Protein AF-A0AAN6M080-F1 (afdb_monomer_lite)

Foldseek 3Di:
DEPPPPDPPVLDADLLFKEFQFQLLLLLQLLLQQLLQLVLVVDPDDPDGGDQQAFCCVQPVLAAAPPVQCVLCLRRAGQFCAQLQQRLFDPDLDDWQDDPVVNGDDQACVTVLVVQLPDDQVSSRVSRHYDGGPDHGLHDGHHDDDRNNCVVPVDPDAVQRSCVPLPCVVLVQVSKHFFADDPVCVSSYYDAADGFCNRRRGYSNCCSRGGMMGGNVSVQSVCQQAAQDPAHPSSHGPVSNVQQPDFSADDPVNQWTGGRNWTKGWDFAAFDDDPDRDGDIFIWTKDWRDGGQKTWMWTDGRVLRDIDTDIDGYHPDPVTDDDHPVVVVVVVCVPPVNVSLVVLLVVCCVPPFDKAFDDDDPCPDVPDPPDLDDATFIWGWGRDSSWIFTQAGADSNHTPQVVVQCDDPDNPRRGRFANDNRHWTWDWDPDPVLQPVQPPPDIFTDTDGPPDPDPPDPDPVPDPDPPDPPPPGPDDHDDDDPPPPDDDDDDDDDDDDDDDDDDDPDPPDDPPDAQEAQEEEEAADDLLVCLQDPDPLFHQQLDWAFFPFQDPVWRTKTHTPSSHYIYGHQHAFLVSLLRNLLRVLPGPRHQALQHFYEHFEAFAWALQFAAFQAKEWAQKEFAQQQFQADDPVPPPPPALHRGPHDPGDHLLDAHPDDPWLRMWGAFVLLSVLLLVLLQVFDADDDPLLQVQQCLQDDPVCSSVRHNDPYYYGYAHEYADRDLAEADSSSVSSQSVQCRQQVNPHHYTTYGRHDSSNLVSVLVSVVVSRHDRNNYIYMYHHQFHRYHHVPDDRCCRVPNDDNVRNVSRSNSSSRSVSSSVCSSVVCPVPESSVGDDGPADGGILVCSVHDHRPGHPDDPPDDDDPPPDPPPDDPPPDPPDDDD

pLDDT: mean 79.23, std 21.77, range [21.34, 98.94]

Structure (mmCIF, N/CA/C/O backbone):
data_AF-A0AAN6M080-F1
#
_entry.id   AF-A0AAN6M080-F1
#
loop_
_atom_site.group_PDB
_atom_site.id
_atom_site.type_symbol
_atom_site.label_atom_id
_atom_site.label_alt_id
_atom_site.label_comp_id
_atom_site.label_asym_id
_atom_site.label_entity_id
_atom_site.label_seq_id
_atom_site.pdbx_PDB_ins_code
_atom_site.Cartn_x
_atom_site.Cartn_y
_atom_site.Cartn_z
_atom_site.occupancy
_atom_site.B_iso_or_equiv
_atom_site.auth_seq_id
_atom_site.auth_comp_id
_atom_site.auth_asym_id
_atom_site.auth_atom_id
_atom_site.pdbx_PDB_model_num
ATOM 1 N N . MET A 1 1 ? 45.508 8.967 17.906 1.00 60.88 1 MET A N 1
ATOM 2 C CA . MET A 1 1 ? 45.219 7.854 18.848 1.00 60.88 1 MET A CA 1
ATOM 3 C C . MET A 1 1 ? 45.191 6.513 18.100 1.00 60.88 1 MET A C 1
ATOM 5 O O . MET A 1 1 ? 44.481 6.419 17.109 1.00 60.88 1 MET A O 1
ATOM 9 N N . ASN A 1 2 ? 45.959 5.495 18.521 1.00 59.38 2 ASN A N 1
ATOM 10 C CA . ASN A 1 2 ? 45.994 4.160 17.883 1.00 59.38 2 ASN A CA 1
ATOM 11 C C . ASN A 1 2 ? 45.443 3.092 18.845 1.00 59.38 2 ASN A C 1
ATOM 13 O O . ASN A 1 2 ? 45.960 2.941 19.953 1.00 59.38 2 ASN A O 1
ATOM 17 N N . GLU A 1 3 ? 44.441 2.342 18.388 1.00 59.44 3 GLU A N 1
ATOM 18 C CA . GLU A 1 3 ? 43.724 1.293 19.129 1.00 59.44 3 GLU A CA 1
ATOM 19 C C . GLU A 1 3 ? 44.623 0.164 19.665 1.00 59.44 3 GLU A C 1
ATOM 21 O O . GLU A 1 3 ? 44.286 -0.468 20.661 1.00 59.44 3 GLU A O 1
ATOM 26 N N . THR A 1 4 ? 45.787 -0.076 19.048 1.00 54.72 4 THR A N 1
ATOM 27 C CA . THR A 1 4 ? 46.705 -1.172 19.418 1.00 54.72 4 THR A CA 1
ATOM 28 C C . THR A 1 4 ? 47.907 -0.717 20.252 1.00 54.72 4 THR A C 1
ATOM 30 O O . THR A 1 4 ? 48.900 -1.442 20.359 1.00 54.72 4 THR A O 1
ATOM 33 N N . SER A 1 5 ? 47.878 0.497 20.811 1.00 58.38 5 SER A N 1
ATOM 34 C CA . SER A 1 5 ? 48.951 0.997 21.679 1.00 58.38 5 SER A CA 1
ATOM 35 C C . SER A 1 5 ? 48.938 0.288 23.038 1.00 58.38 5 SER A C 1
ATOM 37 O O . SER A 1 5 ? 48.190 0.664 23.934 1.00 58.38 5 SER A O 1
ATOM 39 N N . LEU A 1 6 ? 49.836 -0.684 23.232 1.00 45.69 6 LEU A N 1
ATOM 40 C CA . LEU A 1 6 ? 50.028 -1.418 24.500 1.00 45.69 6 LEU A CA 1
ATOM 41 C C . LEU A 1 6 ? 50.547 -0.560 25.674 1.00 45.69 6 LEU A C 1
ATOM 43 O O . LEU A 1 6 ? 50.722 -1.064 26.784 1.00 45.69 6 LEU A O 1
ATOM 47 N N . HIS A 1 7 ? 50.815 0.724 25.443 1.00 48.31 7 HIS A N 1
ATOM 48 C CA . HIS A 1 7 ? 51.140 1.691 26.482 1.00 48.31 7 HIS A CA 1
ATOM 49 C C . HIS A 1 7 ? 50.028 2.731 26.598 1.00 48.31 7 HIS A C 1
ATOM 51 O O . HIS A 1 7 ? 49.593 3.294 25.586 1.00 48.31 7 HIS A O 1
ATOM 57 N N . ASP A 1 8 ? 49.629 3.011 27.842 1.00 54.84 8 ASP A N 1
ATOM 58 C CA . ASP A 1 8 ? 48.803 4.164 28.186 1.00 54.84 8 ASP A CA 1
ATOM 59 C C . ASP A 1 8 ? 49.576 5.437 27.824 1.00 54.84 8 ASP A C 1
ATOM 61 O O . ASP A 1 8 ? 50.517 5.859 28.497 1.00 54.84 8 ASP A O 1
ATOM 65 N N . THR A 1 9 ? 49.222 5.981 26.668 1.00 53.66 9 THR A N 1
ATOM 66 C CA . THR A 1 9 ? 49.862 7.142 26.047 1.00 53.66 9 THR A CA 1
ATOM 67 C C . THR A 1 9 ? 49.074 8.426 26.315 1.00 53.66 9 THR A C 1
ATOM 69 O O . THR A 1 9 ? 49.324 9.433 25.659 1.00 53.66 9 THR A O 1
ATOM 72 N N . GLY A 1 10 ? 48.101 8.402 27.240 1.00 53.88 10 GLY A N 1
ATOM 73 C CA . GLY A 1 10 ? 47.157 9.506 27.463 1.00 53.88 10 GLY A CA 1
ATOM 74 C C . GLY A 1 10 ? 46.141 9.700 26.327 1.00 53.88 10 GLY A C 1
ATOM 75 O O . GLY A 1 10 ? 45.396 10.677 26.321 1.00 53.88 10 GLY A O 1
ATOM 76 N N . ASN A 1 11 ? 46.107 8.769 25.369 1.00 62.66 11 ASN A N 1
ATOM 77 C CA . ASN A 1 11 ? 45.270 8.772 24.168 1.00 62.66 11 ASN A CA 1
ATOM 78 C C . ASN A 1 11 ? 43.827 8.312 24.472 1.00 62.66 11 ASN A C 1
ATOM 80 O O . ASN A 1 11 ? 43.354 7.318 23.921 1.00 62.66 11 ASN A O 1
ATOM 84 N N . ASN A 1 12 ? 43.134 9.017 25.368 1.00 72.38 12 ASN A N 1
ATOM 85 C CA . ASN A 1 12 ? 41.723 8.757 25.659 1.00 72.38 12 ASN A CA 1
ATOM 86 C C . ASN A 1 12 ? 40.831 9.237 24.508 1.00 72.38 12 ASN A C 1
ATOM 88 O O . ASN A 1 12 ? 40.961 10.375 24.063 1.00 72.38 12 ASN A O 1
ATOM 92 N N . ILE A 1 13 ? 39.864 8.409 24.101 1.00 76.88 13 ILE A N 1
ATOM 93 C CA . ILE A 1 13 ? 38.777 8.846 23.217 1.00 76.88 13 ILE A CA 1
ATOM 94 C C . ILE A 1 13 ? 37.916 9.880 23.959 1.00 76.88 13 ILE A C 1
ATOM 96 O O . ILE A 1 13 ? 37.490 9.654 25.093 1.00 76.88 13 ILE A O 1
ATOM 100 N N . THR A 1 14 ? 37.657 11.012 23.311 1.00 85.06 14 THR A N 1
ATOM 101 C CA . THR A 1 14 ? 36.829 12.121 23.803 1.00 85.06 14 THR A CA 1
ATOM 102 C C . THR A 1 14 ? 35.813 12.531 22.736 1.00 85.06 14 THR A C 1
ATOM 104 O O . THR A 1 14 ? 35.870 12.079 21.593 1.00 85.06 14 THR A O 1
ATOM 107 N N . SER A 1 15 ? 34.896 13.442 23.070 1.00 85.62 15 SER A N 1
ATOM 108 C CA . SER A 1 15 ? 33.953 14.003 22.092 1.00 85.62 15 SER A CA 1
ATOM 109 C C . SER A 1 15 ? 34.617 14.835 20.980 1.00 85.62 15 SER A C 1
ATOM 111 O O . SER A 1 15 ? 33.963 15.117 19.976 1.00 85.62 15 SER A O 1
ATOM 113 N N . ASP A 1 16 ? 35.891 15.214 21.138 1.00 88.25 16 ASP A N 1
ATOM 114 C CA . ASP A 1 16 ? 36.691 15.912 20.123 1.00 88.25 16 ASP A CA 1
ATOM 115 C C . ASP A 1 16 ? 37.556 14.962 19.276 1.00 88.25 16 ASP A C 1
ATOM 117 O O . ASP A 1 16 ? 38.111 15.391 18.267 1.00 88.25 16 ASP A O 1
ATOM 121 N N . SER A 1 17 ? 37.622 13.666 19.616 1.00 89.75 17 SER A N 1
ATOM 122 C CA . SER A 1 17 ? 38.285 12.656 18.784 1.00 89.75 17 SER A CA 1
ATOM 123 C C . SER A 1 17 ? 37.675 12.605 17.382 1.00 89.75 17 SER A C 1
ATOM 125 O O . SER A 1 17 ? 36.455 12.543 17.214 1.00 89.75 17 SER A O 1
ATOM 127 N N . VAL A 1 18 ? 38.541 12.614 16.372 1.00 91.00 18 VAL A N 1
ATOM 128 C CA . VAL A 1 18 ? 38.185 12.753 14.960 1.00 91.00 18 VAL A CA 1
ATOM 129 C C . VAL A 1 18 ? 38.235 11.401 14.264 1.00 91.00 18 VAL A C 1
ATOM 131 O O . VAL A 1 18 ? 39.279 10.750 14.200 1.00 91.00 18 VAL A O 1
ATOM 134 N N . LEU A 1 19 ? 37.095 10.979 13.727 1.00 91.69 19 LEU A N 1
ATOM 135 C CA . LEU A 1 19 ? 36.905 9.700 13.048 1.00 91.69 19 LEU A CA 1
ATOM 136 C C . LEU A 1 19 ? 36.409 9.943 11.612 1.00 91.69 19 LEU A C 1
ATOM 138 O O . LEU A 1 19 ? 35.860 11.008 11.302 1.00 91.69 19 LEU A O 1
ATOM 142 N N . ARG A 1 20 ? 36.586 8.965 10.712 1.00 91.19 20 ARG A N 1
ATOM 143 C CA . ARG A 1 20 ? 35.927 9.025 9.398 1.00 91.19 20 ARG A CA 1
ATOM 144 C C . ARG A 1 20 ? 34.427 8.881 9.590 1.00 91.19 20 ARG A C 1
ATOM 146 O O . ARG A 1 20 ? 33.973 7.946 10.244 1.00 91.19 20 ARG A O 1
ATOM 153 N N . ILE A 1 21 ? 33.658 9.773 8.973 1.00 92.75 21 ILE A N 1
ATOM 154 C CA . ILE A 1 21 ? 32.191 9.715 9.030 1.00 92.75 21 ILE A CA 1
ATOM 155 C C . ILE A 1 21 ? 31.576 9.053 7.793 1.00 92.75 21 ILE A C 1
ATOM 157 O O . ILE A 1 21 ? 30.369 8.814 7.769 1.00 92.75 21 ILE A O 1
ATOM 161 N N . ASN A 1 22 ? 32.400 8.710 6.794 1.00 89.75 22 ASN A N 1
ATOM 162 C CA . ASN A 1 22 ? 32.039 7.895 5.635 1.00 89.75 22 ASN A CA 1
ATOM 163 C C . ASN A 1 22 ? 30.714 8.364 4.995 1.00 89.75 22 ASN A C 1
ATOM 165 O O . ASN A 1 22 ? 30.588 9.525 4.615 1.00 89.75 22 ASN A O 1
ATOM 169 N N . SER A 1 23 ? 29.695 7.503 4.883 1.00 90.38 23 SER A N 1
ATOM 170 C CA . SER A 1 23 ? 28.445 7.848 4.180 1.00 90.38 23 SER A CA 1
ATOM 171 C C . SER A 1 23 ? 27.604 8.968 4.813 1.00 90.38 23 SER A C 1
ATOM 173 O O . SER A 1 23 ? 26.661 9.417 4.162 1.00 90.38 23 SER A O 1
ATOM 175 N N . ILE A 1 24 ? 27.966 9.494 5.988 1.00 93.31 24 ILE A N 1
ATOM 176 C CA . ILE A 1 24 ? 27.395 10.746 6.512 1.00 93.31 24 ILE A CA 1
ATOM 177 C C . ILE A 1 24 ? 27.774 11.946 5.624 1.00 93.31 24 ILE A C 1
ATOM 179 O O . ILE A 1 24 ? 26.981 12.879 5.505 1.00 93.31 24 ILE A O 1
ATOM 183 N N . SER A 1 25 ? 28.894 11.898 4.884 1.00 87.94 25 SER A N 1
ATOM 184 C CA . SER A 1 25 ? 29.234 12.908 3.861 1.00 87.94 25 SER A CA 1
ATOM 185 C C . SER A 1 25 ? 28.103 13.154 2.859 1.00 87.94 25 SER A C 1
ATOM 187 O O . SER A 1 25 ? 27.917 14.284 2.415 1.00 87.94 25 SER A O 1
ATOM 189 N N . LYS A 1 26 ? 27.284 12.133 2.569 1.00 88.06 26 LYS A N 1
ATOM 190 C CA . LYS A 1 26 ? 26.126 12.253 1.674 1.00 88.06 26 LYS A CA 1
ATOM 191 C C . LYS A 1 26 ? 25.068 13.208 2.224 1.00 88.06 26 LYS A C 1
ATOM 193 O O . LYS A 1 26 ? 24.496 13.974 1.458 1.00 88.06 26 LYS A O 1
ATOM 198 N N . ASN A 1 27 ? 24.839 13.212 3.537 1.00 92.81 27 ASN A N 1
ATOM 199 C CA . ASN A 1 27 ? 23.912 14.139 4.189 1.00 92.81 27 ASN A CA 1
ATOM 200 C C . ASN A 1 27 ? 24.425 15.591 4.076 1.00 92.81 27 ASN A C 1
ATOM 202 O O . ASN A 1 27 ? 23.675 16.482 3.680 1.00 92.81 27 ASN A O 1
ATOM 206 N N . PHE A 1 28 ? 25.736 15.806 4.248 1.00 90.44 28 PHE A N 1
ATOM 207 C CA . PHE A 1 28 ? 26.389 17.096 3.977 1.00 90.44 28 PHE A CA 1
ATOM 208 C C . PHE A 1 28 ? 26.329 17.505 2.494 1.00 90.44 28 PHE A C 1
ATOM 210 O O . PHE A 1 28 ? 26.161 18.687 2.193 1.00 90.44 28 PHE A O 1
ATOM 217 N N . ALA A 1 29 ? 26.407 16.557 1.555 1.00 86.88 29 ALA A N 1
ATOM 218 C CA . ALA A 1 29 ? 26.217 16.824 0.129 1.00 86.88 29 ALA A CA 1
ATOM 219 C C . ALA A 1 29 ? 24.772 17.251 -0.187 1.00 86.88 29 ALA A C 1
ATOM 221 O O . ALA A 1 29 ? 24.570 18.235 -0.899 1.00 86.88 29 ALA A O 1
ATOM 222 N N . VAL A 1 30 ? 23.760 16.612 0.402 1.00 89.56 30 VAL A N 1
ATOM 223 C CA . VAL A 1 30 ? 22.364 17.062 0.265 1.00 89.56 30 VAL A CA 1
ATOM 224 C C . VAL A 1 30 ? 22.175 18.444 0.891 1.00 89.56 30 VAL A C 1
ATOM 226 O O . VAL A 1 30 ? 21.654 19.342 0.230 1.00 89.56 30 VAL A O 1
ATOM 229 N N . PHE A 1 31 ? 22.690 18.665 2.103 1.00 90.69 31 PHE A N 1
ATOM 230 C CA . PHE A 1 31 ? 22.678 19.972 2.763 1.00 90.69 31 PHE A CA 1
ATOM 231 C C . PHE A 1 31 ? 23.352 21.064 1.918 1.00 90.69 31 PHE A C 1
ATOM 233 O O . PHE A 1 31 ? 22.826 22.173 1.846 1.00 90.69 31 PHE A O 1
ATOM 240 N N . SER A 1 32 ? 24.438 20.750 1.198 1.00 88.00 32 SER A N 1
ATOM 241 C CA . SER A 1 32 ? 25.082 21.695 0.273 1.00 88.00 32 SER A CA 1
ATOM 242 C C . SER A 1 32 ? 24.118 22.230 -0.792 1.00 88.00 32 SER A C 1
ATOM 244 O O . SER A 1 32 ? 24.134 23.426 -1.067 1.00 88.00 32 SER A O 1
ATOM 246 N N . THR A 1 33 ? 23.196 21.399 -1.293 1.00 86.19 33 THR A N 1
ATOM 247 C CA . THR A 1 33 ? 22.136 21.823 -2.226 1.00 86.19 33 THR A CA 1
ATOM 248 C C . THR A 1 33 ? 21.243 22.899 -1.617 1.00 86.19 33 THR A C 1
ATOM 250 O O . THR A 1 33 ? 20.976 23.912 -2.256 1.00 86.19 33 THR A O 1
ATOM 253 N N . LEU A 1 34 ? 20.812 22.698 -0.368 1.00 90.12 34 LEU A N 1
ATOM 254 C CA . LEU A 1 34 ? 19.918 23.615 0.342 1.00 90.12 34 LEU A CA 1
ATOM 255 C C . LEU A 1 34 ? 20.618 24.952 0.639 1.00 90.12 34 LEU A C 1
ATOM 257 O O . LEU A 1 34 ? 20.014 26.018 0.518 1.00 90.12 34 LEU A O 1
ATOM 261 N N . VAL A 1 35 ? 21.911 24.915 0.973 1.00 88.62 35 VAL A N 1
ATOM 262 C CA . VAL A 1 35 ? 22.715 26.135 1.138 1.00 88.62 35 VAL A CA 1
ATOM 263 C C . VAL A 1 35 ? 22.828 26.891 -0.188 1.00 88.62 35 VAL A C 1
ATOM 265 O O . VAL A 1 35 ? 22.617 28.101 -0.215 1.00 88.62 35 VAL A O 1
ATOM 268 N N . ILE A 1 36 ? 23.094 26.203 -1.304 1.00 85.88 36 ILE A N 1
ATOM 269 C CA . ILE A 1 36 ? 23.201 26.838 -2.629 1.00 85.88 36 ILE A CA 1
ATOM 270 C C . ILE A 1 36 ? 21.847 27.409 -3.089 1.00 85.88 36 ILE A C 1
ATOM 272 O O . ILE A 1 36 ? 21.814 28.517 -3.617 1.00 85.88 36 ILE A O 1
ATOM 276 N N . GLU A 1 37 ? 20.731 26.718 -2.845 1.00 86.75 37 GLU A N 1
ATOM 277 C CA . GLU A 1 37 ? 19.371 27.231 -3.082 1.00 86.75 37 GLU A CA 1
ATOM 278 C C . GLU A 1 37 ? 19.118 28.536 -2.308 1.00 86.75 37 GLU A C 1
ATOM 280 O O . GLU A 1 37 ? 18.653 29.523 -2.880 1.00 86.75 37 GLU A O 1
ATOM 285 N N . ASN A 1 38 ? 19.461 28.573 -1.017 1.00 86.69 38 ASN A N 1
ATOM 286 C CA . ASN A 1 38 ? 19.272 29.754 -0.173 1.00 86.69 38 ASN A CA 1
ATOM 287 C C . ASN A 1 38 ? 20.177 30.926 -0.615 1.00 86.69 38 ASN A C 1
ATOM 289 O O . ASN A 1 38 ? 19.731 32.072 -0.698 1.00 86.69 38 ASN A O 1
ATOM 293 N N . LEU A 1 39 ? 21.428 30.640 -0.995 1.00 84.38 39 LEU A N 1
ATOM 294 C CA . LEU A 1 39 ? 22.346 31.625 -1.581 1.00 84.38 39 LEU A CA 1
ATOM 295 C C . LEU A 1 39 ? 21.843 32.162 -2.931 1.00 84.38 39 LEU A C 1
ATOM 297 O O . LEU A 1 39 ? 21.939 33.364 -3.178 1.00 84.38 39 LEU A O 1
ATOM 301 N N . ALA A 1 40 ? 21.279 31.306 -3.788 1.00 81.75 40 ALA A N 1
ATOM 302 C CA . ALA A 1 40 ? 20.697 31.715 -5.065 1.00 81.75 40 ALA A CA 1
ATOM 303 C C . ALA A 1 40 ? 19.475 32.628 -4.859 1.00 81.75 40 ALA A C 1
ATOM 305 O O . ALA A 1 40 ? 19.377 33.666 -5.509 1.00 81.75 40 ALA A O 1
ATOM 306 N N . LYS A 1 41 ? 18.602 32.311 -3.891 1.00 80.00 41 LYS A N 1
ATOM 307 C CA . LYS A 1 41 ? 17.448 33.147 -3.497 1.00 80.00 41 LYS A CA 1
ATOM 308 C C . LYS A 1 41 ? 17.844 34.541 -3.005 1.00 80.00 41 LYS A C 1
ATOM 310 O O . LYS A 1 41 ? 17.100 35.498 -3.209 1.00 80.00 41 LYS A O 1
ATOM 315 N N . ALA A 1 42 ? 19.022 34.683 -2.398 1.00 75.12 42 ALA A N 1
ATOM 316 C CA . ALA A 1 42 ? 19.553 35.977 -1.971 1.00 75.12 42 ALA A CA 1
ATOM 317 C C . ALA A 1 42 ? 20.077 36.853 -3.134 1.00 75.12 42 ALA A C 1
ATOM 319 O O . ALA A 1 42 ? 20.301 38.054 -2.949 1.00 75.12 42 ALA A O 1
ATOM 320 N N . GLN A 1 43 ? 20.270 36.294 -4.335 1.00 78.00 43 GLN A N 1
ATOM 321 C CA . GLN A 1 43 ? 20.819 36.991 -5.500 1.00 78.00 43 GLN A CA 1
ATOM 322 C C . GLN A 1 43 ? 19.728 37.359 -6.519 1.00 78.00 43 GLN A C 1
ATOM 324 O O . GLN A 1 43 ? 19.026 36.511 -7.056 1.00 78.00 43 GLN A O 1
ATOM 329 N N . ARG A 1 44 ? 19.624 38.647 -6.876 1.00 58.53 44 ARG A N 1
ATOM 330 C CA . ARG A 1 44 ? 18.538 39.165 -7.741 1.00 58.53 44 ARG A CA 1
ATOM 331 C C . ARG A 1 44 ? 18.612 38.779 -9.230 1.00 58.53 44 ARG A C 1
ATOM 333 O O . ARG A 1 44 ? 17.679 39.094 -9.958 1.00 58.53 44 ARG A O 1
ATOM 340 N N . ASN A 1 45 ? 19.702 38.153 -9.683 1.00 64.88 45 ASN A N 1
ATOM 341 C CA . ASN A 1 45 ? 20.025 37.979 -11.110 1.00 64.88 45 ASN A CA 1
ATOM 342 C C . ASN A 1 45 ? 20.259 36.510 -11.530 1.00 64.88 45 ASN A C 1
ATOM 344 O O . ASN A 1 45 ? 20.840 36.268 -12.588 1.00 64.88 45 ASN A O 1
ATOM 348 N N . VAL A 1 46 ? 19.861 35.522 -10.721 1.00 65.69 46 VAL A N 1
ATOM 349 C CA . VAL A 1 46 ? 20.090 34.102 -11.049 1.00 65.69 46 VAL A CA 1
ATOM 350 C C . VAL A 1 46 ? 19.037 33.616 -12.053 1.00 65.69 46 VAL A C 1
ATOM 352 O O . VAL A 1 46 ? 17.840 33.762 -11.829 1.00 65.69 46 VAL A O 1
ATOM 355 N N . ALA A 1 47 ? 19.479 33.057 -13.184 1.00 58.62 47 ALA A N 1
ATOM 356 C CA . ALA A 1 47 ? 18.613 32.773 -14.339 1.00 58.62 47 ALA A CA 1
ATOM 357 C C . ALA A 1 47 ? 17.733 31.508 -14.213 1.00 58.62 47 ALA A C 1
ATOM 359 O O . ALA A 1 47 ? 16.806 31.325 -15.001 1.00 58.62 47 ALA A O 1
ATOM 360 N N . LYS A 1 48 ? 18.032 30.630 -13.252 1.00 64.88 48 LYS A N 1
ATOM 361 C CA . LYS A 1 48 ? 17.226 29.470 -12.844 1.00 64.88 48 LYS A CA 1
ATOM 362 C C . LYS A 1 48 ? 17.316 29.352 -11.321 1.00 64.88 48 LYS A C 1
ATOM 364 O O . LYS A 1 48 ? 18.312 29.761 -10.739 1.00 64.88 48 LYS A O 1
ATOM 369 N N . GLU A 1 49 ? 16.306 28.794 -10.669 1.00 73.81 49 GLU A N 1
ATOM 370 C CA . GLU A 1 49 ? 16.390 28.440 -9.248 1.00 73.81 49 GLU A CA 1
ATOM 371 C C . GLU A 1 49 ? 16.847 26.978 -9.132 1.00 73.81 49 GLU A C 1
ATOM 373 O O . GLU A 1 49 ? 16.341 26.128 -9.864 1.00 73.81 49 GLU A O 1
ATOM 378 N N . ILE A 1 50 ? 17.805 26.685 -8.246 1.00 84.19 50 ILE A N 1
ATOM 379 C CA . ILE A 1 50 ? 18.150 25.306 -7.865 1.00 84.19 50 ILE A CA 1
ATOM 380 C C . ILE A 1 50 ? 17.375 24.936 -6.606 1.00 84.19 50 ILE A C 1
ATOM 382 O O . ILE A 1 50 ? 17.299 25.721 -5.668 1.00 84.19 50 ILE A O 1
ATOM 386 N N . ASN A 1 51 ? 16.829 23.731 -6.579 1.00 88.25 51 ASN A N 1
ATOM 387 C CA . ASN A 1 51 ? 16.174 23.109 -5.434 1.00 88.25 51 ASN A CA 1
ATOM 388 C C . ASN A 1 51 ? 16.249 21.582 -5.600 1.00 88.25 51 ASN A C 1
ATOM 390 O O . ASN A 1 51 ? 16.721 21.087 -6.626 1.00 88.25 51 ASN A O 1
ATOM 394 N N . LEU A 1 52 ? 15.770 20.812 -4.620 1.00 89.56 52 LEU A N 1
ATOM 395 C CA . LEU A 1 52 ? 15.789 19.348 -4.714 1.00 89.56 52 LEU A CA 1
ATOM 396 C C . LEU A 1 52 ? 15.046 18.816 -5.962 1.00 89.56 52 LEU A C 1
ATOM 398 O O . LEU A 1 52 ? 15.454 17.818 -6.533 1.00 89.56 52 LEU A O 1
ATOM 402 N N . ASP A 1 53 ? 14.026 19.483 -6.487 1.00 90.88 53 ASP A N 1
ATOM 403 C CA . ASP A 1 53 ? 13.280 18.979 -7.653 1.00 90.88 53 ASP A CA 1
ATOM 404 C C . ASP A 1 53 ? 13.893 19.385 -9.010 1.00 90.88 53 ASP A C 1
ATOM 406 O O . ASP A 1 53 ? 13.378 19.051 -10.077 1.00 90.88 53 ASP A O 1
ATOM 410 N N . THR A 1 54 ? 15.058 20.037 -8.991 1.00 89.31 54 THR A N 1
ATOM 411 C CA . THR A 1 54 ? 15.829 20.385 -10.192 1.00 89.31 54 THR A CA 1
ATOM 412 C C . THR A 1 54 ? 16.402 19.134 -10.865 1.00 89.31 54 THR A C 1
ATOM 414 O O . THR A 1 54 ? 17.067 18.322 -10.220 1.00 89.31 54 THR A O 1
ATOM 417 N N . ARG A 1 55 ? 16.185 18.979 -12.178 1.00 90.38 55 ARG A N 1
ATOM 418 C CA . ARG A 1 55 ? 16.736 17.865 -12.973 1.00 90.38 55 ARG A CA 1
ATOM 419 C C . ARG A 1 55 ? 18.249 17.980 -13.119 1.00 90.38 55 ARG A C 1
ATOM 421 O O . ARG A 1 55 ? 18.762 19.069 -13.369 1.00 90.38 55 ARG A O 1
ATOM 428 N N . ILE A 1 56 ? 18.964 16.855 -13.084 1.00 88.69 56 ILE A N 1
ATOM 429 C CA . ILE A 1 56 ? 20.433 16.837 -13.208 1.00 88.69 56 ILE A CA 1
ATOM 430 C C . ILE A 1 56 ? 20.890 17.536 -14.489 1.00 88.69 56 ILE A C 1
ATOM 432 O O . ILE A 1 56 ? 21.762 18.399 -14.447 1.00 88.69 56 ILE A O 1
ATOM 436 N N . ARG A 1 57 ? 20.272 17.204 -15.629 1.00 87.44 57 ARG A N 1
ATOM 437 C CA . ARG A 1 57 ? 20.635 17.759 -16.942 1.00 87.44 57 ARG A CA 1
ATOM 438 C C . ARG A 1 57 ? 20.536 19.287 -17.032 1.00 87.44 57 ARG A C 1
ATOM 440 O O . ARG A 1 57 ? 21.209 19.881 -17.867 1.00 87.44 57 ARG A O 1
ATOM 447 N N . ASP A 1 58 ? 19.726 19.924 -16.182 1.00 85.00 58 ASP A N 1
ATOM 448 C CA . ASP A 1 58 ? 19.578 21.384 -16.151 1.00 85.00 58 ASP A CA 1
ATOM 449 C C . ASP A 1 58 ? 20.768 22.099 -15.484 1.00 85.00 58 ASP A C 1
ATOM 451 O O . ASP A 1 58 ? 20.945 23.298 -15.714 1.00 85.00 58 ASP A O 1
ATOM 455 N N . ILE A 1 59 ? 21.574 21.377 -14.694 1.00 83.50 59 ILE A N 1
ATOM 456 C CA . ILE A 1 59 ? 22.712 21.899 -13.911 1.00 83.50 59 ILE A CA 1
ATOM 457 C C . ILE A 1 59 ? 24.051 21.199 -14.195 1.00 83.50 59 ILE A C 1
ATOM 459 O O . ILE A 1 59 ? 25.112 21.722 -13.860 1.00 83.50 59 ILE A O 1
ATOM 463 N N . LEU A 1 60 ? 24.002 20.020 -14.814 1.00 84.19 60 LEU A N 1
ATOM 464 C CA . LEU A 1 60 ? 25.130 19.186 -15.211 1.00 84.19 60 LEU A CA 1
ATOM 465 C C . LEU A 1 60 ? 24.870 18.709 -16.656 1.00 84.19 60 LEU A C 1
ATOM 467 O O . LEU A 1 60 ? 24.464 17.565 -16.853 1.00 84.19 60 LEU A O 1
ATOM 471 N N . PRO A 1 61 ? 25.047 19.562 -17.686 1.00 84.56 61 PRO A N 1
ATOM 472 C CA . PRO A 1 61 ? 24.684 19.233 -19.073 1.00 84.56 61 PRO A CA 1
ATOM 473 C C . PRO A 1 61 ? 25.465 18.056 -19.679 1.00 84.56 61 PRO A C 1
ATOM 475 O O . PRO A 1 61 ? 25.048 17.485 -20.683 1.00 84.56 61 PRO A O 1
ATOM 478 N N . GLN A 1 62 ? 26.599 17.685 -19.079 1.00 84.56 62 GLN A N 1
ATOM 479 C CA . GLN A 1 62 ? 27.370 16.487 -19.414 1.00 84.56 62 GLN A CA 1
ATOM 480 C C . GLN A 1 62 ? 26.771 15.184 -18.846 1.00 84.56 62 GLN A C 1
ATOM 482 O O . GLN A 1 62 ? 27.261 14.098 -19.168 1.00 84.56 62 GLN A O 1
ATOM 487 N N . PHE A 1 63 ? 25.730 15.273 -18.009 1.00 86.69 63 PHE A N 1
ATOM 488 C CA . PHE A 1 63 ? 24.964 14.120 -17.549 1.00 86.69 63 PHE A CA 1
ATOM 489 C C . PHE A 1 63 ? 24.218 13.476 -18.713 1.00 86.69 63 PHE A C 1
ATOM 491 O O . PHE A 1 63 ? 23.485 14.128 -19.454 1.00 86.69 63 PHE A O 1
ATOM 498 N N . ARG A 1 64 ? 24.413 12.170 -18.850 1.00 88.88 64 ARG A N 1
ATOM 499 C CA . ARG A 1 64 ? 23.827 11.323 -19.884 1.00 88.88 64 ARG A CA 1
ATOM 500 C C . ARG A 1 64 ? 23.790 9.892 -19.369 1.00 88.88 64 ARG A C 1
ATOM 502 O O . ARG A 1 64 ? 24.541 9.546 -18.458 1.00 88.88 64 ARG A O 1
ATOM 509 N N . LEU A 1 65 ? 22.952 9.079 -19.988 1.00 91.25 65 LEU A N 1
ATOM 510 C CA . LEU A 1 65 ? 22.796 7.653 -19.721 1.00 91.25 65 LEU A CA 1
ATOM 511 C C . LEU A 1 65 ? 22.803 6.892 -21.056 1.00 91.25 65 LEU A C 1
ATOM 513 O O . LEU A 1 65 ? 22.716 7.529 -22.113 1.00 91.25 65 LEU A O 1
ATOM 517 N N . PRO A 1 66 ? 22.902 5.552 -21.043 1.00 91.94 66 PRO A N 1
ATOM 518 C CA . PRO A 1 66 ? 22.567 4.733 -22.204 1.00 91.94 66 PRO A CA 1
ATOM 519 C C . PRO A 1 66 ? 21.187 5.116 -22.763 1.00 91.94 66 PRO A C 1
ATOM 521 O O . PRO A 1 66 ? 20.252 5.312 -21.994 1.00 91.94 66 PRO A O 1
ATOM 524 N N . GLU A 1 67 ? 21.061 5.218 -24.090 1.00 91.69 67 GLU A N 1
ATOM 525 C CA . GLU A 1 67 ? 19.891 5.778 -24.801 1.00 91.69 67 GLU A CA 1
ATOM 526 C C . GLU A 1 67 ? 18.544 5.242 -24.288 1.00 91.69 67 GLU A C 1
ATOM 528 O O . GLU A 1 67 ? 17.657 6.014 -23.942 1.00 91.69 67 GLU A O 1
ATOM 533 N N . ARG A 1 68 ? 18.438 3.919 -24.112 1.00 83.56 68 ARG A N 1
ATOM 534 C CA . ARG A 1 68 ? 17.235 3.272 -23.570 1.00 83.56 68 ARG A CA 1
ATOM 535 C C . ARG A 1 68 ? 16.843 3.789 -22.182 1.00 83.56 68 ARG A C 1
ATOM 537 O O . ARG A 1 68 ? 15.666 4.018 -21.941 1.00 83.56 68 ARG A O 1
ATOM 544 N N . ASP A 1 69 ? 17.809 3.941 -21.284 1.00 84.88 69 ASP A N 1
ATOM 545 C CA . ASP A 1 69 ? 17.555 4.359 -19.904 1.00 84.88 69 ASP A CA 1
ATOM 546 C C . ASP A 1 69 ? 17.357 5.876 -19.810 1.00 84.88 69 ASP A C 1
ATOM 548 O O . ASP A 1 69 ? 16.655 6.361 -18.929 1.00 84.88 69 ASP A O 1
ATOM 552 N N . TRP A 1 70 ? 17.967 6.633 -20.726 1.00 90.31 70 TRP A N 1
ATOM 553 C CA . TRP A 1 70 ? 17.732 8.065 -20.889 1.00 90.31 70 TRP A CA 1
ATOM 554 C C . TRP A 1 70 ? 16.278 8.355 -21.280 1.00 90.31 70 TRP A C 1
ATOM 556 O O . TRP A 1 70 ? 15.648 9.233 -20.681 1.00 90.31 70 TRP A O 1
ATOM 566 N N . ASP A 1 71 ? 15.748 7.586 -22.232 1.00 85.62 71 ASP A N 1
ATOM 567 C CA . ASP A 1 71 ? 14.364 7.686 -22.695 1.00 85.62 71 ASP A CA 1
ATOM 568 C C . ASP A 1 71 ? 13.364 7.106 -21.675 1.00 85.62 71 ASP A C 1
ATOM 570 O O . ASP A 1 71 ? 12.291 7.682 -21.489 1.00 85.62 71 ASP A O 1
ATOM 574 N N . ASP A 1 72 ? 13.727 6.042 -20.942 1.00 76.06 72 ASP A N 1
ATOM 575 C CA . ASP A 1 72 ? 12.950 5.447 -19.832 1.00 76.06 72 ASP A CA 1
ATOM 576 C C . ASP A 1 72 ? 13.071 6.266 -18.523 1.00 76.06 72 ASP A C 1
ATOM 578 O O . ASP A 1 72 ? 13.431 5.778 -17.449 1.00 76.06 72 ASP A O 1
ATOM 582 N N . GLY A 1 73 ? 12.818 7.573 -18.630 1.00 79.19 73 GLY A N 1
ATOM 583 C CA . GLY A 1 73 ? 12.788 8.529 -17.519 1.00 79.19 73 GLY A CA 1
ATOM 584 C C . GLY A 1 73 ? 14.152 9.007 -17.004 1.00 79.19 73 GLY A C 1
ATOM 585 O O . GLY A 1 73 ? 14.197 9.945 -16.207 1.00 79.19 73 GLY A O 1
ATOM 586 N N . GLY A 1 74 ? 15.275 8.438 -17.454 1.00 85.44 74 GLY A N 1
ATOM 587 C CA . GLY A 1 74 ? 16.620 8.818 -17.002 1.00 85.44 74 GLY A CA 1
ATOM 588 C C . GLY A 1 74 ? 16.985 10.281 -17.268 1.00 85.44 74 GLY A C 1
ATOM 589 O O . GLY A 1 74 ? 17.737 10.887 -16.504 1.00 85.44 74 GLY A O 1
ATOM 590 N N . GLN A 1 75 ? 16.405 10.891 -18.303 1.00 88.00 75 GLN A N 1
ATOM 591 C CA . GLN A 1 75 ? 16.538 12.325 -18.571 1.00 88.00 75 GLN A CA 1
ATOM 592 C C . GLN A 1 75 ? 15.887 13.229 -17.502 1.00 88.00 75 GLN A C 1
ATOM 594 O O . GLN A 1 75 ? 16.231 14.409 -17.407 1.00 88.00 75 GLN A O 1
ATOM 599 N N . ASP A 1 76 ? 14.959 12.708 -16.696 1.00 91.19 76 ASP A N 1
ATOM 600 C CA . ASP A 1 76 ? 14.180 13.469 -15.709 1.00 91.19 76 ASP A CA 1
ATOM 601 C C . ASP A 1 76 ? 14.580 13.189 -14.253 1.00 91.19 76 ASP A C 1
ATOM 603 O O . ASP A 1 76 ? 13.927 13.670 -13.328 1.00 91.19 76 ASP A O 1
ATOM 607 N N . ILE A 1 77 ? 15.708 12.502 -14.031 1.00 89.31 77 ILE A N 1
ATOM 608 C CA . ILE A 1 77 ? 16.290 12.338 -12.693 1.00 89.31 77 ILE A CA 1
ATOM 609 C C . ILE A 1 77 ? 16.562 13.719 -12.066 1.00 89.31 77 ILE A C 1
ATOM 611 O O . ILE A 1 77 ? 17.239 14.568 -12.657 1.00 89.31 77 ILE A O 1
ATOM 615 N N . THR A 1 78 ? 16.062 13.928 -10.844 1.00 90.88 78 THR A N 1
ATOM 616 C CA . THR A 1 78 ? 16.202 15.171 -10.064 1.00 90.88 78 THR A CA 1
ATOM 617 C C . THR A 1 78 ? 17.245 15.079 -8.953 1.00 90.88 78 THR A C 1
ATOM 619 O O . THR A 1 78 ? 17.676 13.990 -8.571 1.00 90.88 78 THR A O 1
ATOM 622 N N . LEU A 1 79 ? 17.620 16.223 -8.374 1.00 88.50 79 LEU A N 1
ATOM 623 C CA . LEU A 1 79 ? 18.429 16.296 -7.153 1.00 88.50 79 LEU A CA 1
ATOM 624 C C . LEU A 1 79 ? 17.770 15.585 -5.955 1.00 88.50 79 LEU A C 1
ATOM 626 O O . LEU A 1 79 ? 18.482 15.084 -5.094 1.00 88.50 79 LEU A O 1
ATOM 630 N N . ARG A 1 80 ? 16.437 15.482 -5.902 1.00 89.31 80 ARG A N 1
ATOM 631 C CA . ARG A 1 80 ? 15.657 14.783 -4.872 1.00 89.31 80 ARG A CA 1
ATOM 632 C C . ARG A 1 80 ? 15.742 13.296 -5.086 1.00 89.31 80 ARG A C 1
ATOM 634 O O . ARG A 1 80 ? 15.984 12.581 -4.116 1.00 89.31 80 ARG A O 1
ATOM 641 N N . MET A 1 81 ? 15.571 12.850 -6.333 1.00 87.00 81 MET A N 1
ATOM 642 C CA . MET A 1 81 ? 15.843 11.468 -6.697 1.00 87.00 81 MET A CA 1
ATOM 643 C C . MET A 1 81 ? 17.260 11.145 -6.255 1.00 87.00 81 MET A C 1
ATOM 645 O O . MET A 1 81 ? 17.429 10.339 -5.364 1.00 87.00 81 MET A O 1
ATOM 649 N N . LEU A 1 82 ? 18.256 11.906 -6.696 1.00 85.44 82 LEU A N 1
ATOM 650 C CA . LEU A 1 82 ? 19.638 11.762 -6.247 1.00 85.44 82 LEU A CA 1
ATOM 651 C C . LEU A 1 82 ? 19.833 11.745 -4.711 1.00 85.44 82 LEU A C 1
ATOM 653 O O . LEU A 1 82 ? 20.554 10.899 -4.190 1.00 85.44 82 LEU A O 1
ATOM 657 N N . ALA A 1 83 ? 19.214 12.663 -3.970 1.00 87.06 83 ALA A N 1
ATOM 658 C CA . ALA A 1 83 ? 19.412 12.855 -2.530 1.00 87.06 83 ALA A CA 1
ATOM 659 C C . ALA A 1 83 ? 18.716 11.801 -1.662 1.00 87.06 83 ALA A C 1
ATOM 661 O O . ALA A 1 83 ? 19.327 11.262 -0.741 1.00 87.06 83 ALA A O 1
ATOM 662 N N . SER A 1 84 ? 17.471 11.438 -1.988 1.00 84.25 84 SER A N 1
ATOM 663 C CA . SER A 1 84 ? 16.759 10.264 -1.430 1.00 84.25 84 SER A CA 1
ATOM 664 C C . SER A 1 84 ? 17.338 8.945 -1.946 1.00 84.25 84 SER A C 1
ATOM 666 O O . SER A 1 84 ? 16.723 7.880 -1.884 1.00 84.25 84 SER A O 1
ATOM 668 N N . HIS A 1 85 ? 18.509 9.065 -2.562 1.00 82.94 85 HIS A N 1
ATOM 669 C CA . HIS A 1 85 ? 19.105 8.186 -3.519 1.00 82.94 85 HIS A CA 1
ATOM 670 C C . HIS A 1 85 ? 18.220 7.854 -4.753 1.00 82.94 85 HIS A C 1
ATOM 672 O O . HIS A 1 85 ? 18.808 7.786 -5.820 1.00 82.94 85 HIS A O 1
ATOM 678 N N . SER A 1 86 ? 16.883 7.694 -4.683 1.00 80.94 86 SER A N 1
ATOM 679 C CA . SER A 1 86 ? 15.870 7.259 -5.700 1.00 80.94 86 SER A CA 1
ATOM 680 C C . SER A 1 86 ? 15.988 7.562 -7.245 1.00 80.94 86 SER A C 1
ATOM 682 O O . SER A 1 86 ? 14.984 7.772 -7.926 1.00 80.94 86 SER A O 1
ATOM 684 N N . SER A 1 87 ? 17.171 7.498 -7.868 1.00 82.12 87 SER A N 1
ATOM 685 C CA . SER A 1 87 ? 17.502 7.830 -9.268 1.00 82.12 87 SER A CA 1
ATOM 686 C C . SER A 1 87 ? 17.658 6.692 -10.295 1.00 82.12 87 SER A C 1
ATOM 688 O O . SER A 1 87 ? 17.725 6.993 -11.481 1.00 82.12 87 SER A O 1
ATOM 690 N N . GLY A 1 88 ? 17.779 5.417 -9.912 1.00 73.62 88 GLY A N 1
ATOM 691 C CA . GLY A 1 88 ? 18.148 4.335 -10.857 1.00 73.62 88 GLY A CA 1
ATOM 692 C C . GLY A 1 88 ? 19.630 3.957 -10.877 1.00 73.62 88 GLY A C 1
ATOM 693 O O . GLY A 1 88 ? 19.979 2.840 -11.265 1.00 73.62 88 GLY A O 1
ATOM 694 N N . LEU A 1 89 ? 20.505 4.870 -10.453 1.00 80.19 89 LEU A N 1
ATOM 695 C CA . LEU A 1 89 ? 21.951 4.730 -10.608 1.00 80.19 89 LEU A CA 1
ATOM 696 C C . LEU A 1 89 ? 22.533 3.616 -9.710 1.00 80.19 89 LEU A C 1
ATOM 698 O O . LEU A 1 89 ? 22.134 3.494 -8.548 1.00 80.19 89 LEU A O 1
ATOM 702 N N . PRO A 1 90 ? 23.495 2.814 -10.207 1.00 70.81 90 PRO A N 1
ATOM 703 C CA . PRO A 1 90 ? 24.195 1.828 -9.393 1.00 70.81 90 PRO A CA 1
ATOM 704 C C . PRO A 1 90 ? 25.111 2.490 -8.358 1.00 70.81 90 PRO A C 1
ATOM 706 O O . PRO A 1 90 ? 25.579 3.613 -8.535 1.00 70.81 90 PRO A O 1
ATOM 709 N N . ARG A 1 91 ? 25.402 1.751 -7.279 1.00 69.12 91 ARG A N 1
ATOM 710 C CA . ARG A 1 91 ? 26.176 2.237 -6.125 1.00 69.12 91 ARG A CA 1
ATOM 711 C C . ARG A 1 91 ? 27.557 2.800 -6.491 1.00 69.12 91 ARG A C 1
ATOM 713 O O . ARG A 1 91 ? 27.953 3.817 -5.934 1.00 69.12 91 ARG A O 1
ATOM 720 N N . GLU A 1 92 ? 28.288 2.114 -7.368 1.00 68.56 92 GLU A N 1
ATOM 721 C CA . GLU A 1 92 ? 29.664 2.455 -7.738 1.00 68.56 92 GLU A CA 1
ATOM 722 C C . GLU A 1 92 ? 29.787 2.615 -9.257 1.00 68.56 92 GLU A C 1
ATOM 724 O O . GLU A 1 92 ? 29.223 1.830 -10.019 1.00 68.56 92 GLU A O 1
ATOM 729 N N . GLY A 1 93 ? 30.590 3.580 -9.716 1.00 58.94 93 GLY A N 1
ATOM 730 C CA . GLY A 1 93 ? 30.901 3.747 -11.143 1.00 58.94 93 GLY A CA 1
ATOM 731 C C . GLY A 1 93 ? 31.957 2.763 -11.674 1.00 58.94 93 GLY A C 1
ATOM 732 O O . GLY A 1 93 ? 32.383 2.846 -12.830 1.00 58.94 93 GLY A O 1
ATOM 733 N N . TYR A 1 94 ? 32.473 1.865 -10.839 1.00 57.31 94 TYR A N 1
ATOM 734 C CA . TYR A 1 94 ? 33.555 0.949 -11.188 1.00 57.31 94 TYR A CA 1
ATOM 735 C C . TYR A 1 94 ? 33.244 -0.477 -10.723 1.00 57.31 94 TYR A C 1
ATOM 737 O O . TYR A 1 94 ? 32.526 -0.691 -9.753 1.00 57.31 94 TYR A O 1
ATOM 745 N N . SER A 1 95 ? 33.821 -1.454 -11.422 1.00 57.62 95 SER A N 1
ATOM 746 C CA . SER A 1 95 ? 33.787 -2.864 -11.031 1.00 57.62 95 SER A CA 1
ATOM 747 C C . SER A 1 95 ? 35.076 -3.240 -10.292 1.00 57.62 95 SER A C 1
ATOM 749 O O . SER A 1 95 ? 36.145 -2.682 -10.566 1.00 57.62 95 SER A O 1
ATOM 751 N N . THR A 1 96 ? 34.960 -4.177 -9.356 1.00 62.09 96 THR A N 1
ATOM 752 C CA . THR A 1 96 ? 36.041 -4.756 -8.548 1.00 62.09 96 THR A CA 1
ATOM 753 C C . THR A 1 96 ? 35.833 -6.254 -8.417 1.00 62.09 96 THR A C 1
ATOM 755 O O . THR A 1 96 ? 34.694 -6.709 -8.430 1.00 62.09 96 THR A O 1
ATOM 758 N N . ASP A 1 97 ? 36.912 -6.987 -8.147 1.00 59.47 97 ASP A N 1
ATOM 759 C CA . ASP A 1 97 ? 36.848 -8.412 -7.794 1.00 59.47 97 ASP A CA 1
ATOM 760 C C . ASP A 1 97 ? 36.250 -8.659 -6.390 1.00 59.47 97 ASP A C 1
ATOM 762 O O . ASP A 1 97 ? 36.049 -9.807 -6.000 1.00 59.47 97 ASP A O 1
ATOM 766 N N . PHE A 1 98 ? 35.972 -7.590 -5.627 1.00 56.66 98 PHE A N 1
ATOM 767 C CA . PHE A 1 98 ? 35.216 -7.647 -4.379 1.00 56.66 98 PHE A CA 1
ATOM 768 C C . PHE A 1 98 ? 33.751 -8.015 -4.655 1.00 56.66 98 PHE A C 1
ATOM 770 O O . PHE A 1 98 ? 32.973 -7.190 -5.140 1.00 56.66 98 PHE A O 1
ATOM 777 N N . ASP A 1 99 ? 33.387 -9.246 -4.304 1.00 57.34 99 ASP A N 1
ATOM 778 C CA . ASP A 1 99 ? 32.040 -9.798 -4.411 1.00 57.34 99 ASP A CA 1
ATOM 779 C C . ASP A 1 99 ? 31.581 -10.293 -3.031 1.00 57.34 99 ASP A C 1
ATOM 781 O O . ASP A 1 99 ? 32.052 -11.308 -2.509 1.00 57.34 99 ASP A O 1
ATOM 785 N N . MET A 1 100 ? 30.627 -9.564 -2.448 1.00 46.97 100 MET A N 1
ATOM 786 C CA . MET A 1 100 ? 30.060 -9.836 -1.124 1.00 46.97 100 MET A CA 1
ATOM 787 C C . MET A 1 100 ? 29.221 -11.129 -1.074 1.00 46.97 100 MET A C 1
ATOM 789 O O . MET A 1 100 ? 29.032 -11.692 0.002 1.00 46.97 100 MET A O 1
ATOM 793 N N . VAL A 1 101 ? 28.727 -11.618 -2.216 1.00 44.91 101 VAL A N 1
ATOM 794 C CA . VAL A 1 101 ? 27.908 -12.838 -2.327 1.00 44.91 101 VAL A CA 1
ATOM 795 C C . VAL A 1 101 ? 28.790 -14.076 -2.488 1.00 44.91 101 VAL A C 1
ATOM 797 O O . VAL A 1 101 ? 28.487 -15.130 -1.929 1.00 44.91 101 VAL A O 1
ATOM 800 N N . LEU A 1 102 ? 29.885 -13.958 -3.241 1.00 50.50 102 LEU A N 1
ATOM 801 C CA . LEU A 1 102 ? 30.850 -15.040 -3.456 1.00 50.50 102 LEU A CA 1
ATOM 802 C C . LEU A 1 102 ? 31.969 -15.083 -2.402 1.00 50.50 102 LEU A C 1
ATOM 804 O O . LEU A 1 102 ? 32.775 -16.012 -2.428 1.00 50.50 102 LEU A O 1
ATOM 808 N N . ALA A 1 103 ? 32.032 -14.092 -1.503 1.00 51.66 103 ALA A N 1
ATOM 809 C CA . ALA A 1 103 ? 33.171 -13.831 -0.615 1.00 51.66 103 ALA A CA 1
ATOM 810 C C . ALA A 1 103 ? 34.511 -13.744 -1.383 1.00 51.66 103 ALA A C 1
ATOM 812 O O . ALA A 1 103 ? 35.567 -14.150 -0.892 1.00 51.66 103 ALA A O 1
ATOM 813 N N . GLY A 1 104 ? 34.448 -13.241 -2.620 1.00 50.16 104 GLY A N 1
ATOM 814 C CA . GLY A 1 104 ? 35.606 -13.001 -3.470 1.00 50.16 104 GLY A CA 1
ATOM 815 C C . GLY A 1 104 ? 36.260 -11.677 -3.092 1.00 50.16 104 GLY A C 1
ATOM 816 O O . GLY A 1 104 ? 35.586 -10.653 -3.046 1.00 50.16 104 GLY A O 1
ATOM 817 N N . GLY A 1 105 ? 37.565 -11.696 -2.815 1.00 57.66 105 GLY A N 1
ATOM 818 C CA . GLY A 1 105 ? 38.319 -10.500 -2.428 1.00 57.66 105 GLY A CA 1
ATOM 819 C C . GLY A 1 105 ? 37.981 -9.953 -1.033 1.00 57.66 105 GLY A C 1
ATOM 820 O O . GLY A 1 105 ? 37.198 -10.522 -0.274 1.00 57.66 105 GLY A O 1
ATOM 821 N N . LYS A 1 106 ? 38.608 -8.827 -0.686 1.00 60.59 106 LYS A N 1
ATOM 822 C CA . LYS A 1 106 ? 38.318 -8.028 0.512 1.00 60.59 106 LYS A CA 1
ATOM 823 C C . LYS A 1 106 ? 38.049 -6.583 0.100 1.00 60.59 106 LYS A C 1
ATOM 825 O O . LYS A 1 106 ? 38.513 -6.150 -0.946 1.00 60.59 106 LYS A O 1
ATOM 830 N N . ALA A 1 107 ? 37.296 -5.853 0.919 1.00 64.56 107 ALA A N 1
ATOM 831 C CA . ALA A 1 107 ? 37.120 -4.411 0.787 1.00 64.56 107 ALA A CA 1
ATOM 832 C C . ALA A 1 107 ? 38.258 -3.700 1.533 1.00 64.56 107 ALA A C 1
ATOM 834 O O . ALA A 1 107 ? 38.092 -3.275 2.674 1.00 64.56 107 ALA A O 1
ATOM 835 N N . ASP A 1 108 ? 39.430 -3.640 0.907 1.00 70.25 108 ASP A N 1
ATOM 836 C CA . ASP A 1 108 ? 40.664 -3.135 1.514 1.00 70.25 108 ASP A CA 1
ATOM 837 C C . ASP A 1 108 ? 41.202 -1.872 0.810 1.00 70.25 108 ASP A C 1
ATOM 839 O O . ASP A 1 108 ? 40.606 -1.345 -0.141 1.00 70.25 108 ASP A O 1
ATOM 843 N N . ALA A 1 109 ? 42.321 -1.343 1.316 1.00 67.88 109 ALA A N 1
ATOM 844 C CA . ALA A 1 109 ? 42.903 -0.101 0.815 1.00 67.88 109 ALA A CA 1
ATOM 845 C C . ALA A 1 109 ? 43.460 -0.262 -0.613 1.00 67.88 109 ALA A C 1
ATOM 847 O O . ALA A 1 109 ? 43.402 0.676 -1.411 1.00 67.88 109 ALA A O 1
ATOM 848 N N . ALA A 1 110 ? 43.955 -1.454 -0.958 1.00 70.44 110 ALA A N 1
ATOM 849 C CA . ALA A 1 110 ? 44.531 -1.757 -2.266 1.00 70.44 110 ALA A CA 1
ATOM 850 C C . ALA A 1 110 ? 43.464 -1.985 -3.353 1.00 70.44 110 ALA A C 1
ATOM 852 O O . ALA A 1 110 ? 43.691 -1.667 -4.522 1.00 70.44 110 ALA A O 1
ATOM 853 N N . THR A 1 111 ? 42.302 -2.518 -2.978 1.00 73.38 111 THR A N 1
ATOM 854 C CA . THR A 1 111 ? 41.197 -2.872 -3.880 1.00 73.38 111 THR A CA 1
ATOM 855 C C . THR A 1 111 ? 40.212 -1.719 -4.063 1.00 73.38 111 THR A C 1
ATOM 857 O O . THR A 1 111 ? 40.180 -1.103 -5.128 1.00 73.38 111 THR A O 1
ATOM 860 N N . ILE A 1 112 ? 39.402 -1.421 -3.045 1.00 74.00 112 ILE A N 1
ATOM 861 C CA . ILE A 1 112 ? 38.355 -0.393 -3.087 1.00 74.00 112 ILE A CA 1
ATOM 862 C C . ILE A 1 112 ? 38.946 0.979 -2.775 1.00 74.00 112 ILE A C 1
ATOM 864 O O . ILE A 1 112 ? 38.649 1.935 -3.493 1.00 74.00 112 ILE A O 1
ATOM 868 N N . GLY A 1 113 ? 39.837 1.072 -1.781 1.00 77.50 113 GLY A N 1
ATOM 869 C CA . GLY A 1 113 ? 40.478 2.335 -1.407 1.00 77.50 113 GLY A CA 1
ATOM 870 C C . GLY A 1 113 ? 41.156 3.012 -2.601 1.00 77.50 113 GLY A C 1
ATOM 871 O O . GLY A 1 113 ? 40.846 4.155 -2.926 1.00 77.50 113 GLY A O 1
ATOM 872 N N . ALA A 1 114 ? 41.984 2.280 -3.348 1.00 79.88 114 ALA A N 1
ATOM 873 C CA . ALA A 1 114 ? 42.642 2.785 -4.552 1.00 79.88 114 ALA A CA 1
ATOM 874 C C . ALA A 1 114 ? 41.663 3.273 -5.645 1.00 79.88 114 ALA A C 1
ATOM 876 O O . ALA A 1 114 ? 41.983 4.211 -6.381 1.00 79.88 114 ALA A O 1
ATOM 877 N N . LYS A 1 115 ? 40.461 2.684 -5.762 1.00 80.50 115 LYS A N 1
ATOM 878 C CA . LYS A 1 115 ? 39.412 3.160 -6.687 1.00 80.50 115 LYS A CA 1
ATOM 879 C C . LYS A 1 115 ? 38.741 4.435 -6.184 1.00 80.50 115 LYS A C 1
ATOM 881 O O . LYS A 1 115 ? 38.497 5.326 -6.990 1.00 80.50 115 LYS A O 1
ATOM 886 N N . TRP A 1 116 ? 38.502 4.554 -4.878 1.00 80.56 116 TRP A N 1
ATOM 887 C CA . TRP A 1 116 ? 38.005 5.789 -4.265 1.00 80.56 116 TRP A CA 1
ATOM 888 C C . TRP A 1 116 ? 39.016 6.933 -4.391 1.00 80.56 116 TRP A C 1
ATOM 890 O O . TRP A 1 116 ? 38.637 8.017 -4.820 1.00 80.56 116 TRP A O 1
ATOM 900 N N . ALA A 1 117 ? 40.297 6.692 -4.102 1.00 85.06 117 ALA A N 1
ATOM 901 C CA . ALA A 1 117 ? 41.366 7.692 -4.197 1.00 85.06 117 ALA A CA 1
ATOM 902 C C . ALA A 1 117 ? 41.608 8.204 -5.628 1.00 85.06 117 ALA A C 1
ATOM 904 O O . ALA A 1 117 ? 41.905 9.378 -5.830 1.00 85.06 117 ALA A O 1
ATOM 905 N N . SER A 1 118 ? 41.472 7.335 -6.635 1.00 85.31 118 SER A N 1
ATOM 906 C CA . SER A 1 118 ? 41.693 7.697 -8.045 1.00 85.31 118 SER A CA 1
ATOM 907 C C . SER A 1 118 ? 40.469 8.293 -8.751 1.00 85.31 118 SER A C 1
ATOM 909 O O . SER A 1 118 ? 40.566 8.667 -9.921 1.00 85.31 118 SER A O 1
ATOM 911 N N . ALA A 1 119 ? 39.321 8.399 -8.076 1.00 80.50 119 ALA A N 1
ATOM 912 C CA . ALA A 1 119 ? 38.103 8.918 -8.680 1.00 80.50 119 ALA A CA 1
ATOM 913 C C . ALA A 1 119 ? 38.100 10.447 -8.789 1.00 80.50 119 ALA A C 1
ATOM 915 O O . ALA A 1 119 ? 38.266 11.182 -7.815 1.00 80.50 119 ALA A O 1
ATOM 916 N N . THR A 1 120 ? 37.788 10.924 -9.987 1.00 82.19 120 THR A N 1
ATOM 917 C CA . THR A 1 120 ? 37.561 12.340 -10.304 1.00 82.19 120 THR A CA 1
ATOM 918 C C . THR A 1 120 ? 36.091 12.560 -10.672 1.00 82.19 120 THR A C 1
ATOM 920 O O . THR A 1 120 ? 35.457 11.612 -11.143 1.00 82.19 120 THR A O 1
ATOM 923 N N . PRO A 1 121 ? 35.534 13.778 -10.532 1.00 79.94 121 PRO A N 1
ATOM 924 C CA . PRO A 1 121 ? 34.154 14.055 -10.936 1.00 79.94 121 PRO A CA 1
ATOM 925 C C . PRO A 1 121 ? 33.871 13.653 -12.391 1.00 79.94 121 PRO A C 1
ATOM 927 O O . PRO A 1 121 ? 32.908 12.936 -12.655 1.00 79.94 121 PRO A O 1
ATOM 930 N N . ASP A 1 122 ? 34.770 14.000 -13.319 1.00 80.62 122 ASP A N 1
ATOM 931 C CA . ASP A 1 122 ? 34.641 13.635 -14.735 1.00 80.62 122 ASP A CA 1
ATOM 932 C C . ASP A 1 122 ? 34.640 12.123 -14.961 1.00 80.62 122 ASP A C 1
ATOM 934 O O . ASP A 1 122 ? 33.838 11.620 -15.746 1.00 80.62 122 ASP A O 1
ATOM 938 N N . SER A 1 123 ? 35.493 11.370 -14.255 1.00 81.88 123 SER A N 1
ATOM 939 C CA . SER A 1 123 ? 35.518 9.913 -14.417 1.00 81.88 123 SER A CA 1
ATOM 940 C C . SER A 1 123 ? 34.260 9.255 -13.847 1.00 81.88 123 SER A C 1
ATOM 942 O O . SER A 1 123 ? 33.789 8.285 -14.434 1.00 81.88 123 SER A O 1
ATOM 944 N N . VAL A 1 124 ? 33.656 9.794 -12.781 1.00 80.62 124 VAL A N 1
ATOM 945 C CA . VAL A 1 124 ? 32.344 9.340 -12.278 1.00 80.62 124 VAL A CA 1
ATOM 946 C C . VAL A 1 124 ? 31.237 9.625 -13.301 1.00 80.62 124 VAL A C 1
ATOM 948 O O . VAL A 1 124 ? 30.464 8.722 -13.621 1.00 80.62 124 VAL A O 1
ATOM 951 N N . ILE A 1 125 ? 31.200 10.823 -13.891 1.00 82.38 125 ILE A N 1
ATOM 952 C CA . ILE A 1 125 ? 30.224 11.185 -14.936 1.00 82.38 125 ILE A CA 1
ATOM 953 C C . ILE A 1 125 ? 30.389 10.297 -16.180 1.00 82.38 125 ILE A C 1
ATOM 955 O O . ILE A 1 125 ? 29.405 9.792 -16.723 1.00 82.38 125 ILE A O 1
ATOM 959 N N . GLU A 1 126 ? 31.623 10.047 -16.624 1.00 84.19 126 GLU A N 1
ATOM 960 C CA . GLU A 1 126 ? 31.905 9.177 -17.772 1.00 84.19 126 GLU A CA 1
ATOM 961 C C . GLU A 1 126 ? 31.512 7.711 -17.512 1.00 84.19 126 GLU A C 1
ATOM 963 O O . GLU A 1 126 ? 31.142 6.989 -18.441 1.00 84.19 126 GLU A O 1
ATOM 968 N N . ARG A 1 127 ? 31.573 7.266 -16.253 1.00 81.62 127 ARG A N 1
ATOM 969 C CA . ARG A 1 127 ? 31.128 5.934 -15.820 1.00 81.62 127 ARG A CA 1
ATOM 970 C C . ARG A 1 127 ? 29.609 5.826 -15.812 1.00 81.62 127 ARG A C 1
ATOM 972 O O . ARG A 1 127 ? 29.080 4.879 -16.393 1.00 81.62 127 ARG A O 1
ATOM 979 N N . VAL A 1 128 ? 28.912 6.809 -15.243 1.00 83.31 128 VAL A N 1
ATOM 980 C CA . VAL A 1 128 ? 27.441 6.897 -15.281 1.00 83.31 128 VAL A CA 1
ATOM 981 C C . VAL A 1 128 ? 26.933 6.883 -16.727 1.00 83.31 128 VAL A C 1
ATOM 983 O O . VAL A 1 128 ? 26.074 6.077 -17.064 1.00 83.31 128 VAL A O 1
ATOM 986 N N . ALA A 1 129 ? 27.569 7.647 -17.619 1.00 86.19 129 ALA A N 1
ATOM 987 C CA . ALA A 1 129 ? 27.254 7.688 -19.050 1.00 86.19 129 ALA A CA 1
ATOM 988 C C . ALA A 1 129 ? 27.317 6.337 -19.792 1.00 86.19 129 ALA A C 1
ATOM 990 O O . ALA A 1 129 ? 26.824 6.240 -20.915 1.00 86.19 129 ALA A O 1
ATOM 991 N N . LYS A 1 130 ? 27.959 5.319 -19.210 1.00 87.19 130 LYS A N 1
ATOM 992 C CA . LYS A 1 130 ? 28.177 3.992 -19.808 1.00 87.19 130 LYS A CA 1
ATOM 993 C C . LYS A 1 130 ? 27.509 2.859 -19.030 1.00 87.19 130 LYS A C 1
ATOM 995 O O . LYS A 1 130 ? 27.650 1.706 -19.431 1.00 87.19 130 LYS A O 1
ATOM 1000 N N . THR A 1 131 ? 26.844 3.160 -17.917 1.00 80.56 131 THR A N 1
ATOM 1001 C CA . THR A 1 131 ? 26.306 2.143 -17.010 1.00 80.56 131 THR A CA 1
ATOM 1002 C C . THR A 1 131 ? 24.791 2.233 -16.979 1.00 80.56 131 THR A C 1
ATOM 1004 O O . THR A 1 131 ? 24.243 3.304 -16.737 1.00 80.56 131 THR A O 1
ATOM 1007 N N . ASN A 1 132 ? 24.128 1.105 -17.224 1.00 83.25 132 ASN A N 1
ATOM 1008 C CA . ASN A 1 132 ? 22.672 1.047 -17.222 1.00 83.25 132 ASN A CA 1
ATOM 1009 C C . ASN A 1 132 ? 22.104 1.304 -15.816 1.00 83.25 132 ASN A C 1
ATOM 1011 O O . ASN A 1 132 ? 22.736 0.965 -14.807 1.00 83.25 132 ASN A O 1
ATOM 1015 N N . LEU A 1 133 ? 20.886 1.835 -15.755 1.00 80.25 133 LEU A N 1
ATOM 1016 C CA . LEU A 1 133 ? 20.122 1.934 -14.515 1.00 80.25 133 LEU A CA 1
ATOM 1017 C C . LEU A 1 133 ? 19.742 0.532 -14.011 1.00 80.25 133 LEU A C 1
ATOM 1019 O O . LEU A 1 133 ? 19.454 -0.386 -14.780 1.00 80.25 133 LEU A O 1
ATOM 1023 N N . MET A 1 134 ? 19.727 0.357 -12.691 1.00 69.69 134 MET A N 1
ATOM 1024 C CA . MET A 1 134 ? 19.365 -0.918 -12.057 1.00 69.69 134 MET A CA 1
ATOM 1025 C C . MET A 1 134 ? 17.844 -1.155 -12.013 1.00 69.69 134 MET A C 1
ATOM 1027 O O . MET A 1 134 ? 17.399 -2.284 -11.806 1.00 69.69 134 MET A O 1
ATOM 1031 N N . PHE A 1 135 ? 17.058 -0.087 -12.148 1.00 66.69 135 PHE A N 1
ATOM 1032 C CA . PHE A 1 135 ? 15.592 -0.014 -12.191 1.00 66.69 135 PHE A CA 1
ATOM 1033 C C . PHE A 1 135 ? 15.230 1.448 -12.562 1.00 66.69 135 PHE A C 1
ATOM 1035 O O . PHE A 1 135 ? 16.084 2.333 -12.472 1.00 66.69 135 PHE A O 1
ATOM 1042 N N . ALA A 1 136 ? 13.983 1.723 -12.955 1.00 71.38 136 ALA A N 1
ATOM 1043 C CA . ALA A 1 136 ? 13.572 3.056 -13.417 1.00 71.38 136 ALA A CA 1
ATOM 1044 C C . ALA A 1 136 ? 13.706 4.169 -12.339 1.00 71.38 136 ALA A C 1
ATOM 1046 O O . ALA A 1 136 ? 13.510 3.891 -11.147 1.00 71.38 136 ALA A O 1
ATOM 1047 N N . PRO A 1 137 ? 13.985 5.431 -12.728 1.00 71.81 137 PRO A N 1
ATOM 1048 C CA . PRO A 1 137 ? 14.007 6.579 -11.818 1.00 71.81 137 PRO A CA 1
ATOM 1049 C C . PRO A 1 137 ? 12.726 6.741 -10.994 1.00 71.81 137 PRO A C 1
ATOM 1051 O O . PRO A 1 137 ? 11.644 6.309 -11.391 1.00 71.81 137 PRO A O 1
ATOM 1054 N N . GLY A 1 138 ? 12.856 7.329 -9.805 1.00 54.69 138 GLY A N 1
ATOM 1055 C CA . GLY A 1 138 ? 11.775 7.421 -8.824 1.00 54.69 138 GLY A CA 1
ATOM 1056 C C . GLY A 1 138 ? 11.472 6.109 -8.091 1.00 54.69 138 GLY A C 1
ATOM 1057 O O . GLY A 1 138 ? 10.601 6.105 -7.227 1.00 54.69 138 GLY A O 1
ATOM 1058 N N . ARG A 1 139 ? 12.173 4.995 -8.389 1.00 44.78 139 ARG A N 1
ATOM 1059 C CA . ARG A 1 139 ? 11.962 3.705 -7.700 1.00 44.78 139 ARG A CA 1
ATOM 1060 C C . ARG A 1 139 ? 13.019 3.358 -6.620 1.00 44.78 139 ARG A C 1
ATOM 1062 O O . ARG A 1 139 ? 12.586 2.927 -5.558 1.00 44.78 139 ARG A O 1
ATOM 1069 N N . ARG A 1 140 ? 14.353 3.503 -6.842 1.00 46.59 140 ARG A N 1
ATOM 1070 C CA . ARG A 1 140 ? 15.522 3.270 -5.894 1.00 46.59 140 ARG A CA 1
ATOM 1071 C C . ARG A 1 140 ? 16.862 3.949 -6.389 1.00 46.59 140 ARG A C 1
ATOM 1073 O O . ARG A 1 140 ? 16.762 4.817 -7.235 1.00 46.59 140 ARG A O 1
ATOM 1080 N N . ALA A 1 141 ? 18.115 3.638 -5.955 1.00 30.19 141 ALA A N 1
ATOM 1081 C CA . ALA A 1 141 ? 18.949 4.671 -5.276 1.00 30.19 141 ALA A CA 1
ATOM 1082 C C . ALA A 1 141 ? 20.528 5.019 -5.512 1.00 30.19 141 ALA A C 1
ATOM 1084 O O . ALA A 1 141 ? 21.351 4.254 -5.008 1.00 30.19 141 ALA A O 1
ATOM 1085 N N . ALA A 1 142 ? 20.969 6.246 -5.996 1.00 32.03 142 ALA A N 1
ATOM 1086 C CA . ALA A 1 142 ? 22.265 7.051 -5.748 1.00 32.03 142 ALA A CA 1
ATOM 1087 C C . ALA A 1 142 ? 22.304 8.619 -6.155 1.00 32.03 142 ALA A C 1
ATOM 1089 O O . ALA A 1 142 ? 21.377 9.015 -6.846 1.00 32.03 142 ALA A O 1
ATOM 1090 N N . CYS A 1 143 ? 23.328 9.498 -5.808 1.00 34.84 143 CYS A N 1
ATOM 1091 C CA . CYS A 1 143 ? 23.344 11.041 -5.696 1.00 34.84 143 CYS A CA 1
ATOM 1092 C C . CYS A 1 143 ? 24.355 11.980 -6.533 1.00 34.84 143 CYS A C 1
ATOM 1094 O O . CYS A 1 143 ? 25.357 11.456 -7.006 1.00 34.84 143 CYS A O 1
ATOM 1096 N N . ALA A 1 144 ? 24.173 13.344 -6.680 1.00 42.62 144 ALA A N 1
ATOM 1097 C CA . ALA A 1 144 ? 25.122 14.400 -7.246 1.00 42.62 144 ALA A CA 1
ATOM 1098 C C . ALA A 1 144 ? 24.719 15.931 -7.071 1.00 42.62 144 ALA A C 1
ATOM 1100 O O . ALA A 1 144 ? 23.528 16.198 -7.045 1.00 42.62 144 ALA A O 1
ATOM 1101 N N . VAL A 1 145 ? 25.639 16.950 -7.012 1.00 50.31 145 VAL A N 1
ATOM 1102 C CA . VAL A 1 145 ? 25.293 18.423 -6.806 1.00 50.31 145 VAL A CA 1
ATOM 1103 C C . VAL A 1 145 ? 26.187 19.539 -7.455 1.00 50.31 145 VAL A C 1
ATOM 1105 O O . VAL A 1 145 ? 25.664 20.557 -7.904 1.00 50.31 145 VAL A O 1
ATOM 1108 N N . ILE A 1 146 ? 27.528 19.437 -7.473 1.00 56.66 146 ILE A N 1
ATOM 1109 C CA . ILE A 1 146 ? 28.449 20.618 -7.463 1.00 56.66 146 ILE A CA 1
ATOM 1110 C C . ILE A 1 146 ? 28.420 21.613 -8.650 1.00 56.66 146 ILE A C 1
ATOM 1112 O O . ILE A 1 146 ? 28.649 22.805 -8.445 1.00 56.66 146 ILE A O 1
ATOM 1116 N N . THR A 1 147 ? 28.163 21.179 -9.886 1.00 54.31 147 THR A N 1
ATOM 1117 C CA . THR A 1 147 ? 28.420 21.997 -11.097 1.00 54.31 147 THR A CA 1
ATOM 1118 C C . THR A 1 147 ? 27.609 23.294 -11.169 1.00 54.31 147 THR A C 1
ATOM 1120 O O . THR A 1 147 ? 28.063 24.269 -11.767 1.00 54.31 147 THR A O 1
ATOM 1123 N N . TYR A 1 148 ? 26.457 23.351 -10.497 1.00 57.19 148 TYR A N 1
ATOM 1124 C CA . TYR A 1 148 ? 25.629 24.553 -10.450 1.00 57.19 148 TYR A CA 1
ATOM 1125 C C . TYR A 1 148 ? 26.286 25.734 -9.720 1.00 57.19 148 TYR A C 1
ATOM 1127 O O . TYR A 1 148 ? 26.182 26.871 -10.177 1.00 57.19 148 TYR A O 1
ATOM 1135 N N . TYR A 1 149 ? 26.971 25.470 -8.599 1.00 60.59 149 TYR A N 1
ATOM 1136 C CA . TYR A 1 149 ? 27.557 26.511 -7.748 1.00 60.59 149 TYR A CA 1
ATOM 1137 C C . TYR A 1 149 ? 28.538 27.383 -8.539 1.00 60.59 149 TYR A C 1
ATOM 1139 O O . TYR A 1 149 ? 28.366 28.597 -8.611 1.00 60.59 149 TYR A O 1
ATOM 1147 N N . ASN A 1 150 ? 29.485 26.742 -9.230 1.00 65.25 150 ASN A N 1
ATOM 1148 C CA . ASN A 1 150 ? 30.476 27.406 -10.079 1.00 65.25 150 ASN A CA 1
ATOM 1149 C C . ASN A 1 150 ? 29.835 28.256 -11.191 1.00 65.25 150 ASN A C 1
ATOM 1151 O O . ASN A 1 150 ? 30.336 29.331 -11.520 1.00 65.25 150 ASN A O 1
ATOM 1155 N N . GLY A 1 151 ? 28.691 27.817 -11.728 1.00 61.97 151 GLY A N 1
ATOM 1156 C CA . GLY A 1 151 ? 27.939 28.558 -12.741 1.00 61.97 151 GLY A CA 1
ATOM 1157 C C . GLY A 1 151 ? 27.328 29.873 -12.241 1.00 61.97 151 GLY A C 1
ATOM 1158 O O . GLY A 1 151 ? 27.250 30.823 -13.018 1.00 61.97 151 GLY A O 1
ATOM 1159 N N . ILE A 1 152 ? 26.918 29.957 -10.968 1.00 56.81 152 ILE A N 1
ATOM 1160 C CA . ILE A 1 152 ? 26.287 31.167 -10.402 1.00 56.81 152 ILE A CA 1
ATOM 1161 C C . ILE A 1 152 ? 27.276 32.119 -9.719 1.00 56.81 152 ILE A C 1
ATOM 1163 O O . ILE A 1 152 ? 27.031 33.322 -9.671 1.00 56.81 152 ILE A O 1
ATOM 1167 N N . THR A 1 153 ? 28.397 31.612 -9.203 1.00 67.88 153 THR A N 1
ATOM 1168 C CA . THR A 1 153 ? 29.432 32.423 -8.536 1.00 67.88 153 THR A CA 1
ATOM 1169 C C . THR A 1 153 ? 30.554 32.872 -9.470 1.00 67.88 153 THR A C 1
ATOM 1171 O O . THR A 1 153 ? 31.298 33.789 -9.122 1.00 67.88 153 THR A O 1
ATOM 1174 N N . GLY A 1 154 ? 30.719 32.220 -10.627 1.00 68.31 154 GLY A N 1
ATOM 1175 C CA . GLY A 1 154 ? 31.887 32.401 -11.492 1.00 68.31 154 GLY A CA 1
ATOM 1176 C C . GLY A 1 154 ? 33.185 31.836 -10.897 1.00 68.31 154 GLY A C 1
ATOM 1177 O O . GLY A 1 154 ? 34.269 32.227 -11.331 1.00 68.31 154 GLY A O 1
ATOM 1178 N N . THR A 1 155 ? 33.096 30.957 -9.892 1.00 69.62 155 THR A N 1
ATOM 1179 C CA . THR A 1 155 ? 34.248 30.250 -9.308 1.00 69.62 155 THR A CA 1
ATOM 1180 C C . THR A 1 155 ? 34.523 28.937 -10.032 1.00 69.62 155 THR A C 1
ATOM 1182 O O . THR A 1 155 ? 33.627 28.366 -10.640 1.00 69.62 155 THR A O 1
ATOM 1185 N N . ASP A 1 156 ? 35.741 28.415 -9.900 1.00 69.81 156 ASP A N 1
ATOM 1186 C CA . ASP A 1 156 ? 36.108 27.054 -10.321 1.00 69.81 156 ASP A CA 1
ATOM 1187 C C . ASP A 1 156 ? 36.468 26.207 -9.086 1.00 69.81 156 ASP A C 1
ATOM 1189 O O . ASP A 1 156 ? 37.585 25.724 -8.916 1.00 69.81 156 ASP A O 1
ATOM 1193 N N . SER A 1 157 ? 35.537 26.139 -8.130 1.00 61.28 157 SER A N 1
ATOM 1194 C CA . SER A 1 157 ? 35.724 25.442 -6.854 1.00 61.28 157 SER A CA 1
ATOM 1195 C C . SER A 1 157 ? 35.248 23.995 -6.954 1.00 61.28 157 SER A C 1
ATOM 1197 O O . SER A 1 157 ? 34.188 23.716 -7.518 1.00 61.28 157 SER A O 1
ATOM 1199 N N . ASN A 1 158 ? 35.990 23.057 -6.368 1.00 64.25 158 ASN A N 1
ATOM 1200 C CA . ASN A 1 158 ? 35.485 21.694 -6.189 1.00 64.25 158 ASN A CA 1
ATOM 1201 C C . ASN A 1 158 ? 34.502 21.633 -4.996 1.00 64.25 158 ASN A C 1
ATOM 1203 O O . ASN A 1 158 ? 34.364 22.585 -4.222 1.00 64.25 158 ASN A O 1
ATOM 1207 N N . TRP A 1 159 ? 33.799 20.505 -4.840 1.00 63.38 159 TRP A N 1
ATOM 1208 C CA . TRP A 1 159 ? 32.819 20.349 -3.757 1.00 63.38 159 TRP A CA 1
ATOM 1209 C C . TRP A 1 159 ? 33.456 20.409 -2.365 1.00 63.38 159 TRP A C 1
ATOM 1211 O O . TRP A 1 159 ? 32.832 20.898 -1.426 1.00 63.38 159 TRP A O 1
ATOM 1221 N N . SER A 1 160 ? 34.704 19.969 -2.234 1.00 63.91 160 SER A N 1
ATOM 1222 C CA . SER A 1 160 ? 35.406 19.909 -0.956 1.00 63.91 160 SER A CA 1
ATOM 1223 C C . SER A 1 160 ? 35.816 21.300 -0.462 1.00 63.91 160 SER A C 1
ATOM 1225 O O . SER A 1 160 ? 35.652 21.606 0.723 1.00 63.91 160 SER A O 1
ATOM 1227 N N . ASP A 1 161 ? 36.211 22.192 -1.376 1.00 77.00 161 ASP A N 1
ATOM 1228 C CA . ASP A 1 161 ? 36.368 23.625 -1.104 1.00 77.00 161 ASP A CA 1
ATOM 1229 C C . ASP A 1 161 ? 35.029 24.271 -0.728 1.00 77.00 161 ASP A C 1
ATOM 1231 O O . ASP A 1 161 ? 34.951 24.984 0.277 1.00 77.00 161 ASP A O 1
ATOM 1235 N N . PHE A 1 162 ? 33.958 23.984 -1.486 1.00 71.44 162 PHE A N 1
ATOM 1236 C CA . PHE A 1 162 ? 32.618 24.496 -1.185 1.00 71.44 162 PHE A CA 1
ATOM 1237 C C . PHE A 1 162 ? 32.178 24.104 0.230 1.00 71.44 162 PHE A C 1
ATOM 1239 O O . PHE A 1 162 ? 31.796 24.976 1.011 1.00 71.44 162 PHE A O 1
ATOM 1246 N N . ALA A 1 163 ? 32.239 22.814 0.568 1.00 63.00 163 ALA A N 1
ATOM 1247 C CA . ALA A 1 163 ? 31.780 22.292 1.849 1.00 63.00 163 ALA A CA 1
ATOM 1248 C C . ALA A 1 163 ? 32.609 22.857 3.009 1.00 63.00 163 ALA A C 1
ATOM 1250 O O . ALA A 1 163 ? 32.050 23.278 4.023 1.00 63.00 163 ALA A O 1
ATOM 1251 N N . THR A 1 164 ? 33.927 22.963 2.843 1.00 78.44 164 THR A N 1
ATOM 1252 C CA . THR A 1 164 ? 34.807 23.555 3.859 1.00 78.44 164 THR A CA 1
ATOM 1253 C C . THR A 1 164 ? 34.453 25.021 4.129 1.00 78.44 164 THR A C 1
ATOM 1255 O O . THR A 1 164 ? 34.298 25.414 5.287 1.00 78.44 164 THR A O 1
ATOM 1258 N N . GLN A 1 165 ? 34.273 25.826 3.079 1.00 82.44 165 GLN A N 1
ATOM 1259 C CA . GLN A 1 165 ? 34.073 27.276 3.196 1.00 82.44 165 GLN A CA 1
ATOM 1260 C C . GLN A 1 165 ? 32.633 27.679 3.551 1.00 82.44 165 GLN A C 1
ATOM 1262 O O . GLN A 1 165 ? 32.441 28.642 4.289 1.00 82.44 165 GLN A O 1
ATOM 1267 N N . ASN A 1 166 ? 31.628 26.955 3.047 1.00 75.25 166 ASN A N 1
ATOM 1268 C CA . ASN A 1 166 ? 30.212 27.340 3.135 1.00 75.25 166 ASN A CA 1
ATOM 1269 C C . ASN A 1 166 ? 29.393 26.479 4.111 1.00 75.25 166 ASN A C 1
ATOM 1271 O O . ASN A 1 166 ? 28.263 26.844 4.431 1.00 75.25 166 ASN A O 1
ATOM 1275 N N . ILE A 1 167 ? 29.939 25.356 4.600 1.00 69.94 167 ILE A N 1
ATOM 1276 C CA . ILE A 1 167 ? 29.278 24.494 5.594 1.00 69.94 167 ILE A CA 1
ATOM 1277 C C . ILE A 1 167 ? 30.114 24.391 6.873 1.00 69.94 167 ILE A C 1
ATOM 1279 O O . ILE A 1 167 ? 29.648 24.798 7.935 1.00 69.94 167 ILE A O 1
ATOM 1283 N N . LEU A 1 168 ? 31.350 23.888 6.791 1.00 78.81 168 LEU A N 1
ATOM 1284 C CA . LEU A 1 168 ? 32.149 23.580 7.985 1.00 78.81 168 LEU A CA 1
ATOM 1285 C C . LEU A 1 168 ? 32.591 24.848 8.733 1.00 78.81 168 LEU A C 1
ATOM 1287 O O . LEU A 1 168 ? 32.422 24.938 9.952 1.00 78.81 168 LEU A O 1
ATOM 1291 N N . ALA A 1 169 ? 33.109 25.852 8.017 1.00 85.19 169 ALA A N 1
ATOM 1292 C CA . ALA A 1 169 ? 33.563 27.098 8.635 1.00 85.19 169 ALA A CA 1
ATOM 1293 C C . ALA A 1 169 ? 32.420 27.933 9.267 1.00 85.19 169 ALA A C 1
ATOM 1295 O O . ALA A 1 169 ? 32.571 28.314 10.431 1.00 85.19 169 ALA A O 1
ATOM 1296 N N . PRO A 1 170 ? 31.258 28.169 8.614 1.00 83.56 170 PRO A N 1
ATOM 1297 C CA . PRO A 1 170 ? 30.147 28.908 9.227 1.00 83.56 170 PRO A CA 1
ATOM 1298 C C . PRO A 1 170 ? 29.519 28.207 10.440 1.00 83.56 170 PRO A C 1
ATOM 1300 O O . PRO A 1 170 ? 28.944 28.871 11.301 1.00 83.56 170 PRO A O 1
ATOM 1303 N N . LEU A 1 171 ? 29.647 26.879 10.533 1.00 73.62 171 LEU A N 1
ATOM 1304 C CA . LEU A 1 171 ? 29.195 26.077 11.675 1.00 73.62 171 LEU A CA 1
ATOM 1305 C C . LEU A 1 171 ? 30.254 25.911 12.779 1.00 73.62 171 LEU A C 1
ATOM 1307 O O . LEU A 1 171 ? 29.991 25.244 13.781 1.00 73.62 171 LEU A O 1
ATOM 1311 N N . ASN A 1 172 ? 31.437 26.519 12.625 1.00 84.62 172 ASN A N 1
ATOM 1312 C CA . ASN A 1 172 ? 32.565 26.393 13.553 1.00 84.62 172 ASN A CA 1
ATOM 1313 C C . ASN A 1 172 ? 32.948 24.919 13.829 1.00 84.62 172 ASN A C 1
ATOM 1315 O O . ASN A 1 172 ? 33.191 24.516 14.975 1.00 84.62 172 ASN A O 1
ATOM 1319 N N . MET A 1 173 ? 32.961 24.106 12.766 1.00 81.06 173 MET A N 1
ATOM 1320 C CA . MET A 1 173 ? 33.332 22.688 12.787 1.00 81.06 173 MET A CA 1
ATOM 1321 C C . MET A 1 173 ? 34.854 22.534 12.629 1.00 81.06 173 MET A C 1
ATOM 1323 O O . MET A 1 173 ? 35.371 22.195 11.564 1.00 81.06 173 MET A O 1
ATOM 1327 N N . THR A 1 174 ? 35.595 22.872 13.685 1.00 84.56 174 THR A N 1
ATOM 1328 C CA . THR A 1 174 ? 37.064 23.000 13.669 1.00 84.56 174 THR A CA 1
ATOM 1329 C C . THR A 1 174 ? 37.827 21.673 13.645 1.00 84.56 174 THR A C 1
ATOM 1331 O O . THR A 1 174 ? 39.038 21.685 13.396 1.00 84.56 174 THR A O 1
ATOM 1334 N N . HIS A 1 175 ? 37.147 20.549 13.861 1.00 80.75 175 HIS A N 1
ATOM 1335 C CA . HIS A 1 175 ? 37.684 19.184 13.864 1.00 80.75 175 HIS A CA 1
ATOM 1336 C C . HIS A 1 175 ? 37.142 18.351 12.687 1.00 80.75 175 HIS A C 1
ATOM 1338 O O . HIS A 1 175 ? 37.312 17.134 12.643 1.00 80.75 175 HIS A O 1
ATOM 1344 N N . SER A 1 176 ? 36.517 19.011 11.707 1.00 81.69 176 SER A N 1
ATOM 1345 C CA . SER A 1 176 ? 35.949 18.390 10.511 1.00 81.69 176 SER A CA 1
ATOM 1346 C C . SER A 1 176 ? 36.675 18.858 9.253 1.00 81.69 176 SER A C 1
ATOM 1348 O O . SER A 1 176 ? 36.953 20.049 9.108 1.00 81.69 176 SER A O 1
ATOM 1350 N N . PHE A 1 177 ? 36.997 17.940 8.338 1.00 81.50 177 PHE A N 1
ATOM 1351 C CA . PHE A 1 177 ? 37.734 18.263 7.110 1.00 81.50 177 PHE A CA 1
ATOM 1352 C C . PHE A 1 177 ? 37.530 17.228 5.991 1.00 81.50 177 PHE A C 1
ATOM 1354 O O . PHE A 1 177 ? 36.973 16.146 6.198 1.00 81.50 177 PHE A O 1
ATOM 1361 N N . LEU A 1 178 ? 38.006 17.596 4.801 1.00 74.00 178 LEU A N 1
ATOM 1362 C CA . LEU A 1 178 ? 38.092 16.790 3.583 1.00 74.00 178 LEU A CA 1
ATOM 1363 C C . LEU A 1 178 ? 39.554 16.756 3.109 1.00 74.00 178 LEU A C 1
ATOM 1365 O O . LEU A 1 178 ? 40.313 17.687 3.382 1.00 74.00 178 LEU A O 1
ATOM 1369 N N . GLY A 1 179 ? 39.950 15.698 2.399 1.00 71.12 179 GLY A N 1
ATOM 1370 C CA . GLY A 1 179 ? 41.331 15.509 1.949 1.00 71.12 179 GLY A CA 1
ATOM 1371 C C . GLY A 1 179 ? 42.273 14.958 3.032 1.00 71.12 179 GLY A C 1
ATOM 1372 O O . GLY A 1 179 ? 41.881 14.129 3.854 1.00 71.12 179 GLY A O 1
ATOM 1373 N N . ALA A 1 180 ? 43.544 15.370 2.989 1.00 79.00 180 ALA A N 1
ATOM 1374 C CA . ALA A 1 180 ? 44.584 14.894 3.904 1.00 79.00 180 ALA A CA 1
ATOM 1375 C C . ALA A 1 180 ? 44.427 15.458 5.329 1.00 79.00 180 ALA A C 1
ATOM 1377 O O . ALA A 1 180 ? 43.965 16.584 5.513 1.00 79.00 180 ALA A O 1
ATOM 1378 N N . VAL A 1 181 ? 44.860 14.685 6.332 1.00 77.75 181 VAL A N 1
ATOM 1379 C CA . VAL A 1 181 ? 44.834 15.081 7.750 1.00 77.75 181 VAL A CA 1
ATOM 1380 C C . VAL A 1 181 ? 45.694 16.336 7.974 1.00 77.75 181 VAL A C 1
ATOM 1382 O O . VAL A 1 181 ? 46.894 16.288 7.708 1.00 77.75 181 VAL A O 1
ATOM 1385 N N . PRO A 1 182 ? 45.141 17.449 8.495 1.00 80.19 182 PRO A N 1
ATOM 1386 C CA . PRO A 1 182 ? 45.939 18.620 8.851 1.00 80.19 182 PRO A CA 1
ATOM 1387 C C . PRO A 1 182 ? 46.842 18.338 10.059 1.00 80.19 182 PRO A C 1
ATOM 1389 O O . PRO A 1 182 ? 46.351 17.827 11.064 1.00 80.19 182 PRO A O 1
ATOM 1392 N N . ASP A 1 183 ? 48.109 18.773 10.027 1.00 79.81 183 ASP A N 1
ATOM 1393 C CA . ASP A 1 183 ? 49.102 18.559 11.103 1.00 79.81 183 ASP A CA 1
ATOM 1394 C C . ASP A 1 183 ? 48.564 18.853 12.517 1.00 79.81 183 ASP A C 1
ATOM 1396 O O . ASP A 1 183 ? 48.832 18.118 13.466 1.00 79.81 183 ASP A O 1
ATOM 1400 N N . ARG A 1 184 ? 47.753 19.913 12.655 1.00 81.69 184 ARG A N 1
ATOM 1401 C CA . ARG A 1 184 ? 47.152 20.339 13.932 1.00 81.69 184 ARG A CA 1
ATOM 1402 C C . ARG A 1 184 ? 46.140 19.347 14.528 1.00 81.69 184 ARG A C 1
ATOM 1404 O O . ARG A 1 184 ? 45.846 19.475 15.706 1.00 81.69 184 ARG A O 1
ATOM 1411 N N . LEU A 1 185 ? 45.569 18.451 13.715 1.00 81.19 185 LEU A N 1
ATOM 1412 C CA . LEU A 1 185 ? 44.543 17.466 14.095 1.00 81.19 185 LEU A CA 1
ATOM 1413 C C . LEU A 1 185 ? 45.096 16.036 14.191 1.00 81.19 185 LEU A C 1
ATOM 1415 O O . LEU A 1 185 ? 44.386 15.144 14.642 1.00 81.19 185 LEU A O 1
ATOM 1419 N N . VAL A 1 186 ? 46.355 15.801 13.798 1.00 80.56 186 VAL A N 1
ATOM 1420 C CA . VAL A 1 186 ? 47.016 14.485 13.892 1.00 80.56 186 VAL A CA 1
ATOM 1421 C C . VAL A 1 186 ? 46.923 13.847 15.295 1.00 80.56 186 VAL A C 1
ATOM 1423 O O . VAL A 1 186 ? 46.708 12.634 15.353 1.00 80.56 186 VAL A O 1
ATOM 1426 N N . PRO A 1 187 ? 47.031 14.587 16.424 1.00 80.50 187 PRO A N 1
ATOM 1427 C CA . PRO A 1 187 ? 46.827 14.004 17.755 1.00 80.50 187 PRO A CA 1
ATOM 1428 C C . PRO A 1 187 ? 45.420 13.410 17.939 1.00 80.50 187 PRO A C 1
ATOM 1430 O O . PRO A 1 187 ? 45.275 12.304 18.472 1.00 80.50 187 PRO A O 1
ATOM 1433 N N . ASP A 1 188 ? 44.410 14.117 17.428 1.00 81.81 188 ASP A N 1
ATOM 1434 C CA . ASP A 1 188 ? 42.986 13.860 17.650 1.00 81.81 188 ASP A CA 1
ATOM 1435 C C . ASP A 1 188 ? 42.399 12.804 16.700 1.00 81.81 188 ASP A C 1
ATOM 1437 O O . ASP A 1 188 ? 41.278 12.348 16.919 1.00 81.81 188 ASP A O 1
ATOM 1441 N N . ILE A 1 189 ? 43.135 12.364 15.669 1.00 84.19 189 ILE A N 1
ATOM 1442 C CA . ILE A 1 189 ? 42.671 11.300 14.766 1.00 84.19 189 ILE A CA 1
ATOM 1443 C C . ILE A 1 189 ? 42.597 9.954 15.498 1.00 84.19 189 ILE A C 1
ATOM 1445 O O . ILE A 1 189 ? 43.601 9.454 16.016 1.00 84.19 189 ILE A O 1
ATOM 1449 N N . GLY A 1 190 ? 41.423 9.325 15.483 1.00 82.94 190 GLY A N 1
ATOM 1450 C CA . GLY A 1 190 ? 41.243 7.918 15.832 1.00 82.94 190 GLY A CA 1
ATOM 1451 C C . GLY A 1 190 ? 41.650 7.004 14.673 1.00 82.94 190 GLY A C 1
ATOM 1452 O O . GLY A 1 190 ? 41.085 7.105 13.582 1.00 82.94 190 GLY A O 1
ATOM 1453 N N . ILE A 1 191 ? 42.636 6.129 14.898 1.00 85.00 191 ILE A N 1
ATOM 1454 C CA . ILE A 1 191 ? 43.152 5.164 13.915 1.00 85.00 191 ILE A CA 1
ATOM 1455 C C . ILE A 1 191 ? 42.777 3.737 14.365 1.00 85.00 191 ILE A C 1
ATOM 1457 O O . ILE A 1 191 ? 43.202 3.333 15.458 1.00 85.00 191 ILE A O 1
ATOM 1461 N N . PRO A 1 192 ? 42.010 2.975 13.556 1.00 83.25 192 PRO A N 1
ATOM 1462 C CA . PRO A 1 192 ? 41.694 1.573 13.805 1.00 83.25 192 PRO A CA 1
ATOM 1463 C C . PRO A 1 192 ? 42.944 0.694 13.828 1.00 83.25 192 PRO A C 1
ATOM 1465 O O . PRO A 1 192 ? 43.897 0.915 13.077 1.00 83.25 192 PRO A O 1
ATOM 1468 N N . GLY A 1 193 ? 42.924 -0.346 14.657 1.00 75.56 193 GLY A N 1
ATOM 1469 C CA . GLY A 1 193 ? 43.987 -1.350 14.669 1.00 75.56 193 GLY A CA 1
ATOM 1470 C C . GLY A 1 193 ? 44.060 -2.180 13.380 1.00 75.56 193 GLY A C 1
ATOM 1471 O O . GLY A 1 193 ? 43.040 -2.574 12.822 1.00 75.56 193 GLY A O 1
ATOM 1472 N N . GLY A 1 194 ? 45.273 -2.502 12.923 1.00 75.88 194 GLY A N 1
ATOM 1473 C CA . GLY A 1 194 ? 45.489 -3.321 11.722 1.00 75.88 194 GLY A CA 1
ATOM 1474 C C . GLY A 1 194 ? 45.382 -2.540 10.405 1.00 75.88 194 GLY A C 1
ATOM 1475 O O . GLY A 1 194 ? 45.710 -1.356 10.347 1.00 75.88 194 GLY A O 1
ATOM 1476 N N . GLU A 1 195 ? 44.981 -3.219 9.327 1.00 75.44 195 GLU A N 1
ATOM 1477 C CA . GLU A 1 195 ? 44.783 -2.599 8.009 1.00 75.44 195 GLU A CA 1
ATOM 1478 C C . GLU A 1 195 ? 43.538 -1.698 8.020 1.00 75.44 195 GLU A C 1
ATOM 1480 O O . GLU A 1 195 ? 42.449 -2.137 8.383 1.00 75.44 195 GLU A O 1
ATOM 1485 N N . ASN A 1 196 ? 43.707 -0.433 7.636 1.00 80.00 196 ASN A N 1
ATOM 1486 C CA . ASN A 1 196 ? 42.688 0.609 7.750 1.00 80.00 196 ASN A CA 1
ATOM 1487 C C . ASN A 1 196 ? 42.874 1.680 6.655 1.00 80.00 196 ASN A C 1
ATOM 1489 O O . ASN A 1 196 ? 43.853 1.658 5.909 1.00 80.00 196 ASN A O 1
ATOM 1493 N N . PHE A 1 197 ? 41.934 2.623 6.541 1.00 81.50 197 PHE A N 1
ATOM 1494 C CA . PHE A 1 197 ? 41.972 3.691 5.523 1.00 81.50 197 PHE A CA 1
ATOM 1495 C C . PHE A 1 197 ? 42.484 5.047 6.066 1.00 81.50 197 PHE A C 1
ATOM 1497 O O . PHE A 1 197 ? 42.047 6.088 5.580 1.00 81.50 197 PHE A O 1
ATOM 1504 N N . ALA A 1 198 ? 43.356 5.110 7.079 1.00 82.31 198 ALA A N 1
ATOM 1505 C CA . ALA A 1 198 ? 43.757 6.395 7.680 1.00 82.31 198 ALA A CA 1
ATOM 1506 C C . ALA A 1 198 ? 44.473 7.289 6.659 1.00 82.31 198 ALA A C 1
ATOM 1508 O O . ALA A 1 198 ? 44.015 8.398 6.389 1.00 82.31 198 ALA A O 1
ATOM 1509 N N . ASP A 1 199 ? 45.489 6.743 5.992 1.00 81.69 199 ASP A N 1
ATOM 1510 C CA . ASP A 1 199 ? 46.286 7.438 4.972 1.00 81.69 199 ASP A CA 1
ATOM 1511 C C . ASP A 1 199 ? 45.563 7.590 3.615 1.00 81.69 199 ASP A C 1
ATOM 1513 O O . ASP A 1 199 ? 46.106 8.159 2.666 1.00 81.69 199 ASP A O 1
ATOM 1517 N N . LEU A 1 200 ? 44.330 7.080 3.486 1.00 82.88 200 LEU A N 1
ATOM 1518 C CA . LEU A 1 200 ? 43.573 7.122 2.236 1.00 82.88 200 LEU A CA 1
ATOM 1519 C C . LEU A 1 200 ? 42.978 8.514 1.982 1.00 82.88 200 LEU A C 1
ATOM 1521 O O . LEU A 1 200 ? 41.924 8.866 2.516 1.00 82.88 200 LEU A O 1
ATOM 1525 N N . VAL A 1 201 ? 43.581 9.293 1.091 1.00 85.56 201 VAL A N 1
ATOM 1526 C CA . VAL A 1 201 ? 42.902 10.471 0.535 1.00 85.56 201 VAL A CA 1
ATOM 1527 C C . VAL A 1 201 ? 41.830 9.984 -0.444 1.00 85.56 201 VAL A C 1
ATOM 1529 O O . VAL A 1 201 ? 42.150 9.346 -1.445 1.00 85.56 201 VAL A O 1
ATOM 1532 N N . VAL A 1 202 ? 40.556 10.242 -0.138 1.00 82.56 202 VAL A N 1
ATOM 1533 C CA . VAL A 1 202 ? 39.441 9.961 -1.057 1.00 82.56 202 VAL A CA 1
ATOM 1534 C C . VAL A 1 202 ? 39.530 10.934 -2.238 1.00 82.56 202 VAL A C 1
ATOM 1536 O O . VAL A 1 202 ? 39.945 12.081 -2.089 1.00 82.56 202 VAL A O 1
ATOM 1539 N N . GLY A 1 203 ? 39.229 10.450 -3.441 1.00 80.38 203 GLY A N 1
ATOM 1540 C CA . GLY A 1 203 ? 39.273 11.258 -4.652 1.00 80.38 203 GLY A CA 1
ATOM 1541 C C . GLY A 1 203 ? 38.047 12.161 -4.758 1.00 80.38 203 GLY A C 1
ATOM 1542 O O . GLY A 1 203 ? 36.944 11.782 -4.361 1.00 80.38 203 GLY A O 1
ATOM 1543 N N . LEU A 1 204 ? 38.215 13.334 -5.376 1.00 79.00 204 LEU A N 1
ATOM 1544 C CA . LEU A 1 204 ? 37.170 14.359 -5.524 1.00 79.00 204 LEU A CA 1
ATOM 1545 C C . LEU A 1 204 ? 35.862 13.850 -6.170 1.00 79.00 204 LEU A C 1
ATOM 1547 O O . LEU A 1 204 ? 34.818 14.476 -6.006 1.00 79.00 204 LEU A O 1
ATOM 1551 N N . GLY A 1 205 ? 35.892 12.728 -6.903 1.00 72.69 205 GLY A N 1
ATOM 1552 C CA . GLY A 1 205 ? 34.689 12.074 -7.433 1.00 72.69 205 GLY A CA 1
ATOM 1553 C C . GLY A 1 205 ? 33.817 11.377 -6.375 1.00 72.69 205 GLY A C 1
ATOM 1554 O O . GLY A 1 205 ? 32.614 11.247 -6.584 1.00 72.69 205 GLY A O 1
ATOM 1555 N N . TYR A 1 206 ? 34.396 10.959 -5.244 1.00 78.62 206 TYR A N 1
ATOM 1556 C CA . TYR A 1 206 ? 33.709 10.275 -4.138 1.00 78.62 206 TYR A CA 1
ATOM 1557 C C . TYR A 1 206 ? 33.756 11.025 -2.798 1.00 78.62 206 TYR A C 1
ATOM 1559 O O . TYR A 1 206 ? 33.099 10.597 -1.849 1.00 78.62 206 TYR A O 1
ATOM 1567 N N . ASP A 1 207 ? 34.438 12.168 -2.711 1.00 78.31 207 ASP A N 1
ATOM 1568 C CA . ASP A 1 207 ? 34.428 13.035 -1.522 1.00 78.31 207 ASP A CA 1
ATOM 1569 C C . ASP A 1 207 ? 33.010 13.355 -0.992 1.00 78.31 207 ASP A C 1
ATOM 1571 O O . ASP A 1 207 ? 32.773 13.126 0.199 1.00 78.31 207 ASP A O 1
ATOM 1575 N N . PRO A 1 208 ? 32.021 13.748 -1.830 1.00 83.62 208 PRO A N 1
ATOM 1576 C CA . PRO A 1 208 ? 30.640 13.962 -1.378 1.00 83.62 208 PRO A CA 1
ATOM 1577 C C . PRO A 1 208 ? 29.955 12.691 -0.851 1.00 83.62 208 PRO A C 1
ATOM 1579 O O . PRO A 1 208 ? 28.924 12.761 -0.187 1.00 83.62 208 PRO A O 1
ATOM 1582 N N . ALA A 1 209 ? 30.497 11.511 -1.164 1.00 79.69 209 ALA A N 1
ATOM 1583 C CA . ALA A 1 209 ? 29.940 10.225 -0.778 1.00 79.69 209 ALA A CA 1
ATOM 1584 C C . ALA A 1 209 ? 30.591 9.625 0.477 1.00 79.69 209 ALA A C 1
ATOM 1586 O O . ALA A 1 209 ? 29.896 8.887 1.181 1.00 79.69 209 ALA A O 1
ATOM 1587 N N . ALA A 1 210 ? 31.877 9.879 0.743 1.00 82.56 210 ALA A N 1
ATOM 1588 C CA . ALA A 1 210 ? 32.606 9.239 1.846 1.00 82.56 210 ALA A CA 1
ATOM 1589 C C . ALA A 1 210 ? 33.825 10.009 2.405 1.00 82.56 210 ALA A C 1
ATOM 1591 O O . ALA A 1 210 ? 34.481 9.505 3.316 1.00 82.56 210 ALA A O 1
ATOM 1592 N N . GLY A 1 211 ? 34.178 11.181 1.867 1.00 84.75 211 GLY A N 1
ATOM 1593 C CA . GLY A 1 211 ? 35.491 11.797 2.107 1.00 84.75 211 GLY A CA 1
ATOM 1594 C C . GLY A 1 211 ? 35.703 12.425 3.489 1.00 84.75 211 GLY A C 1
ATOM 1595 O O . GLY A 1 211 ? 36.845 12.711 3.849 1.00 84.75 211 GLY A O 1
ATOM 1596 N N . MET A 1 212 ? 34.638 12.679 4.257 1.00 89.25 212 MET A N 1
ATOM 1597 C CA . MET A 1 212 ? 34.728 13.529 5.452 1.00 89.25 212 MET A CA 1
ATOM 1598 C C . MET A 1 212 ? 35.266 12.817 6.698 1.00 89.25 212 MET A C 1
ATOM 1600 O O . MET A 1 212 ? 34.918 11.673 7.014 1.00 89.25 212 MET A O 1
ATOM 1604 N N . TRP A 1 213 ? 36.005 13.598 7.479 1.00 92.31 213 TRP A N 1
ATOM 1605 C CA . TRP A 1 213 ? 36.317 13.361 8.885 1.00 92.31 213 TRP A CA 1
ATOM 1606 C C . TRP A 1 213 ? 35.537 14.342 9.770 1.00 92.31 213 TRP A C 1
ATOM 1608 O O . TRP A 1 213 ? 35.252 15.462 9.335 1.00 92.31 213 TRP A O 1
ATOM 1618 N N . SER A 1 214 ? 35.193 13.946 10.998 1.00 95.12 214 SER A N 1
ATOM 1619 C CA . SER A 1 214 ? 34.558 14.823 11.996 1.00 95.12 214 SER A CA 1
ATOM 1620 C C . SER A 1 214 ? 34.688 14.260 13.417 1.00 95.12 214 SER A C 1
ATOM 1622 O O . SER A 1 214 ? 35.044 13.093 13.595 1.00 95.12 214 SER A O 1
ATOM 1624 N N . SER A 1 215 ? 34.368 15.078 14.421 1.00 94.75 215 SER A N 1
ATOM 1625 C CA . SER A 1 215 ? 34.242 14.679 15.827 1.00 94.75 215 SER A CA 1
ATOM 1626 C C . SER A 1 215 ? 32.781 14.686 16.284 1.00 94.75 215 SER A C 1
ATOM 1628 O O . SER A 1 215 ? 31.909 15.280 15.641 1.00 94.75 215 SER A O 1
ATOM 1630 N N . ALA A 1 216 ? 32.493 14.055 17.425 1.00 93.50 216 ALA A N 1
ATOM 1631 C CA . ALA A 1 216 ? 31.137 14.041 17.970 1.00 93.50 216 ALA A CA 1
ATOM 1632 C C . ALA A 1 216 ? 30.652 15.461 18.321 1.00 93.50 216 ALA A C 1
ATOM 1634 O O . ALA A 1 216 ? 29.526 15.827 17.988 1.00 93.50 216 ALA A O 1
ATOM 1635 N N . ASN A 1 217 ? 31.520 16.293 18.907 1.00 93.62 217 ASN A N 1
ATOM 1636 C CA . ASN A 1 217 ? 31.222 17.691 19.228 1.00 93.62 217 ASN A CA 1
ATOM 1637 C C . ASN A 1 217 ? 30.882 18.535 17.988 1.00 93.62 217 ASN A C 1
ATOM 1639 O O . ASN A 1 217 ? 30.002 19.394 18.056 1.00 93.62 217 ASN A O 1
ATOM 1643 N N . ASP A 1 218 ? 31.547 18.309 16.852 1.00 96.06 218 ASP A N 1
ATOM 1644 C CA . ASP A 1 218 ? 31.254 19.029 15.607 1.00 96.06 218 ASP A CA 1
ATOM 1645 C C . ASP A 1 218 ? 29.930 18.582 14.974 1.00 96.06 218 ASP A C 1
ATOM 1647 O O . ASP A 1 218 ? 29.124 19.425 14.567 1.00 96.06 218 ASP A O 1
ATOM 1651 N N . LEU A 1 219 ? 29.656 17.276 14.946 1.00 96.31 219 LEU A N 1
ATOM 1652 C CA . LEU A 1 219 ? 28.381 16.749 14.454 1.00 96.31 219 LEU A CA 1
ATOM 1653 C C . LEU A 1 219 ? 27.198 17.175 15.336 1.00 96.31 219 LEU A C 1
ATOM 1655 O O . LEU A 1 219 ? 26.141 17.500 14.797 1.00 96.31 219 LEU A O 1
ATOM 1659 N N . VAL A 1 220 ? 27.374 17.269 16.661 1.00 95.12 220 VAL A N 1
ATOM 1660 C CA . VAL A 1 220 ? 26.346 17.800 17.579 1.00 95.12 220 VAL A CA 1
ATOM 1661 C C . VAL A 1 220 ? 25.980 19.246 17.228 1.00 95.12 220 VAL A C 1
ATOM 1663 O O . VAL A 1 220 ? 24.792 19.578 17.204 1.00 95.12 220 VAL A O 1
ATOM 1666 N N . LYS A 1 221 ? 26.954 20.105 16.879 1.00 94.81 221 LYS A N 1
ATOM 1667 C CA . LYS A 1 221 ? 26.666 21.467 16.379 1.00 94.81 221 LYS A CA 1
ATOM 1668 C C . LYS A 1 221 ? 25.827 21.410 15.106 1.00 94.81 221 LYS A C 1
ATOM 1670 O O . LYS A 1 221 ? 24.857 22.153 15.002 1.00 94.81 221 LYS A O 1
ATOM 1675 N N . TYR A 1 222 ? 26.177 20.535 14.162 1.00 95.12 222 TYR A N 1
ATOM 1676 C CA . TYR A 1 222 ? 25.454 20.381 12.899 1.00 95.12 222 TYR A CA 1
ATOM 1677 C C . TYR A 1 222 ? 23.992 19.952 13.112 1.00 95.12 222 TYR A C 1
ATOM 1679 O O . TYR A 1 222 ? 23.086 20.673 12.682 1.00 95.12 222 TYR A O 1
ATOM 1687 N N . ILE A 1 223 ? 23.741 18.855 13.842 1.00 95.31 223 ILE A N 1
ATOM 1688 C CA . ILE A 1 223 ? 22.368 18.388 14.110 1.00 95.31 223 ILE A CA 1
ATOM 1689 C C . ILE A 1 223 ? 21.562 19.416 14.908 1.00 95.31 223 ILE A C 1
ATOM 1691 O O . ILE A 1 223 ? 20.423 19.727 14.553 1.00 95.31 223 ILE A O 1
ATOM 1695 N N . HIS A 1 224 ? 22.164 20.043 15.920 1.00 94.19 224 HIS A N 1
ATOM 1696 C CA . HIS A 1 224 ? 21.465 21.033 16.726 1.00 94.19 224 HIS A CA 1
ATOM 1697 C C . HIS A 1 224 ? 21.152 22.310 15.937 1.00 94.19 224 HIS A C 1
ATOM 1699 O O . HIS A 1 224 ? 20.037 22.820 16.026 1.00 94.19 224 HIS A O 1
ATOM 1705 N N . HIS A 1 225 ? 22.106 22.850 15.173 1.00 94.06 225 HIS A N 1
ATOM 1706 C CA . HIS A 1 225 ? 21.968 24.164 14.543 1.00 94.06 225 HIS A CA 1
ATOM 1707 C C . HIS A 1 225 ? 21.218 24.185 13.211 1.00 94.06 225 HIS A C 1
ATOM 1709 O O . HIS A 1 225 ? 20.691 25.238 12.847 1.00 94.06 225 HIS A O 1
ATOM 1715 N N . ILE A 1 226 ? 21.163 23.064 12.496 1.00 94.12 226 ILE A N 1
ATOM 1716 C CA . ILE A 1 226 ? 20.457 22.970 11.214 1.00 94.12 226 ILE A CA 1
ATOM 1717 C C . ILE A 1 226 ? 19.117 22.258 11.367 1.00 94.12 226 ILE A C 1
ATOM 1719 O O . ILE A 1 226 ? 18.116 22.703 10.805 1.00 94.12 226 ILE A O 1
ATOM 1723 N N . TRP A 1 227 ? 19.089 21.169 12.135 1.00 94.81 227 TRP A N 1
ATOM 1724 C CA . TRP A 1 227 ? 17.990 20.214 12.080 1.00 94.81 227 TRP A CA 1
ATOM 1725 C C . TRP A 1 227 ? 17.044 20.309 13.287 1.00 94.81 227 TRP A C 1
ATOM 1727 O O . TRP A 1 227 ? 15.831 20.274 13.086 1.00 94.81 227 TRP A O 1
ATOM 1737 N N . LEU A 1 228 ? 17.555 20.536 14.506 1.00 92.50 228 LEU A N 1
ATOM 1738 C CA . LEU A 1 228 ? 16.738 20.539 15.736 1.00 92.50 228 LEU A CA 1
ATOM 1739 C C . LEU A 1 228 ? 16.256 21.919 16.211 1.00 92.50 228 LEU A C 1
ATOM 1741 O O . LEU A 1 228 ? 15.102 22.050 16.613 1.00 92.50 228 LEU A O 1
ATOM 1745 N N . ARG A 1 229 ? 17.099 22.963 16.203 1.00 88.88 229 ARG A N 1
ATOM 1746 C CA . ARG A 1 229 ? 16.709 24.275 16.766 1.00 88.88 229 ARG A CA 1
ATOM 1747 C C . ARG A 1 229 ? 15.514 24.895 16.012 1.00 88.88 229 ARG A C 1
ATOM 1749 O O . ARG A 1 229 ? 15.440 24.722 14.795 1.00 88.88 229 ARG A O 1
ATOM 1756 N N . PRO A 1 230 ? 14.607 25.652 16.670 1.00 82.44 230 PRO A N 1
ATOM 1757 C CA . PRO A 1 230 ? 13.381 26.146 16.032 1.00 82.44 230 PRO A CA 1
ATOM 1758 C C . PRO A 1 230 ? 13.627 26.933 14.738 1.00 82.44 230 PRO A C 1
ATOM 1760 O O . PRO A 1 230 ? 13.165 26.530 13.679 1.00 82.44 230 PRO A O 1
ATOM 1763 N N . ASP A 1 231 ? 14.445 27.981 14.790 1.00 82.06 231 ASP A N 1
ATOM 1764 C CA . ASP A 1 231 ? 14.920 28.722 13.615 1.00 82.06 231 ASP A CA 1
ATOM 1765 C C . ASP A 1 231 ? 16.341 28.245 13.273 1.00 82.06 231 ASP A C 1
ATOM 1767 O O . ASP A 1 231 ? 17.200 28.359 14.155 1.00 82.06 231 ASP A O 1
ATOM 1771 N N . PRO A 1 232 ? 16.613 27.657 12.090 1.00 86.25 232 PRO A N 1
ATOM 1772 C CA . PRO A 1 232 ? 17.928 27.109 11.774 1.00 86.25 232 PRO A CA 1
ATOM 1773 C C . PRO A 1 232 ? 18.935 28.254 11.605 1.00 86.25 232 PRO A C 1
ATOM 1775 O O . PRO A 1 232 ? 18.557 29.403 11.385 1.00 86.25 232 PRO A O 1
ATOM 1778 N N . LEU A 1 233 ? 20.239 27.976 11.698 1.00 82.88 233 LEU A N 1
ATOM 1779 C CA . LEU A 1 233 ? 21.219 28.992 11.293 1.00 82.88 233 LEU A CA 1
ATOM 1780 C C . LEU A 1 233 ? 20.983 29.398 9.821 1.00 82.88 233 LEU A C 1
ATOM 1782 O O . LEU A 1 233 ? 20.582 28.538 9.032 1.00 82.88 233 LEU A O 1
ATOM 1786 N N . PRO A 1 234 ? 21.269 30.661 9.428 1.00 81.75 234 PRO A N 1
ATOM 1787 C CA . PRO A 1 234 ? 20.833 31.271 8.158 1.00 81.75 234 PRO A CA 1
ATOM 1788 C C . PRO A 1 234 ? 21.488 30.694 6.885 1.00 81.75 234 PRO A C 1
ATOM 1790 O O . PRO A 1 234 ? 21.489 31.328 5.833 1.00 81.75 234 PRO A O 1
ATOM 1793 N N . LEU A 1 235 ? 22.045 29.487 6.975 1.00 88.31 235 LEU A N 1
ATOM 1794 C CA . LEU A 1 235 ? 22.511 28.668 5.865 1.00 88.31 235 LEU A CA 1
ATOM 1795 C C . LEU A 1 235 ? 21.337 28.059 5.083 1.00 88.31 235 LEU A C 1
ATOM 1797 O O . LEU A 1 235 ? 21.417 27.986 3.861 1.00 88.31 235 LEU A O 1
ATOM 1801 N N . ILE A 1 236 ? 20.241 27.686 5.757 1.00 90.81 236 ILE A N 1
ATOM 1802 C CA . ILE A 1 236 ? 18.998 27.201 5.129 1.00 90.81 236 ILE A CA 1
ATOM 1803 C C . ILE A 1 236 ? 17.769 27.862 5.757 1.00 90.81 236 ILE A C 1
ATOM 1805 O O . ILE A 1 236 ? 17.835 28.406 6.855 1.00 90.81 236 ILE A O 1
ATOM 1809 N N . THR A 1 237 ? 16.628 27.772 5.080 1.00 88.50 237 THR A N 1
ATOM 1810 C CA . THR A 1 237 ? 15.328 28.239 5.581 1.00 88.50 237 THR A CA 1
ATOM 1811 C C . THR A 1 237 ? 14.506 27.107 6.217 1.00 88.50 237 THR A C 1
ATOM 1813 O O . THR A 1 237 ? 14.736 25.920 5.970 1.00 88.50 237 THR A O 1
ATOM 1816 N N . LEU A 1 238 ? 13.496 27.466 7.018 1.00 85.88 238 LEU A N 1
ATOM 1817 C CA . LEU A 1 238 ? 12.537 26.513 7.595 1.00 85.88 238 LEU A CA 1
ATOM 1818 C C . LEU A 1 238 ? 11.835 25.619 6.546 1.00 85.88 238 LEU A C 1
ATOM 1820 O O . LEU A 1 238 ? 11.833 24.400 6.738 1.00 85.88 238 LEU A O 1
ATOM 1824 N N . PRO A 1 239 ? 11.299 26.151 5.424 1.00 86.75 239 PRO A N 1
ATOM 1825 C CA . PRO A 1 239 ? 10.711 25.329 4.364 1.00 86.75 239 PRO A CA 1
ATOM 1826 C C . PRO A 1 239 ? 11.685 24.310 3.764 1.00 86.75 239 PRO A C 1
ATOM 1828 O O . PRO A 1 239 ? 11.314 23.156 3.575 1.00 86.75 239 PRO A O 1
ATOM 1831 N N . GLN A 1 240 ? 12.945 24.689 3.529 1.00 90.44 240 GLN A N 1
ATOM 1832 C CA . GLN A 1 240 ? 13.960 23.767 3.003 1.00 90.44 240 GLN A CA 1
ATOM 1833 C C . GLN A 1 240 ? 14.261 22.620 3.970 1.00 90.44 240 GLN A C 1
ATOM 1835 O O . GLN A 1 240 ? 14.426 21.479 3.542 1.00 90.44 240 GLN A O 1
ATOM 1840 N N . ARG A 1 241 ? 14.285 22.901 5.280 1.00 91.69 241 ARG A N 1
ATOM 1841 C CA . ARG A 1 241 ? 14.438 21.860 6.302 1.00 91.69 241 ARG A CA 1
ATOM 1842 C C . ARG A 1 241 ? 13.272 20.869 6.257 1.00 91.69 241 ARG A C 1
ATOM 1844 O O . ARG A 1 241 ? 13.515 19.668 6.197 1.00 91.69 241 ARG A O 1
ATOM 1851 N N . ARG A 1 242 ? 12.027 21.367 6.214 1.00 87.88 242 ARG A N 1
ATOM 1852 C CA . ARG A 1 242 ? 10.807 20.542 6.093 1.00 87.88 242 ARG A CA 1
ATOM 1853 C C . ARG A 1 242 ? 10.838 19.666 4.831 1.00 87.88 242 ARG A C 1
ATOM 1855 O O . ARG A 1 242 ? 10.639 18.464 4.929 1.00 87.88 242 ARG A O 1
ATOM 1862 N N . LEU A 1 243 ? 11.179 20.239 3.673 1.00 88.31 243 LEU A N 1
ATOM 1863 C CA . LEU A 1 243 ? 11.272 19.524 2.387 1.00 88.31 243 LEU A CA 1
ATOM 1864 C C . LEU A 1 243 ? 12.403 18.482 2.316 1.00 88.31 243 LEU A C 1
ATOM 1866 O O . LEU A 1 243 ? 12.336 17.575 1.483 1.00 88.31 243 LEU A O 1
ATOM 1870 N N . SER A 1 244 ? 13.440 18.625 3.145 1.00 90.38 244 SER A N 1
ATOM 1871 C CA . SER A 1 244 ? 14.547 17.666 3.265 1.00 90.38 244 SER A CA 1
ATOM 1872 C C . SER A 1 244 ? 14.243 16.537 4.256 1.00 90.38 244 SER A C 1
ATOM 1874 O O . SER A 1 244 ? 14.663 15.406 4.045 1.00 90.38 244 SER A O 1
ATOM 1876 N N . LEU A 1 245 ? 13.458 16.814 5.301 1.00 92.31 245 LEU A N 1
ATOM 1877 C CA . LEU A 1 245 ? 12.944 15.804 6.235 1.00 92.31 245 LEU A CA 1
ATOM 1878 C C . LEU A 1 245 ? 11.677 15.101 5.711 1.00 92.31 245 LEU A C 1
ATOM 1880 O O . LEU A 1 245 ? 11.125 14.245 6.388 1.00 92.31 245 LEU A O 1
ATOM 1884 N N . GLN A 1 246 ? 11.199 15.428 4.509 1.00 90.00 246 GLN A N 1
ATOM 1885 C CA . GLN A 1 246 ? 10.055 14.745 3.911 1.00 90.00 246 GLN A CA 1
ATOM 1886 C C . GLN A 1 246 ? 10.470 13.362 3.361 1.00 90.00 246 GLN A C 1
ATOM 1888 O O . GLN A 1 246 ? 11.378 13.290 2.521 1.00 90.00 246 GLN A O 1
ATOM 1893 N N . PRO A 1 247 ? 9.797 12.263 3.759 1.00 88.56 247 PRO A N 1
ATOM 1894 C CA . PRO A 1 247 ? 9.984 10.958 3.133 1.00 88.56 247 PRO A CA 1
ATOM 1895 C C . PRO A 1 247 ? 9.734 11.018 1.621 1.00 88.56 247 PRO A C 1
ATOM 1897 O O . PRO A 1 247 ? 8.796 11.661 1.158 1.00 88.56 247 PRO A O 1
ATOM 1900 N N . SER A 1 248 ? 10.584 10.350 0.844 1.00 83.62 248 SER A N 1
ATOM 1901 C CA . SER A 1 248 ? 10.476 10.242 -0.620 1.00 83.62 248 SER A CA 1
ATOM 1902 C C . SER A 1 248 ? 10.072 8.840 -1.081 1.00 83.62 248 SER A C 1
ATOM 1904 O O . SER A 1 248 ? 9.421 8.710 -2.111 1.00 83.62 248 SER A O 1
ATOM 1906 N N . VAL A 1 249 ? 10.445 7.794 -0.335 1.00 76.88 249 VAL A N 1
ATOM 1907 C CA . VAL A 1 249 ? 10.087 6.393 -0.614 1.00 76.88 249 VAL A CA 1
ATOM 1908 C C . VAL A 1 249 ? 9.816 5.675 0.709 1.00 76.88 249 VAL A C 1
ATOM 1910 O O . VAL A 1 249 ? 10.622 5.786 1.629 1.00 76.88 249 VAL A O 1
ATOM 1913 N N . ALA A 1 250 ? 8.720 4.920 0.804 1.00 75.81 250 ALA A N 1
ATOM 1914 C CA . ALA A 1 250 ? 8.495 3.959 1.886 1.00 75.81 250 ALA A CA 1
ATOM 1915 C C . ALA A 1 250 ? 9.089 2.593 1.509 1.00 75.81 250 ALA A C 1
ATOM 1917 O O . ALA A 1 250 ? 8.974 2.170 0.352 1.00 75.81 250 ALA A O 1
ATOM 1918 N N . LEU A 1 251 ? 9.732 1.900 2.450 1.00 66.81 251 LEU A N 1
ATOM 1919 C CA . LEU A 1 251 ? 10.215 0.539 2.224 1.00 66.81 251 LEU A CA 1
ATOM 1920 C C . LEU A 1 251 ? 9.093 -0.490 2.475 1.00 66.81 251 LEU A C 1
ATOM 1922 O O . LEU A 1 251 ? 8.183 -0.231 3.262 1.00 66.81 251 LEU A O 1
ATOM 1926 N N . PRO A 1 252 ? 9.128 -1.673 1.823 1.00 49.00 252 PRO A N 1
ATOM 1927 C CA . PRO A 1 252 ? 8.060 -2.675 1.941 1.00 49.00 252 PRO A CA 1
ATOM 1928 C C . PRO A 1 252 ? 7.913 -3.343 3.318 1.00 49.00 252 PRO A C 1
ATOM 1930 O O . PRO A 1 252 ? 7.079 -4.231 3.461 1.00 49.00 252 PRO A O 1
ATOM 1933 N N . ASP A 1 253 ? 8.744 -2.983 4.298 1.00 56.31 253 ASP A N 1
ATOM 1934 C CA . ASP A 1 253 ? 8.649 -3.460 5.682 1.00 56.31 253 ASP A CA 1
ATOM 1935 C C . ASP A 1 253 ? 7.634 -2.668 6.527 1.00 56.31 253 ASP A C 1
ATOM 1937 O O . ASP A 1 253 ? 7.247 -3.139 7.594 1.00 56.31 253 ASP A O 1
ATOM 1941 N N . GLY A 1 254 ? 7.197 -1.489 6.064 1.00 69.81 254 GLY A N 1
ATOM 1942 C CA . GLY A 1 254 ? 6.318 -0.586 6.816 1.00 69.81 254 GLY A CA 1
ATOM 1943 C C . GLY A 1 254 ? 6.979 0.085 8.028 1.00 69.81 254 GLY A C 1
ATOM 1944 O O . GLY A 1 254 ? 6.310 0.819 8.748 1.00 69.81 254 GLY A O 1
ATOM 1945 N N . GLN A 1 255 ? 8.274 -0.146 8.254 1.00 73.31 255 GLN A N 1
ATOM 1946 C CA . GLN A 1 255 ? 9.043 0.354 9.400 1.00 73.31 255 GLN A CA 1
ATOM 1947 C C . GLN A 1 255 ? 10.099 1.382 8.986 1.00 73.31 255 GLN A C 1
ATOM 1949 O O . GLN A 1 255 ? 10.538 2.178 9.816 1.00 73.31 255 GLN A O 1
ATOM 1954 N N . GLN A 1 256 ? 10.503 1.384 7.714 1.00 75.00 256 GLN A N 1
ATOM 1955 C CA . GLN A 1 256 ? 11.539 2.263 7.189 1.00 75.00 256 GLN A CA 1
ATOM 1956 C C . GLN A 1 256 ? 11.044 3.112 6.019 1.00 75.00 256 GLN A C 1
ATOM 1958 O O . GLN A 1 256 ? 10.355 2.648 5.110 1.00 75.00 256 GLN A O 1
ATOM 1963 N N . LEU A 1 257 ? 11.467 4.373 6.001 1.00 86.44 257 LEU A N 1
ATOM 1964 C CA . LEU A 1 257 ? 11.295 5.310 4.897 1.00 86.44 257 LEU A CA 1
ATOM 1965 C C . LEU A 1 257 ? 12.672 5.864 4.483 1.00 86.44 257 LEU A C 1
ATOM 1967 O O . LEU A 1 257 ? 13.661 5.772 5.211 1.00 86.44 257 LEU A O 1
ATOM 1971 N N . VAL A 1 258 ? 12.750 6.474 3.305 1.00 83.31 258 VAL A N 1
ATOM 1972 C CA . VAL A 1 258 ? 13.968 7.111 2.787 1.00 83.31 258 VAL A CA 1
ATOM 1973 C C . VAL A 1 258 ? 13.637 8.526 2.339 1.00 83.31 258 VAL A C 1
ATOM 1975 O O . VAL A 1 258 ? 12.729 8.726 1.531 1.00 83.31 258 VAL A O 1
ATOM 1978 N N . GLY A 1 259 ? 14.375 9.510 2.850 1.00 89.19 259 GLY A N 1
ATOM 1979 C CA . GLY A 1 259 ? 14.254 10.927 2.497 1.00 89.19 259 GLY A CA 1
ATOM 1980 C C . GLY A 1 259 ? 15.564 11.503 1.942 1.00 89.19 259 GLY A C 1
ATOM 1981 O O . GLY A 1 259 ? 16.587 10.815 1.938 1.00 89.19 259 GLY A O 1
ATOM 1982 N N . PRO A 1 260 ? 15.571 12.758 1.458 1.00 90.38 260 PRO A N 1
ATOM 1983 C CA . PRO A 1 260 ? 16.761 13.435 0.938 1.00 90.38 260 PRO A CA 1
ATOM 1984 C C . PRO A 1 260 ? 17.935 13.464 1.932 1.00 90.38 260 PRO A C 1
ATOM 1986 O O . PRO A 1 260 ? 18.018 14.325 2.799 1.00 90.38 260 PRO A O 1
ATOM 1989 N N . GLY A 1 261 ? 18.882 12.534 1.786 1.00 87.00 261 GLY A N 1
ATOM 1990 C CA . GLY A 1 261 ? 20.025 12.385 2.690 1.00 87.00 261 GLY A CA 1
ATOM 1991 C C . GLY A 1 261 ? 19.722 11.672 4.014 1.00 87.00 261 GLY A C 1
ATOM 1992 O O . GLY A 1 261 ? 20.594 11.691 4.885 1.00 87.00 261 GLY A O 1
ATOM 1993 N N . TRP A 1 262 ? 18.549 11.040 4.162 1.00 93.44 262 TRP A N 1
ATOM 1994 C CA . TRP A 1 262 ? 18.075 10.430 5.411 1.00 93.44 262 TRP A CA 1
ATOM 1995 C C . TRP A 1 262 ? 17.578 8.988 5.235 1.00 93.44 262 TRP A C 1
ATOM 1997 O O . TRP A 1 262 ? 16.738 8.697 4.382 1.00 93.44 262 TRP A O 1
ATOM 2007 N N . GLU A 1 263 ? 18.073 8.109 6.101 1.00 90.44 263 GLU A N 1
ATOM 2008 C CA . GLU A 1 263 ? 17.500 6.809 6.461 1.00 90.44 263 GLU A CA 1
ATOM 2009 C C . GLU A 1 263 ? 16.501 7.061 7.597 1.00 90.44 263 GLU A C 1
ATOM 2011 O O . GLU A 1 263 ? 16.884 7.627 8.618 1.00 90.44 263 GLU A O 1
ATOM 2016 N N . ILE A 1 264 ? 15.224 6.726 7.425 1.00 92.75 264 ILE A N 1
ATOM 2017 C CA . ILE A 1 264 ? 14.168 7.106 8.371 1.00 92.75 264 ILE A CA 1
ATOM 2018 C C . ILE A 1 264 ? 13.585 5.836 8.982 1.00 92.75 264 ILE A C 1
ATOM 2020 O O . ILE A 1 264 ? 12.923 5.076 8.284 1.00 92.75 264 ILE A O 1
ATOM 2024 N N . ASP A 1 265 ? 13.803 5.619 10.274 1.00 90.06 265 ASP A N 1
ATOM 2025 C CA . ASP A 1 265 ? 13.179 4.515 11.011 1.00 90.06 265 ASP A CA 1
ATOM 2026 C C . ASP A 1 265 ? 11.946 5.020 11.776 1.00 90.06 265 ASP A C 1
ATOM 2028 O O . ASP A 1 265 ? 11.969 6.113 12.355 1.00 90.06 265 ASP A O 1
ATOM 2032 N N . LEU A 1 266 ? 10.880 4.221 11.792 1.00 89.56 266 LEU A N 1
ATOM 2033 C CA . LEU A 1 266 ? 9.646 4.480 12.528 1.00 89.56 266 LEU A CA 1
ATOM 2034 C C . LEU A 1 266 ? 9.638 3.692 13.843 1.00 89.56 266 LEU A C 1
ATOM 2036 O O . LEU A 1 266 ? 9.848 2.481 13.859 1.00 89.56 266 LEU A O 1
ATOM 2040 N N . PHE A 1 267 ? 9.372 4.385 14.947 1.00 86.38 267 PHE A N 1
ATOM 2041 C CA . PHE A 1 267 ? 9.328 3.813 16.290 1.00 86.38 267 PHE A CA 1
ATOM 2042 C C . PHE A 1 267 ? 7.967 4.055 16.937 1.00 86.38 267 PHE A C 1
ATOM 2044 O O . PHE A 1 267 ? 7.565 5.200 17.145 1.00 86.38 267 PHE A O 1
ATOM 2051 N N . GLU A 1 268 ? 7.287 2.980 17.321 1.00 84.56 268 GLU A N 1
ATOM 2052 C CA . GLU A 1 268 ? 6.075 3.044 18.133 1.00 84.56 268 GLU A CA 1
ATOM 2053 C C . GLU A 1 268 ? 6.419 3.246 19.615 1.00 84.56 268 GLU A C 1
ATOM 2055 O O . GLU A 1 268 ? 7.123 2.439 20.225 1.00 84.56 268 GLU A O 1
ATOM 2060 N N . VAL A 1 269 ? 5.895 4.318 20.210 1.00 78.56 269 VAL A N 1
ATOM 2061 C CA . VAL A 1 269 ? 5.979 4.591 21.649 1.00 78.56 269 VAL A CA 1
ATOM 2062 C C . VAL A 1 269 ? 4.600 4.347 22.279 1.00 78.56 269 VAL A C 1
ATOM 2064 O O . VAL A 1 269 ? 3.643 5.036 21.909 1.00 78.56 269 VAL A O 1
ATOM 2067 N N . PRO A 1 270 ? 4.474 3.403 23.234 1.00 67.81 270 PRO A N 1
ATOM 2068 C CA . PRO A 1 270 ? 3.221 3.165 23.944 1.00 67.81 270 PRO A CA 1
ATOM 2069 C C . PRO A 1 270 ? 2.772 4.389 24.747 1.00 67.81 270 PRO A C 1
ATOM 2071 O O . PRO A 1 270 ? 3.557 4.981 25.493 1.00 67.81 270 PRO A O 1
ATOM 2074 N N . THR A 1 271 ? 1.496 4.742 24.632 1.00 60.56 271 THR A N 1
ATOM 2075 C CA . THR A 1 271 ? 0.837 5.768 25.448 1.00 60.56 271 THR A CA 1
ATOM 2076 C C . THR A 1 271 ? 0.214 5.135 26.701 1.00 60.56 271 THR A C 1
ATOM 2078 O O . THR A 1 271 ? -0.114 3.950 26.731 1.00 60.56 271 THR A O 1
ATOM 2081 N N . SER A 1 272 ? 0.130 5.891 27.800 1.00 52.91 272 SER A N 1
ATOM 2082 C CA . SER A 1 272 ? -0.038 5.316 29.147 1.00 52.91 272 SER A CA 1
ATOM 2083 C C . SER A 1 272 ? -1.478 5.181 29.662 1.00 52.91 272 SER A C 1
ATOM 2085 O O . SER A 1 272 ? -1.659 4.670 30.767 1.00 52.91 272 SER A O 1
ATOM 2087 N N . ASN A 1 273 ? -2.496 5.597 28.900 1.00 49.88 273 ASN A N 1
ATOM 2088 C CA . ASN A 1 273 ? -3.910 5.513 29.289 1.00 49.88 273 ASN A CA 1
ATOM 2089 C C . ASN A 1 273 ? -4.758 4.842 28.197 1.00 49.88 273 ASN A C 1
ATOM 2091 O O . ASN A 1 273 ? -4.397 4.839 27.030 1.00 49.88 273 ASN A O 1
ATOM 2095 N N . SER A 1 274 ? -5.856 4.201 28.608 1.00 45.03 274 SER A N 1
ATOM 2096 C CA . SER A 1 274 ? -6.540 3.147 27.837 1.00 45.03 274 SER A CA 1
ATOM 2097 C C . SER A 1 274 ? -7.868 3.586 27.209 1.00 45.03 274 SER A C 1
ATOM 2099 O O . SER A 1 274 ? -8.871 2.879 27.314 1.00 45.03 274 SER A O 1
ATOM 2101 N N . THR A 1 275 ? -7.883 4.755 26.571 1.00 44.59 275 THR A N 1
ATOM 2102 C CA . THR A 1 275 ? -9.088 5.346 25.959 1.00 44.59 275 THR A CA 1
ATOM 2103 C C . THR A 1 275 ? -9.021 5.414 24.432 1.00 44.59 275 THR A C 1
ATOM 2105 O O . THR A 1 275 ? -10.041 5.144 23.797 1.00 44.59 275 THR A O 1
ATOM 2108 N N . SER A 1 276 ? -7.840 5.605 23.834 1.00 43.81 276 SER A N 1
ATOM 2109 C CA . SER A 1 276 ? -7.578 5.298 22.420 1.00 43.81 276 SER A CA 1
ATOM 2110 C C . SER A 1 276 ? -6.316 4.441 22.282 1.00 43.81 276 SER A C 1
ATOM 2112 O O . SER A 1 276 ? -5.220 4.826 22.663 1.00 43.81 276 SER A O 1
ATOM 2114 N N . ALA A 1 277 ? -6.450 3.232 21.728 1.00 39.28 277 ALA A N 1
ATOM 2115 C CA . ALA A 1 277 ? -5.338 2.282 21.605 1.00 39.28 277 ALA A CA 1
ATOM 2116 C C . ALA A 1 277 ? -4.410 2.600 20.409 1.00 39.28 277 ALA A C 1
ATOM 2118 O O . ALA A 1 277 ? -4.166 1.741 19.562 1.00 39.28 277 ALA A O 1
ATOM 2119 N N . ALA A 1 278 ? -3.909 3.835 20.334 1.00 51.50 278 ALA A N 1
ATOM 2120 C CA . ALA A 1 278 ? -2.993 4.302 19.300 1.00 51.50 278 ALA A CA 1
ATOM 2121 C C . ALA A 1 278 ? -1.567 4.446 19.861 1.00 51.50 278 ALA A C 1
ATOM 2123 O O . ALA A 1 278 ? -1.250 5.404 20.569 1.00 51.50 278 ALA A O 1
ATOM 2124 N N . ASN A 1 279 ? -0.678 3.512 19.507 1.00 59.91 279 ASN A N 1
ATOM 2125 C CA . ASN A 1 279 ? 0.757 3.703 19.716 1.00 59.91 279 ASN A CA 1
ATOM 2126 C C . ASN A 1 279 ? 1.219 4.917 18.901 1.00 59.91 279 ASN A C 1
ATOM 2128 O O . ASN A 1 279 ? 0.987 4.988 17.690 1.00 59.91 279 ASN A O 1
ATOM 2132 N N . ARG A 1 280 ? 1.899 5.878 19.534 1.00 73.94 280 ARG A N 1
ATOM 2133 C CA . ARG A 1 280 ? 2.370 7.060 18.810 1.00 73.94 280 ARG A CA 1
ATOM 2134 C C . ARG A 1 280 ? 3.646 6.722 18.052 1.00 73.94 280 ARG A C 1
ATOM 2136 O O . ARG A 1 280 ? 4.670 6.421 18.661 1.00 73.94 280 ARG A O 1
ATOM 2143 N N . THR A 1 281 ? 3.587 6.809 16.728 1.00 83.31 281 THR A N 1
ATOM 2144 C CA . THR A 1 281 ? 4.761 6.626 15.870 1.00 83.31 281 THR A CA 1
ATOM 2145 C C . THR A 1 281 ? 5.608 7.898 15.848 1.00 83.31 281 THR A C 1
ATOM 2147 O O . THR A 1 281 ? 5.096 8.988 15.594 1.00 83.31 281 THR A O 1
ATOM 2150 N N . TYR A 1 282 ? 6.908 7.750 16.089 1.00 88.06 282 TYR A N 1
ATOM 2151 C CA . TYR A 1 282 ? 7.925 8.790 15.954 1.00 88.06 282 TYR A CA 1
ATOM 2152 C C . TYR A 1 282 ? 8.940 8.389 14.880 1.00 88.06 282 TYR A C 1
ATOM 2154 O O . TYR A 1 282 ? 9.408 7.252 14.861 1.00 88.06 282 TYR A O 1
ATOM 2162 N N . ALA A 1 283 ? 9.310 9.326 14.008 1.00 92.00 283 ALA A N 1
ATOM 2163 C CA . ALA A 1 283 ? 10.330 9.108 12.985 1.00 92.00 283 ALA A CA 1
ATOM 2164 C C . ALA A 1 283 ? 11.715 9.572 13.471 1.00 92.00 283 ALA A C 1
ATOM 2166 O O . ALA A 1 283 ? 11.885 10.728 13.868 1.00 92.00 283 ALA A O 1
ATOM 2167 N N . THR A 1 284 ? 12.719 8.693 13.402 1.00 94.38 284 THR A N 1
ATOM 2168 C CA . THR A 1 284 ? 14.132 9.063 13.584 1.00 94.38 284 THR A CA 1
ATOM 2169 C C . THR A 1 284 ? 14.766 9.256 12.210 1.00 94.38 284 THR A C 1
ATOM 2171 O O . THR A 1 284 ? 14.890 8.296 11.450 1.00 94.38 284 THR A O 1
ATOM 2174 N N . PHE A 1 285 ? 15.182 10.477 11.884 1.00 95.88 285 PHE A N 1
ATOM 2175 C CA . PHE A 1 285 ? 15.830 10.807 10.615 1.00 95.88 285 PHE A CA 1
ATOM 2176 C C . PHE A 1 285 ? 17.335 10.647 10.793 1.00 95.88 285 PHE A C 1
ATOM 2178 O O . PHE A 1 285 ? 17.994 11.521 11.353 1.00 95.88 285 PHE A O 1
ATOM 2185 N N . GLY A 1 286 ? 17.863 9.502 10.372 1.00 93.94 286 GLY A N 1
ATOM 2186 C CA . GLY A 1 286 ? 19.239 9.081 10.588 1.00 93.94 286 GLY A CA 1
ATOM 2187 C C . GLY A 1 286 ? 20.101 9.032 9.329 1.00 93.94 286 GLY A C 1
ATOM 2188 O O . GLY A 1 286 ? 19.626 9.121 8.196 1.00 93.94 286 GLY A O 1
ATOM 2189 N N . LYS A 1 287 ? 21.409 8.872 9.519 1.00 93.81 287 LYS A N 1
ATOM 2190 C CA . LYS A 1 287 ? 22.337 8.508 8.450 1.00 93.81 287 LYS A CA 1
ATOM 2191 C C . LYS A 1 287 ? 23.506 7.697 8.993 1.00 93.81 287 LYS A C 1
ATOM 2193 O O . LYS A 1 287 ? 24.319 8.196 9.770 1.00 93.81 287 LYS A O 1
ATOM 2198 N N . SER A 1 288 ? 23.641 6.473 8.494 1.00 91.06 288 SER A N 1
ATOM 2199 C CA . SER A 1 288 ? 24.808 5.615 8.709 1.00 91.06 288 SER A CA 1
ATOM 2200 C C . SER A 1 288 ? 26.035 6.027 7.881 1.00 91.06 288 SER A C 1
ATOM 2202 O O . SER A 1 288 ? 25.928 6.555 6.764 1.00 91.06 288 SER A O 1
ATOM 2204 N N . GLY A 1 289 ? 27.223 5.711 8.387 1.00 89.06 289 GLY A N 1
ATOM 2205 C CA . GLY A 1 289 ? 28.479 5.706 7.648 1.00 89.06 289 GLY A CA 1
ATOM 2206 C C . GLY A 1 289 ? 29.328 4.492 8.011 1.00 89.06 289 GLY A C 1
ATOM 2207 O O . GLY A 1 289 ? 29.436 4.121 9.171 1.00 89.06 289 GLY A O 1
ATOM 2208 N N . ASP A 1 290 ? 29.925 3.860 7.003 1.00 85.38 290 ASP A N 1
ATOM 2209 C CA . ASP A 1 290 ? 30.738 2.654 7.162 1.00 85.38 290 ASP A CA 1
ATOM 2210 C C . ASP A 1 290 ? 31.867 2.659 6.123 1.00 85.38 290 ASP A C 1
ATOM 2212 O O . ASP A 1 290 ? 31.646 3.076 4.976 1.00 85.38 290 ASP A O 1
ATOM 2216 N N . GLY A 1 291 ? 33.070 2.256 6.532 1.00 82.25 291 GLY A N 1
ATOM 2217 C CA . GLY A 1 291 ? 34.237 2.138 5.663 1.00 82.25 291 GLY A CA 1
ATOM 2218 C C . GLY A 1 291 ? 35.570 2.213 6.410 1.00 82.25 291 GLY A C 1
ATOM 2219 O O . GLY A 1 291 ? 35.761 3.040 7.302 1.00 82.25 291 GLY A O 1
ATOM 2220 N N . GLY A 1 292 ? 36.523 1.364 6.012 1.00 78.00 292 GLY A N 1
ATOM 2221 C CA . GLY A 1 292 ? 37.936 1.466 6.403 1.00 78.00 292 GLY A CA 1
ATOM 2222 C C . GLY A 1 292 ? 38.280 1.184 7.869 1.00 78.00 292 GLY A C 1
ATOM 2223 O O . GLY A 1 292 ? 39.397 1.501 8.268 1.00 78.00 292 GLY A O 1
ATOM 2224 N N . GLY A 1 293 ? 37.345 0.630 8.650 1.00 81.06 293 GLY A N 1
ATOM 2225 C CA . GLY A 1 293 ? 37.477 0.421 10.099 1.00 81.06 293 GLY A CA 1
ATOM 2226 C C . GLY A 1 293 ? 36.784 1.482 10.966 1.00 81.06 293 GLY A C 1
ATOM 2227 O O . GLY A 1 293 ? 36.874 1.405 12.188 1.00 81.06 293 GLY A O 1
ATOM 2228 N N . TRP A 1 294 ? 36.081 2.452 10.364 1.00 88.56 294 TRP A N 1
ATOM 2229 C CA . TRP A 1 294 ? 35.222 3.407 11.076 1.00 88.56 294 TRP A CA 1
ATOM 2230 C C . TRP A 1 294 ? 33.747 3.167 10.766 1.00 88.56 294 TRP A C 1
ATOM 2232 O O . TRP A 1 294 ? 33.365 2.960 9.608 1.00 88.56 294 TRP A O 1
ATOM 2242 N N . HIS A 1 295 ? 32.922 3.296 11.799 1.00 90.69 295 HIS A N 1
ATOM 2243 C CA . HIS A 1 295 ? 31.472 3.214 11.718 1.00 90.69 295 HIS A CA 1
ATOM 2244 C C . HIS A 1 295 ? 30.868 4.444 12.402 1.00 90.69 295 HIS A C 1
ATOM 2246 O O . HIS A 1 295 ? 31.325 4.888 13.455 1.00 90.69 295 HIS A O 1
ATOM 2252 N N . SER A 1 296 ? 29.838 5.021 11.803 1.00 93.44 296 SER A N 1
ATOM 2253 C CA . SER A 1 296 ? 29.246 6.271 12.259 1.00 93.44 296 SER A CA 1
ATOM 2254 C C . SER A 1 296 ? 27.732 6.276 12.088 1.00 93.44 296 SER A C 1
ATOM 2256 O O . SER A 1 296 ? 27.169 5.617 11.211 1.00 93.44 296 SER A O 1
ATOM 2258 N N . TRP A 1 297 ? 27.068 7.045 12.940 1.00 95.12 297 TRP A N 1
ATOM 2259 C CA . TRP A 1 297 ? 25.645 7.323 12.872 1.00 95.12 297 TRP A CA 1
ATOM 2260 C C . TRP A 1 297 ? 25.376 8.737 13.393 1.00 95.12 297 TRP A C 1
ATOM 2262 O O . TRP A 1 297 ? 25.930 9.144 14.417 1.00 95.12 297 TRP A O 1
ATOM 2272 N N . ILE A 1 298 ? 24.517 9.474 12.696 1.00 96.50 298 ILE A N 1
ATOM 2273 C CA . ILE A 1 298 ? 23.833 10.656 13.234 1.00 96.50 298 ILE A CA 1
ATOM 2274 C C . ILE A 1 298 ? 22.334 10.482 13.054 1.00 96.50 298 ILE A C 1
ATOM 2276 O O . ILE A 1 298 ? 21.921 9.862 12.076 1.00 96.50 298 ILE A O 1
ATOM 2280 N N . ASP A 1 299 ? 21.534 11.074 13.934 1.00 96.62 299 ASP A N 1
ATOM 2281 C CA . ASP A 1 299 ? 20.096 11.222 13.726 1.00 96.62 299 ASP A CA 1
ATOM 2282 C C . ASP A 1 299 ? 19.522 12.495 14.352 1.00 96.62 299 ASP A C 1
ATOM 2284 O O . ASP A 1 299 ? 20.181 13.211 15.112 1.00 96.62 299 ASP A O 1
ATOM 2288 N N . VAL A 1 300 ? 18.268 12.767 13.994 1.00 96.69 300 VAL A N 1
ATOM 2289 C CA . VAL A 1 300 ? 17.387 13.723 14.657 1.00 96.69 300 VAL A CA 1
ATOM 2290 C C . VAL A 1 300 ? 15.978 13.159 14.805 1.00 96.69 300 VAL A C 1
ATOM 2292 O O . VAL A 1 300 ? 15.475 12.451 13.933 1.00 96.69 300 VAL A O 1
ATOM 2295 N N . VAL A 1 301 ? 15.313 13.553 15.887 1.00 95.31 301 VAL A N 1
ATOM 2296 C CA . VAL A 1 301 ? 13.892 13.323 16.168 1.00 95.31 301 VAL A CA 1
ATOM 2297 C C . VAL A 1 301 ? 13.239 14.697 16.362 1.00 95.31 301 VAL A C 1
ATOM 2299 O O . VAL A 1 301 ? 13.112 15.163 17.499 1.00 95.31 301 VAL A O 1
ATOM 2302 N N . PRO A 1 302 ? 12.885 15.409 15.270 1.00 90.38 302 PRO A N 1
ATOM 2303 C CA . PRO A 1 302 ? 12.448 16.806 15.326 1.00 90.38 302 PRO A CA 1
ATOM 2304 C C . PRO A 1 302 ? 11.265 17.031 16.274 1.00 90.38 302 PRO A C 1
ATOM 2306 O O . PRO A 1 302 ? 11.300 17.965 17.072 1.00 90.38 302 PRO A O 1
ATOM 2309 N N . ASP A 1 303 ? 10.287 16.123 16.259 1.00 85.50 303 ASP A N 1
ATOM 2310 C CA . ASP A 1 303 ? 9.076 16.169 17.092 1.00 85.50 303 ASP A CA 1
ATOM 2311 C C . ASP A 1 303 ? 9.365 16.130 18.599 1.00 85.50 303 ASP A C 1
ATOM 2313 O O . ASP A 1 303 ? 8.564 16.610 19.400 1.00 85.50 303 ASP A O 1
ATOM 2317 N N . LEU A 1 304 ? 10.509 15.559 18.991 1.00 88.75 304 LEU A N 1
ATOM 2318 C CA . LEU A 1 304 ? 10.962 15.445 20.379 1.00 88.75 304 LEU A CA 1
ATOM 2319 C C . LEU A 1 304 ? 12.165 16.352 20.695 1.00 88.75 304 LEU A C 1
ATOM 2321 O O . LEU A 1 304 ? 12.617 16.398 21.838 1.00 88.75 304 LEU A O 1
ATOM 2325 N N . GLY A 1 305 ? 12.675 17.097 19.710 1.00 89.94 305 GLY A N 1
ATOM 2326 C CA . GLY A 1 305 ? 13.722 18.104 19.890 1.00 89.94 305 GLY A CA 1
ATOM 2327 C C . GLY A 1 305 ? 15.111 17.569 20.263 1.00 89.94 305 GLY A C 1
ATOM 2328 O O . GLY A 1 305 ? 15.924 18.340 20.775 1.00 89.94 305 GLY A O 1
ATOM 2329 N N . TYR A 1 306 ? 15.406 16.288 20.015 1.00 94.69 306 TYR A N 1
ATOM 2330 C CA . TYR A 1 306 ? 16.713 15.675 20.296 1.00 94.69 306 TYR A CA 1
ATOM 2331 C C . TYR A 1 306 ? 17.248 14.875 19.101 1.00 94.69 306 TYR A C 1
ATOM 2333 O O . TYR A 1 306 ? 16.527 14.618 18.143 1.00 94.69 306 TYR A O 1
ATOM 2341 N N . GLY A 1 307 ? 18.521 14.489 19.148 1.00 95.00 307 GLY A N 1
ATOM 2342 C CA . GLY A 1 307 ? 19.155 13.618 18.159 1.00 95.00 307 GLY A CA 1
ATOM 2343 C C . GLY A 1 307 ? 20.462 13.044 18.696 1.00 95.00 307 GLY A C 1
ATOM 2344 O O . GLY A 1 307 ? 20.996 13.554 19.688 1.00 95.00 307 GLY A O 1
ATOM 2345 N N . LEU A 1 308 ? 20.960 11.983 18.071 1.00 95.50 308 LEU A N 1
ATOM 2346 C CA . LEU A 1 308 ? 22.161 11.267 18.490 1.00 95.50 308 LEU A CA 1
ATOM 2347 C C . LEU A 1 308 ? 23.332 11.480 17.529 1.00 95.50 308 LEU A C 1
ATOM 2349 O O . LEU A 1 308 ? 23.178 11.727 16.334 1.00 95.50 308 LEU A O 1
ATOM 2353 N N . VAL A 1 309 ? 24.534 11.315 18.078 1.00 95.75 309 VAL A N 1
ATOM 2354 C CA . VAL A 1 309 ? 25.778 11.154 17.327 1.00 95.75 309 VAL A CA 1
ATOM 2355 C C . VAL A 1 309 ? 26.525 9.976 17.936 1.00 95.75 309 VAL A C 1
ATOM 2357 O O . VAL A 1 309 ? 26.842 9.992 19.125 1.00 95.75 309 VAL A O 1
ATOM 2360 N N . VAL A 1 310 ? 26.823 8.962 17.127 1.00 93.31 310 VAL A N 1
ATOM 2361 C CA . VAL A 1 310 ? 27.594 7.782 17.531 1.00 93.31 310 VAL A CA 1
ATOM 2362 C C . VAL A 1 310 ? 28.731 7.599 16.535 1.00 93.31 310 VAL A C 1
ATOM 2364 O O . VAL A 1 310 ? 28.494 7.351 15.356 1.00 93.31 310 VAL A O 1
ATOM 2367 N N . LEU A 1 311 ? 29.971 7.719 17.006 1.00 92.38 311 LEU A N 1
ATOM 2368 C CA . LEU A 1 311 ? 31.176 7.448 16.223 1.00 92.38 311 LEU A CA 1
ATOM 2369 C C . LEU A 1 311 ? 31.933 6.296 16.886 1.00 92.38 311 LEU A C 1
ATOM 2371 O O . LEU A 1 311 ? 32.202 6.350 18.086 1.00 92.38 311 LEU A O 1
ATOM 2375 N N . SER A 1 312 ? 32.281 5.267 16.119 1.00 88.75 312 SER A N 1
ATOM 2376 C CA . SER A 1 312 ? 33.123 4.161 16.570 1.00 88.75 312 SER A CA 1
ATOM 2377 C C . SER A 1 312 ? 34.186 3.805 15.531 1.00 88.75 312 SER A C 1
ATOM 2379 O O . SER A 1 312 ? 34.083 4.097 14.338 1.00 88.75 312 SER A O 1
ATOM 2381 N N . GLN A 1 313 ? 35.242 3.165 16.012 1.00 86.31 313 GLN A N 1
ATOM 2382 C CA . GLN A 1 313 ? 36.254 2.509 15.198 1.00 86.31 313 GLN A CA 1
ATOM 2383 C C . GLN A 1 313 ? 36.436 1.082 15.706 1.00 86.31 313 GLN A C 1
ATOM 2385 O O . GLN A 1 313 ? 36.130 0.804 16.868 1.00 86.31 313 GLN A O 1
ATOM 2390 N N . VAL A 1 314 ? 36.885 0.189 14.831 1.00 82.75 314 VAL A N 1
ATOM 2391 C CA . VAL A 1 314 ? 37.062 -1.230 15.138 1.00 82.75 314 VAL A CA 1
ATOM 2392 C C . VAL A 1 314 ? 38.367 -1.723 14.531 1.00 82.75 314 VAL A C 1
ATOM 2394 O O . VAL A 1 314 ? 38.544 -1.717 13.311 1.00 82.75 314 VAL A O 1
ATOM 2397 N N . SER A 1 315 ? 39.261 -2.202 15.387 1.00 76.00 315 SER A N 1
ATOM 2398 C CA . SER A 1 315 ? 40.480 -2.904 15.004 1.00 76.00 315 SER A CA 1
ATOM 2399 C C . SER A 1 315 ? 40.169 -4.163 14.192 1.00 76.00 315 SER A C 1
ATOM 2401 O O . SER A 1 315 ? 39.403 -5.028 14.614 1.00 76.00 315 SER A O 1
ATOM 2403 N N . GLY A 1 316 ? 40.830 -4.315 13.044 1.00 69.19 316 GLY A N 1
ATOM 2404 C CA . GLY A 1 316 ? 40.773 -5.508 12.194 1.00 69.19 316 GLY A CA 1
ATOM 2405 C C . GLY A 1 316 ? 41.556 -6.713 12.741 1.00 69.19 316 GLY A C 1
ATOM 2406 O O . GLY A 1 316 ? 41.889 -7.621 11.977 1.00 69.19 316 GLY A O 1
ATOM 2407 N N . LEU A 1 317 ? 41.909 -6.712 14.032 1.00 77.12 317 LEU A N 1
ATOM 2408 C CA . LEU A 1 317 ? 42.659 -7.774 14.707 1.00 77.12 317 LEU A CA 1
ATOM 2409 C C . LEU A 1 317 ? 41.728 -8.727 15.471 1.00 77.12 317 LEU A C 1
ATOM 2411 O O . LEU A 1 317 ? 40.699 -8.324 16.001 1.00 77.12 317 LEU A O 1
ATOM 2415 N N . ALA A 1 318 ? 42.130 -9.996 15.573 1.00 70.62 318 ALA A N 1
ATOM 2416 C CA . ALA A 1 318 ? 41.279 -11.086 16.064 1.00 70.62 318 ALA A CA 1
ATOM 2417 C C . ALA A 1 318 ? 40.794 -10.956 17.524 1.00 70.62 318 ALA A C 1
ATOM 2419 O O . ALA A 1 318 ? 39.781 -11.559 17.870 1.00 70.62 318 ALA A O 1
ATOM 2420 N N . ASP A 1 319 ? 41.495 -10.185 18.361 1.00 76.88 319 ASP A N 1
ATOM 2421 C CA . ASP A 1 319 ? 41.203 -10.045 19.796 1.00 76.88 319 ASP A CA 1
ATOM 2422 C C . ASP A 1 319 ? 40.299 -8.835 20.131 1.00 76.88 319 ASP A C 1
ATOM 2424 O O . ASP A 1 319 ? 40.062 -8.547 21.304 1.00 76.88 319 ASP A O 1
ATOM 2428 N N . TYR A 1 320 ? 39.803 -8.109 19.120 1.00 71.94 320 TYR A N 1
ATOM 2429 C CA . TYR A 1 320 ? 38.996 -6.893 19.280 1.00 71.94 320 TYR A CA 1
ATOM 2430 C C . TYR A 1 320 ? 37.540 -7.133 18.848 1.00 71.94 320 TYR A C 1
ATOM 2432 O O . TYR A 1 320 ? 37.265 -7.841 17.880 1.00 71.94 320 TYR A O 1
ATOM 2440 N N . LEU A 1 321 ? 36.587 -6.544 19.579 1.00 73.94 321 LEU A N 1
ATOM 2441 C CA . LEU A 1 321 ? 35.151 -6.680 19.313 1.00 73.94 321 LEU A CA 1
ATOM 2442 C C . LEU A 1 321 ? 34.608 -5.462 18.560 1.00 73.94 321 LEU A C 1
ATOM 2444 O O . LEU A 1 321 ? 34.880 -4.321 18.924 1.00 73.94 321 LEU A O 1
ATOM 2448 N N . SER A 1 322 ? 33.779 -5.715 17.545 1.00 74.62 322 SER A N 1
ATOM 2449 C CA . SER A 1 322 ? 33.074 -4.664 16.808 1.00 74.62 322 SER A CA 1
ATOM 2450 C C . SER A 1 322 ? 31.893 -4.110 17.610 1.00 74.62 322 SER A C 1
ATOM 2452 O O . SER A 1 322 ? 31.085 -4.872 18.143 1.00 74.62 322 SER A O 1
ATOM 2454 N N . ILE A 1 323 ? 31.763 -2.782 17.645 1.00 77.12 323 ILE A N 1
ATOM 2455 C CA . ILE A 1 323 ? 30.593 -2.077 18.180 1.00 77.12 323 ILE A CA 1
ATOM 2456 C C . ILE A 1 323 ? 29.814 -1.486 17.004 1.00 77.12 323 ILE A C 1
ATOM 2458 O O . ILE A 1 323 ? 30.313 -0.593 16.319 1.00 77.12 323 ILE A O 1
ATOM 2462 N N . SER A 1 324 ? 28.578 -1.950 16.802 1.00 82.94 324 SER A N 1
ATOM 2463 C CA . SER A 1 324 ? 27.672 -1.423 15.775 1.00 82.94 324 SER A CA 1
ATOM 2464 C C . SER A 1 324 ? 27.001 -0.120 16.242 1.00 82.94 324 SER A C 1
ATOM 2466 O O . SER A 1 324 ? 26.241 -0.158 17.217 1.00 82.94 324 SER A O 1
ATOM 2468 N N . PRO A 1 325 ? 27.188 1.018 15.541 1.00 85.25 325 PRO A N 1
ATOM 2469 C CA . PRO A 1 325 ? 26.450 2.249 15.830 1.00 85.25 325 PRO A CA 1
ATOM 2470 C C . PRO A 1 325 ? 24.935 2.075 15.690 1.00 85.25 325 PRO A C 1
ATOM 2472 O O . PRO A 1 325 ? 24.181 2.648 16.468 1.00 85.25 325 PRO A O 1
ATOM 2475 N N . THR A 1 326 ? 24.484 1.237 14.749 1.00 78.75 326 THR A N 1
ATOM 2476 C CA . THR A 1 326 ? 23.061 0.934 14.538 1.00 78.75 326 THR A CA 1
ATOM 2477 C C . THR A 1 326 ? 22.456 0.152 15.705 1.00 78.75 326 THR A C 1
ATOM 2479 O O . THR A 1 326 ? 21.308 0.392 16.056 1.00 78.75 326 THR A O 1
ATOM 2482 N N . ALA A 1 327 ? 23.214 -0.736 16.358 1.00 84.56 327 ALA A N 1
ATOM 2483 C CA . ALA A 1 327 ? 22.752 -1.370 17.594 1.00 84.56 327 ALA A CA 1
ATOM 2484 C C . ALA A 1 327 ? 22.677 -0.350 18.745 1.00 84.56 327 ALA A C 1
ATOM 2486 O O . ALA A 1 327 ? 21.659 -0.265 19.428 1.00 84.56 327 ALA A O 1
ATOM 2487 N N . LEU A 1 328 ? 23.721 0.475 18.911 1.00 88.69 328 LEU A N 1
ATOM 2488 C CA . LEU A 1 328 ? 23.765 1.505 19.955 1.00 88.69 328 LEU A CA 1
ATOM 2489 C C . LEU A 1 328 ? 22.634 2.534 19.828 1.00 88.69 328 LEU A C 1
ATOM 2491 O O . LEU A 1 328 ? 21.998 2.841 20.834 1.00 88.69 328 LEU A O 1
ATOM 2495 N N . LYS A 1 329 ? 22.361 3.055 18.624 1.00 90.25 329 LYS A N 1
ATOM 2496 C CA . LYS A 1 329 ? 21.282 4.035 18.417 1.00 90.25 329 LYS A CA 1
ATOM 2497 C C . LYS A 1 329 ? 19.908 3.426 18.696 1.00 90.25 329 LYS A C 1
ATOM 2499 O O . LYS A 1 329 ? 19.071 4.091 19.292 1.00 90.25 329 LYS A O 1
ATOM 2504 N N . THR A 1 330 ? 19.683 2.156 18.344 1.00 86.25 330 THR A N 1
ATOM 2505 C CA . THR A 1 330 ? 18.414 1.468 18.633 1.00 86.25 330 THR A CA 1
ATOM 2506 C C . THR A 1 330 ? 18.194 1.341 20.141 1.00 86.25 330 THR A C 1
ATOM 2508 O O . THR A 1 330 ? 17.187 1.838 20.637 1.00 86.25 330 THR A O 1
ATOM 2511 N N . THR A 1 331 ? 19.168 0.816 20.893 1.00 90.62 331 THR A N 1
ATOM 2512 C CA . THR A 1 331 ? 19.079 0.734 22.365 1.00 90.62 331 THR A CA 1
ATOM 2513 C C . THR A 1 331 ? 19.007 2.112 23.037 1.00 90.62 331 THR A C 1
ATOM 2515 O O . THR A 1 331 ? 18.351 2.275 24.063 1.00 90.62 331 THR A O 1
ATOM 2518 N N . ALA A 1 332 ? 19.633 3.144 22.464 1.00 92.38 332 ALA A N 1
ATOM 2519 C CA . ALA A 1 332 ? 19.474 4.511 22.953 1.00 92.38 332 ALA A CA 1
ATOM 2520 C C . ALA A 1 332 ? 18.034 5.020 22.752 1.00 92.38 332 ALA A C 1
ATOM 2522 O O . ALA A 1 332 ? 17.445 5.555 23.690 1.00 92.38 332 ALA A O 1
ATOM 2523 N N . HIS A 1 333 ? 17.434 4.826 21.574 1.00 93.81 333 HIS A N 1
ATOM 2524 C CA . HIS A 1 333 ? 16.057 5.246 21.299 1.00 93.81 333 HIS A CA 1
ATOM 2525 C C . HIS A 1 333 ? 15.004 4.461 22.096 1.00 93.81 333 HIS A C 1
ATOM 2527 O O . HIS A 1 333 ? 14.031 5.078 22.525 1.00 93.81 333 HIS A O 1
ATOM 2533 N N . GLU A 1 334 ? 15.218 3.170 22.384 1.00 89.56 334 GLU A N 1
ATOM 2534 C CA . GLU A 1 334 ? 14.366 2.365 23.287 1.00 89.56 334 GLU A CA 1
ATOM 2535 C C . GLU A 1 334 ? 14.169 3.028 24.664 1.00 89.56 334 GLU A C 1
ATOM 2537 O O . GLU A 1 334 ? 13.112 2.891 25.280 1.00 89.56 334 GLU A O 1
ATOM 2542 N N . HIS A 1 335 ? 15.161 3.787 25.140 1.00 91.62 335 HIS A N 1
ATOM 2543 C CA . HIS A 1 335 ? 15.083 4.540 26.393 1.00 91.62 335 HIS A CA 1
ATOM 2544 C C . HIS A 1 335 ? 14.734 6.023 26.198 1.00 91.62 335 HIS A C 1
ATOM 2546 O O . HIS A 1 335 ? 13.991 6.594 26.997 1.00 91.62 335 HIS A O 1
ATOM 2552 N N . LEU A 1 336 ? 15.269 6.666 25.158 1.00 93.81 336 LEU A N 1
ATOM 2553 C CA . LEU A 1 336 ? 15.140 8.110 24.958 1.00 93.81 336 LEU A CA 1
ATOM 2554 C C . LEU A 1 336 ? 13.813 8.513 24.308 1.00 93.81 336 LEU A C 1
ATOM 2556 O O . LEU A 1 336 ? 13.262 9.536 24.706 1.00 93.81 336 LEU A O 1
ATOM 2560 N N . LEU A 1 337 ? 13.264 7.742 23.359 1.00 91.06 337 LEU A N 1
ATOM 2561 C CA . LEU A 1 337 ? 11.979 8.086 22.734 1.00 91.06 337 LEU A CA 1
ATOM 2562 C C . LEU A 1 337 ? 10.833 8.132 23.760 1.00 91.06 337 LEU A C 1
ATOM 2564 O O . LEU A 1 337 ? 10.175 9.173 23.812 1.00 91.06 337 LEU A O 1
ATOM 2568 N N . PRO A 1 338 ? 10.617 7.119 24.631 1.00 88.94 338 PRO A N 1
ATOM 2569 C CA . PRO A 1 338 ? 9.553 7.191 25.632 1.00 88.94 338 PRO A CA 1
ATOM 2570 C C . PRO A 1 338 ? 9.772 8.327 26.637 1.00 88.94 338 PRO A C 1
ATOM 2572 O O . PRO A 1 338 ? 8.843 9.075 26.927 1.00 88.94 338 PRO A O 1
ATOM 2575 N N . ALA A 1 339 ? 11.009 8.521 27.111 1.00 89.69 339 ALA A N 1
ATOM 2576 C CA . ALA A 1 339 ? 11.328 9.553 28.098 1.00 89.69 339 ALA A CA 1
ATOM 2577 C C . ALA A 1 339 ? 11.146 10.984 27.555 1.00 89.69 339 ALA A C 1
ATOM 2579 O O . ALA A 1 339 ? 10.619 11.854 28.251 1.00 89.69 339 ALA A O 1
ATOM 2580 N N . PHE A 1 340 ? 11.550 11.249 26.307 1.00 91.19 340 PHE A N 1
ATOM 2581 C CA . PHE A 1 340 ? 11.323 12.551 25.673 1.00 91.19 340 PHE A CA 1
ATOM 2582 C C . PHE A 1 340 ? 9.856 12.752 25.277 1.00 91.19 340 PHE A C 1
ATOM 2584 O O . PHE A 1 340 ? 9.357 13.871 25.402 1.00 91.19 340 PHE A O 1
ATOM 2591 N N . ALA A 1 341 ? 9.145 11.696 24.866 1.00 86.38 341 ALA A N 1
ATOM 2592 C CA . ALA A 1 341 ? 7.705 11.753 24.633 1.00 86.38 341 ALA A CA 1
ATOM 2593 C C . ALA A 1 341 ? 6.951 12.114 25.923 1.00 86.38 341 ALA A C 1
ATOM 2595 O O . ALA A 1 341 ? 6.176 13.071 25.919 1.00 86.38 341 ALA A O 1
ATOM 2596 N N . GLU A 1 342 ? 7.229 11.445 27.045 1.00 85.50 342 GLU A N 1
ATOM 2597 C CA . GLU A 1 342 ? 6.659 11.757 28.366 1.00 85.50 342 GLU A CA 1
ATOM 2598 C C . GLU A 1 342 ? 6.995 13.194 28.808 1.00 85.50 342 GLU A C 1
ATOM 2600 O O . GLU A 1 342 ? 6.115 13.955 29.223 1.00 85.50 342 GLU A O 1
ATOM 2605 N N . ALA A 1 343 ? 8.250 13.623 28.644 1.00 87.38 343 ALA A N 1
ATOM 2606 C CA . ALA A 1 343 ? 8.659 14.989 28.961 1.00 87.38 343 ALA A CA 1
ATOM 2607 C C . ALA A 1 343 ? 7.912 16.035 28.111 1.00 87.38 343 ALA A C 1
ATOM 2609 O O . ALA A 1 343 ? 7.500 17.072 28.641 1.00 87.38 343 ALA A O 1
ATOM 2610 N N . LEU A 1 344 ? 7.697 15.770 26.817 1.00 84.88 344 LEU A N 1
ATOM 2611 C CA . LEU A 1 344 ? 6.895 16.621 25.936 1.00 84.88 344 LEU A CA 1
ATOM 2612 C C . LEU A 1 344 ? 5.418 16.629 26.359 1.00 84.88 344 LEU A C 1
ATOM 2614 O O . LEU A 1 344 ? 4.843 17.711 26.473 1.00 84.88 344 LEU A O 1
ATOM 2618 N N . THR A 1 345 ? 4.846 15.462 26.678 1.00 81.62 345 THR A N 1
ATOM 2619 C CA . THR A 1 345 ? 3.491 15.295 27.248 1.00 81.62 345 THR A CA 1
ATOM 2620 C C . THR A 1 345 ? 3.293 16.262 28.408 1.00 81.62 345 THR A C 1
ATOM 2622 O O . THR A 1 345 ? 2.432 17.142 28.388 1.00 81.62 345 THR A O 1
ATOM 2625 N N . TRP A 1 346 ? 4.165 16.146 29.410 1.00 83.94 346 TRP A N 1
ATOM 2626 C CA . TRP A 1 346 ? 4.092 16.921 30.634 1.00 83.94 346 TRP A CA 1
ATOM 2627 C C . TRP A 1 346 ? 4.258 18.420 30.360 1.00 83.94 346 TRP A C 1
ATOM 2629 O O . TRP A 1 346 ? 3.513 19.237 30.903 1.00 83.94 346 TRP A O 1
ATOM 2639 N N . ARG A 1 347 ? 5.185 18.801 29.469 1.00 85.19 347 ARG A N 1
ATOM 2640 C CA . ARG A 1 347 ? 5.379 20.199 29.052 1.00 85.19 347 ARG A CA 1
ATOM 2641 C C . ARG A 1 347 ? 4.165 20.772 28.326 1.00 85.19 347 ARG A C 1
ATOM 2643 O O . ARG A 1 347 ? 3.842 21.930 28.575 1.00 85.19 347 ARG A O 1
ATOM 2650 N N . MET A 1 348 ? 3.512 20.004 27.455 1.00 82.25 348 MET A N 1
ATOM 265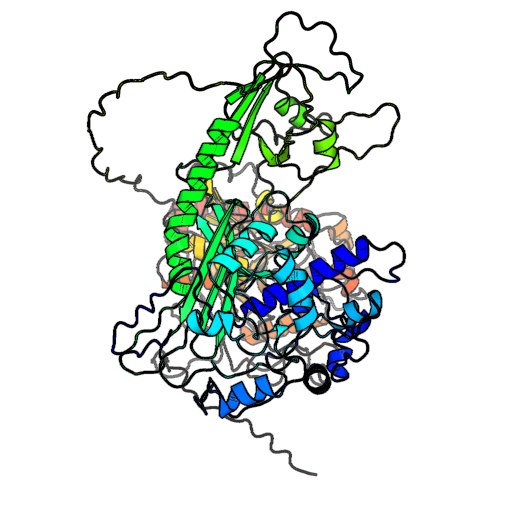1 C CA . MET A 1 348 ? 2.312 20.436 26.735 1.00 82.25 348 MET A CA 1
ATOM 2652 C C . MET A 1 348 ? 1.130 20.599 27.690 1.00 82.25 348 MET A C 1
ATOM 2654 O O . MET A 1 348 ? 0.522 21.667 27.721 1.00 82.25 348 MET A O 1
ATOM 2658 N N . GLY A 1 349 ? 0.853 19.598 28.529 1.00 83.06 349 GLY A N 1
ATOM 2659 C CA . GLY A 1 349 ? -0.244 19.650 29.498 1.00 83.06 349 GLY A CA 1
ATOM 2660 C C . GLY A 1 349 ? -0.089 20.820 30.469 1.00 83.06 349 GLY A C 1
ATOM 2661 O O . GLY A 1 349 ? -0.988 21.641 30.603 1.00 83.06 349 GLY A O 1
ATOM 2662 N N . ASN A 1 350 ? 1.099 20.979 31.053 1.00 84.75 350 ASN A N 1
ATOM 2663 C CA . ASN A 1 350 ? 1.392 22.044 32.017 1.00 84.75 350 ASN A CA 1
ATOM 2664 C C . ASN A 1 350 ? 1.477 23.457 31.384 1.00 84.75 350 ASN A C 1
ATOM 2666 O O . ASN A 1 350 ? 1.606 24.448 32.103 1.00 84.75 350 ASN A O 1
ATOM 2670 N N . ARG A 1 351 ? 1.442 23.571 30.045 1.00 83.12 351 ARG A N 1
ATOM 2671 C CA . ARG A 1 351 ? 1.475 24.848 29.305 1.00 83.12 351 ARG A CA 1
ATOM 2672 C C . ARG A 1 351 ? 0.141 25.215 28.645 1.00 83.12 351 ARG A C 1
ATOM 2674 O O . ARG A 1 351 ? -0.133 26.407 28.521 1.00 83.12 351 ARG A O 1
ATOM 2681 N N . PHE A 1 352 ? -0.644 24.230 28.204 1.00 84.00 352 PHE A N 1
ATOM 2682 C CA . PHE A 1 352 ? -1.814 24.440 27.341 1.00 84.00 352 PHE A CA 1
ATOM 2683 C C . PHE A 1 352 ? -3.105 23.751 27.811 1.00 84.00 352 PHE A C 1
ATOM 2685 O O . PHE A 1 352 ? -4.171 24.102 27.313 1.00 84.00 352 PHE A O 1
ATOM 2692 N N . ALA A 1 353 ? -3.055 22.781 28.731 1.00 85.94 353 ALA A N 1
ATOM 2693 C CA . ALA A 1 353 ? -4.275 22.175 29.263 1.00 85.94 353 ALA A CA 1
ATOM 2694 C C . ALA A 1 353 ? -4.837 23.017 30.421 1.00 85.94 353 ALA A C 1
ATOM 2696 O O . ALA A 1 353 ? -4.093 23.531 31.259 1.00 85.94 353 ALA A O 1
ATOM 2697 N N . GLY A 1 354 ? -6.161 23.152 30.484 1.00 86.94 354 GLY A N 1
ATOM 2698 C CA . GLY A 1 354 ? -6.856 23.893 31.531 1.00 86.94 354 GLY A CA 1
ATOM 2699 C C . GLY A 1 354 ? -8.195 24.495 31.100 1.00 86.94 354 GLY A C 1
ATOM 2700 O O . GLY A 1 354 ? -8.674 24.311 29.980 1.00 86.94 354 GLY A O 1
ATOM 2701 N N . MET A 1 355 ? -8.792 25.247 32.029 1.00 84.88 355 MET A N 1
ATOM 2702 C CA . MET A 1 355 ? -10.027 26.006 31.821 1.00 84.88 355 MET A CA 1
ATOM 2703 C C . MET A 1 355 ? -9.713 27.467 31.482 1.00 84.88 355 MET A C 1
ATOM 2705 O O . MET A 1 355 ? -9.101 28.187 32.274 1.00 84.88 355 MET A O 1
ATOM 2709 N N . TYR A 1 356 ? -10.202 27.928 30.337 1.00 80.94 356 TYR A N 1
ATOM 2710 C CA . TYR A 1 356 ? -10.024 29.280 29.816 1.00 80.94 356 TYR A CA 1
ATOM 2711 C C . TYR A 1 356 ? -11.339 30.055 29.960 1.00 80.94 356 TYR A C 1
ATOM 2713 O O . TYR A 1 356 ? -12.244 29.891 29.154 1.00 80.94 356 TYR A O 1
ATOM 2721 N N . GLY A 1 357 ? -11.466 30.886 31.001 1.00 68.31 357 GLY A N 1
ATOM 2722 C CA . GLY A 1 357 ? -12.730 31.552 31.379 1.00 68.31 357 GLY A CA 1
ATOM 2723 C C . GLY A 1 357 ? -12.781 33.074 31.187 1.00 68.31 357 GLY A C 1
ATOM 2724 O O . GLY A 1 357 ? -13.555 33.743 31.866 1.00 68.31 357 GLY A O 1
ATOM 2725 N N . LYS A 1 358 ? -11.915 33.649 30.342 1.00 62.59 358 LYS A N 1
ATOM 2726 C CA . LYS A 1 358 ? -11.872 35.098 30.062 1.00 62.59 358 LYS A CA 1
ATOM 2727 C C . LYS A 1 358 ? -12.096 35.362 28.568 1.00 62.59 358 LYS A C 1
ATOM 2729 O O . LYS A 1 358 ? -11.110 35.479 27.843 1.00 62.59 358 LYS A O 1
ATOM 2734 N N . PRO A 1 359 ? -13.353 35.443 28.095 1.00 56.81 359 PRO A N 1
ATOM 2735 C CA . PRO A 1 359 ? -13.626 35.873 26.729 1.00 56.81 359 PRO A CA 1
ATOM 2736 C C . PRO A 1 359 ? -13.175 37.327 26.538 1.00 56.81 359 PRO A C 1
ATOM 2738 O O . PRO A 1 359 ? -13.493 38.195 27.353 1.00 56.81 359 PRO A O 1
ATOM 2741 N N . ALA A 1 360 ? -12.462 37.591 25.450 1.00 49.03 360 ALA A N 1
ATOM 2742 C CA . ALA A 1 360 ? -12.181 38.931 24.959 1.00 49.03 360 ALA A CA 1
ATOM 2743 C C . ALA A 1 360 ? -12.306 38.893 23.435 1.00 49.03 360 ALA A C 1
ATOM 2745 O O . ALA A 1 360 ? -11.610 38.119 22.783 1.00 49.03 360 ALA A O 1
ATOM 2746 N N . ASP A 1 361 ? -13.217 39.693 22.890 1.00 47.91 361 ASP A N 1
ATOM 2747 C CA . ASP A 1 361 ? -13.346 39.877 21.448 1.00 47.91 361 ASP A CA 1
ATOM 2748 C C . ASP A 1 361 ? -12.291 40.891 20.981 1.00 47.91 361 ASP A C 1
ATOM 2750 O O . ASP A 1 361 ? -12.170 41.978 21.551 1.00 47.91 361 ASP A O 1
ATOM 2754 N N . GLY A 1 362 ? -11.506 40.517 19.969 1.00 49.53 362 GLY A N 1
ATOM 2755 C CA . GLY A 1 362 ? -10.492 41.379 19.360 1.00 49.53 362 GLY A CA 1
ATOM 2756 C C . GLY A 1 362 ? -11.063 42.434 18.403 1.00 49.53 362 GLY A C 1
ATOM 2757 O O . GLY A 1 362 ? -10.322 43.320 17.981 1.00 49.53 362 GLY A O 1
ATOM 2758 N N . GLY A 1 363 ? -12.350 42.355 18.044 1.00 41.88 363 GLY A N 1
ATOM 2759 C CA . GLY A 1 363 ? -13.032 43.330 17.187 1.00 41.88 363 GLY A CA 1
ATOM 2760 C C . GLY A 1 363 ? -12.654 43.266 15.702 1.00 41.88 363 GLY A C 1
ATOM 2761 O O . GLY A 1 363 ? -12.831 44.250 14.987 1.00 41.88 363 GLY A O 1
ATOM 2762 N N . LEU A 1 364 ? -12.110 42.136 15.227 1.00 41.25 364 LEU A N 1
ATOM 2763 C CA . LEU A 1 364 ? -11.721 41.949 13.818 1.00 41.25 364 LEU A CA 1
ATOM 2764 C C . LEU A 1 364 ? -12.853 41.455 12.901 1.00 41.25 364 LEU A C 1
ATOM 2766 O O . LEU A 1 364 ? -12.694 41.473 11.680 1.00 41.25 364 LEU A O 1
ATOM 2770 N N . ILE A 1 365 ? -13.995 41.063 13.467 1.00 42.00 365 ILE A N 1
ATOM 2771 C CA . ILE A 1 365 ? -15.233 40.778 12.733 1.00 42.00 365 ILE A CA 1
ATOM 2772 C C . ILE A 1 365 ? -16.265 41.819 13.182 1.00 42.00 365 ILE A C 1
ATOM 2774 O O . ILE A 1 365 ? -16.407 42.078 14.372 1.00 42.00 365 ILE A O 1
ATOM 2778 N N . ALA A 1 366 ? -16.949 42.460 12.231 1.00 37.94 366 ALA A N 1
ATOM 2779 C CA . ALA A 1 366 ? -17.811 43.618 12.500 1.00 37.94 366 ALA A CA 1
ATOM 2780 C C . ALA A 1 366 ? -19.198 43.265 13.083 1.00 37.94 366 ALA A C 1
ATOM 2782 O O . ALA A 1 366 ? -20.003 44.163 13.343 1.00 37.94 366 ALA A O 1
ATOM 2783 N N . ASP A 1 367 ? -19.483 41.978 13.291 1.00 40.25 367 ASP A N 1
ATOM 2784 C CA . ASP A 1 367 ? -20.751 41.489 13.830 1.00 40.25 367 ASP A CA 1
ATOM 2785 C C . ASP A 1 367 ? -20.793 41.642 15.359 1.00 40.25 367 ASP A C 1
ATOM 2787 O O . ASP A 1 367 ? -20.551 40.704 16.119 1.00 40.25 367 ASP A O 1
ATOM 2791 N N . GLU A 1 368 ? -21.113 42.858 15.816 1.00 38.53 368 GLU A N 1
ATOM 2792 C CA . GLU A 1 368 ? -21.300 43.187 17.235 1.00 38.53 368 GLU A CA 1
ATOM 2793 C C . GLU A 1 368 ? -22.270 42.213 17.938 1.00 38.53 368 GLU A C 1
ATOM 2795 O O . GLU A 1 368 ? -23.496 42.311 17.786 1.00 38.53 368 GLU A O 1
ATOM 2800 N N . ILE A 1 369 ? -21.756 41.354 18.828 1.00 38.41 369 ILE A N 1
ATOM 2801 C CA . ILE A 1 369 ? -22.597 40.631 19.794 1.00 38.41 369 ILE A CA 1
ATOM 2802 C C . ILE A 1 369 ? -23.114 41.634 20.836 1.00 38.41 369 ILE A C 1
ATOM 2804 O O . ILE A 1 369 ? -22.490 41.903 21.865 1.00 38.41 369 ILE A O 1
ATOM 2808 N N . LYS A 1 370 ? -24.283 42.217 20.562 1.00 36.31 370 LYS A N 1
ATOM 2809 C CA . LYS A 1 370 ? -24.891 43.250 21.409 1.00 36.31 370 LYS A CA 1
ATOM 2810 C C . LYS A 1 370 ? -25.274 42.719 22.792 1.00 36.31 370 LYS A C 1
ATOM 2812 O O . LYS A 1 370 ? -26.158 41.881 22.923 1.00 36.31 370 LYS A O 1
ATOM 2817 N N . ASN A 1 371 ? -24.676 43.331 23.818 1.00 44.19 371 ASN A N 1
ATOM 2818 C CA . ASN A 1 371 ? -25.056 43.266 25.234 1.00 44.19 371 ASN A CA 1
ATOM 2819 C C . ASN A 1 371 ? -25.273 41.859 25.812 1.00 44.19 371 ASN A C 1
ATOM 2821 O O . ASN A 1 371 ? -26.392 41.453 26.126 1.00 44.19 371 ASN A O 1
ATOM 2825 N N . VAL A 1 372 ? -24.170 41.170 26.099 1.00 42.47 372 VAL A N 1
ATOM 2826 C CA . VAL A 1 372 ? -24.193 39.972 26.943 1.00 42.47 372 VAL A CA 1
ATOM 2827 C C . VAL A 1 372 ? -24.201 40.363 28.424 1.00 42.47 372 VAL A C 1
ATOM 2829 O O . VAL A 1 372 ? -23.161 40.594 29.041 1.00 42.47 372 VAL A O 1
ATOM 2832 N N . THR A 1 373 ? -25.388 40.427 29.027 1.00 44.00 373 THR A N 1
ATOM 2833 C CA . THR A 1 373 ? -25.518 40.520 30.486 1.00 44.00 373 THR A CA 1
ATOM 2834 C C . THR A 1 373 ? -25.403 39.136 31.121 1.00 44.00 373 THR A C 1
ATOM 2836 O O . THR A 1 373 ? -26.369 38.379 31.137 1.00 44.00 373 THR A O 1
ATOM 2839 N N . ASN A 1 374 ? -24.244 38.872 31.726 1.00 55.50 374 ASN A N 1
ATOM 2840 C CA . ASN A 1 374 ? -24.013 37.803 32.702 1.00 55.50 374 ASN A CA 1
ATOM 2841 C C . ASN A 1 374 ? -24.146 36.355 32.169 1.00 55.50 374 ASN A C 1
ATOM 2843 O O . ASN A 1 374 ? -24.992 35.590 32.631 1.00 55.50 374 ASN A O 1
ATOM 2847 N N . SER A 1 375 ? -23.262 35.958 31.248 1.00 52.75 375 SER A N 1
ATOM 2848 C CA . SER A 1 375 ? -23.081 34.557 30.839 1.00 52.75 375 SER A CA 1
ATOM 2849 C C . SER A 1 375 ? -21.612 34.122 30.903 1.00 52.75 375 SER A C 1
ATOM 2851 O O . SER A 1 375 ? -20.687 34.919 30.739 1.00 52.75 375 SER A O 1
ATOM 2853 N N . THR A 1 376 ? -21.391 32.835 31.166 1.00 72.25 376 THR A N 1
ATOM 2854 C CA . THR A 1 376 ? -20.059 32.234 31.281 1.00 72.25 376 THR A CA 1
ATOM 2855 C C . THR A 1 376 ? -19.609 31.664 29.938 1.00 72.25 376 THR A C 1
ATOM 2857 O O . THR A 1 376 ? -19.871 30.496 29.649 1.00 72.25 376 THR A O 1
ATOM 2860 N N . SER A 1 377 ? -18.926 32.462 29.115 1.00 76.31 377 SER A N 1
ATOM 2861 C CA . SER A 1 377 ? -18.145 31.907 28.000 1.00 76.31 377 SER A CA 1
ATOM 2862 C C . SER A 1 377 ? -16.854 31.283 28.532 1.00 76.31 377 SER A C 1
ATOM 2864 O O . SER A 1 377 ? -16.165 31.900 29.350 1.00 76.31 377 SER A O 1
ATOM 2866 N N . TYR A 1 378 ? -16.507 30.090 28.062 1.00 81.56 378 TYR A N 1
ATOM 2867 C CA . TYR A 1 378 ? -15.264 29.412 28.417 1.00 81.56 378 TYR A CA 1
ATOM 2868 C C . TYR A 1 378 ? -14.824 28.420 27.336 1.00 81.56 378 TYR A C 1
ATOM 2870 O O . TYR A 1 378 ? -15.625 27.979 26.515 1.00 81.56 378 TYR A O 1
ATOM 2878 N N . ALA A 1 379 ? -13.553 28.031 27.379 1.00 84.81 379 ALA A N 1
ATOM 2879 C CA . ALA A 1 379 ? -13.037 26.870 26.666 1.00 84.81 379 ALA A CA 1
ATOM 2880 C C . ALA A 1 379 ? -12.360 25.898 27.643 1.00 84.81 379 ALA A C 1
ATOM 2882 O O . ALA A 1 379 ? -11.776 26.324 28.645 1.00 84.81 379 ALA A O 1
ATOM 2883 N N . LYS A 1 380 ? -12.427 24.600 27.350 1.00 87.19 380 LYS A N 1
ATOM 2884 C CA . LYS A 1 380 ? -11.744 23.535 28.095 1.00 87.19 380 LYS A CA 1
ATOM 2885 C C . LYS A 1 380 ? -10.784 22.820 27.158 1.00 87.19 380 LYS A C 1
ATOM 2887 O O . LYS A 1 380 ? -11.227 22.183 26.204 1.00 87.19 380 LYS A O 1
ATOM 2892 N N . ILE A 1 381 ? -9.489 22.917 27.445 1.00 89.56 381 ILE A N 1
ATOM 2893 C CA . ILE A 1 381 ? -8.451 22.181 26.722 1.00 89.56 381 ILE A CA 1
ATOM 2894 C C . ILE A 1 381 ? -7.915 21.092 27.645 1.00 89.56 381 ILE A C 1
ATOM 2896 O O . ILE A 1 381 ? -7.498 21.375 28.767 1.00 89.56 381 ILE A O 1
ATOM 2900 N N . GLU A 1 382 ? -7.911 19.851 27.177 1.00 86.81 382 GLU A N 1
ATOM 2901 C CA . GLU A 1 382 ? -7.306 18.715 27.874 1.00 86.81 382 GLU A CA 1
ATOM 2902 C C . GLU A 1 382 ? -6.194 18.112 27.020 1.00 86.81 382 GLU A C 1
ATOM 2904 O O . GLU A 1 382 ? -6.235 18.179 25.793 1.00 86.81 382 GLU A O 1
ATOM 2909 N N . LEU A 1 383 ? -5.183 17.540 27.672 1.00 81.94 383 LEU A N 1
ATOM 2910 C CA . LEU A 1 383 ? -4.155 16.759 26.998 1.00 81.94 383 LEU A CA 1
ATOM 2911 C C . LEU A 1 383 ? -4.460 15.276 27.203 1.00 81.94 383 LEU A C 1
ATOM 2913 O O . LEU A 1 383 ? -4.524 14.814 28.341 1.00 81.94 383 LEU A O 1
ATOM 2917 N N . GLU A 1 384 ? -4.574 14.541 26.107 1.00 75.06 384 GLU A N 1
ATOM 2918 C CA . GLU A 1 384 ? -4.663 13.082 26.084 1.00 75.06 384 GLU A CA 1
ATOM 2919 C C . GLU A 1 384 ? -3.672 12.591 25.018 1.00 75.06 384 GLU A C 1
ATOM 2921 O O . GLU A 1 384 ? -3.592 13.173 23.940 1.00 75.06 384 GLU A O 1
ATOM 2926 N N . GLU A 1 385 ? -2.839 11.597 25.341 1.00 69.06 385 GLU A N 1
ATOM 2927 C CA . GLU A 1 385 ? -1.958 10.913 24.368 1.00 69.06 385 GLU A CA 1
ATOM 2928 C C . GLU A 1 385 ? -1.061 11.849 23.513 1.00 69.06 385 GLU A C 1
ATOM 2930 O O . GLU A 1 385 ? -0.800 11.635 22.328 1.00 69.06 385 GLU A O 1
ATOM 2935 N N . ASN A 1 386 ? -0.538 12.910 24.140 1.00 69.06 386 ASN A N 1
ATOM 2936 C CA . ASN A 1 386 ? 0.337 13.932 23.533 1.00 69.06 386 ASN A CA 1
ATOM 2937 C C . ASN A 1 386 ? -0.373 14.788 22.465 1.00 69.06 386 ASN A C 1
ATOM 2939 O O . ASN A 1 386 ? 0.277 15.410 21.618 1.00 69.06 386 ASN A O 1
ATOM 2943 N N . ILE A 1 387 ? -1.703 14.825 22.513 1.00 74.94 387 ILE A N 1
ATOM 2944 C CA . ILE A 1 387 ? -2.588 15.607 21.654 1.00 74.94 387 ILE A CA 1
ATOM 2945 C C . ILE A 1 387 ? -3.411 16.541 22.549 1.00 74.94 387 ILE A C 1
ATOM 2947 O O . ILE A 1 387 ? -3.885 16.156 23.620 1.00 74.94 387 ILE A O 1
ATOM 2951 N N . LEU A 1 388 ? -3.546 17.801 22.133 1.00 80.69 388 LEU A N 1
ATOM 2952 C CA . LEU A 1 388 ? -4.425 18.758 22.800 1.00 80.69 388 LEU A CA 1
ATOM 2953 C C . LEU A 1 388 ? -5.823 18.643 22.195 1.00 80.69 388 LEU A C 1
ATOM 2955 O O . LEU A 1 388 ? -5.991 18.767 20.983 1.00 80.69 388 LEU A O 1
ATOM 2959 N N . TYR A 1 389 ? -6.814 18.441 23.053 1.00 85.19 389 TYR A N 1
ATOM 2960 C CA . TYR A 1 389 ? -8.220 18.349 22.693 1.00 85.19 389 TYR A CA 1
ATOM 2961 C C . TYR A 1 389 ? -8.977 19.549 23.245 1.00 85.19 389 TYR A C 1
ATOM 2963 O O . TYR A 1 389 ? -8.995 19.778 24.458 1.00 85.19 389 TYR A O 1
ATOM 2971 N N . LEU A 1 390 ? -9.654 20.282 22.368 1.00 87.12 390 LEU A N 1
ATOM 2972 C CA . LEU A 1 390 ? -10.677 21.245 22.751 1.00 87.12 390 LEU A CA 1
ATOM 2973 C C . LEU A 1 390 ? -11.969 20.476 23.046 1.00 87.12 390 LEU A C 1
ATOM 2975 O O . LEU A 1 390 ? -12.657 20.028 22.131 1.00 87.12 390 LEU A O 1
ATOM 2979 N N . ARG A 1 391 ? -12.268 20.288 24.332 1.00 86.50 391 ARG A N 1
ATOM 2980 C CA . ARG A 1 391 ? -13.420 19.506 24.812 1.00 86.50 391 ARG A CA 1
ATOM 2981 C C . ARG A 1 391 ? -14.688 20.339 24.833 1.00 86.50 391 ARG A C 1
ATOM 2983 O O . ARG A 1 391 ? -15.708 19.926 24.300 1.00 86.50 391 ARG A O 1
ATOM 2990 N N . ASP A 1 392 ? -14.579 21.537 25.399 1.00 85.69 392 ASP A N 1
ATOM 2991 C CA . ASP A 1 392 ? -15.666 22.504 25.461 1.00 85.69 392 ASP A CA 1
ATOM 2992 C C . ASP A 1 392 ? -15.232 23.794 24.769 1.00 85.69 392 ASP A C 1
ATOM 2994 O O . ASP A 1 392 ? -14.149 24.318 25.047 1.00 85.69 392 ASP A O 1
ATOM 2998 N N . LEU A 1 393 ? -16.114 24.357 23.945 1.00 86.25 393 LEU A N 1
ATOM 2999 C CA . LEU A 1 393 ? -16.054 25.753 23.522 1.00 86.25 393 LEU A CA 1
ATOM 3000 C C . LEU A 1 393 ? -17.452 26.349 23.672 1.00 86.25 393 LEU A C 1
ATOM 3002 O O . LEU A 1 393 ? -18.332 26.123 22.842 1.00 86.25 393 LEU A O 1
ATOM 3006 N N . VAL A 1 394 ? -17.662 27.083 24.761 1.00 79.81 394 VAL A N 1
ATOM 3007 C CA . VAL A 1 394 ? -18.944 27.690 25.115 1.00 79.81 394 VAL A CA 1
ATOM 3008 C C . VAL A 1 394 ? -18.839 29.199 24.959 1.00 79.81 394 VAL A C 1
ATOM 3010 O O . VAL A 1 394 ? -18.041 29.856 25.627 1.00 79.81 394 VAL A O 1
ATOM 3013 N N . VAL A 1 395 ? -19.680 29.765 24.099 1.00 75.44 395 VAL A N 1
ATOM 3014 C CA . VAL A 1 395 ? -19.776 31.204 23.848 1.00 75.44 395 VAL A CA 1
ATOM 3015 C C . VAL A 1 395 ? -21.166 31.660 24.263 1.00 75.44 395 VAL A C 1
ATOM 3017 O O . VAL A 1 395 ? -22.171 31.149 23.778 1.00 75.44 395 VAL A O 1
ATOM 3020 N N . ASN A 1 396 ? -21.237 32.606 25.200 1.00 72.06 396 ASN A N 1
ATOM 3021 C CA . ASN A 1 396 ? -22.493 33.137 25.730 1.00 72.06 396 ASN A CA 1
ATOM 3022 C C . ASN A 1 396 ? -23.465 32.036 26.225 1.00 72.06 396 ASN A C 1
ATOM 3024 O O . ASN A 1 396 ? -24.661 32.063 25.946 1.00 72.06 396 ASN A O 1
ATOM 3028 N N . GLY A 1 397 ? -22.936 31.015 26.910 1.00 69.81 397 GLY A N 1
ATOM 3029 C CA . GLY A 1 397 ? -23.711 29.862 27.390 1.00 69.81 397 GLY A CA 1
ATOM 3030 C C . GLY A 1 397 ? -24.158 28.859 26.313 1.00 69.81 397 GLY A C 1
ATOM 3031 O O . GLY A 1 397 ? -24.845 27.901 26.651 1.00 69.81 397 GLY A O 1
ATOM 3032 N N . THR A 1 398 ? -23.769 29.044 25.047 1.00 71.94 398 THR A N 1
ATOM 3033 C CA . THR A 1 398 ? -24.104 28.154 23.920 1.00 71.94 398 THR A CA 1
ATOM 3034 C C . THR A 1 398 ? -22.863 27.395 23.445 1.00 71.94 398 THR A C 1
ATOM 3036 O O . THR A 1 398 ? -21.781 27.977 23.372 1.00 71.94 398 THR A O 1
ATOM 3039 N N . SER A 1 399 ? -22.995 26.107 23.111 1.00 79.25 399 SER A N 1
ATOM 3040 C CA . SER A 1 399 ? -21.894 25.315 22.540 1.00 79.25 399 SER A CA 1
ATOM 3041 C C . SER A 1 399 ? -21.593 25.761 21.106 1.00 79.25 399 SER A C 1
ATOM 3043 O O . SER A 1 399 ? -22.428 25.630 20.208 1.00 79.25 399 SER A O 1
ATOM 3045 N N . ALA A 1 400 ? -20.388 26.281 20.881 1.00 79.12 400 ALA A N 1
ATOM 3046 C CA . ALA A 1 400 ? -19.915 26.647 19.550 1.00 79.12 400 ALA A CA 1
ATOM 3047 C C . ALA A 1 400 ? -19.642 25.401 18.692 1.00 79.12 400 ALA A C 1
ATOM 3049 O O . ALA A 1 400 ? -19.908 25.424 17.496 1.00 79.12 400 ALA A O 1
ATOM 3050 N N . LEU A 1 401 ? -19.194 24.297 19.303 1.00 78.19 401 LEU A N 1
ATOM 3051 C CA . LEU A 1 401 ? -18.939 23.035 18.598 1.00 78.19 401 LEU A CA 1
ATOM 3052 C C . LEU A 1 401 ? -20.243 22.433 18.045 1.00 78.19 401 LEU A C 1
ATOM 3054 O O . LEU A 1 401 ? -20.302 22.081 16.874 1.00 78.19 401 LEU A O 1
ATOM 3058 N N . GLU A 1 402 ? -21.325 22.425 18.837 1.00 78.81 402 GLU A N 1
ATOM 3059 C CA . GLU A 1 402 ? -22.657 22.023 18.339 1.00 78.81 402 GLU A CA 1
ATOM 3060 C C . GLU A 1 402 ? -23.209 22.976 17.273 1.00 78.81 402 GLU A C 1
ATOM 3062 O O . GLU A 1 402 ? -24.056 22.588 16.472 1.00 78.81 402 GLU A O 1
ATOM 3067 N N . SER A 1 403 ? -22.789 24.243 17.296 1.00 72.69 403 SER A N 1
ATOM 3068 C CA . SER A 1 403 ? -23.222 25.232 16.307 1.00 72.69 403 SER A CA 1
ATOM 3069 C C . SER A 1 403 ? -22.527 25.010 14.962 1.00 72.69 403 SER A C 1
ATOM 3071 O O . SER A 1 403 ? -23.177 25.146 13.932 1.00 72.69 403 SER A O 1
ATOM 3073 N N . LEU A 1 404 ? -21.245 24.616 14.974 1.00 73.06 404 LEU A N 1
ATOM 3074 C CA . LEU A 1 404 ? -20.497 24.203 13.780 1.00 73.06 404 LEU A CA 1
ATOM 3075 C C . LEU A 1 404 ? -21.076 22.924 13.163 1.00 73.06 404 LEU A C 1
ATOM 3077 O O . LEU A 1 404 ? -21.242 22.858 11.952 1.00 73.06 404 LEU A O 1
ATOM 3081 N N . ASP A 1 405 ? -21.455 21.948 13.987 1.00 70.38 405 ASP A N 1
ATOM 3082 C CA . ASP A 1 405 ? -22.077 20.694 13.534 1.00 70.38 405 ASP A CA 1
ATOM 3083 C C . ASP A 1 405 ? -23.413 20.898 12.802 1.00 70.38 405 ASP A C 1
ATOM 3085 O O . ASP A 1 405 ? -23.753 20.167 11.875 1.00 70.38 405 ASP A O 1
ATOM 3089 N N . ARG A 1 406 ? -24.156 21.950 13.156 1.00 70.31 406 ARG A N 1
ATOM 3090 C CA . ARG A 1 406 ? -25.407 22.329 12.480 1.00 70.31 406 ARG A CA 1
ATOM 3091 C C . ARG A 1 406 ? -25.192 23.126 11.188 1.00 70.31 406 ARG A C 1
ATOM 3093 O O . ARG A 1 406 ? -26.176 23.478 10.540 1.00 70.31 406 ARG A O 1
ATOM 3100 N N . LEU A 1 407 ? -23.951 23.432 10.799 1.00 64.69 407 LEU A N 1
ATOM 3101 C CA . LEU A 1 407 ? -23.662 24.068 9.513 1.00 64.69 407 LEU A CA 1
ATOM 3102 C C . LEU A 1 407 ? -23.747 23.026 8.393 1.00 64.69 407 LEU A C 1
ATOM 3104 O O . LEU A 1 407 ? -22.813 22.264 8.155 1.00 64.69 407 LEU A O 1
ATOM 3108 N N . GLY A 1 408 ? -24.871 23.030 7.681 1.00 57.09 408 GLY A N 1
ATOM 3109 C CA . GLY A 1 408 ? -25.096 22.208 6.497 1.00 57.09 408 GLY A CA 1
ATOM 3110 C C . GLY A 1 408 ? -25.771 22.985 5.372 1.00 57.09 408 GLY A C 1
ATOM 3111 O O . GLY A 1 408 ? -26.344 24.052 5.580 1.00 57.09 408 GLY A O 1
ATOM 3112 N N . TRP A 1 409 ? -25.728 22.425 4.164 1.00 48.97 409 TRP A N 1
ATOM 3113 C CA . TRP A 1 409 ? -26.357 23.000 2.965 1.00 48.97 409 TRP A CA 1
ATOM 3114 C C . TRP A 1 409 ? -27.885 22.812 2.914 1.00 48.97 409 TRP A C 1
ATOM 3116 O O . TRP A 1 409 ? -28.536 23.284 1.984 1.00 48.97 409 TRP A O 1
ATOM 3126 N N . THR A 1 410 ? -28.450 22.098 3.888 1.00 56.84 410 THR A N 1
ATOM 3127 C CA . THR A 1 410 ? -29.854 21.678 3.953 1.00 56.84 410 THR A CA 1
ATOM 3128 C C . THR A 1 410 ? -30.374 21.802 5.380 1.00 56.84 410 THR A C 1
ATOM 3130 O O . THR A 1 410 ? -29.656 21.446 6.314 1.00 56.84 410 THR A O 1
ATOM 3133 N N . ASP A 1 411 ? -31.640 22.192 5.541 1.00 60.81 411 ASP A N 1
ATOM 3134 C CA . ASP A 1 411 ? -32.293 22.341 6.853 1.00 60.81 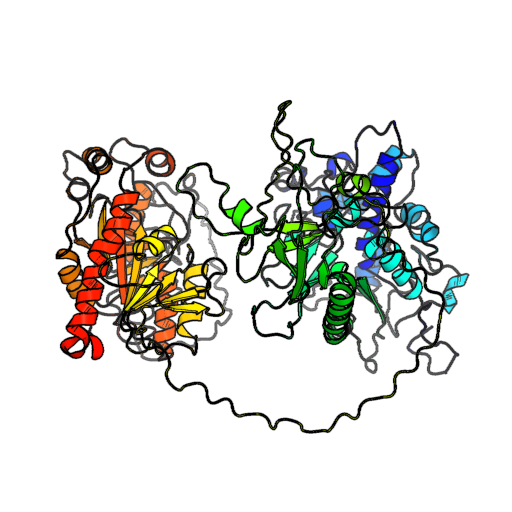411 ASP A CA 1
ATOM 3135 C C . ASP A 1 411 ? -32.305 21.038 7.690 1.00 60.81 411 ASP A C 1
ATOM 3137 O O . ASP A 1 411 ? -32.355 21.087 8.918 1.00 60.81 411 ASP A O 1
ATOM 3141 N N . ASP A 1 412 ? -32.200 19.875 7.033 1.00 63.38 412 ASP A N 1
ATOM 3142 C CA . ASP A 1 412 ? -32.200 18.539 7.649 1.00 63.38 412 ASP A CA 1
ATOM 3143 C C . ASP A 1 412 ? -30.795 18.004 8.021 1.00 63.38 412 ASP A C 1
ATOM 3145 O O . ASP A 1 412 ? -30.651 16.833 8.376 1.00 63.38 412 ASP A O 1
ATOM 3149 N N . TYR A 1 413 ? -29.730 18.813 7.938 1.00 60.16 413 TYR A N 1
ATOM 3150 C CA . TYR A 1 413 ? -28.365 18.353 8.238 1.00 60.16 413 TYR A CA 1
ATOM 3151 C C . TYR A 1 413 ? -28.160 18.090 9.744 1.00 60.16 413 TYR A C 1
ATOM 3153 O O . TYR A 1 413 ? -28.394 18.961 10.580 1.00 60.16 413 TYR A O 1
ATOM 3161 N N . GLN A 1 414 ? -27.715 16.876 10.090 1.00 66.44 414 GLN A N 1
ATOM 3162 C CA . GLN A 1 414 ? -27.560 16.385 11.474 1.00 66.44 414 GLN A CA 1
ATOM 3163 C C . GLN A 1 414 ? -26.147 15.837 11.767 1.00 66.44 414 GLN A C 1
ATOM 3165 O O . GLN A 1 414 ? -25.962 15.074 12.717 1.00 66.44 414 GLN A O 1
ATOM 3170 N N . GLY A 1 415 ? -25.149 16.171 10.942 1.00 68.19 415 GLY A N 1
ATOM 3171 C CA . GLY A 1 415 ? -23.780 15.686 11.126 1.00 68.19 415 GLY A CA 1
ATOM 3172 C C . GLY A 1 415 ? -23.169 16.174 12.444 1.00 68.19 415 GLY A C 1
ATOM 3173 O O . GLY A 1 415 ? -23.354 17.326 12.820 1.00 68.19 415 GLY A O 1
ATOM 3174 N N . ARG A 1 416 ? -22.444 15.305 13.157 1.00 74.69 416 ARG A N 1
ATOM 3175 C CA . ARG A 1 416 ? -21.744 15.647 14.406 1.00 74.69 416 ARG A CA 1
ATOM 3176 C C . ARG A 1 416 ? -20.267 15.299 14.285 1.00 74.69 416 ARG A C 1
ATOM 3178 O O . ARG A 1 416 ? -19.893 14.143 14.453 1.00 74.69 416 ARG A O 1
ATOM 3185 N N . PHE A 1 417 ? -19.448 16.310 14.037 1.00 69.25 417 PHE A N 1
ATOM 3186 C CA . PHE A 1 417 ? -18.005 16.201 13.848 1.00 69.25 417 PHE A CA 1
ATOM 3187 C C . PHE A 1 417 ? -17.257 16.865 15.008 1.00 69.25 417 PHE A C 1
ATOM 3189 O O . PHE A 1 417 ? -16.349 16.274 15.585 1.00 69.25 417 PHE A O 1
ATOM 3196 N N . PHE A 1 418 ? -17.662 18.066 15.415 1.00 74.06 418 PHE A N 1
ATOM 3197 C CA . PHE A 1 418 ? -16.951 18.872 16.403 1.00 74.06 418 PHE A CA 1
ATOM 3198 C C . PHE A 1 418 ? -17.446 18.647 17.840 1.00 74.06 418 PHE A C 1
ATOM 3200 O O . PHE A 1 418 ? -16.636 18.613 18.764 1.00 74.06 418 PHE A O 1
ATOM 3207 N N . SER A 1 419 ? -18.749 18.455 18.070 1.00 77.75 419 SER A N 1
ATOM 3208 C CA . SER A 1 419 ? -19.344 18.281 19.408 1.00 77.75 419 SER A CA 1
ATOM 3209 C C . SER A 1 419 ? -19.323 16.819 19.899 1.00 77.75 419 SER A C 1
ATOM 3211 O O . SER A 1 419 ? -20.277 16.324 20.516 1.00 77.75 419 SER A O 1
ATOM 3213 N N . THR A 1 420 ? -18.261 16.082 19.581 1.00 80.44 420 THR A N 1
ATOM 3214 C CA . THR A 1 420 ? -18.073 14.683 19.993 1.00 80.44 420 THR A CA 1
ATOM 3215 C C . THR A 1 420 ? -17.579 14.591 21.448 1.00 80.44 420 THR A C 1
ATOM 3217 O O . THR A 1 420 ? -16.955 15.530 21.942 1.00 80.44 420 THR A O 1
ATOM 3220 N N . PRO A 1 421 ? -17.796 13.471 22.171 1.00 75.94 421 PRO A N 1
ATOM 3221 C CA . PRO A 1 421 ? -17.271 13.295 23.536 1.00 75.94 421 PRO A CA 1
ATOM 3222 C C . PRO A 1 421 ? -15.732 13.339 23.634 1.00 75.94 421 PRO A C 1
ATOM 3224 O O . PRO A 1 421 ? -15.170 13.692 24.673 1.00 75.94 421 PRO A O 1
ATOM 3227 N N . THR A 1 422 ? -15.043 13.000 22.543 1.00 75.25 422 THR A N 1
ATOM 3228 C CA . THR A 1 422 ? -13.589 13.144 22.374 1.00 75.25 422 THR A CA 1
ATOM 3229 C C . THR A 1 422 ? -13.145 14.604 22.243 1.00 75.25 422 THR A C 1
ATOM 3231 O O . THR A 1 422 ? -11.990 14.920 22.517 1.00 75.25 422 THR A O 1
ATOM 3234 N N . GLY A 1 423 ? -14.050 15.513 21.875 1.00 76.31 423 GLY A N 1
ATOM 3235 C CA . GLY A 1 423 ? -13.716 16.884 21.512 1.00 76.31 423 GLY A CA 1
ATOM 3236 C C . GLY A 1 423 ? -12.935 16.967 20.199 1.00 76.31 423 GLY A C 1
ATOM 3237 O O . GLY A 1 423 ? -12.834 16.005 19.435 1.00 76.31 423 GLY A O 1
ATOM 3238 N N . VAL A 1 424 ? -12.373 18.146 19.946 1.00 78.50 424 VAL A N 1
ATOM 3239 C CA . VAL A 1 424 ? -11.716 18.497 18.683 1.00 78.50 424 VAL A CA 1
ATOM 3240 C C . VAL A 1 424 ? -10.200 18.493 18.843 1.00 78.50 424 VAL A C 1
ATOM 3242 O O . VAL A 1 424 ? -9.671 19.127 19.759 1.00 78.50 424 VAL A O 1
ATOM 3245 N N . VAL A 1 425 ? -9.495 17.820 17.933 1.00 75.75 425 VAL A N 1
ATOM 3246 C CA . VAL A 1 425 ? -8.026 17.792 17.907 1.00 75.75 425 VAL A CA 1
ATOM 3247 C C . VAL A 1 425 ? -7.483 19.172 17.535 1.00 75.75 425 VAL A C 1
ATOM 3249 O O . VAL A 1 425 ? -7.882 19.754 16.525 1.00 75.75 425 VAL A O 1
ATOM 3252 N N . LEU A 1 426 ? -6.537 19.678 18.328 1.00 73.50 426 LEU A N 1
ATOM 3253 C CA . LEU A 1 426 ? -5.796 20.906 18.054 1.00 73.50 426 LEU A CA 1
ATOM 3254 C C . LEU A 1 426 ? -4.419 20.576 17.463 1.00 73.50 426 LEU A C 1
ATOM 3256 O O . LEU A 1 426 ? -3.570 19.982 18.130 1.00 73.50 426 LEU A O 1
ATOM 3260 N N . THR A 1 427 ? -4.168 21.026 16.233 1.00 67.69 427 THR A N 1
ATOM 3261 C CA . THR A 1 427 ? -2.857 20.933 15.563 1.00 67.69 427 THR A CA 1
ATOM 3262 C C . THR A 1 427 ? -2.199 22.307 15.433 1.00 67.69 427 THR A C 1
ATOM 3264 O O . THR A 1 427 ? -2.907 23.280 15.181 1.00 67.69 427 THR A O 1
ATOM 3267 N N . PRO A 1 428 ? -0.869 22.448 15.597 1.00 68.25 428 PRO A N 1
ATOM 3268 C CA . PRO A 1 428 ? -0.201 23.731 15.386 1.00 68.25 428 PRO A CA 1
ATOM 3269 C C . PRO A 1 428 ? -0.376 24.223 13.945 1.00 68.25 428 PRO A C 1
ATOM 3271 O O . PRO A 1 428 ? -0.182 23.464 12.996 1.00 68.25 428 PRO A O 1
ATOM 3274 N N . ALA A 1 429 ? -0.690 25.505 13.770 1.00 64.94 429 ALA A N 1
ATOM 3275 C CA . ALA A 1 429 ? -0.687 26.139 12.461 1.00 64.94 429 ALA A CA 1
ATOM 3276 C C . ALA A 1 429 ? 0.733 26.601 12.098 1.00 64.94 429 ALA A C 1
ATOM 3278 O O . ALA A 1 429 ? 1.351 27.384 12.816 1.00 64.94 429 ALA A O 1
ATOM 3279 N N . ASP A 1 430 ? 1.232 26.166 10.942 1.00 57.62 430 ASP A N 1
ATOM 3280 C CA . ASP A 1 430 ? 2.569 26.517 10.441 1.00 57.62 430 ASP A CA 1
ATOM 3281 C C . ASP A 1 430 ? 2.609 27.832 9.629 1.00 57.62 430 ASP A C 1
ATOM 3283 O O . ASP A 1 430 ? 3.644 28.197 9.055 1.00 57.62 430 ASP A O 1
ATOM 3287 N N . GLY A 1 431 ? 1.482 28.550 9.562 1.00 60.62 431 GLY A N 1
ATOM 3288 C CA . GLY A 1 431 ? 1.319 29.791 8.811 1.00 60.62 431 GLY A CA 1
ATOM 3289 C C . GLY A 1 431 ? 2.086 30.964 9.426 1.00 60.62 431 GLY A C 1
ATOM 3290 O O . GLY A 1 431 ? 1.712 31.495 10.472 1.00 60.62 431 GLY A O 1
ATOM 3291 N N . ALA A 1 432 ? 3.133 31.434 8.741 1.00 62.03 432 ALA A N 1
ATOM 3292 C CA . ALA A 1 432 ? 3.916 32.587 9.195 1.00 62.03 432 ALA A CA 1
ATOM 3293 C C . ALA A 1 432 ? 3.094 33.892 9.221 1.00 62.03 432 ALA A C 1
ATOM 3295 O O . ALA A 1 432 ? 3.226 34.675 10.158 1.00 62.03 432 ALA A O 1
ATOM 3296 N N . GLY A 1 433 ? 2.228 34.111 8.222 1.00 65.00 433 GLY A N 1
ATOM 3297 C CA . GLY A 1 433 ? 1.307 35.255 8.192 1.00 65.00 433 GLY A CA 1
ATOM 3298 C C . GLY A 1 433 ? 0.229 35.162 9.274 1.00 65.00 433 GLY A C 1
ATOM 3299 O O . GLY A 1 433 ? 0.037 36.115 10.020 1.00 65.00 433 GLY A O 1
ATOM 3300 N N . GLU A 1 434 ? -0.380 33.980 9.407 1.00 62.69 434 GLU A N 1
ATOM 3301 C CA . GLU A 1 434 ? -1.379 33.641 10.432 1.00 62.69 434 GLU A CA 1
ATOM 3302 C C . GLU A 1 434 ? -0.834 33.912 11.844 1.00 62.69 434 GLU A C 1
ATOM 3304 O O . GLU A 1 434 ? -1.459 34.619 12.621 1.00 62.69 434 GLU A O 1
ATOM 3309 N N . THR A 1 435 ? 0.388 33.468 12.157 1.00 65.12 435 THR A N 1
ATOM 3310 C CA . THR A 1 435 ? 1.020 33.733 13.464 1.00 65.12 435 THR A CA 1
ATOM 3311 C C . THR A 1 435 ? 1.414 35.205 13.646 1.00 65.12 435 THR A C 1
ATOM 3313 O O . THR A 1 435 ? 1.278 35.752 14.742 1.00 65.12 435 THR A O 1
ATOM 3316 N N . ALA A 1 436 ? 1.896 35.874 12.591 1.00 65.12 436 ALA A N 1
ATOM 3317 C CA . ALA A 1 436 ? 2.297 37.281 12.658 1.00 65.12 436 ALA A CA 1
ATOM 3318 C C . ALA A 1 436 ? 1.119 38.229 12.946 1.00 65.12 436 ALA A C 1
ATOM 3320 O O . ALA A 1 436 ? 1.327 39.263 13.582 1.00 65.12 436 ALA A O 1
ATOM 3321 N N . GLU A 1 437 ? -0.101 37.856 12.545 1.00 61.25 437 GLU A N 1
ATOM 3322 C CA . GLU A 1 437 ? -1.349 38.586 12.816 1.00 61.25 437 GLU A CA 1
ATOM 3323 C C . GLU A 1 437 ? -1.621 38.749 14.330 1.00 61.25 437 GLU A C 1
ATOM 3325 O O . GLU A 1 437 ? -2.192 39.751 14.759 1.00 61.25 437 GLU A O 1
ATOM 3330 N N . PHE A 1 438 ? -1.118 37.822 15.158 1.00 58.84 438 PHE A N 1
ATOM 3331 C CA . PHE A 1 438 ? -1.263 37.814 16.624 1.00 58.84 438 PHE A CA 1
ATOM 3332 C C . PHE A 1 438 ? -0.058 38.381 17.394 1.00 58.84 438 PHE A C 1
ATOM 3334 O O . PHE A 1 438 ? -0.131 38.598 18.608 1.00 58.84 438 PHE A O 1
ATOM 3341 N N . GLY A 1 439 ? 1.045 38.653 16.694 1.00 58.06 439 GLY A N 1
ATOM 3342 C CA . GLY A 1 439 ? 2.277 39.207 17.252 1.00 58.06 439 GLY A CA 1
ATOM 3343 C C . GLY A 1 439 ? 3.275 38.176 17.817 1.00 58.06 439 GLY A C 1
ATOM 3344 O O . GLY A 1 439 ? 3.016 36.971 17.855 1.00 58.06 439 GLY A O 1
ATOM 3345 N N . PRO A 1 440 ? 4.473 38.630 18.243 1.00 56.69 440 PRO A N 1
ATOM 3346 C CA . PRO A 1 440 ? 5.575 37.739 18.603 1.00 56.69 440 PRO A CA 1
ATOM 3347 C C . PRO A 1 440 ? 5.265 36.825 19.796 1.00 56.69 440 PRO A C 1
ATOM 3349 O O . PRO A 1 440 ? 4.916 37.293 20.878 1.00 56.69 440 PRO A O 1
ATOM 3352 N N . GLY A 1 441 ? 5.476 35.519 19.615 1.00 61.50 441 GLY A N 1
ATOM 3353 C CA . GLY A 1 441 ? 5.276 34.505 20.657 1.00 61.50 441 GLY A CA 1
ATOM 3354 C C . GLY A 1 441 ? 3.865 33.915 20.727 1.00 61.50 441 GLY A C 1
ATOM 3355 O O . GLY A 1 441 ? 3.636 33.030 21.553 1.00 61.50 441 GLY A O 1
ATOM 3356 N N . ALA A 1 442 ? 2.944 34.356 19.864 1.00 63.25 442 ALA A N 1
ATOM 3357 C CA . ALA A 1 442 ? 1.684 33.662 19.637 1.00 63.25 442 ALA A CA 1
ATOM 3358 C C . ALA A 1 442 ? 1.915 32.253 19.058 1.00 63.25 442 ALA A C 1
ATOM 3360 O O . ALA A 1 442 ? 2.912 31.992 18.382 1.00 63.25 442 ALA A O 1
ATOM 3361 N N . GLN A 1 443 ? 0.976 31.347 19.320 1.00 67.50 443 GLN A N 1
ATOM 3362 C CA . GLN A 1 443 ? 0.877 30.044 18.666 1.00 67.50 443 GLN A CA 1
ATOM 3363 C C . GLN A 1 443 ? -0.573 29.852 18.250 1.00 67.50 443 GLN A C 1
ATOM 3365 O O . GLN A 1 443 ? -1.464 29.888 19.100 1.00 67.50 443 GLN A O 1
ATOM 3370 N N . VAL A 1 444 ? -0.792 29.669 16.954 1.00 70.94 444 VAL A N 1
ATOM 3371 C CA . VAL A 1 444 ? -2.116 29.415 16.392 1.00 70.94 444 VAL A CA 1
ATOM 3372 C C . VAL A 1 444 ? -2.302 27.909 16.268 1.00 70.94 444 VAL A C 1
ATOM 3374 O O . VAL A 1 444 ? -1.351 27.183 15.974 1.00 70.94 444 VAL A O 1
ATOM 3377 N N . TRP A 1 445 ? -3.517 27.440 16.533 1.00 70.81 445 TRP A N 1
ATOM 3378 C CA . TRP A 1 445 ? -3.880 26.030 16.468 1.00 70.81 445 TRP A CA 1
ATOM 3379 C C . TRP A 1 445 ? -5.132 25.876 15.611 1.00 70.81 445 TRP A C 1
ATOM 3381 O O . TRP A 1 445 ? -6.083 26.646 15.754 1.00 70.81 445 TRP A O 1
ATOM 3391 N N . ARG A 1 446 ? -5.128 24.880 14.730 1.00 69.06 446 ARG A N 1
ATOM 3392 C CA . ARG A 1 446 ? -6.247 24.525 13.860 1.00 69.06 446 ARG A CA 1
ATOM 3393 C C . ARG A 1 446 ? -7.019 23.363 14.461 1.00 69.06 446 ARG A C 1
ATOM 3395 O O . ARG A 1 446 ? -6.436 22.436 15.023 1.00 69.06 446 ARG A O 1
ATOM 3402 N N . MET A 1 447 ? -8.335 23.433 14.316 1.00 69.62 447 MET A N 1
ATOM 3403 C CA . MET A 1 447 ? -9.244 22.333 14.604 1.00 69.62 447 MET A CA 1
ATOM 3404 C C . MET A 1 447 ? -9.173 21.317 13.466 1.00 69.62 447 MET A C 1
ATOM 3406 O O . MET A 1 447 ? -9.361 21.696 12.313 1.00 69.62 447 MET A O 1
ATOM 3410 N N . MET A 1 448 ? -8.933 20.045 13.780 1.00 59.12 448 MET A N 1
ATOM 3411 C CA . MET A 1 448 ? -9.154 18.946 12.835 1.00 59.12 448 MET A CA 1
ATOM 3412 C C . MET A 1 448 ? -10.399 18.160 13.234 1.00 59.12 448 MET A C 1
ATOM 3414 O O . MET A 1 448 ? -10.635 17.934 14.425 1.00 59.12 448 MET A O 1
ATOM 3418 N N . GLY A 1 449 ? -11.179 17.734 12.238 1.00 54.19 449 GLY A N 1
ATOM 3419 C CA . GLY A 1 449 ? -12.303 16.829 12.457 1.00 54.19 449 GLY A CA 1
ATOM 3420 C C . GLY A 1 449 ? -11.807 15.502 13.051 1.00 54.19 449 GLY A C 1
ATOM 3421 O O . GLY A 1 449 ? -10.888 14.904 12.486 1.00 54.19 449 GLY A O 1
ATOM 3422 N N . PRO A 1 450 ? -12.353 15.034 14.186 1.00 45.47 450 PRO A N 1
ATOM 3423 C CA . PRO A 1 450 ? -12.013 13.722 14.721 1.00 45.47 450 PRO A CA 1
ATOM 3424 C C . PRO A 1 450 ? -12.493 12.622 13.762 1.00 45.47 450 PRO A C 1
ATOM 3426 O O . PRO A 1 450 ? -13.611 12.684 13.256 1.00 45.47 450 PRO A O 1
ATOM 3429 N N . GLY A 1 451 ? -11.652 11.609 13.532 1.00 40.34 451 GLY A N 1
ATOM 3430 C CA . GLY A 1 451 ? -11.981 10.445 12.696 1.00 40.34 451 GLY A CA 1
ATOM 3431 C C . GLY A 1 451 ? -11.615 10.546 11.208 1.00 40.34 451 GLY A C 1
ATOM 3432 O O . GLY A 1 451 ? -11.929 9.628 10.461 1.00 40.34 451 GLY A O 1
ATOM 3433 N N . LEU A 1 452 ? -10.944 11.612 10.760 1.00 40.41 452 LEU A N 1
ATOM 3434 C CA . LEU A 1 452 ? -10.446 11.712 9.381 1.00 40.41 452 LEU A CA 1
ATOM 3435 C C . LEU A 1 452 ? -9.073 11.024 9.242 1.00 40.41 452 LEU A C 1
ATOM 3437 O O . LEU A 1 452 ? -8.074 11.535 9.746 1.00 40.41 452 LEU A O 1
ATOM 3441 N N . GLU A 1 453 ? -9.011 9.883 8.543 1.00 33.91 453 GLU A N 1
ATOM 3442 C CA . GLU A 1 453 ? -7.752 9.152 8.270 1.00 33.91 453 GLU A CA 1
ATOM 3443 C C . GLU A 1 453 ? -6.845 9.832 7.224 1.00 33.91 453 GLU A C 1
ATOM 3445 O O . GLU A 1 453 ? -5.664 9.505 7.099 1.00 33.91 453 GLU A O 1
ATOM 3450 N N . VAL A 1 454 ? -7.378 10.799 6.474 1.00 34.09 454 VAL A N 1
ATOM 3451 C CA . VAL A 1 454 ? -6.655 11.601 5.475 1.00 34.09 454 VAL A CA 1
ATOM 3452 C C . VAL A 1 454 ? -6.763 13.089 5.797 1.00 34.09 454 VAL A C 1
ATOM 3454 O O . VAL A 1 454 ? -7.753 13.547 6.362 1.00 34.09 454 VAL A O 1
ATOM 3457 N N . CYS A 1 455 ? -5.730 13.853 5.425 1.00 33.22 455 CYS A N 1
ATOM 3458 C CA . CYS A 1 455 ? -5.637 15.296 5.661 1.00 33.22 455 CYS A CA 1
ATOM 3459 C C . CYS A 1 455 ? -6.655 16.101 4.834 1.00 33.22 455 CYS A C 1
ATOM 3461 O O . CYS A 1 455 ? -6.282 16.737 3.844 1.00 33.22 455 CYS A O 1
ATOM 3463 N N . ASP A 1 456 ? -7.916 16.113 5.261 1.00 34.84 456 ASP A N 1
ATOM 3464 C CA . ASP A 1 456 ? -8.947 16.975 4.688 1.00 34.84 456 ASP A CA 1
ATOM 3465 C C . ASP A 1 456 ? -8.871 18.372 5.329 1.00 34.84 456 ASP A C 1
ATOM 3467 O O . ASP A 1 456 ? -9.421 18.656 6.398 1.00 34.84 456 ASP A O 1
ATOM 3471 N N . TRP A 1 457 ? -8.076 19.248 4.709 1.00 37.00 457 TRP A N 1
ATOM 3472 C CA . TRP A 1 457 ? -7.931 20.636 5.142 1.00 37.00 457 TRP A CA 1
ATOM 3473 C C . TRP A 1 457 ? -9.142 21.452 4.687 1.00 37.00 457 TRP A C 1
ATOM 3475 O O . TRP A 1 457 ? -9.154 21.989 3.579 1.00 37.00 457 TRP A O 1
ATOM 3485 N N . PHE A 1 458 ? -10.127 21.620 5.571 1.00 38.91 458 PHE A N 1
ATOM 3486 C CA . PHE A 1 458 ? -11.184 22.614 5.379 1.00 38.91 458 PHE A CA 1
ATOM 3487 C C . PHE A 1 458 ? -10.604 24.034 5.441 1.00 38.91 458 PHE A C 1
ATOM 3489 O O . PHE A 1 458 ? -10.480 24.636 6.510 1.00 38.91 458 PHE A O 1
ATOM 3496 N N . ASP A 1 459 ? -10.240 24.572 4.278 1.00 36.38 459 ASP A N 1
ATOM 3497 C CA . ASP A 1 459 ? -9.863 25.973 4.131 1.00 36.38 459 ASP A CA 1
ATOM 3498 C C . ASP A 1 459 ? -11.120 26.851 4.016 1.00 36.38 459 ASP A C 1
ATOM 3500 O O . ASP A 1 459 ? -11.739 26.978 2.958 1.00 36.38 459 ASP A O 1
ATOM 3504 N N . PHE A 1 460 ? -11.517 27.450 5.140 1.00 42.09 460 PHE A N 1
ATOM 3505 C CA . PHE A 1 460 ? -12.672 28.346 5.213 1.00 42.09 460 PHE A CA 1
ATOM 3506 C C . PHE A 1 460 ? -12.388 29.772 4.678 1.00 42.09 460 PHE A C 1
ATOM 3508 O O . PHE A 1 460 ? -13.310 30.587 4.642 1.00 42.09 460 PHE A O 1
ATOM 3515 N N . ASP A 1 461 ? -11.172 30.101 4.215 1.00 36.38 461 ASP A N 1
ATOM 3516 C CA . ASP A 1 461 ? -10.816 31.448 3.708 1.00 36.38 461 ASP A CA 1
ATOM 3517 C C . ASP A 1 461 ? -11.291 31.738 2.253 1.00 36.38 461 ASP A C 1
ATOM 3519 O O . ASP A 1 461 ? -10.912 32.741 1.643 1.00 36.38 461 ASP A O 1
ATOM 3523 N N . GLY A 1 462 ? -12.140 30.881 1.672 1.00 27.62 462 GLY A N 1
ATOM 3524 C CA . GLY A 1 462 ? -12.354 30.772 0.219 1.00 27.62 462 GLY A CA 1
ATOM 3525 C C . GLY A 1 462 ? -13.388 31.669 -0.492 1.00 27.62 462 GLY A C 1
ATOM 3526 O O . GLY A 1 462 ? -13.609 31.449 -1.683 1.00 27.62 462 GLY A O 1
ATOM 3527 N N . LEU A 1 463 ? -14.047 32.650 0.149 1.00 27.38 463 LEU A N 1
ATOM 3528 C CA . LEU A 1 463 ? -15.106 33.461 -0.502 1.00 27.38 463 LEU A CA 1
ATOM 3529 C C . LEU A 1 463 ? -14.791 34.972 -0.598 1.00 27.38 463 LEU A C 1
ATOM 3531 O O . LEU A 1 463 ? -14.990 35.711 0.369 1.00 27.38 463 LEU A O 1
ATOM 3535 N N . PRO A 1 464 ? -14.385 35.484 -1.781 1.00 30.44 464 PRO A N 1
ATOM 3536 C CA . PRO A 1 464 ? -14.190 36.914 -2.005 1.00 30.44 464 PRO A CA 1
ATOM 3537 C C . PRO A 1 464 ? -15.533 37.627 -2.249 1.00 30.44 464 PRO A C 1
ATOM 3539 O O . PRO A 1 464 ? -15.980 37.783 -3.386 1.00 30.44 464 PRO A O 1
ATOM 3542 N N . GLY A 1 465 ? -16.167 38.093 -1.172 1.00 29.38 465 GLY A N 1
ATOM 3543 C CA . GLY A 1 465 ? -17.374 38.922 -1.211 1.00 29.38 465 GLY A CA 1
ATOM 3544 C C . GLY A 1 465 ? -17.408 39.938 -0.066 1.00 29.38 465 GLY A C 1
ATOM 3545 O O . GLY A 1 465 ? -17.110 39.598 1.076 1.00 29.38 465 GLY A O 1
ATOM 3546 N N . ASP A 1 466 ? -17.800 41.184 -0.359 1.00 34.34 466 ASP A N 1
ATOM 3547 C CA . ASP A 1 466 ? -17.711 42.335 0.567 1.00 34.34 466 ASP A CA 1
ATOM 3548 C C . ASP A 1 466 ? -18.539 42.214 1.868 1.00 34.34 466 ASP A C 1
ATOM 3550 O O . ASP A 1 466 ? -18.400 43.052 2.753 1.00 34.34 466 ASP A O 1
ATOM 3554 N N . ASN A 1 467 ? -19.370 41.173 2.014 1.00 32.56 467 ASN A N 1
ATOM 3555 C CA . ASN A 1 467 ? -20.204 40.914 3.198 1.00 32.56 467 ASN A CA 1
ATOM 3556 C C . ASN A 1 467 ? -20.049 39.485 3.770 1.00 32.56 467 ASN A C 1
ATOM 3558 O O . ASN A 1 467 ? -20.905 39.044 4.532 1.00 32.56 467 ASN A O 1
ATOM 3562 N N . SER A 1 468 ? -18.994 38.738 3.418 1.00 28.23 468 SER A N 1
ATOM 3563 C CA . SER A 1 468 ? -18.774 37.366 3.914 1.00 28.23 468 SER A CA 1
ATOM 3564 C C . SER A 1 468 ? -17.346 37.157 4.429 1.00 28.23 468 SER A C 1
ATOM 3566 O O . SER A 1 468 ? -16.544 36.461 3.813 1.00 28.23 468 SER A O 1
ATOM 3568 N N . ARG A 1 469 ? -17.026 37.752 5.586 1.00 28.58 469 ARG A N 1
ATOM 3569 C CA . ARG A 1 469 ? -15.793 37.472 6.351 1.00 28.58 469 ARG A CA 1
ATOM 3570 C C . ARG A 1 469 ? -16.065 36.609 7.584 1.00 28.58 469 ARG A C 1
ATOM 3572 O O . ARG A 1 469 ? -15.616 36.924 8.684 1.00 28.58 469 ARG A O 1
ATOM 3579 N N . THR A 1 470 ? -16.778 35.500 7.410 1.00 28.80 470 THR A N 1
ATOM 3580 C CA . THR A 1 470 ? -16.960 34.499 8.472 1.00 28.80 470 THR A CA 1
ATOM 3581 C C . THR A 1 470 ? -15.707 33.629 8.589 1.00 28.80 470 THR A C 1
ATOM 3583 O O . THR A 1 470 ? -15.708 32.443 8.278 1.00 28.80 470 THR A O 1
ATOM 3586 N N . ARG A 1 471 ? -14.607 34.241 9.037 1.00 30.83 471 ARG A N 1
ATOM 3587 C CA . ARG A 1 471 ? -13.399 33.521 9.436 1.00 30.83 471 ARG A CA 1
ATOM 3588 C C . ARG A 1 471 ? -13.666 32.806 10.755 1.00 30.83 471 ARG A C 1
ATOM 3590 O O . ARG A 1 471 ? -13.675 33.444 11.804 1.00 30.83 471 ARG A O 1
ATOM 3597 N N . ALA A 1 472 ? -13.775 31.481 10.723 1.00 31.31 472 ALA A N 1
ATOM 3598 C CA . ALA A 1 472 ? -13.655 30.639 11.915 1.00 31.31 472 ALA A CA 1
ATOM 3599 C C . ALA A 1 472 ? -12.182 30.510 12.369 1.00 31.31 472 ALA A C 1
ATOM 3601 O O . ALA A 1 472 ? -11.704 29.429 12.704 1.00 31.31 472 ALA A O 1
ATOM 3602 N N . VAL A 1 473 ? -11.443 31.625 12.382 1.00 29.31 473 VAL A N 1
ATOM 3603 C CA . VAL A 1 473 ? -10.113 31.699 12.992 1.00 29.31 473 VAL A CA 1
ATOM 3604 C C . VAL A 1 473 ? -10.328 31.977 14.473 1.00 29.31 473 VAL A C 1
ATOM 3606 O O . VAL A 1 473 ? -10.890 33.013 14.831 1.00 29.31 473 VAL A O 1
ATOM 3609 N N . MET A 1 474 ? -9.876 31.072 15.347 1.00 26.81 474 MET A N 1
ATOM 3610 C CA . MET A 1 474 ? -9.886 31.318 16.790 1.00 26.81 474 MET A CA 1
ATOM 3611 C C . MET A 1 474 ? -8.868 32.416 17.116 1.00 26.81 474 MET A C 1
ATOM 3613 O O . MET A 1 474 ? -7.684 32.168 17.338 1.00 26.81 474 MET A O 1
ATOM 3617 N N . PHE A 1 475 ? -9.348 33.654 17.101 1.00 25.73 475 PHE A N 1
ATOM 3618 C CA . PHE A 1 475 ? -8.528 34.839 17.256 1.00 25.73 475 PHE A CA 1
ATOM 3619 C C . PHE A 1 475 ? -8.113 35.032 18.724 1.00 25.73 475 PHE A C 1
ATOM 3621 O O . PHE A 1 475 ? -8.962 35.272 19.580 1.00 25.73 475 PHE A O 1
ATOM 3628 N N . VAL A 1 476 ? -6.806 34.993 19.018 1.00 24.94 476 VAL A N 1
ATOM 3629 C CA . VAL A 1 476 ? -6.251 35.418 20.321 1.00 24.94 476 VAL A CA 1
ATOM 3630 C C . VAL A 1 476 ? -5.170 36.501 20.153 1.00 24.94 476 VAL A C 1
ATOM 3632 O O . VAL A 1 476 ? -3.980 36.211 20.277 1.00 24.94 476 VAL A O 1
ATOM 3635 N N . PRO A 1 477 ? -5.542 37.777 19.921 1.00 22.69 477 PRO A N 1
ATOM 3636 C CA . PRO A 1 477 ? -4.646 38.909 20.111 1.00 22.69 477 PRO A CA 1
ATOM 3637 C C . PRO A 1 477 ? -5.033 39.719 21.360 1.00 22.69 477 PRO A C 1
ATOM 3639 O O . PRO A 1 477 ? -5.988 40.487 21.364 1.00 22.69 477 PRO A O 1
ATOM 3642 N N . SER A 1 478 ? -4.233 39.549 22.415 1.00 26.72 478 SER A N 1
ATOM 3643 C CA . SER A 1 478 ? -3.535 40.639 23.125 1.00 26.72 478 SER A CA 1
ATOM 3644 C C . SER A 1 478 ? -4.281 41.987 23.300 1.00 26.72 478 SER A C 1
ATOM 3646 O O . SER A 1 478 ? -4.525 42.695 22.335 1.00 26.72 478 SER A O 1
ATOM 3648 N N . VAL A 1 479 ? -4.529 42.523 24.504 1.00 29.14 479 VAL A N 1
ATOM 3649 C CA . VAL A 1 479 ? -3.745 42.458 25.757 1.00 29.14 479 VAL A CA 1
ATOM 3650 C C . VAL A 1 479 ? -4.704 42.570 26.958 1.00 29.14 479 VAL A C 1
ATOM 3652 O O . VAL A 1 479 ? -5.397 43.568 27.113 1.00 29.14 479 VAL A O 1
ATOM 3655 N N . ALA A 1 480 ? -4.754 41.583 27.856 1.00 22.42 480 ALA A N 1
ATOM 3656 C CA . ALA A 1 480 ? -3.938 41.638 29.070 1.00 22.42 480 ALA A CA 1
ATOM 3657 C C . ALA A 1 480 ? -3.322 40.279 29.450 1.00 22.42 480 ALA A C 1
ATOM 3659 O O . ALA A 1 480 ? -3.941 39.467 30.131 1.00 22.42 480 ALA A O 1
ATOM 3660 N N . ALA A 1 481 ? -2.064 40.106 29.035 1.00 22.62 481 ALA A N 1
ATOM 3661 C CA . ALA A 1 481 ? -0.989 39.385 29.718 1.00 22.62 481 ALA A CA 1
ATOM 3662 C C . ALA A 1 481 ? -1.337 38.150 30.586 1.00 22.62 481 ALA A C 1
ATOM 3664 O O . ALA A 1 481 ? -1.773 38.286 31.730 1.00 22.62 481 ALA A O 1
ATOM 3665 N N . LEU A 1 482 ? -0.836 36.979 30.169 1.00 24.75 482 LEU A N 1
ATOM 3666 C CA . LEU A 1 482 ? -0.037 36.170 31.098 1.00 24.75 482 LEU A CA 1
ATOM 3667 C C . LEU A 1 482 ? 1.454 36.434 30.851 1.00 24.75 482 LEU A C 1
ATOM 3669 O O . LEU A 1 482 ? 2.182 35.638 30.263 1.00 24.75 482 LEU A O 1
ATOM 3673 N N . VAL A 1 483 ? 1.909 37.595 31.317 1.00 21.34 483 VAL A N 1
ATOM 3674 C CA . VAL A 1 483 ? 3.335 37.857 31.499 1.00 21.34 483 VAL A CA 1
ATOM 3675 C C . VAL A 1 483 ? 3.794 37.034 32.701 1.00 21.34 483 VAL A C 1
ATOM 3677 O O . VAL A 1 483 ? 3.474 37.357 33.843 1.00 21.34 483 VAL A O 1
ATOM 3680 N N . ALA A 1 484 ? 4.573 35.983 32.453 1.00 21.56 484 ALA A N 1
ATOM 3681 C CA . ALA A 1 484 ? 5.310 35.278 33.497 1.00 21.56 484 ALA A CA 1
ATOM 3682 C C . ALA A 1 484 ? 6.611 36.036 33.836 1.00 21.56 484 ALA A C 1
ATOM 3684 O O . ALA A 1 484 ? 7.713 35.558 33.577 1.00 21.56 484 ALA A O 1
ATOM 3685 N N . LEU A 1 485 ? 6.485 37.232 34.422 1.00 24.06 485 LEU A N 1
ATOM 3686 C CA . LEU A 1 485 ? 7.577 37.884 35.154 1.00 24.06 485 LEU A CA 1
ATOM 3687 C C . LEU A 1 485 ? 7.453 37.499 36.628 1.00 24.06 485 LEU A C 1
ATOM 3689 O O . LEU A 1 485 ? 6.794 38.184 37.407 1.00 24.06 485 LEU A O 1
ATOM 3693 N N . LEU A 1 486 ? 8.096 36.396 37.010 1.00 21.77 486 LEU A N 1
ATOM 3694 C CA . LEU A 1 486 ? 8.287 36.039 38.412 1.00 21.77 486 LEU A CA 1
ATOM 3695 C C . LEU A 1 486 ? 9.762 35.747 38.689 1.00 21.77 486 LEU A C 1
ATOM 3697 O O . LEU A 1 486 ? 10.315 34.722 38.298 1.00 21.77 486 LEU A O 1
ATOM 3701 N N . LEU A 1 487 ? 10.376 36.701 39.389 1.00 22.64 487 LEU A N 1
ATOM 3702 C CA . LEU A 1 487 ? 11.625 36.525 40.125 1.00 22.64 487 LEU A CA 1
ATOM 3703 C C . LEU A 1 487 ? 11.467 35.411 41.181 1.00 22.64 487 LEU A C 1
ATOM 3705 O O . LEU A 1 487 ? 10.352 35.168 41.652 1.00 22.64 487 LEU A O 1
ATOM 3709 N N . PRO A 1 488 ? 12.561 34.741 41.583 1.00 22.91 488 PRO A N 1
ATOM 3710 C CA . PRO A 1 488 ? 12.486 33.584 42.465 1.00 22.91 488 PRO A CA 1
ATOM 3711 C C . PRO A 1 488 ? 12.066 33.989 43.882 1.00 22.91 488 PRO A C 1
ATOM 3713 O O . PRO A 1 488 ? 12.836 34.601 44.621 1.00 22.91 488 PRO A O 1
ATOM 3716 N N . LEU A 1 489 ? 10.863 33.580 44.283 1.00 22.36 489 LEU A N 1
ATOM 3717 C CA . LEU A 1 489 ? 10.438 33.553 45.679 1.00 22.36 489 LEU A CA 1
ATOM 3718 C C . LEU A 1 489 ? 10.220 32.103 46.102 1.00 22.36 489 LEU A C 1
ATOM 3720 O O . LEU A 1 489 ? 9.360 31.392 45.587 1.00 22.36 489 LEU A O 1
ATOM 3724 N N . THR A 1 490 ? 11.056 31.664 47.036 1.00 32.56 490 THR A N 1
ATOM 3725 C CA . THR A 1 490 ? 11.069 30.313 47.590 1.00 32.56 490 THR A CA 1
ATOM 3726 C C . THR A 1 490 ? 9.783 30.026 48.362 1.00 32.56 490 THR A C 1
ATOM 3728 O O . THR A 1 490 ? 9.573 30.587 49.437 1.00 32.56 490 THR A O 1
ATOM 3731 N N . ALA A 1 491 ? 8.965 29.104 47.856 1.00 23.48 491 ALA A N 1
ATOM 3732 C CA . ALA A 1 491 ? 7.861 28.502 48.594 1.00 23.48 491 ALA A CA 1
ATOM 3733 C C . ALA A 1 491 ? 8.181 27.025 48.855 1.00 23.48 491 ALA A C 1
ATOM 3735 O O . ALA A 1 491 ? 8.049 26.168 47.984 1.00 23.48 491 ALA A O 1
ATOM 3736 N N . SER A 1 492 ? 8.650 26.735 50.065 1.00 30.44 492 SER A N 1
ATOM 3737 C CA . SER A 1 492 ? 8.884 25.379 50.553 1.00 30.44 492 SER A CA 1
ATOM 3738 C C . SER A 1 492 ? 7.556 24.662 50.811 1.00 30.44 492 SER A C 1
ATOM 3740 O O . SER A 1 492 ? 6.847 25.010 51.754 1.00 30.44 492 SER A O 1
ATOM 3742 N N . ALA A 1 493 ? 7.251 23.639 50.011 1.00 24.25 493 ALA A N 1
ATOM 3743 C CA . ALA A 1 493 ? 6.184 22.678 50.279 1.00 24.25 493 ALA A CA 1
ATOM 3744 C C . ALA A 1 493 ? 6.787 21.394 50.874 1.00 24.25 493 ALA A C 1
ATOM 3746 O O . ALA A 1 493 ? 7.696 20.798 50.298 1.00 24.25 493 ALA A O 1
ATOM 3747 N N . SER A 1 494 ? 6.308 20.991 52.051 1.00 23.53 494 SER A N 1
ATOM 3748 C CA . SER A 1 494 ? 6.743 19.765 52.729 1.00 23.53 494 SER A CA 1
ATOM 3749 C C . SER A 1 494 ? 6.201 18.510 52.026 1.00 23.53 494 SER A C 1
ATOM 3751 O O . SER A 1 494 ? 5.093 18.558 51.489 1.00 23.53 494 SER A O 1
ATOM 3753 N N . PRO A 1 495 ? 6.926 17.376 52.047 1.00 24.19 495 PRO A N 1
ATOM 3754 C CA . PRO A 1 495 ? 6.455 16.146 51.421 1.00 24.19 495 PRO A CA 1
ATOM 3755 C C . PRO A 1 495 ? 5.251 15.571 52.177 1.00 24.19 495 PRO A C 1
ATOM 3757 O O . PRO A 1 495 ? 5.311 15.356 53.389 1.00 24.19 495 PRO A O 1
ATOM 3760 N N . LEU A 1 496 ? 4.172 15.275 51.451 1.00 24.14 496 LEU A N 1
ATOM 3761 C CA . LEU A 1 496 ? 3.102 14.419 51.955 1.00 24.14 496 LEU A CA 1
ATOM 3762 C C . LEU A 1 496 ? 3.524 12.952 51.825 1.00 24.14 496 LEU A C 1
ATOM 3764 O O . LEU A 1 496 ? 3.936 12.497 50.762 1.00 24.14 496 LEU A O 1
ATOM 3768 N N . SER A 1 497 ? 3.420 12.236 52.943 1.00 23.52 497 SER A N 1
ATOM 3769 C CA . SER A 1 497 ? 3.761 10.822 53.096 1.00 23.52 497 SER A CA 1
ATOM 3770 C C . SER A 1 497 ? 3.044 9.936 52.072 1.00 23.52 497 SER A C 1
ATOM 3772 O O . SER A 1 497 ? 1.825 9.775 52.148 1.00 23.52 497 SER A O 1
ATOM 3774 N N . GLN A 1 498 ? 3.793 9.294 51.171 1.00 27.27 498 GLN A N 1
ATOM 3775 C CA . GLN A 1 498 ? 3.287 8.145 50.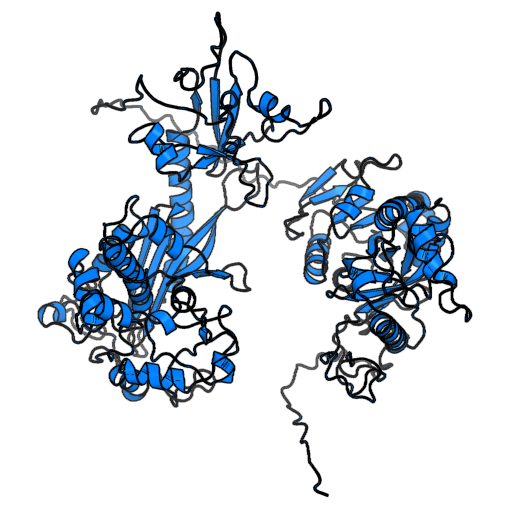420 1.00 27.27 498 GLN A CA 1
ATOM 3776 C C . GLN A 1 498 ? 3.109 6.969 51.389 1.00 27.27 498 GLN A C 1
ATOM 3778 O O . GLN A 1 498 ? 4.090 6.405 51.869 1.00 27.27 498 GLN A O 1
ATOM 3783 N N . ASN A 1 499 ? 1.860 6.601 51.681 1.00 23.55 499 ASN A N 1
ATOM 3784 C CA . ASN A 1 499 ? 1.569 5.318 52.313 1.00 23.55 499 ASN A CA 1
ATOM 3785 C C . ASN A 1 499 ? 1.572 4.232 51.236 1.00 23.55 499 ASN A C 1
ATOM 3787 O O . ASN A 1 499 ? 0.645 4.129 50.432 1.00 23.55 499 ASN A O 1
ATOM 3791 N N . ASP A 1 500 ? 2.635 3.438 51.252 1.00 32.41 500 ASP A N 1
ATOM 3792 C CA . ASP A 1 500 ? 2.836 2.276 50.397 1.00 32.41 500 ASP A CA 1
ATOM 3793 C C . ASP A 1 500 ? 1.706 1.248 50.586 1.00 32.41 500 ASP A C 1
ATOM 3795 O O . ASP A 1 500 ? 1.558 0.639 51.646 1.00 32.41 500 ASP A O 1
ATOM 3799 N N . THR A 1 501 ? 0.885 1.085 49.550 1.00 24.14 501 THR A N 1
ATOM 3800 C CA . THR A 1 501 ? -0.035 -0.048 49.383 1.00 24.14 501 THR A CA 1
ATOM 3801 C C . THR A 1 501 ? -0.065 -0.423 47.908 1.00 24.14 501 THR A C 1
ATOM 3803 O O . THR A 1 501 ? -0.950 -0.034 47.149 1.00 24.14 501 THR A O 1
ATOM 3806 N N . SER A 1 502 ? 0.949 -1.174 47.488 1.00 26.53 502 SER A N 1
ATOM 3807 C CA . SER A 1 502 ? 1.019 -1.748 46.146 1.00 26.53 502 SER A CA 1
ATOM 3808 C C . SER A 1 502 ? -0.174 -2.700 45.923 1.00 26.53 502 SER A C 1
ATOM 3810 O O . SER A 1 502 ? -0.323 -3.667 46.681 1.00 26.53 502 SER A O 1
ATOM 3812 N N . PRO A 1 503 ? -1.026 -2.495 44.897 1.00 30.81 503 PRO A N 1
ATOM 3813 C CA . PRO A 1 503 ? -2.014 -3.493 44.518 1.00 30.81 503 PRO A CA 1
ATOM 3814 C C . PRO A 1 503 ? -1.277 -4.715 43.972 1.00 30.81 503 PRO A C 1
ATOM 3816 O O . PRO A 1 503 ? -0.500 -4.621 43.021 1.00 30.81 503 PRO A O 1
ATOM 3819 N N . THR A 1 504 ? -1.512 -5.873 44.579 1.00 28.83 504 THR A N 1
ATOM 3820 C CA . THR A 1 504 ? -1.041 -7.165 44.063 1.00 28.83 504 THR A CA 1
ATOM 3821 C C . THR A 1 504 ? -1.594 -7.352 42.643 1.00 28.83 504 THR A C 1
ATOM 3823 O O . THR A 1 504 ? -2.747 -6.971 42.424 1.00 28.83 504 THR A O 1
ATOM 3826 N N . PRO A 1 505 ? -0.844 -7.920 41.674 1.00 34.47 505 PRO A N 1
ATOM 3827 C CA . PRO A 1 505 ? -1.337 -8.093 40.309 1.00 34.47 505 PRO A CA 1
ATOM 3828 C C . PRO A 1 505 ? -2.637 -8.901 40.305 1.00 34.47 505 PRO A C 1
ATOM 3830 O O . PRO A 1 505 ? -2.646 -10.114 40.531 1.00 34.47 505 PRO A O 1
ATOM 3833 N N . GLY A 1 506 ? -3.742 -8.198 40.060 1.00 27.84 506 GLY A N 1
ATOM 3834 C CA . GLY A 1 506 ? -5.050 -8.800 39.900 1.00 27.84 506 GLY A CA 1
ATOM 3835 C C . GLY A 1 506 ? -5.019 -9.697 38.676 1.00 27.84 506 GLY A C 1
ATOM 3836 O O . GLY A 1 506 ? -4.827 -9.224 37.557 1.00 27.84 506 GLY A O 1
ATOM 3837 N N . THR A 1 507 ? -5.223 -10.994 38.886 1.00 34.84 507 THR A N 1
ATOM 3838 C CA . THR A 1 507 ? -5.520 -11.936 37.810 1.00 34.84 507 THR A CA 1
ATOM 3839 C C . THR A 1 507 ? -6.886 -11.579 37.233 1.00 34.84 507 THR A C 1
ATOM 3841 O O . THR A 1 507 ? -7.923 -12.084 37.664 1.00 34.84 507 THR A O 1
ATOM 3844 N N . GLY A 1 508 ? -6.873 -10.650 36.274 1.00 28.92 508 GLY A N 1
ATOM 3845 C CA . GLY A 1 508 ? -8.028 -10.237 35.492 1.00 28.92 508 GLY A CA 1
ATOM 3846 C C . GLY A 1 508 ? -8.571 -11.424 34.712 1.00 28.92 508 GLY A C 1
ATOM 3847 O O . GLY A 1 508 ? -8.153 -11.703 33.592 1.00 28.92 508 GLY A O 1
ATOM 3848 N N . THR A 1 509 ? -9.497 -12.145 35.333 1.00 31.12 509 THR A N 1
ATOM 3849 C CA . THR A 1 509 ? -10.312 -13.155 34.673 1.00 31.12 509 THR A CA 1
ATOM 3850 C C . THR A 1 509 ? -11.223 -12.436 33.687 1.00 31.12 509 THR A C 1
ATOM 3852 O O . THR A 1 509 ? -12.234 -11.854 34.072 1.00 31.12 509 THR A O 1
ATOM 3855 N N . TYR A 1 510 ? -10.847 -12.449 32.406 1.00 33.41 510 TYR A N 1
ATOM 3856 C CA . TYR A 1 510 ? -11.745 -12.030 31.332 1.00 33.41 510 TYR A CA 1
ATOM 3857 C C . TYR A 1 510 ? -13.083 -12.783 31.467 1.00 33.41 510 TYR A C 1
ATOM 3859 O O . TYR A 1 510 ? -13.058 -14.004 31.672 1.00 33.41 510 TYR A O 1
ATOM 3867 N N . PRO A 1 511 ? -14.241 -12.106 31.334 1.00 36.75 511 PRO A N 1
ATOM 3868 C CA . PRO A 1 511 ? -15.531 -12.776 31.225 1.00 36.75 511 PRO A CA 1
ATOM 3869 C C . PRO A 1 511 ? -15.482 -13.856 30.137 1.00 36.75 511 PRO A C 1
ATOM 3871 O O . PRO A 1 511 ? -15.041 -13.625 29.012 1.00 36.75 511 PRO A O 1
ATOM 3874 N N . SER A 1 512 ? -15.860 -15.075 30.512 1.00 46.44 512 SER A N 1
ATOM 3875 C CA . SER A 1 512 ? -15.314 -16.302 29.927 1.00 46.44 512 SER A CA 1
ATOM 3876 C C . SER A 1 512 ? -16.075 -16.842 28.710 1.00 46.44 512 SER A C 1
ATOM 3878 O O . SER A 1 512 ? -16.270 -18.054 28.602 1.00 46.44 512 SER A O 1
ATOM 3880 N N . THR A 1 513 ? -16.530 -15.977 27.806 1.00 64.88 513 THR A N 1
ATOM 3881 C CA . THR A 1 513 ? -17.256 -16.385 26.591 1.00 64.88 513 THR A CA 1
ATOM 3882 C C . THR A 1 513 ? -16.807 -15.567 25.392 1.00 64.88 513 THR A C 1
ATOM 3884 O O . THR A 1 513 ? -17.132 -14.388 25.279 1.00 64.88 513 THR A O 1
ATOM 3887 N N . LYS A 1 514 ? -16.086 -16.228 24.481 1.00 88.75 514 LYS A N 1
ATOM 3888 C CA . LYS A 1 514 ? -15.876 -15.749 23.113 1.00 88.75 514 LYS A CA 1
ATOM 3889 C C . LYS A 1 514 ? -17.229 -15.556 22.429 1.00 88.75 514 LYS A C 1
ATOM 3891 O O . LYS A 1 514 ? -18.154 -16.330 22.684 1.00 88.75 514 LYS A O 1
ATOM 3896 N N . LEU A 1 515 ? -17.329 -14.584 21.529 1.00 94.50 515 LEU A N 1
ATOM 3897 C CA . LEU A 1 515 ? -18.491 -14.481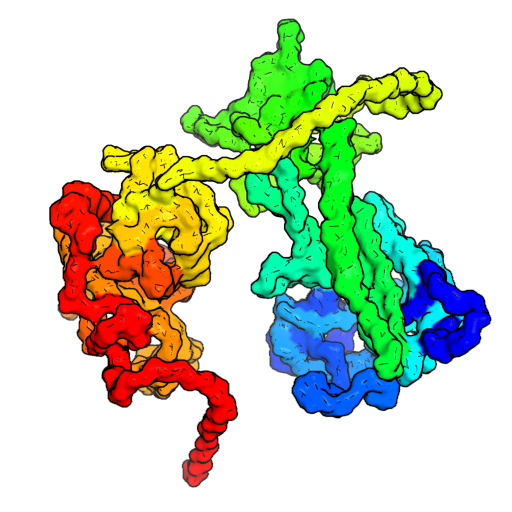 20.647 1.00 94.50 515 LEU A CA 1
ATOM 3898 C C . LEU A 1 515 ? -18.474 -15.651 19.662 1.00 94.50 515 LEU A C 1
ATOM 3900 O O . LEU A 1 515 ? -17.431 -15.948 19.085 1.00 94.50 515 LEU A O 1
ATOM 3904 N N . ALA A 1 516 ? -19.616 -16.308 19.468 1.00 96.38 516 ALA A N 1
ATOM 3905 C CA . ALA A 1 516 ? -19.752 -17.460 18.578 1.00 96.38 516 ALA A CA 1
ATOM 3906 C C . ALA A 1 516 ? -20.830 -17.185 17.513 1.00 96.38 516 ALA A C 1
ATOM 3908 O O . ALA A 1 516 ? -21.968 -17.648 17.662 1.00 96.38 516 ALA A O 1
ATOM 3909 N N . PRO A 1 517 ? -20.514 -16.404 16.460 1.00 98.19 517 PRO A N 1
ATOM 3910 C CA . PRO A 1 517 ? -21.488 -16.033 15.442 1.00 98.19 517 PRO A CA 1
ATOM 3911 C C . PRO A 1 517 ? -22.004 -17.269 14.708 1.00 98.19 517 PRO A C 1
ATOM 3913 O O . PRO A 1 517 ? -21.239 -18.160 14.329 1.00 98.19 517 PRO A O 1
ATOM 3916 N N . LYS A 1 518 ? -23.312 -17.320 14.460 1.00 98.62 518 LYS A N 1
ATOM 3917 C CA . LYS A 1 518 ? -23.920 -18.328 13.582 1.00 98.62 518 LYS A CA 1
ATOM 3918 C C . LYS A 1 518 ? -23.588 -18.028 12.127 1.00 98.62 518 LYS A C 1
ATOM 3920 O O . LYS A 1 518 ? -23.286 -18.952 11.373 1.00 98.62 518 LYS A O 1
ATOM 3925 N N . VAL A 1 519 ? -23.631 -16.747 11.760 1.00 98.81 519 VAL A N 1
ATOM 3926 C CA . VAL A 1 519 ? -23.278 -16.240 10.432 1.00 98.81 519 VAL A CA 1
ATOM 3927 C C . VAL A 1 519 ? -22.284 -15.088 10.562 1.00 98.81 519 VAL A C 1
ATOM 3929 O O . VAL A 1 519 ? -22.448 -14.221 11.418 1.00 98.81 519 VAL A O 1
ATOM 3932 N N . PHE A 1 520 ? -21.279 -15.084 9.693 1.00 98.75 520 PHE A N 1
ATOM 3933 C CA . PHE A 1 520 ? -20.360 -13.978 9.468 1.00 98.75 520 PHE A CA 1
ATOM 3934 C C . PHE A 1 520 ? -20.490 -13.517 8.013 1.00 98.75 520 PHE A C 1
ATOM 3936 O O . PHE A 1 520 ? -20.216 -14.285 7.090 1.00 98.75 520 PHE A O 1
ATOM 3943 N N . ILE A 1 521 ? -20.936 -12.285 7.813 1.00 98.88 521 ILE A N 1
ATOM 3944 C CA . ILE A 1 521 ? -20.998 -11.604 6.521 1.00 98.88 521 ILE A CA 1
ATOM 3945 C C . ILE A 1 521 ? -19.594 -11.066 6.218 1.00 98.88 521 ILE A C 1
ATOM 3947 O O . ILE A 1 521 ? -18.946 -10.496 7.096 1.00 98.88 521 ILE A O 1
ATOM 3951 N N . ILE A 1 522 ? -19.107 -11.269 4.998 1.00 98.81 522 ILE A N 1
ATOM 3952 C CA . ILE A 1 522 ? -17.847 -10.690 4.525 1.00 98.81 522 ILE A CA 1
ATOM 3953 C C . ILE A 1 522 ? -18.182 -9.794 3.332 1.00 98.81 522 ILE A C 1
ATOM 3955 O O . ILE A 1 522 ? -18.503 -10.314 2.263 1.00 98.81 522 ILE A O 1
ATOM 3959 N N . SER A 1 523 ? -18.113 -8.482 3.546 1.00 98.44 523 SER A N 1
ATOM 3960 C CA . SER A 1 523 ? -18.203 -7.437 2.516 1.00 98.44 523 SER A CA 1
ATOM 3961 C C . SER A 1 523 ? -16.789 -6.982 2.115 1.00 98.44 523 SER A C 1
ATOM 3963 O O . SER A 1 523 ? -15.815 -7.312 2.797 1.00 98.44 523 SER A O 1
ATOM 3965 N N . MET A 1 524 ? -16.651 -6.216 1.036 1.00 96.75 524 MET A N 1
ATOM 3966 C CA . MET A 1 524 ? -15.358 -5.768 0.502 1.00 96.75 524 MET A CA 1
ATOM 3967 C C . MET A 1 524 ? -15.150 -4.260 0.592 1.00 96.75 524 MET A C 1
ATOM 3969 O O . MET A 1 524 ? -14.008 -3.825 0.735 1.00 96.75 524 MET A O 1
ATOM 3973 N N . PHE A 1 525 ? -16.223 -3.472 0.562 1.00 95.12 525 PHE A N 1
ATOM 3974 C CA . PHE A 1 525 ? -16.177 -2.024 0.758 1.00 95.12 525 PHE A CA 1
ATOM 3975 C C . PHE A 1 525 ? -17.487 -1.481 1.354 1.00 95.12 525 PHE A C 1
ATOM 3977 O O . PHE A 1 525 ? -18.495 -2.186 1.435 1.00 95.12 525 PHE A O 1
ATOM 3984 N N . ASP A 1 526 ? -17.455 -0.210 1.733 1.00 92.69 526 ASP A N 1
ATOM 3985 C CA . ASP A 1 526 ? -18.502 0.592 2.370 1.00 92.69 526 ASP A CA 1
ATOM 3986 C C . ASP A 1 526 ? -19.895 0.433 1.726 1.00 92.69 526 ASP A C 1
ATOM 3988 O O . ASP A 1 526 ? -20.851 0.094 2.417 1.00 92.69 526 ASP A O 1
ATOM 3992 N N . GLY A 1 527 ? -20.040 0.535 0.402 1.00 89.94 527 GLY A N 1
ATOM 3993 C CA . GLY A 1 527 ? -21.350 0.359 -0.251 1.00 89.94 527 GLY A CA 1
ATOM 3994 C C . GLY A 1 527 ? -21.975 -1.040 -0.091 1.00 89.94 527 GLY A C 1
ATOM 3995 O O . GLY A 1 527 ? -23.199 -1.170 -0.020 1.00 89.94 527 GLY A O 1
ATOM 3996 N N . GLU A 1 528 ? -21.161 -2.097 -0.010 1.00 96.81 528 GLU A N 1
ATOM 3997 C CA . GLU A 1 528 ? -21.618 -3.463 0.302 1.00 96.81 528 GLU A CA 1
ATOM 3998 C C . GLU A 1 528 ? -21.829 -3.689 1.800 1.00 96.81 528 GLU A C 1
ATOM 4000 O O . GLU A 1 528 ? -22.539 -4.620 2.189 1.00 96.81 528 GLU A O 1
ATOM 4005 N N . GLU A 1 529 ? -21.179 -2.885 2.637 1.00 96.44 529 GLU A N 1
ATOM 4006 C CA . GLU A 1 529 ? -21.336 -2.901 4.082 1.00 96.44 529 GLU A CA 1
ATOM 4007 C C . GLU A 1 529 ? -22.666 -2.257 4.490 1.00 96.44 529 GLU A C 1
ATOM 4009 O O . GLU A 1 529 ? -23.509 -2.896 5.127 1.00 96.44 529 GLU A O 1
ATOM 4014 N N . GLU A 1 530 ? -22.901 -1.036 4.008 1.00 96.38 530 GLU A N 1
ATOM 4015 C CA . GLU A 1 530 ? -24.095 -0.226 4.249 1.00 96.38 530 GLU A CA 1
ATOM 4016 C C . GLU A 1 530 ? -25.389 -0.897 3.775 1.00 96.38 530 GLU A C 1
ATOM 4018 O O . GLU A 1 530 ? -26.466 -0.620 4.310 1.00 96.38 530 GLU A O 1
ATOM 4023 N N . ALA A 1 531 ? -25.308 -1.834 2.822 1.00 94.62 531 ALA A N 1
ATOM 4024 C CA . ALA A 1 531 ? -26.445 -2.640 2.376 1.00 94.62 531 ALA A CA 1
ATOM 4025 C C . ALA A 1 531 ? -27.149 -3.390 3.530 1.00 94.62 531 ALA A C 1
ATOM 4027 O O . ALA A 1 531 ? -28.332 -3.723 3.414 1.00 94.62 531 ALA A O 1
ATOM 4028 N N . TRP A 1 532 ? -26.445 -3.635 4.638 1.00 96.50 532 TRP A N 1
ATOM 4029 C CA . TRP A 1 532 ? -26.931 -4.348 5.823 1.00 96.50 532 TRP A CA 1
ATOM 4030 C C . TRP A 1 532 ? -27.352 -3.422 6.971 1.00 96.50 532 TRP A C 1
ATOM 4032 O O . TRP A 1 532 ? -27.876 -3.894 7.982 1.00 96.50 532 TRP A O 1
ATOM 4042 N N . PHE A 1 533 ? -27.151 -2.110 6.838 1.00 94.25 533 PHE A N 1
ATOM 4043 C CA . PHE A 1 533 ? -27.448 -1.143 7.892 1.00 94.25 533 PHE A CA 1
ATOM 4044 C C . PHE A 1 533 ? -28.932 -0.758 7.902 1.00 94.25 533 PHE A C 1
ATOM 4046 O O . PHE A 1 533 ? -29.570 -0.601 6.862 1.00 94.25 533 PHE A O 1
ATOM 4053 N N . ASN A 1 534 ? -29.482 -0.542 9.102 1.00 90.50 534 ASN A N 1
ATOM 4054 C CA . ASN A 1 534 ? -30.856 -0.063 9.316 1.00 90.50 534 ASN A CA 1
ATOM 4055 C C . ASN A 1 534 ? -31.955 -0.923 8.644 1.00 90.50 534 ASN A C 1
ATOM 4057 O O . ASN A 1 534 ? -33.023 -0.415 8.286 1.00 90.50 534 ASN A O 1
ATOM 4061 N N . ILE A 1 535 ? -31.712 -2.226 8.471 1.00 90.00 535 ILE A N 1
ATOM 4062 C CA . ILE A 1 535 ? -32.680 -3.168 7.892 1.00 90.00 535 ILE A CA 1
ATOM 4063 C C . ILE A 1 535 ? -33.677 -3.663 8.961 1.00 90.00 535 ILE A C 1
ATOM 4065 O O . ILE A 1 535 ? -33.321 -3.774 10.135 1.00 90.00 535 ILE A O 1
ATOM 4069 N N . PRO A 1 536 ? -34.943 -3.959 8.607 1.00 89.38 536 PRO A N 1
ATOM 4070 C CA . PRO A 1 536 ? -35.953 -4.353 9.591 1.00 89.38 536 PRO A CA 1
ATOM 4071 C C . PRO A 1 536 ? -35.760 -5.767 10.166 1.00 89.38 536 PRO A C 1
ATOM 4073 O O . PRO A 1 536 ? -36.390 -6.094 11.172 1.00 89.38 536 PRO A O 1
ATOM 4076 N N . GLU A 1 537 ? -34.944 -6.618 9.540 1.00 94.00 537 GLU A N 1
ATOM 4077 C CA . GLU A 1 537 ? -34.732 -8.005 9.964 1.00 94.00 537 GLU A CA 1
ATOM 4078 C C . GLU A 1 537 ? -33.742 -8.162 11.132 1.00 94.00 537 GLU A C 1
ATOM 4080 O O . GLU A 1 537 ? -33.949 -9.034 11.979 1.00 94.00 537 GLU A O 1
ATOM 4085 N N . PHE A 1 538 ? -32.688 -7.341 11.202 1.00 95.31 538 PHE A N 1
ATOM 4086 C CA . PHE A 1 538 ? -31.738 -7.297 12.319 1.00 95.31 538 PHE A CA 1
ATOM 4087 C C . PHE A 1 538 ? -30.924 -5.995 12.331 1.00 95.31 538 PHE A C 1
ATOM 4089 O O . PHE A 1 538 ? -30.654 -5.408 11.289 1.00 95.31 538 PHE A O 1
ATOM 4096 N N . ASP A 1 539 ? -30.482 -5.578 13.519 1.00 96.31 539 ASP A N 1
ATOM 4097 C CA . ASP A 1 539 ? -29.536 -4.472 13.696 1.00 96.31 539 ASP A CA 1
ATOM 4098 C C . ASP A 1 539 ? -28.108 -5.026 13.790 1.00 96.31 539 ASP A C 1
ATOM 4100 O O . ASP A 1 539 ? -27.740 -5.614 14.810 1.00 96.31 539 ASP A O 1
ATOM 4104 N N . ILE A 1 540 ? -27.325 -4.880 12.717 1.00 96.75 540 ILE A N 1
ATOM 4105 C CA . ILE A 1 540 ? -25.928 -5.337 12.657 1.00 96.75 540 ILE A CA 1
ATOM 4106 C C . ILE A 1 540 ? -24.958 -4.398 13.392 1.00 96.75 540 ILE A C 1
ATOM 4108 O O . ILE A 1 540 ? -23.870 -4.829 13.756 1.00 96.75 540 ILE A O 1
ATOM 4112 N N . LEU A 1 541 ? -25.353 -3.148 13.661 1.00 96.81 541 LEU A N 1
ATOM 4113 C CA . LEU A 1 541 ? -24.517 -2.114 14.290 1.00 96.81 541 LEU A CA 1
ATOM 4114 C C . LEU A 1 541 ? -24.648 -2.082 15.823 1.00 96.81 541 LEU A C 1
ATOM 4116 O O . LEU A 1 541 ? -24.076 -1.220 16.489 1.00 96.81 541 LEU A O 1
ATOM 4120 N N . ALA A 1 542 ? -25.385 -3.029 16.405 1.00 96.00 542 ALA A N 1
ATOM 4121 C CA . ALA A 1 542 ? -25.644 -3.089 17.841 1.00 96.00 542 ALA A CA 1
ATOM 4122 C C . ALA A 1 542 ? -24.382 -3.326 18.702 1.00 96.00 542 ALA A C 1
ATOM 4124 O O . ALA A 1 542 ? -24.387 -3.011 19.895 1.00 96.00 542 ALA A O 1
ATOM 4125 N N . GLN A 1 543 ? -23.316 -3.899 18.133 1.00 95.31 543 GLN A N 1
ATOM 4126 C CA . GLN A 1 543 ? -22.008 -4.081 18.768 1.00 95.31 543 GLN A CA 1
ATOM 4127 C C . GLN A 1 543 ? -20.879 -3.880 17.750 1.00 95.31 543 GLN A C 1
ATOM 4129 O O . GLN A 1 543 ? -20.829 -4.594 16.752 1.00 95.31 543 GLN A O 1
ATOM 4134 N N . ASN A 1 544 ? -19.920 -3.001 18.058 1.00 93.69 544 ASN A N 1
ATOM 4135 C CA . ASN A 1 544 ? -18.694 -2.821 17.272 1.00 93.69 544 ASN A CA 1
ATOM 4136 C C . ASN A 1 544 ? -17.502 -3.427 18.022 1.00 93.69 544 ASN A C 1
ATOM 4138 O O . ASN A 1 544 ? -17.331 -3.206 19.225 1.00 93.69 544 ASN A O 1
ATOM 4142 N N . ILE A 1 545 ? -16.689 -4.221 17.327 1.00 94.81 545 ILE A N 1
ATOM 4143 C CA . ILE A 1 545 ? -15.593 -4.994 17.913 1.00 94.81 545 ILE A CA 1
ATOM 4144 C C . ILE A 1 545 ? -14.335 -4.798 17.069 1.00 94.81 545 ILE A C 1
ATOM 4146 O O . ILE A 1 545 ? -14.113 -5.520 16.100 1.00 94.81 545 ILE A O 1
ATOM 4150 N N . THR A 1 546 ? -13.457 -3.895 17.495 1.00 91.25 546 THR A N 1
ATOM 4151 C CA . THR A 1 546 ? -12.170 -3.655 16.825 1.00 91.25 546 THR A CA 1
ATOM 4152 C C . THR A 1 546 ? -11.297 -4.902 16.847 1.00 91.25 546 THR A C 1
ATOM 4154 O O . THR A 1 546 ? -11.106 -5.507 17.912 1.00 91.25 546 THR A O 1
ATOM 4157 N N . VAL A 1 547 ? -10.739 -5.310 15.710 1.00 88.44 547 VAL A N 1
ATOM 4158 C CA . VAL A 1 547 ? -9.847 -6.476 15.618 1.00 88.44 547 VAL A CA 1
ATOM 4159 C C . VAL A 1 547 ? -8.502 -6.042 15.047 1.00 88.44 547 VAL A C 1
ATOM 4161 O O . VAL A 1 547 ? -8.405 -5.476 13.966 1.00 88.44 547 VAL A O 1
ATOM 4164 N N . THR A 1 548 ? -7.430 -6.326 15.784 1.00 86.88 548 THR A N 1
ATOM 4165 C CA . THR A 1 548 ? -6.068 -6.001 15.352 1.00 86.88 548 THR A CA 1
ATOM 4166 C C . THR A 1 548 ? -5.730 -6.724 14.049 1.00 86.88 548 THR A C 1
ATOM 4168 O O . THR A 1 548 ? -5.814 -7.949 13.990 1.00 86.88 548 THR A O 1
ATOM 4171 N N . GLY A 1 549 ? -5.311 -5.970 13.031 1.00 84.88 549 GLY A N 1
ATOM 4172 C CA . GLY A 1 549 ? -4.884 -6.506 11.737 1.00 84.88 549 GLY A CA 1
ATOM 4173 C C . GLY A 1 549 ? -5.997 -6.696 10.699 1.00 84.88 549 GLY A C 1
ATOM 4174 O O . GLY A 1 549 ? -5.742 -7.355 9.691 1.00 84.88 549 GLY A O 1
ATOM 4175 N N . LEU A 1 550 ? -7.205 -6.163 10.918 1.00 93.31 550 LEU A N 1
ATOM 4176 C CA . LEU A 1 550 ? -8.112 -5.863 9.800 1.00 93.31 550 LEU A CA 1
ATOM 4177 C C . LEU A 1 550 ? -7.577 -4.663 8.991 1.00 93.31 550 LEU A C 1
ATOM 4179 O O . LEU A 1 550 ? -6.580 -4.045 9.375 1.00 93.31 550 LEU A O 1
ATOM 4183 N N . SER A 1 551 ? -8.230 -4.340 7.872 1.00 87.50 551 SER A N 1
ATOM 4184 C CA . SER A 1 551 ? -7.940 -3.121 7.106 1.00 87.50 551 SER A CA 1
ATOM 4185 C C . SER A 1 551 ? -8.018 -1.875 8.006 1.00 87.50 551 SER A C 1
ATOM 4187 O O . SER A 1 551 ? -8.986 -1.760 8.754 1.00 87.50 551 SER A O 1
ATOM 4189 N N . PRO A 1 552 ? -7.075 -0.913 7.925 1.00 82.94 552 PRO A N 1
ATOM 4190 C CA . PRO A 1 552 ? -7.173 0.347 8.667 1.00 82.94 552 PRO A CA 1
ATOM 4191 C C . PRO A 1 552 ? -8.482 1.103 8.402 1.00 82.94 552 PRO A C 1
ATOM 4193 O O . PRO A 1 552 ? -9.118 1.550 9.346 1.00 82.94 552 PRO A O 1
ATOM 4196 N N . GLN A 1 553 ? -8.943 1.104 7.143 1.00 85.44 553 GLN A N 1
ATOM 4197 C CA . GLN A 1 553 ? -10.211 1.720 6.720 1.00 85.44 553 GLN A CA 1
ATOM 4198 C C . GLN A 1 553 ? -11.453 1.029 7.314 1.00 85.44 553 GLN A C 1
ATOM 4200 O O . GLN A 1 553 ? -12.518 1.631 7.373 1.00 85.44 553 GLN A O 1
ATOM 4205 N N . PHE A 1 554 ? -11.328 -0.237 7.734 1.00 92.38 554 PHE A N 1
ATOM 4206 C CA . PHE A 1 554 ? -12.421 -1.051 8.277 1.00 92.38 554 PHE A CA 1
ATOM 4207 C C . PHE A 1 554 ? -11.918 -1.885 9.476 1.00 92.38 554 PHE A C 1
ATOM 4209 O O . PHE A 1 554 ? -11.760 -3.108 9.376 1.00 92.38 554 PHE A O 1
ATOM 4216 N N . PRO A 1 555 ? -11.595 -1.238 10.614 1.00 91.94 555 PRO A N 1
ATOM 4217 C CA . PRO A 1 555 ? -10.887 -1.875 11.726 1.00 91.94 555 PRO A CA 1
ATOM 4218 C C . PRO A 1 555 ? -11.814 -2.674 12.661 1.00 91.94 555 PRO A C 1
ATOM 4220 O O . PRO A 1 555 ? -11.339 -3.379 13.560 1.00 91.94 555 PRO A O 1
ATOM 4223 N N . ASP A 1 556 ? -13.129 -2.559 12.463 1.00 94.62 556 ASP A N 1
ATOM 4224 C CA . ASP A 1 556 ? -14.177 -3.110 13.313 1.00 94.62 556 ASP A CA 1
ATOM 4225 C C . ASP A 1 556 ? -14.908 -4.300 12.671 1.00 94.62 556 ASP A C 1
ATOM 4227 O O . ASP A 1 556 ? -15.044 -4.433 11.457 1.00 94.62 556 ASP A O 1
ATOM 4231 N N . VAL A 1 557 ? -15.406 -5.181 13.537 1.00 97.81 557 VAL A N 1
ATOM 4232 C CA . VAL A 1 557 ? -16.459 -6.151 13.230 1.00 97.81 557 VAL A CA 1
ATOM 4233 C C . VAL A 1 557 ? -17.766 -5.623 13.808 1.00 97.81 557 VAL A C 1
ATOM 4235 O O . VAL A 1 557 ? -17.836 -5.358 15.011 1.00 97.81 557 VAL A O 1
ATOM 4238 N N . HIS A 1 558 ? -18.808 -5.553 12.988 1.00 97.88 558 HIS A N 1
ATOM 4239 C CA . HIS A 1 558 ? -20.162 -5.190 13.408 1.00 97.88 558 HIS A CA 1
ATOM 4240 C C . HIS A 1 558 ? -20.967 -6.454 13.725 1.00 97.88 558 HIS A C 1
ATOM 4242 O O . HIS A 1 558 ? -20.919 -7.417 12.965 1.00 97.88 558 HIS A O 1
ATOM 4248 N N . CYS A 1 559 ? -21.672 -6.504 14.853 1.00 98.12 559 CYS A N 1
ATOM 4249 C CA . CYS A 1 559 ? -22.484 -7.651 15.261 1.00 98.12 559 CYS A CA 1
ATOM 4250 C C . CYS A 1 559 ? -23.844 -7.244 15.839 1.00 98.12 559 CYS A C 1
ATOM 4252 O O . CYS A 1 559 ? -23.988 -6.224 16.513 1.00 98.12 559 CYS A O 1
ATOM 4254 N N . THR A 1 560 ? -24.822 -8.142 15.704 1.00 97.94 560 THR A N 1
ATOM 4255 C CA . THR A 1 560 ? -26.106 -8.051 16.412 1.00 97.94 560 THR A CA 1
ATOM 4256 C C . THR A 1 560 ? -25.928 -8.035 17.930 1.00 97.94 560 THR A C 1
ATOM 4258 O O . THR A 1 560 ? -24.931 -8.521 18.464 1.00 97.94 560 THR A O 1
ATOM 4261 N N . ALA A 1 561 ? -26.925 -7.530 18.664 1.00 95.44 561 ALA A N 1
ATOM 4262 C CA . ALA A 1 561 ? -26.879 -7.413 20.129 1.00 95.44 561 ALA A CA 1
ATOM 4263 C C . ALA A 1 561 ? -26.669 -8.753 20.870 1.00 95.44 561 ALA A C 1
ATOM 4265 O O . ALA A 1 561 ? -26.205 -8.768 22.008 1.00 95.44 561 ALA A O 1
ATOM 4266 N N . ASP A 1 562 ? -27.004 -9.882 20.236 1.00 94.38 562 ASP A N 1
ATOM 4267 C CA . ASP A 1 562 ? -26.767 -11.238 20.749 1.00 94.38 562 ASP A CA 1
ATOM 4268 C C . ASP A 1 562 ? -25.485 -11.898 20.198 1.00 94.38 562 ASP A C 1
ATOM 4270 O O . ASP A 1 562 ? -25.171 -13.033 20.558 1.00 94.38 562 ASP A O 1
ATOM 4274 N N . GLY A 1 563 ? -24.753 -11.208 19.318 1.00 95.50 563 GLY A N 1
ATOM 4275 C CA . GLY A 1 563 ? -23.542 -11.694 18.658 1.00 95.50 563 GLY A CA 1
ATOM 4276 C C . GLY A 1 563 ? -23.765 -12.836 17.664 1.00 95.50 563 GLY A C 1
ATOM 4277 O O . GLY A 1 563 ? -22.799 -13.496 17.283 1.00 95.50 563 GLY A O 1
ATOM 4278 N N . SER A 1 564 ? -25.013 -13.133 17.282 1.00 96.88 564 SER A N 1
ATOM 4279 C CA . SER A 1 564 ? -25.330 -14.297 16.447 1.00 96.88 564 SER A CA 1
ATOM 4280 C C . SER A 1 564 ? -25.129 -14.064 14.949 1.00 96.88 564 SER A C 1
ATOM 4282 O O . SER A 1 564 ? -24.892 -15.035 14.222 1.00 96.88 564 SER A O 1
ATOM 4284 N N . ILE A 1 565 ? -25.179 -12.813 14.493 1.00 98.50 565 ILE A N 1
ATOM 4285 C CA . ILE A 1 565 ? -24.819 -12.395 13.138 1.00 98.50 565 ILE A CA 1
ATOM 4286 C C . ILE A 1 565 ? -23.753 -11.309 13.284 1.00 98.50 565 ILE A C 1
ATOM 4288 O O . ILE A 1 565 ? -23.942 -10.366 14.051 1.00 98.50 565 ILE A O 1
ATOM 4292 N N . CYS A 1 566 ? -22.645 -11.459 12.566 1.00 98.69 566 CYS A N 1
ATOM 4293 C CA . CYS A 1 566 ? -21.563 -10.480 12.513 1.00 98.69 566 CYS A CA 1
ATOM 4294 C C . CYS A 1 566 ? -21.172 -10.171 11.066 1.00 98.69 566 CYS A C 1
ATOM 4296 O O . CYS A 1 566 ? -21.513 -10.928 10.158 1.00 98.69 566 CYS A O 1
ATOM 4298 N N . GLN A 1 567 ? -20.438 -9.085 10.862 1.00 98.69 567 GLN A N 1
ATOM 4299 C CA . GLN A 1 567 ? -19.985 -8.577 9.578 1.00 98.69 567 GLN A CA 1
ATOM 4300 C C . GLN A 1 567 ? -18.558 -8.035 9.692 1.00 98.69 567 GLN A C 1
ATOM 4302 O O . GLN A 1 567 ? -18.194 -7.441 10.704 1.00 98.69 567 GLN A O 1
ATOM 4307 N N . VAL A 1 568 ? -17.753 -8.255 8.655 1.00 98.62 568 VAL A N 1
ATOM 4308 C CA . VAL A 1 568 ? -16.434 -7.637 8.467 1.00 98.62 568 VAL A CA 1
ATOM 4309 C C . VAL A 1 568 ? -16.327 -7.127 7.034 1.00 98.62 568 VAL A C 1
ATOM 4311 O O . VAL A 1 568 ? -16.859 -7.762 6.118 1.00 98.62 568 VAL A O 1
ATOM 4314 N N . VAL A 1 569 ? -15.604 -6.028 6.835 1.00 98.44 569 VAL A N 1
ATOM 4315 C CA . VAL A 1 569 ? -15.228 -5.538 5.505 1.00 98.44 569 VAL A CA 1
ATOM 4316 C C . VAL A 1 569 ? -13.756 -5.838 5.257 1.00 98.44 569 VAL A C 1
ATOM 4318 O O . VAL A 1 569 ? -12.905 -5.544 6.094 1.00 98.44 569 VAL A O 1
ATOM 4321 N N . THR A 1 570 ? -13.421 -6.444 4.117 1.00 95.94 570 THR A N 1
ATOM 4322 C CA . THR A 1 570 ? -12.030 -6.823 3.832 1.00 95.94 570 THR A CA 1
ATOM 4323 C C . THR A 1 570 ? -11.127 -5.661 3.443 1.00 95.94 570 THR A C 1
ATOM 4325 O O . THR A 1 570 ? -9.915 -5.797 3.614 1.00 95.94 570 THR A O 1
ATOM 4328 N N . ALA A 1 571 ? -11.705 -4.563 2.937 1.00 93.31 571 ALA A N 1
ATOM 4329 C CA . ALA A 1 571 ? -11.168 -3.739 1.849 1.00 93.31 571 ALA A CA 1
ATOM 4330 C C . ALA A 1 571 ? -10.981 -4.534 0.535 1.00 93.31 571 ALA A C 1
ATOM 4332 O O . ALA A 1 571 ? -10.890 -5.765 0.534 1.00 93.31 571 ALA A O 1
ATOM 4333 N N . MET A 1 572 ? -10.943 -3.820 -0.592 1.00 91.00 572 MET A N 1
ATOM 4334 C CA . MET A 1 572 ? -10.834 -4.413 -1.931 1.00 91.00 572 MET A CA 1
ATOM 4335 C C . MET A 1 572 ? -9.449 -5.024 -2.204 1.00 91.00 572 MET A C 1
ATOM 4337 O O . MET A 1 572 ? -8.428 -4.528 -1.709 1.00 91.00 572 MET A O 1
ATOM 4341 N N . GLY A 1 573 ? -9.417 -6.062 -3.044 1.00 93.94 573 GLY A N 1
ATOM 4342 C CA . GLY A 1 573 ? -8.194 -6.715 -3.537 1.00 93.94 573 GLY A CA 1
ATOM 4343 C C . GLY A 1 573 ? -7.644 -7.856 -2.665 1.00 93.94 573 GLY A C 1
ATOM 4344 O O . GLY A 1 573 ? -7.886 -7.947 -1.457 1.00 93.94 573 GLY A O 1
ATOM 4345 N N . GLU A 1 574 ? -6.860 -8.744 -3.285 1.00 95.50 574 GLU A N 1
ATOM 4346 C CA . GLU A 1 574 ? -6.465 -10.044 -2.718 1.00 95.50 574 GLU A CA 1
ATOM 4347 C C . GLU A 1 574 ? -5.644 -9.922 -1.425 1.00 95.50 574 GLU A C 1
ATOM 4349 O O . GLU A 1 574 ? -5.831 -10.695 -0.482 1.00 95.50 574 GLU A O 1
ATOM 4354 N N . VAL A 1 575 ? -4.735 -8.945 -1.345 1.00 95.75 575 VAL A N 1
ATOM 4355 C CA . VAL A 1 575 ? -3.867 -8.759 -0.167 1.00 95.75 575 VAL A CA 1
ATOM 4356 C C . VAL A 1 575 ? -4.679 -8.350 1.062 1.00 95.75 575 VAL A C 1
ATOM 4358 O O . VAL A 1 575 ? -4.502 -8.937 2.132 1.00 95.75 575 VAL A O 1
ATOM 4361 N N . ASN A 1 576 ? -5.593 -7.392 0.903 1.00 96.94 576 ASN A N 1
ATOM 4362 C CA . ASN A 1 576 ? -6.458 -6.911 1.977 1.00 96.94 576 ASN A CA 1
ATOM 4363 C C . ASN A 1 576 ? -7.379 -8.033 2.477 1.00 96.94 576 ASN A C 1
ATOM 4365 O O . ASN A 1 576 ? -7.416 -8.321 3.674 1.00 96.94 576 ASN A O 1
ATOM 4369 N N . ALA A 1 577 ? -8.016 -8.764 1.559 1.00 97.81 577 ALA A N 1
ATOM 4370 C CA . ALA A 1 577 ? -8.843 -9.923 1.882 1.00 97.81 577 ALA A CA 1
ATOM 4371 C C . ALA A 1 577 ? -8.084 -11.033 2.629 1.00 97.81 577 ALA A C 1
ATOM 4373 O O . ALA A 1 577 ? -8.567 -11.532 3.650 1.00 97.81 577 ALA A O 1
ATOM 4374 N N . ALA A 1 578 ? -6.877 -11.395 2.182 1.00 97.94 578 ALA A N 1
ATOM 4375 C CA . ALA A 1 578 ? -6.062 -12.405 2.856 1.00 97.94 578 ALA A CA 1
ATOM 4376 C C . ALA A 1 578 ? -5.664 -11.984 4.281 1.00 97.94 578 ALA A C 1
ATOM 4378 O O . ALA A 1 578 ? -5.733 -12.805 5.202 1.00 97.94 578 ALA A O 1
ATOM 4379 N N . VAL A 1 579 ? -5.237 -10.730 4.468 1.00 97.88 579 VAL A N 1
ATOM 4380 C CA . VAL A 1 579 ? -4.782 -10.208 5.766 1.00 97.88 579 VAL A CA 1
ATOM 4381 C C . VAL A 1 579 ? -5.958 -10.066 6.728 1.00 97.88 579 VAL A C 1
ATOM 4383 O O . VAL A 1 579 ? -5.936 -10.695 7.786 1.00 97.88 579 VAL A O 1
ATOM 4386 N N . THR A 1 580 ? -7.018 -9.354 6.338 1.00 98.44 580 THR A N 1
ATOM 4387 C CA . THR A 1 580 ? -8.195 -9.100 7.181 1.00 98.44 580 THR A CA 1
ATOM 4388 C C . THR A 1 580 ? -8.834 -10.401 7.673 1.00 98.44 580 THR A C 1
ATOM 4390 O O . THR A 1 580 ? -9.071 -10.572 8.871 1.00 98.44 580 THR A O 1
ATOM 4393 N N . ILE A 1 581 ? -9.041 -11.383 6.789 1.00 98.69 581 ILE A N 1
ATOM 4394 C CA . ILE A 1 581 ? -9.662 -12.659 7.174 1.00 98.69 581 ILE A CA 1
ATOM 4395 C C . ILE A 1 581 ? -8.715 -13.530 8.011 1.00 98.69 581 ILE A C 1
ATOM 4397 O O . ILE A 1 581 ? -9.170 -14.205 8.934 1.00 98.69 581 ILE A O 1
ATOM 4401 N N . THR A 1 582 ? -7.399 -13.482 7.774 1.00 98.62 582 THR A N 1
ATOM 4402 C CA . THR A 1 582 ? -6.425 -14.166 8.646 1.00 98.62 582 THR A CA 1
ATOM 4403 C C . THR A 1 582 ? -6.446 -13.575 10.059 1.00 98.62 582 THR A C 1
ATOM 4405 O O . THR A 1 582 ? -6.502 -14.326 11.034 1.00 98.62 582 THR A O 1
ATOM 4408 N N . SER A 1 583 ? -6.465 -12.248 10.183 1.00 98.25 583 SER A N 1
ATOM 4409 C CA . SER A 1 583 ? -6.532 -11.536 11.464 1.00 98.25 583 SER A CA 1
ATOM 4410 C C . SER A 1 583 ? -7.835 -11.812 12.218 1.00 98.25 583 SER A C 1
ATOM 4412 O O . SER A 1 583 ? -7.801 -12.095 13.418 1.00 98.25 583 SER A O 1
ATOM 4414 N N . LEU A 1 584 ? -8.977 -11.839 11.520 1.00 98.31 584 LEU A N 1
ATOM 4415 C CA . LEU A 1 584 ? -10.261 -12.245 12.096 1.00 98.31 584 LEU A CA 1
ATOM 4416 C C . LEU A 1 584 ? -10.220 -13.685 12.632 1.00 98.31 584 LEU A C 1
ATOM 4418 O O . LEU A 1 584 ? -10.593 -13.926 13.780 1.00 98.31 584 LEU A O 1
ATOM 4422 N N . VAL A 1 585 ? -9.740 -14.637 11.827 1.00 98.12 585 VAL A N 1
ATOM 4423 C CA . VAL A 1 585 ? -9.682 -16.067 12.182 1.00 98.12 585 VAL A CA 1
ATOM 4424 C C . VAL A 1 585 ? -8.753 -16.339 13.370 1.00 98.12 585 VAL A C 1
ATOM 4426 O O . VAL A 1 585 ? -9.030 -17.230 14.174 1.00 98.12 585 VAL A O 1
ATOM 4429 N N . LEU A 1 586 ? -7.661 -15.582 13.500 1.00 96.38 586 LEU A N 1
ATOM 4430 C CA . LEU A 1 586 ? -6.713 -15.695 14.613 1.00 96.38 586 LEU A CA 1
ATOM 4431 C C . LEU A 1 586 ? -7.142 -14.913 15.868 1.00 96.38 586 LEU A C 1
ATOM 4433 O O . LEU A 1 586 ? -6.545 -15.097 16.932 1.00 96.38 586 LEU A O 1
ATOM 4437 N N . SER A 1 587 ? -8.166 -14.060 15.773 1.00 96.62 587 SER A N 1
ATOM 4438 C CA . SER A 1 587 ? -8.606 -13.206 16.876 1.00 96.62 587 SER A CA 1
ATOM 4439 C C . SER A 1 587 ? -9.118 -14.028 18.068 1.00 96.62 587 SER A C 1
ATOM 4441 O O . SER A 1 587 ? -10.042 -14.836 17.929 1.00 96.62 587 SER A O 1
ATOM 4443 N N . PRO A 1 588 ? -8.611 -13.798 19.296 1.00 93.75 588 PRO A N 1
ATOM 4444 C CA . PRO A 1 588 ? -9.083 -14.510 20.480 1.00 93.75 588 PRO A CA 1
ATOM 4445 C C . PRO A 1 588 ? -10.514 -14.119 20.883 1.00 93.75 588 PRO A C 1
ATOM 4447 O O . PRO A 1 588 ? -11.086 -14.788 21.741 1.00 93.75 588 PRO A O 1
ATOM 4450 N N . LYS A 1 589 ? -11.091 -13.067 20.281 1.00 94.81 589 LYS A N 1
ATOM 4451 C CA . LYS A 1 589 ? -12.436 -12.554 20.592 1.00 94.81 589 LYS A CA 1
ATOM 4452 C C . LYS A 1 589 ? -13.564 -13.480 20.116 1.00 94.81 589 LYS A C 1
ATOM 4454 O O . LYS A 1 589 ? -14.642 -13.462 20.711 1.00 94.81 589 LYS A O 1
ATOM 4459 N N . PHE A 1 590 ? -13.308 -14.313 19.104 1.00 97.12 590 PHE A N 1
ATOM 4460 C CA . PHE A 1 590 ? -14.320 -15.161 18.472 1.00 97.12 590 PHE A CA 1
ATOM 4461 C C . PHE A 1 590 ? -14.040 -16.666 18.631 1.00 97.12 590 PHE A C 1
ATOM 4463 O O . PHE A 1 590 ? -12.894 -17.117 18.761 1.00 97.12 590 PHE A O 1
ATOM 4470 N N . ASP A 1 591 ? -15.116 -17.450 18.630 1.00 97.31 591 ASP A N 1
ATOM 4471 C CA . ASP A 1 591 ? -15.143 -18.885 18.353 1.00 97.31 591 ASP A CA 1
ATOM 4472 C C . ASP A 1 591 ? -15.870 -19.086 17.020 1.00 97.31 591 ASP A C 1
ATOM 4474 O O . ASP A 1 591 ? -17.091 -18.969 16.932 1.00 97.31 591 ASP A O 1
ATOM 4478 N N . LEU A 1 592 ? -15.088 -19.342 15.973 1.00 98.38 592 LEU A N 1
ATOM 4479 C CA . LEU A 1 592 ? -15.565 -19.417 14.594 1.00 98.38 592 LEU A CA 1
ATOM 4480 C C . LEU A 1 592 ? -15.735 -20.867 14.106 1.00 98.38 592 LEU A C 1
ATOM 4482 O O . LEU A 1 592 ? -16.017 -21.115 12.932 1.00 98.38 592 LEU A O 1
ATOM 4486 N N . THR A 1 593 ? -15.586 -21.846 15.006 1.00 97.81 593 THR A N 1
ATOM 4487 C CA . THR A 1 593 ? -15.506 -23.279 14.666 1.00 97.81 593 THR A CA 1
ATOM 4488 C C . THR A 1 593 ? -16.792 -23.850 14.066 1.00 97.81 593 THR A C 1
ATOM 4490 O O . THR A 1 593 ? -16.748 -24.857 13.363 1.00 97.81 593 THR A O 1
ATOM 4493 N N . SER A 1 594 ? -17.936 -23.210 14.323 1.00 97.75 594 SER A N 1
ATOM 4494 C CA . SER A 1 594 ? -19.257 -23.599 13.800 1.00 97.75 594 SER A CA 1
ATOM 4495 C C . SER A 1 594 ? -19.909 -22.528 12.913 1.00 97.75 594 SER A C 1
ATOM 4497 O O . SER A 1 594 ? -21.037 -22.722 12.452 1.00 97.75 594 SER A O 1
ATOM 4499 N N . THR A 1 595 ? -19.229 -21.408 12.675 1.00 98.81 595 THR A N 1
ATOM 4500 C CA . THR A 1 595 ? -19.765 -20.239 11.966 1.00 98.81 595 THR A CA 1
ATOM 4501 C C . THR A 1 595 ? -19.921 -20.502 10.469 1.00 98.81 595 THR A C 1
ATOM 4503 O O . THR A 1 595 ? -19.076 -21.149 9.852 1.00 98.81 595 THR A O 1
ATOM 4506 N N . TYR A 1 596 ? -20.997 -19.983 9.876 1.00 98.88 596 TYR A N 1
ATOM 4507 C CA . TYR A 1 596 ? -21.154 -19.904 8.424 1.00 98.88 596 TYR A CA 1
ATOM 4508 C C . TYR A 1 596 ? -20.609 -18.582 7.915 1.00 98.88 596 TYR A C 1
ATOM 4510 O O . TYR A 1 596 ? -21.057 -17.527 8.352 1.00 98.88 596 TYR A O 1
ATOM 4518 N N . PHE A 1 597 ? -19.676 -18.637 6.974 1.00 98.94 597 PHE A N 1
ATOM 4519 C CA . PHE A 1 597 ? -19.140 -17.445 6.329 1.00 98.94 597 PHE A CA 1
ATOM 4520 C C . PHE A 1 597 ? -19.901 -17.209 5.030 1.00 98.94 597 PHE A C 1
ATOM 4522 O O . PHE A 1 597 ? -19.932 -18.088 4.169 1.00 98.94 597 PHE A O 1
ATOM 4529 N N . MET A 1 598 ? -20.522 -16.042 4.893 1.00 98.75 598 MET A N 1
ATOM 4530 C CA . MET A 1 598 ? -21.179 -15.606 3.669 1.00 98.75 598 MET A CA 1
ATOM 4531 C C . MET A 1 598 ? -20.394 -14.434 3.092 1.00 98.75 598 MET A C 1
ATOM 4533 O O . MET A 1 598 ? -20.549 -13.293 3.519 1.00 98.75 598 MET A O 1
ATOM 4537 N N . VAL A 1 599 ? -19.548 -14.747 2.118 1.00 98.75 599 VAL A N 1
ATOM 4538 C CA . VAL A 1 599 ? -18.895 -13.761 1.259 1.00 98.75 599 VAL A CA 1
ATOM 4539 C C . VAL A 1 599 ? -19.991 -13.128 0.410 1.00 98.75 599 VAL A C 1
ATOM 4541 O O . VAL A 1 599 ? -20.684 -13.843 -0.313 1.00 98.75 599 VAL A O 1
ATOM 4544 N N . ALA A 1 600 ? -20.217 -11.830 0.582 1.00 98.06 600 ALA A N 1
ATOM 4545 C CA . ALA A 1 600 ? -21.384 -11.119 0.087 1.00 98.06 600 ALA A CA 1
ATOM 4546 C C . ALA A 1 600 ? -20.964 -9.764 -0.492 1.00 98.06 600 ALA A C 1
ATOM 4548 O O . ALA A 1 600 ? -20.919 -8.771 0.226 1.00 98.06 600 ALA A O 1
ATOM 4549 N N . GLY A 1 601 ? -20.730 -9.739 -1.806 1.00 97.38 601 GLY A N 1
ATOM 4550 C CA . GLY A 1 601 ? -20.385 -8.518 -2.534 1.00 97.38 601 GLY A CA 1
ATOM 4551 C C . GLY A 1 601 ? -21.088 -8.368 -3.885 1.00 97.38 601 GLY A C 1
ATOM 4552 O O . GLY A 1 601 ? -21.887 -9.212 -4.308 1.00 97.38 601 GLY A O 1
ATOM 4553 N N . ILE A 1 602 ? -20.793 -7.285 -4.589 1.00 97.94 602 ILE A N 1
ATOM 4554 C CA . ILE A 1 602 ? -21.161 -7.070 -5.990 1.00 97.94 602 ILE A CA 1
ATOM 4555 C C . ILE A 1 602 ? -20.071 -7.620 -6.924 1.00 97.94 602 ILE A C 1
ATOM 4557 O O . ILE A 1 602 ? -19.047 -8.133 -6.471 1.00 97.94 602 ILE A O 1
ATOM 4561 N N . GLY A 1 603 ? -20.303 -7.550 -8.231 1.00 96.19 603 GLY A N 1
ATOM 4562 C CA . GLY A 1 603 ? -19.330 -7.916 -9.254 1.00 96.19 603 GLY A CA 1
ATOM 4563 C C . GLY A 1 603 ? -19.933 -7.913 -10.655 1.00 96.19 603 GLY A C 1
ATOM 4564 O O . GLY A 1 603 ? -21.145 -8.091 -10.822 1.00 96.19 603 GLY A O 1
ATOM 4565 N N . GLY A 1 604 ? -19.085 -7.765 -11.670 1.00 96.62 604 GLY A N 1
ATOM 4566 C CA . GLY A 1 604 ? -19.466 -7.883 -13.074 1.00 96.62 604 GLY A CA 1
ATOM 4567 C C . GLY A 1 604 ? -19.983 -9.283 -13.420 1.00 96.62 604 GLY A C 1
ATOM 4568 O O . GLY A 1 604 ? -19.555 -10.286 -12.847 1.00 96.62 604 GLY A O 1
ATOM 4569 N N . VAL A 1 605 ? -20.932 -9.371 -14.356 1.00 98.06 605 VAL A N 1
ATOM 4570 C CA . VAL A 1 605 ? -21.622 -10.618 -14.724 1.00 98.06 605 VAL A CA 1
ATOM 4571 C C . VAL A 1 605 ? -21.384 -11.014 -16.178 1.00 98.06 605 VAL A C 1
ATOM 4573 O O . VAL A 1 605 ? -21.377 -10.173 -17.074 1.00 98.06 605 VAL A O 1
ATOM 4576 N N . ASN A 1 606 ? -21.251 -12.316 -16.429 1.00 98.06 606 ASN A N 1
ATOM 4577 C CA . ASN A 1 606 ? -21.174 -12.877 -17.774 1.00 98.06 606 ASN A CA 1
ATOM 4578 C C . ASN A 1 606 ? -22.589 -12.973 -18.402 1.00 98.06 606 ASN A C 1
ATOM 4580 O O . ASN A 1 606 ? -23.380 -13.828 -17.972 1.00 98.06 606 ASN A O 1
ATOM 4584 N N . PRO A 1 607 ? -22.909 -12.193 -19.458 1.00 97.50 607 PRO A N 1
ATOM 4585 C CA . PRO A 1 607 ? -24.231 -12.172 -20.103 1.00 97.50 607 PRO A CA 1
ATOM 4586 C C . PRO A 1 607 ? -24.635 -13.494 -20.783 1.00 97.50 607 PRO A C 1
ATOM 4588 O O . PRO A 1 607 ? -25.781 -13.654 -21.212 1.00 97.50 607 PRO A O 1
ATOM 4591 N N . GLU A 1 608 ? -23.711 -14.450 -20.922 1.00 97.12 608 GLU A N 1
ATOM 4592 C CA . GLU A 1 608 ? -23.993 -15.799 -21.439 1.00 97.12 608 GLU A CA 1
ATOM 4593 C C . GLU A 1 608 ? -24.681 -16.687 -20.386 1.00 97.12 608 GLU A C 1
ATOM 4595 O O . GLU A 1 608 ? -25.355 -17.652 -20.748 1.00 97.12 608 GLU A O 1
ATOM 4600 N N . VAL A 1 609 ? -24.552 -16.354 -19.092 1.00 98.12 609 VAL A N 1
ATOM 4601 C CA . VAL A 1 609 ? -25.015 -17.187 -17.964 1.00 98.12 609 VAL A CA 1
ATOM 4602 C C . VAL A 1 609 ? -26.066 -16.489 -17.097 1.00 98.12 609 VAL A C 1
ATOM 4604 O O . VAL A 1 609 ? -27.023 -17.135 -16.671 1.00 98.12 609 VAL A O 1
ATOM 4607 N N . ALA A 1 610 ? -25.924 -15.187 -16.846 1.00 98.00 610 ALA A N 1
ATOM 4608 C CA . ALA A 1 610 ? -26.831 -14.412 -15.998 1.00 98.00 610 ALA A CA 1
ATOM 4609 C C . ALA A 1 610 ? -26.978 -12.965 -16.507 1.00 98.00 610 ALA A C 1
ATOM 4611 O O . ALA A 1 610 ? -26.389 -12.588 -17.515 1.00 98.00 610 ALA A O 1
ATOM 4612 N N . THR A 1 611 ? -27.801 -12.163 -15.829 1.00 98.38 611 THR A N 1
ATOM 4613 C CA . THR A 1 611 ? -28.040 -10.742 -16.139 1.00 98.38 611 THR A CA 1
ATOM 4614 C C . THR A 1 611 ? -27.639 -9.852 -14.968 1.00 98.38 611 THR A C 1
ATOM 4616 O O . THR A 1 611 ? -27.671 -10.290 -13.817 1.00 98.38 611 THR A O 1
ATOM 4619 N N . ILE A 1 612 ? -27.363 -8.580 -15.249 1.00 98.25 612 ILE A N 1
ATOM 4620 C CA . ILE A 1 612 ? -27.285 -7.510 -14.252 1.00 98.25 612 ILE A CA 1
ATOM 4621 C C . ILE A 1 612 ? -28.480 -7.511 -13.284 1.00 98.25 612 ILE A C 1
ATOM 4623 O O . ILE A 1 612 ? -29.579 -7.952 -13.634 1.00 98.25 612 ILE A O 1
ATOM 4627 N N . ALA A 1 613 ? -28.217 -7.071 -12.054 1.00 98.38 613 ALA A N 1
ATOM 4628 C CA . ALA A 1 613 ? -29.023 -7.212 -10.839 1.00 98.38 613 ALA A CA 1
ATOM 4629 C C . ALA A 1 613 ? -29.323 -8.660 -10.369 1.00 98.38 613 ALA A C 1
ATOM 4631 O O . ALA A 1 613 ? -29.963 -8.832 -9.332 1.00 98.38 613 ALA A O 1
ATOM 4632 N N . SER A 1 614 ? -28.867 -9.717 -11.060 1.00 98.75 614 SER A N 1
ATOM 4633 C CA . SER A 1 614 ? -29.012 -11.103 -10.566 1.00 98.75 614 SER A CA 1
ATOM 4634 C C . SER A 1 614 ? -28.171 -11.376 -9.322 1.00 98.75 614 SER A C 1
ATOM 4636 O O . SER A 1 614 ? -27.150 -10.731 -9.089 1.00 98.75 614 SER A O 1
ATOM 4638 N N . VAL A 1 615 ? -28.564 -12.408 -8.576 1.00 98.81 615 VAL A N 1
ATOM 4639 C CA . VAL A 1 615 ? -27.797 -12.963 -7.456 1.00 98.81 615 VAL A CA 1
ATOM 4640 C C . VAL A 1 615 ? -27.183 -14.285 -7.902 1.00 98.81 615 VAL A C 1
ATOM 4642 O O . VAL A 1 615 ? -27.885 -15.163 -8.404 1.00 98.81 615 VAL A O 1
ATOM 4645 N N . THR A 1 616 ? -25.879 -14.439 -7.720 1.00 98.69 616 THR A N 1
ATOM 4646 C CA . THR A 1 616 ? -25.121 -15.629 -8.120 1.00 98.69 616 THR A CA 1
ATOM 4647 C C . THR A 1 616 ? -24.528 -16.310 -6.893 1.00 98.69 616 THR A C 1
ATOM 4649 O O . THR A 1 616 ? -24.028 -15.627 -6.001 1.00 98.69 616 THR A O 1
ATOM 4652 N N . LEU A 1 617 ? -24.599 -17.644 -6.826 1.00 98.81 617 LEU A N 1
ATOM 4653 C CA . LEU A 1 617 ? -23.958 -18.436 -5.769 1.00 98.81 617 LEU A CA 1
ATOM 4654 C C . LEU A 1 617 ? -22.919 -19.393 -6.359 1.00 98.81 617 LEU A C 1
ATOM 4656 O O . LEU A 1 617 ? -23.270 -20.237 -7.194 1.00 98.81 617 LEU A O 1
ATOM 4660 N N . ALA A 1 618 ? -21.671 -19.284 -5.893 1.00 98.62 618 ALA A N 1
ATOM 4661 C CA . ALA A 1 618 ? -20.521 -19.998 -6.453 1.00 98.62 618 ALA A CA 1
ATOM 4662 C C . ALA A 1 618 ? -20.324 -21.410 -5.863 1.00 98.62 618 ALA A C 1
ATOM 4664 O O . ALA A 1 618 ? -20.470 -21.598 -4.652 1.00 98.62 618 ALA A O 1
ATOM 4665 N N . ARG A 1 619 ? -19.970 -22.410 -6.691 1.00 98.00 619 ARG A N 1
ATOM 4666 C CA . ARG A 1 619 ? -19.365 -23.684 -6.227 1.00 98.00 619 ARG A CA 1
ATOM 4667 C C . ARG A 1 619 ? -17.843 -23.601 -6.291 1.00 98.00 619 ARG A C 1
ATOM 4669 O O . ARG A 1 619 ? -17.181 -24.092 -5.386 1.00 98.00 619 ARG A O 1
ATOM 4676 N N . TYR A 1 620 ? -17.307 -22.987 -7.335 1.00 98.62 620 TYR A N 1
ATOM 4677 C CA . TYR A 1 620 ? -15.889 -22.755 -7.547 1.00 98.62 620 TYR A CA 1
ATOM 4678 C C . TYR A 1 620 ? -15.566 -21.263 -7.484 1.00 98.62 620 TYR A C 1
ATOM 4680 O O . TYR A 1 620 ? -16.323 -20.433 -7.992 1.00 98.62 620 TYR A O 1
ATOM 4688 N N . ALA A 1 621 ? -14.403 -20.955 -6.917 1.00 98.50 621 ALA A N 1
ATOM 4689 C CA . ALA A 1 621 ? -13.749 -19.660 -7.048 1.00 98.50 621 ALA A CA 1
ATOM 4690 C C . ALA A 1 621 ? -12.406 -19.873 -7.760 1.00 98.50 621 ALA A C 1
ATOM 4692 O O . ALA A 1 621 ? -11.579 -20.680 -7.315 1.00 98.50 621 ALA A O 1
ATOM 4693 N N . VAL A 1 622 ? -12.231 -19.235 -8.920 1.00 98.56 622 VAL A N 1
ATOM 4694 C CA . VAL A 1 622 ? -11.099 -19.459 -9.833 1.00 98.56 622 VAL A CA 1
ATOM 4695 C C . VAL A 1 622 ? -10.279 -18.187 -9.985 1.00 98.56 622 VAL A C 1
ATOM 4697 O O . VAL A 1 622 ? -10.770 -17.188 -10.494 1.00 98.56 622 VAL A O 1
ATOM 4700 N N . GLN A 1 623 ? -9.002 -18.241 -9.629 1.00 97.69 623 GLN A N 1
ATOM 4701 C CA . GLN A 1 623 ? -8.077 -17.132 -9.811 1.00 97.69 623 GLN A CA 1
ATOM 4702 C C . GLN A 1 623 ? -7.590 -17.113 -11.270 1.00 97.69 623 GLN A C 1
ATOM 4704 O O . GLN A 1 623 ? -6.786 -17.956 -11.682 1.00 97.69 623 GLN A O 1
ATOM 4709 N N . VAL A 1 624 ? -8.103 -16.171 -12.066 1.00 96.38 624 VAL A N 1
ATOM 4710 C CA . VAL A 1 624 ? -7.897 -16.137 -13.526 1.00 96.38 624 VAL A CA 1
ATOM 4711 C C . VAL A 1 624 ? -6.656 -15.358 -13.963 1.00 96.38 624 VAL A C 1
ATOM 4713 O O . VAL A 1 624 ? -6.169 -15.594 -15.069 1.00 96.38 624 VAL A O 1
ATOM 4716 N N . ALA A 1 625 ? -6.099 -14.491 -13.115 1.00 92.19 625 ALA A N 1
ATOM 4717 C CA . ALA A 1 625 ? -4.888 -13.720 -13.413 1.00 92.19 625 ALA A CA 1
ATOM 4718 C C . ALA A 1 625 ? -3.585 -14.372 -12.911 1.00 92.19 625 ALA A C 1
ATOM 4720 O O . ALA A 1 625 ? -2.499 -13.909 -13.256 1.00 92.19 625 ALA A O 1
ATOM 4721 N N . LEU A 1 626 ? -3.652 -15.484 -12.165 1.00 94.81 626 LEU A N 1
ATOM 4722 C CA . LEU A 1 626 ? -2.472 -16.244 -11.717 1.00 94.81 626 LEU A CA 1
ATOM 4723 C C . LEU A 1 626 ? -1.905 -17.125 -12.847 1.00 94.81 626 LEU A C 1
ATOM 4725 O O . LEU A 1 626 ? -1.909 -18.355 -12.792 1.00 94.81 626 LEU A O 1
ATOM 4729 N N . GLN A 1 627 ? -1.445 -16.463 -13.906 1.00 95.94 627 GLN A N 1
ATOM 4730 C CA . GLN A 1 627 ? -0.938 -17.035 -15.153 1.00 95.94 627 GLN A CA 1
ATOM 4731 C C . GLN A 1 627 ? 0.243 -16.190 -15.675 1.00 95.94 627 GLN A C 1
ATOM 4733 O O . GLN A 1 627 ? 0.546 -15.124 -15.140 1.00 95.94 627 GLN A O 1
ATOM 4738 N N . TYR A 1 628 ? 0.929 -16.637 -16.730 1.00 96.38 628 TYR A N 1
ATOM 4739 C CA . TYR A 1 628 ? 1.751 -15.720 -17.527 1.00 96.38 628 TYR A CA 1
ATOM 4740 C C . TYR A 1 628 ? 0.833 -14.818 -18.358 1.00 96.38 628 TYR A C 1
ATOM 4742 O O . TYR A 1 628 ? -0.168 -15.304 -18.878 1.00 96.38 628 TYR A O 1
ATOM 4750 N N . GLU A 1 629 ? 1.204 -13.554 -18.546 1.00 94.94 629 GLU A N 1
ATOM 4751 C CA . GLU A 1 629 ? 0.503 -12.613 -19.424 1.00 94.94 629 GLU A CA 1
ATOM 4752 C C . GLU A 1 629 ? 1.464 -12.072 -20.495 1.00 94.94 629 GLU A C 1
ATOM 4754 O O . GLU A 1 629 ? 2.602 -11.700 -20.196 1.00 94.94 629 GLU A O 1
ATOM 4759 N N . PHE A 1 630 ? 1.006 -12.042 -21.747 1.00 93.69 630 PHE A N 1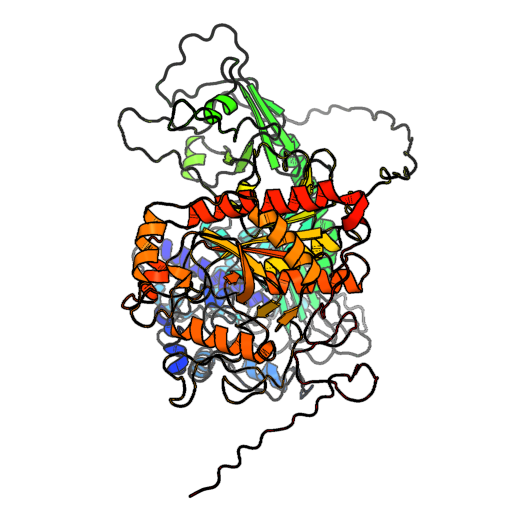
ATOM 4760 C CA . PHE A 1 630 ? 1.636 -11.316 -22.851 1.00 93.69 630 PHE A CA 1
ATOM 4761 C C . PHE A 1 630 ? 0.882 -10.013 -23.121 1.00 93.69 630 PHE A C 1
ATOM 4763 O O . PHE A 1 630 ? -0.349 -10.005 -23.090 1.00 93.69 630 PHE A O 1
ATOM 4770 N N . ASP A 1 631 ? 1.611 -8.947 -23.473 1.00 93.94 631 ASP A N 1
ATOM 4771 C CA . ASP A 1 631 ? 1.005 -7.692 -23.927 1.00 93.94 631 ASP A CA 1
ATOM 4772 C C . ASP A 1 631 ? -0.000 -7.972 -25.064 1.00 93.94 631 ASP A C 1
ATOM 4774 O O . ASP A 1 631 ? 0.356 -8.673 -26.019 1.00 93.94 631 ASP A O 1
ATOM 4778 N N . PRO A 1 632 ? -1.232 -7.426 -25.020 1.00 90.31 632 PRO A N 1
ATOM 4779 C CA . PRO A 1 632 ? -2.256 -7.682 -26.033 1.00 90.31 632 PRO A CA 1
ATOM 4780 C C . PRO A 1 632 ? -1.840 -7.413 -27.488 1.00 90.31 632 PRO A C 1
ATOM 4782 O O . PRO A 1 632 ? -2.452 -7.957 -28.408 1.00 90.31 632 PRO A O 1
ATOM 4785 N N . ARG A 1 633 ? -0.808 -6.590 -27.717 1.00 94.69 633 ARG A N 1
ATOM 4786 C CA . ARG A 1 633 ? -0.249 -6.265 -29.042 1.00 94.69 633 ARG A CA 1
ATOM 4787 C C . ARG A 1 633 ? 0.780 -7.289 -29.533 1.00 94.69 633 ARG A C 1
ATOM 4789 O O . ARG A 1 633 ? 1.075 -7.316 -30.725 1.00 94.69 633 ARG A O 1
ATOM 4796 N N . GLU A 1 634 ? 1.315 -8.114 -28.636 1.00 95.75 634 GLU A N 1
ATOM 4797 C CA . GLU A 1 634 ? 2.364 -9.109 -28.898 1.00 95.75 634 GLU A CA 1
ATOM 4798 C C . GLU A 1 634 ? 1.861 -10.563 -28.809 1.00 95.75 634 GLU A C 1
ATOM 4800 O O . GLU A 1 634 ? 2.643 -11.499 -28.990 1.00 95.75 634 GLU A O 1
ATOM 4805 N N . ILE A 1 635 ? 0.558 -10.774 -28.567 1.00 94.69 635 ILE A N 1
ATOM 4806 C CA . ILE A 1 635 ? -0.062 -12.109 -28.519 1.00 94.69 635 ILE A CA 1
ATOM 4807 C C . ILE A 1 635 ? 0.231 -12.870 -29.830 1.00 94.69 635 ILE A C 1
ATOM 4809 O O . ILE A 1 635 ? -0.131 -12.395 -30.913 1.00 94.69 635 ILE A O 1
ATOM 4813 N N . PRO A 1 636 ? 0.834 -14.076 -29.770 1.00 94.00 636 PRO A N 1
ATOM 4814 C CA . PRO A 1 636 ? 1.050 -14.908 -30.949 1.00 94.00 636 PRO A CA 1
ATOM 4815 C C . PRO A 1 636 ? -0.262 -15.217 -31.676 1.00 94.00 636 PRO A C 1
ATOM 4817 O O . PRO A 1 636 ? -1.242 -15.621 -31.057 1.00 94.00 636 PRO A O 1
ATOM 4820 N N . ALA A 1 637 ? -0.270 -15.121 -33.009 1.00 92.62 637 ALA A N 1
ATOM 4821 C CA . ALA A 1 637 ? -1.479 -15.293 -33.829 1.00 92.62 637 ALA A CA 1
ATOM 4822 C C . ALA A 1 637 ? -2.172 -16.672 -33.702 1.00 92.62 637 ALA A C 1
ATOM 4824 O O . ALA A 1 637 ? -3.280 -16.854 -34.201 1.00 92.62 637 ALA A O 1
ATOM 4825 N N . ASN A 1 638 ? -1.521 -17.650 -33.066 1.00 91.25 638 ASN A N 1
ATOM 4826 C CA . ASN A 1 638 ? -2.047 -18.985 -32.786 1.00 91.25 638 ASN A CA 1
ATOM 4827 C C . ASN A 1 638 ? -2.533 -19.185 -31.333 1.00 91.25 638 ASN A C 1
ATOM 4829 O O . ASN A 1 638 ? -2.876 -20.312 -30.981 1.00 91.25 638 ASN A O 1
ATOM 4833 N N . PHE A 1 639 ? -2.513 -18.154 -30.483 1.00 94.75 639 PHE A N 1
ATOM 4834 C CA . PHE A 1 639 ? -3.014 -18.202 -29.104 1.00 94.75 639 PHE A CA 1
ATOM 4835 C C . PHE A 1 639 ? -4.425 -17.607 -29.020 1.00 94.75 639 PHE A C 1
ATOM 4837 O O . PHE A 1 639 ? -4.715 -16.594 -29.652 1.00 94.75 639 PHE A O 1
ATOM 4844 N N . SER A 1 640 ? -5.306 -18.201 -28.207 1.00 90.50 640 SER A N 1
ATOM 4845 C CA . SER A 1 640 ? -6.659 -17.657 -27.998 1.00 90.50 640 SER A CA 1
ATOM 4846 C C . SER A 1 640 ? -6.736 -16.538 -26.946 1.00 90.50 640 SER A C 1
ATOM 4848 O O . SER A 1 640 ? -7.798 -15.939 -26.774 1.00 90.50 640 SER A O 1
ATOM 4850 N N . SER A 1 641 ? -5.640 -16.278 -26.226 1.00 94.19 641 SER A N 1
ATOM 4851 C CA . SER A 1 641 ? -5.502 -15.260 -25.179 1.00 94.19 641 SER A CA 1
ATOM 4852 C C . SER A 1 641 ? -4.024 -14.916 -24.955 1.00 94.19 641 SER A C 1
ATOM 4854 O O . SER A 1 641 ? -3.150 -15.718 -25.284 1.00 94.19 641 SER A O 1
ATOM 4856 N N . GLY A 1 642 ? -3.748 -13.753 -24.359 1.00 94.19 642 GLY A N 1
ATOM 4857 C CA . GLY A 1 642 ? -2.426 -13.416 -23.819 1.00 94.19 642 GLY A CA 1
ATOM 4858 C C . GLY A 1 642 ? -2.114 -14.131 -22.500 1.00 94.19 642 GLY A C 1
ATOM 4859 O O . GLY A 1 642 ? -0.947 -14.236 -22.135 1.00 94.19 642 GLY A O 1
ATOM 4860 N N . TYR A 1 643 ? -3.135 -14.664 -21.821 1.00 95.94 643 TYR A N 1
ATOM 4861 C CA . TYR A 1 643 ? -2.985 -15.444 -20.594 1.00 95.94 643 TYR A CA 1
ATOM 4862 C C . TYR A 1 643 ? -2.606 -16.900 -20.895 1.00 95.94 643 TYR A C 1
ATOM 4864 O O . TYR A 1 643 ? -3.287 -17.574 -21.670 1.00 95.94 643 TYR A O 1
ATOM 4872 N N . VAL A 1 644 ? -1.520 -17.382 -20.283 1.00 96.81 644 VAL A N 1
ATOM 4873 C CA . VAL A 1 644 ? -0.978 -18.739 -20.456 1.00 96.81 644 VAL A CA 1
ATOM 4874 C C . VAL A 1 644 ? -0.721 -19.381 -19.083 1.00 96.81 644 VAL A C 1
ATOM 4876 O O . VAL A 1 644 ? 0.107 -18.861 -18.329 1.00 96.81 644 VAL A O 1
ATOM 4879 N N . PRO A 1 645 ? -1.355 -20.523 -18.744 1.00 95.88 645 PRO A N 1
ATOM 4880 C CA . PRO A 1 645 ? -1.227 -21.146 -17.424 1.00 95.88 645 PRO A CA 1
ATOM 4881 C C . PRO A 1 645 ? 0.222 -21.471 -17.036 1.00 95.88 645 PRO A C 1
ATOM 4883 O O . PRO A 1 645 ? 1.034 -21.860 -17.884 1.00 95.88 645 PRO A O 1
ATOM 4886 N N . PHE A 1 646 ? 0.569 -21.358 -15.750 1.00 95.25 646 PHE A N 1
ATOM 4887 C CA . PHE A 1 646 ? 1.956 -21.535 -15.312 1.00 95.25 646 PHE A CA 1
ATOM 4888 C C . PHE A 1 646 ? 2.515 -22.936 -15.619 1.00 95.25 646 PHE A C 1
ATOM 4890 O O . PHE A 1 646 ? 1.898 -23.979 -15.386 1.00 95.25 646 PHE A O 1
ATOM 4897 N N . GLY A 1 647 ? 3.736 -22.959 -16.162 1.00 93.75 647 GLY A N 1
ATOM 4898 C CA . GLY A 1 647 ? 4.383 -24.182 -16.642 1.00 93.75 647 GLY A CA 1
ATOM 4899 C C . GLY A 1 647 ? 3.786 -24.773 -17.931 1.00 93.75 647 GLY A C 1
ATOM 4900 O O . GLY A 1 647 ? 4.125 -25.906 -18.273 1.00 93.75 647 GLY A O 1
ATOM 4901 N N . SER A 1 648 ? 2.918 -24.048 -18.640 1.00 93.31 648 SER A N 1
ATOM 4902 C CA . SER A 1 648 ? 2.415 -24.421 -19.969 1.00 93.31 648 SER A CA 1
ATOM 4903 C C . SER A 1 648 ? 3.030 -23.560 -21.086 1.00 93.31 648 SER A C 1
ATOM 4905 O O . SER A 1 648 ? 3.799 -22.635 -20.814 1.00 93.31 648 SER A O 1
ATOM 4907 N N . VAL A 1 649 ? 2.731 -23.882 -22.351 1.00 94.69 649 VAL A N 1
ATOM 4908 C CA . VAL A 1 649 ? 3.201 -23.128 -23.535 1.00 94.69 649 VAL A CA 1
ATOM 4909 C C . VAL A 1 649 ? 2.078 -22.697 -24.491 1.00 94.69 649 VAL A C 1
ATOM 4911 O O . VAL A 1 649 ? 2.364 -22.243 -25.598 1.00 94.69 649 VAL A O 1
ATOM 4914 N N . SER A 1 650 ? 0.811 -22.837 -24.092 1.00 94.19 650 SER A N 1
ATOM 4915 C CA . SER A 1 650 ? -0.356 -22.291 -24.804 1.00 94.19 650 SER A CA 1
ATOM 4916 C C . SER A 1 650 ? -1.540 -22.102 -23.841 1.00 94.19 650 SER A C 1
ATOM 4918 O O . SER A 1 650 ? -1.644 -22.881 -22.892 1.00 94.19 650 SER A O 1
ATOM 4920 N N . PRO A 1 651 ? -2.457 -21.140 -24.075 1.00 94.19 651 PRO A N 1
ATOM 4921 C CA . PRO A 1 651 ? -3.575 -20.843 -23.163 1.00 94.19 651 PRO A CA 1
ATOM 4922 C C . PRO A 1 651 ? -4.473 -22.040 -22.804 1.00 94.19 651 PRO A C 1
ATOM 4924 O O . PRO A 1 651 ? -5.080 -22.077 -21.740 1.00 94.19 651 PRO A O 1
ATOM 4927 N N . GLU A 1 652 ? -4.573 -23.028 -23.692 1.00 91.81 652 GLU A N 1
ATOM 4928 C CA . GLU A 1 652 ? -5.475 -24.180 -23.581 1.00 91.81 652 GLU A CA 1
ATOM 4929 C C . GLU A 1 652 ? -4.859 -25.385 -22.837 1.00 91.81 652 GLU A C 1
ATOM 4931 O O . GLU A 1 652 ? -5.493 -26.435 -22.726 1.00 91.81 652 GLU A O 1
ATOM 4936 N N . GLN A 1 653 ? -3.614 -25.280 -22.361 1.00 93.56 653 GLN A N 1
ATOM 4937 C CA . GLN A 1 653 ? -2.915 -26.357 -21.653 1.00 93.56 653 GLN A CA 1
ATOM 4938 C C . GLN A 1 653 ? -3.097 -26.249 -20.138 1.00 93.56 653 GLN A C 1
ATOM 4940 O O . GLN A 1 653 ? -2.839 -25.204 -19.550 1.00 93.56 653 GLN A O 1
ATOM 4945 N N . TYR A 1 654 ? -3.461 -27.357 -19.485 1.00 93.94 654 TYR A N 1
ATOM 4946 C CA . TYR A 1 654 ? -3.568 -27.412 -18.022 1.00 93.94 654 TYR A CA 1
ATOM 4947 C C . TYR A 1 654 ? -2.228 -27.018 -17.356 1.00 93.94 654 TYR A C 1
ATOM 4949 O O . TYR A 1 654 ? -1.181 -27.503 -17.806 1.00 93.94 654 TYR A O 1
ATOM 4957 N N . PRO A 1 655 ? -2.214 -26.175 -16.301 1.00 93.62 655 PRO A N 1
ATOM 4958 C CA . PRO A 1 655 ? -0.974 -25.746 -15.653 1.00 93.62 655 PRO A CA 1
ATOM 4959 C C . PRO A 1 655 ? -0.168 -26.926 -15.097 1.00 93.62 655 PRO A C 1
ATOM 4961 O O . PRO A 1 655 ? -0.700 -27.808 -14.422 1.00 93.62 655 PRO A O 1
ATOM 4964 N N . SER A 1 656 ? 1.144 -26.920 -15.349 1.00 92.12 656 SER A N 1
ATOM 4965 C CA . SER A 1 656 ? 2.082 -27.907 -14.787 1.00 92.12 656 SER A CA 1
ATOM 4966 C C . SER A 1 656 ? 2.831 -27.387 -13.553 1.00 92.12 656 SER A C 1
ATOM 4968 O O . SER A 1 656 ? 3.427 -28.169 -12.811 1.00 92.12 656 SER A O 1
ATOM 4970 N N . SER A 1 657 ? 2.773 -26.074 -13.309 1.00 91.94 657 SER A N 1
ATOM 4971 C CA . SER A 1 657 ? 3.246 -25.416 -12.094 1.00 91.94 657 SER A CA 1
ATOM 4972 C C . SER A 1 657 ? 2.042 -24.847 -11.352 1.00 91.94 657 SER A C 1
ATOM 4974 O O . SER A 1 657 ? 1.401 -23.934 -11.854 1.00 91.94 657 SER A O 1
ATOM 4976 N N . ILE A 1 658 ? 1.759 -25.393 -10.169 1.00 91.56 658 ILE A N 1
ATOM 4977 C CA . ILE A 1 658 ? 0.594 -25.064 -9.339 1.00 91.56 658 ILE A CA 1
ATOM 4978 C C . ILE A 1 658 ? 1.098 -24.521 -7.996 1.00 91.56 658 ILE A C 1
ATOM 4980 O O . ILE A 1 658 ? 1.976 -25.127 -7.372 1.00 91.56 658 ILE A O 1
ATOM 4984 N N . TYR A 1 659 ? 0.565 -23.384 -7.562 1.00 92.31 659 TYR A N 1
ATOM 4985 C CA . TYR A 1 659 ? 0.885 -22.706 -6.304 1.00 92.31 659 TYR A CA 1
ATOM 4986 C C . TYR A 1 659 ? -0.127 -23.029 -5.198 1.00 92.31 659 TYR A C 1
ATOM 4988 O O . TYR A 1 659 ? 0.246 -23.042 -4.025 1.00 92.31 659 TYR A O 1
ATOM 4996 N N . GLY A 1 660 ? -1.364 -23.370 -5.563 1.00 93.25 660 GLY A N 1
ATOM 4997 C CA . GLY A 1 660 ? -2.396 -23.886 -4.668 1.00 93.25 660 GLY A CA 1
ATOM 4998 C C . GLY A 1 660 ? -3.592 -22.969 -4.439 1.00 93.25 660 GLY A C 1
ATOM 4999 O O . GLY A 1 660 ? -4.488 -23.360 -3.698 1.00 93.25 660 GLY A O 1
ATOM 5000 N N . THR A 1 661 ? -3.625 -21.795 -5.063 1.00 96.31 661 THR A N 1
ATOM 5001 C CA . THR A 1 661 ? -4.721 -20.814 -4.966 1.00 96.31 661 THR A CA 1
ATOM 5002 C C . THR A 1 661 ? -5.426 -20.577 -6.306 1.00 96.31 661 THR A C 1
ATOM 5004 O O . THR A 1 661 ? -6.306 -19.725 -6.390 1.00 96.31 661 THR A O 1
ATOM 5007 N N . GLU A 1 662 ? -5.089 -21.344 -7.351 1.00 96.25 662 GLU A N 1
ATOM 5008 C CA . GLU A 1 662 ? -5.687 -21.258 -8.692 1.00 96.25 662 GLU A CA 1
ATOM 5009 C C . GLU A 1 662 ? -7.197 -21.517 -8.681 1.00 96.25 662 GLU A C 1
ATOM 5011 O O . GLU A 1 662 ? -7.943 -20.891 -9.428 1.00 96.25 662 GLU A O 1
ATOM 5016 N N . VAL A 1 663 ? -7.652 -22.460 -7.852 1.00 97.81 663 VAL A N 1
ATOM 5017 C CA . VAL A 1 663 ? -9.064 -22.830 -7.739 1.00 97.81 663 VAL A CA 1
ATOM 5018 C C . VAL A 1 663 ? -9.370 -23.461 -6.381 1.00 97.81 663 VAL A C 1
ATOM 5020 O O . VAL A 1 663 ? -8.613 -24.300 -5.873 1.00 97.81 663 VAL A O 1
ATOM 5023 N N . PHE A 1 664 ? -10.519 -23.072 -5.834 1.00 98.38 664 PHE A N 1
ATOM 5024 C CA . PHE A 1 664 ? -11.152 -23.655 -4.656 1.00 98.38 664 PHE A CA 1
ATOM 5025 C C . PHE A 1 664 ? -12.532 -24.195 -5.022 1.00 98.38 664 PHE A C 1
ATOM 5027 O O . PHE A 1 664 ? -13.228 -23.602 -5.843 1.00 98.38 664 PHE A O 1
ATOM 5034 N N . GLU A 1 665 ? -12.942 -25.281 -4.372 1.00 98.31 665 GLU A N 1
ATOM 5035 C CA . GLU A 1 665 ? -14.303 -25.812 -4.429 1.00 98.31 665 GLU A CA 1
ATOM 5036 C C . GLU A 1 665 ? -14.988 -25.708 -3.061 1.00 98.31 665 GLU A C 1
ATOM 5038 O O . GLU A 1 665 ? -14.389 -26.002 -2.021 1.00 98.31 665 GLU A O 1
ATOM 5043 N N . LEU A 1 666 ? -16.253 -25.295 -3.075 1.00 98.50 666 LEU A N 1
ATOM 5044 C CA . LEU A 1 666 ? -17.125 -25.102 -1.922 1.00 98.50 666 LEU A CA 1
ATOM 5045 C C . LEU A 1 666 ? -18.229 -26.159 -1.858 1.00 98.50 666 LEU A C 1
ATOM 5047 O O . LEU A 1 666 ? -18.493 -26.902 -2.802 1.00 98.50 666 LEU A O 1
ATOM 5051 N N . ASN A 1 667 ? -18.897 -26.225 -0.711 1.00 98.50 667 ASN A N 1
ATOM 5052 C CA . ASN A 1 667 ? -19.925 -27.212 -0.410 1.00 98.50 667 ASN A CA 1
ATOM 5053 C C . ASN A 1 667 ? -21.188 -27.013 -1.275 1.00 98.50 667 ASN A C 1
ATOM 5055 O O . ASN A 1 667 ? -22.022 -26.151 -0.993 1.00 98.50 667 ASN A O 1
ATOM 5059 N N . ASP A 1 668 ? -21.369 -27.838 -2.310 1.00 98.06 668 ASP A N 1
ATOM 5060 C CA . ASP A 1 668 ? -22.484 -27.705 -3.257 1.00 98.06 668 ASP A CA 1
ATOM 5061 C C . ASP A 1 668 ? -23.845 -28.035 -2.610 1.00 98.06 668 ASP A C 1
ATOM 5063 O O . ASP A 1 668 ? -24.868 -27.459 -2.986 1.00 98.06 668 ASP A O 1
ATOM 5067 N N . SER A 1 669 ? -23.868 -28.885 -1.573 1.00 98.69 669 SER A N 1
ATOM 5068 C CA . SER A 1 669 ? -25.063 -29.117 -0.747 1.00 98.69 669 SER A CA 1
ATOM 5069 C C . SER A 1 669 ? -25.511 -27.832 -0.042 1.00 98.69 669 SER A C 1
ATOM 5071 O O . SER A 1 669 ? -26.701 -27.511 -0.023 1.00 98.69 669 SER A O 1
ATOM 5073 N N . LEU A 1 670 ? -24.560 -27.082 0.527 1.00 98.88 670 LEU A N 1
ATOM 5074 C CA . LEU A 1 670 ? -24.822 -25.807 1.196 1.00 98.88 670 LEU A CA 1
ATOM 5075 C C . LEU A 1 670 ? -25.216 -24.721 0.188 1.00 98.88 670 LEU A C 1
ATOM 5077 O O . LEU A 1 670 ? -26.193 -24.008 0.420 1.00 98.88 670 LEU A O 1
ATOM 5081 N N . ARG A 1 671 ? -24.529 -24.652 -0.959 1.00 98.56 671 ARG A N 1
ATOM 5082 C CA . ARG A 1 671 ? -24.853 -23.741 -2.068 1.00 98.56 671 ARG A CA 1
ATOM 5083 C C . ARG A 1 671 ? -26.305 -23.886 -2.525 1.00 98.56 671 ARG A C 1
ATOM 5085 O O . ARG A 1 671 ? -27.011 -22.888 -2.643 1.00 98.56 671 ARG A O 1
ATOM 5092 N N . LYS A 1 672 ? -26.781 -25.122 -2.704 1.00 98.69 672 LYS A N 1
ATOM 5093 C CA . LYS A 1 672 ? -28.172 -25.431 -3.086 1.00 98.69 672 LYS A CA 1
ATOM 5094 C C . LYS A 1 672 ? -29.195 -24.994 -2.037 1.00 98.69 672 LYS A C 1
ATOM 5096 O O . LYS A 1 672 ? -30.259 -24.486 -2.395 1.00 98.69 672 LYS A O 1
ATOM 5101 N N . LEU A 1 673 ? -28.886 -25.160 -0.747 1.00 98.69 673 LEU A N 1
ATOM 5102 C CA . LEU A 1 673 ? -29.737 -24.670 0.346 1.00 98.69 673 LEU A CA 1
ATOM 5103 C C . LEU A 1 673 ? -29.807 -23.138 0.345 1.00 98.69 673 LEU A C 1
ATOM 5105 O O . LEU A 1 673 ? -30.904 -22.579 0.358 1.00 98.69 673 LEU A O 1
ATOM 5109 N N . ALA A 1 674 ? -28.657 -22.468 0.243 1.00 98.75 674 ALA A N 1
ATOM 5110 C CA . ALA A 1 674 ? -28.571 -21.016 0.132 1.00 98.75 674 ALA A CA 1
ATOM 5111 C C . ALA A 1 674 ? -29.335 -20.491 -1.101 1.00 98.75 674 ALA A C 1
ATOM 5113 O O . ALA A 1 674 ? -30.129 -19.560 -0.973 1.00 98.75 674 ALA A O 1
ATOM 5114 N N . ALA A 1 675 ? -29.221 -21.146 -2.262 1.00 98.75 675 ALA A N 1
ATOM 5115 C CA . ALA A 1 675 ? -29.987 -20.803 -3.463 1.00 98.75 675 ALA A CA 1
ATOM 5116 C C . ALA A 1 675 ? -31.501 -20.958 -3.235 1.00 98.75 675 ALA A C 1
ATOM 5118 O O . ALA A 1 675 ? -32.290 -20.103 -3.639 1.00 98.75 675 ALA A O 1
ATOM 5119 N N . GLY A 1 676 ? -31.921 -22.031 -2.557 1.00 98.75 676 GLY A N 1
ATOM 5120 C CA . GLY A 1 676 ? -33.315 -22.265 -2.173 1.00 98.75 676 GLY A CA 1
ATOM 5121 C C . GLY A 1 676 ? -33.878 -21.224 -1.198 1.00 98.75 676 GLY A C 1
ATOM 5122 O O . GLY A 1 676 ? -35.079 -20.948 -1.228 1.00 98.75 676 GLY A O 1
ATOM 5123 N N . PHE A 1 677 ? -33.035 -20.617 -0.362 1.00 98.81 677 PHE A N 1
ATOM 5124 C CA . PHE A 1 677 ? -33.417 -19.496 0.494 1.00 98.81 677 PHE A CA 1
ATOM 5125 C C . PHE A 1 677 ? -33.460 -18.169 -0.269 1.00 98.81 677 PHE A C 1
ATOM 5127 O O . PHE A 1 677 ? -34.494 -17.504 -0.251 1.00 98.81 677 PHE A O 1
ATOM 5134 N N . ALA A 1 678 ? -32.395 -17.824 -0.996 1.00 98.62 678 ALA A N 1
ATOM 5135 C CA . ALA A 1 678 ? -32.295 -16.606 -1.799 1.00 98.62 678 ALA A CA 1
ATOM 5136 C C . ALA A 1 678 ? -33.449 -16.469 -2.810 1.00 98.62 678 ALA A C 1
ATOM 5138 O O . ALA A 1 678 ? -33.983 -15.380 -2.996 1.00 98.62 678 ALA A O 1
ATOM 5139 N N . ARG A 1 679 ? -33.918 -17.579 -3.401 1.00 98.56 679 ARG A N 1
ATOM 5140 C CA . ARG A 1 679 ? -35.080 -17.619 -4.320 1.00 98.56 679 ARG A CA 1
ATOM 5141 C C . ARG A 1 679 ? -36.414 -17.172 -3.706 1.00 98.56 679 ARG A C 1
ATOM 5143 O O . ARG A 1 679 ? -37.383 -17.022 -4.444 1.00 98.56 679 ARG A O 1
ATOM 5150 N N . LYS A 1 680 ? -36.489 -16.979 -2.386 1.00 98.25 680 LYS A N 1
ATOM 5151 C CA . LYS A 1 680 ? -37.660 -16.409 -1.697 1.00 98.25 680 LYS A CA 1
ATOM 5152 C C . LYS A 1 680 ? -37.672 -14.877 -1.715 1.00 98.25 680 LYS A C 1
ATOM 5154 O O . LYS A 1 680 ? -38.683 -14.290 -1.338 1.00 98.25 680 LYS A O 1
ATOM 5159 N N . ALA A 1 681 ? -36.569 -14.236 -2.098 1.00 97.75 681 ALA A N 1
ATOM 5160 C CA . ALA A 1 681 ? -36.478 -12.789 -2.206 1.00 97.75 681 ALA A CA 1
ATOM 5161 C C . ALA A 1 681 ? -37.131 -12.284 -3.501 1.00 97.75 681 ALA A C 1
ATOM 5163 O O . ALA A 1 681 ? -36.919 -12.837 -4.581 1.00 97.75 681 ALA A O 1
ATOM 5164 N N . THR A 1 682 ? -37.885 -11.191 -3.398 1.00 97.88 682 THR A N 1
ATOM 5165 C CA . THR A 1 682 ? -38.310 -10.409 -4.563 1.00 97.88 682 THR A CA 1
ATOM 5166 C C . THR A 1 682 ? -37.152 -9.507 -4.964 1.00 97.88 682 THR A C 1
ATOM 5168 O O . THR A 1 682 ? -36.884 -8.527 -4.274 1.00 97.88 682 THR A O 1
ATOM 5171 N N . LEU A 1 683 ? -36.447 -9.849 -6.042 1.00 98.19 683 LEU A N 1
ATOM 5172 C CA . LEU A 1 683 ? -35.304 -9.067 -6.511 1.00 98.19 683 LEU A CA 1
ATOM 5173 C C . LEU A 1 683 ? -35.751 -7.728 -7.120 1.00 98.19 683 LEU A C 1
ATOM 5175 O O . LEU A 1 683 ? -36.743 -7.654 -7.846 1.00 98.19 683 LEU A O 1
ATOM 5179 N N . ASN A 1 684 ? -34.993 -6.683 -6.807 1.00 97.38 684 ASN A N 1
ATOM 5180 C CA . ASN A 1 684 ? -35.098 -5.339 -7.350 1.00 97.38 684 ASN A CA 1
ATOM 5181 C C . ASN A 1 684 ? -34.458 -5.244 -8.744 1.00 97.38 684 ASN A C 1
ATOM 5183 O O . ASN A 1 684 ? -33.568 -6.023 -9.091 1.00 97.38 684 ASN A O 1
ATOM 5187 N N . ASP A 1 685 ? -34.894 -4.260 -9.524 1.00 97.81 685 ASP A N 1
ATOM 5188 C CA . ASP A 1 685 ? -34.470 -4.012 -10.903 1.00 97.81 685 ASP A CA 1
ATOM 5189 C C . ASP A 1 685 ? -34.667 -2.518 -11.228 1.00 97.81 685 ASP A C 1
ATOM 5191 O O . ASP A 1 685 ? -35.424 -1.837 -10.533 1.00 97.81 685 ASP A O 1
ATOM 5195 N N . SER A 1 686 ? -34.018 -1.998 -12.270 1.00 97.75 686 SER A N 1
ATOM 5196 C CA . SER A 1 686 ? -34.149 -0.593 -12.698 1.00 97.75 686 SER A CA 1
ATOM 5197 C C . SER A 1 686 ? -34.586 -0.484 -14.160 1.00 97.75 686 SER A C 1
ATOM 5199 O O . SER A 1 686 ? -34.371 -1.396 -14.963 1.00 97.75 686 SER A O 1
ATOM 5201 N N . ALA A 1 687 ? -35.218 0.632 -14.535 1.00 97.81 687 ALA A N 1
ATOM 5202 C CA . ALA A 1 687 ? -35.641 0.854 -15.922 1.00 97.81 687 ALA A CA 1
ATOM 5203 C C . ALA A 1 687 ? -34.424 0.958 -16.860 1.00 97.81 687 ALA A C 1
ATOM 5205 O O . ALA A 1 687 ? -34.453 0.498 -18.003 1.00 97.81 687 ALA A O 1
ATOM 5206 N N . GLU A 1 688 ? -33.338 1.503 -16.329 1.00 97.38 688 GLU A N 1
ATOM 5207 C CA . GLU A 1 688 ? -32.030 1.671 -16.937 1.00 97.38 688 GLU A CA 1
ATOM 5208 C C . GLU A 1 688 ? -31.374 0.304 -17.181 1.00 97.38 688 GLU A C 1
ATOM 5210 O O . GLU A 1 688 ? -30.973 0.026 -18.310 1.00 97.38 688 GLU A O 1
ATOM 5215 N N . ALA A 1 689 ? -31.374 -0.603 -16.194 1.00 97.56 689 ALA A N 1
ATOM 5216 C CA . ALA A 1 689 ? -30.867 -1.969 -16.357 1.00 97.56 689 ALA A CA 1
ATOM 5217 C C . ALA A 1 689 ? -31.712 -2.793 -17.341 1.00 97.56 689 ALA A C 1
ATOM 5219 O O . ALA A 1 689 ? -31.156 -3.522 -18.167 1.00 97.56 689 ALA A O 1
ATOM 5220 N N . VAL A 1 690 ? -33.044 -2.651 -17.316 1.00 98.31 690 VAL A N 1
ATOM 5221 C CA . VAL A 1 690 ? -33.953 -3.253 -18.313 1.00 98.31 690 VAL A CA 1
ATOM 5222 C C . VAL A 1 690 ? -33.595 -2.781 -19.728 1.00 98.31 690 VAL A C 1
ATOM 5224 O O . VAL A 1 690 ? -33.479 -3.601 -20.643 1.00 98.31 690 VAL A O 1
ATOM 5227 N N . ALA A 1 691 ? -33.390 -1.475 -19.919 1.00 97.69 691 ALA A N 1
ATOM 5228 C CA . ALA A 1 691 ? -33.036 -0.892 -21.210 1.00 97.69 691 ALA A CA 1
ATOM 5229 C C . ALA A 1 691 ? -31.609 -1.257 -21.658 1.00 97.69 691 ALA A C 1
ATOM 5231 O O . ALA A 1 691 ? -31.386 -1.531 -22.840 1.00 97.69 691 ALA A O 1
ATOM 5232 N N . TYR A 1 692 ? -30.647 -1.299 -20.732 1.00 97.62 692 TYR A N 1
ATOM 5233 C CA . TYR A 1 692 ? -29.260 -1.654 -21.021 1.00 97.62 692 TYR A CA 1
ATOM 5234 C C . TYR A 1 692 ? -29.149 -3.108 -21.476 1.00 97.62 692 TYR A C 1
ATOM 5236 O O . TYR A 1 692 ? -28.613 -3.390 -22.551 1.00 97.62 692 TYR A O 1
ATOM 5244 N N . ARG A 1 693 ? -29.722 -4.042 -20.712 1.00 97.75 693 ARG A N 1
ATOM 5245 C CA . ARG A 1 693 ? -29.582 -5.474 -20.995 1.00 97.75 693 ARG A CA 1
ATOM 5246 C C . ARG A 1 693 ? -30.324 -5.932 -22.253 1.00 97.75 693 ARG A C 1
ATOM 5248 O O . ARG A 1 693 ? -29.922 -6.908 -22.884 1.00 97.75 693 ARG A O 1
ATOM 5255 N N . ALA A 1 694 ? -31.338 -5.185 -22.699 1.00 97.31 694 ALA A N 1
ATOM 5256 C CA . ALA A 1 694 ? -31.989 -5.411 -23.991 1.00 97.31 694 ALA A CA 1
ATOM 5257 C C . ALA A 1 694 ? -31.015 -5.308 -25.188 1.00 97.31 694 ALA A C 1
ATOM 5259 O O . ALA A 1 694 ? -31.226 -5.972 -26.205 1.00 97.31 694 ALA A O 1
ATOM 5260 N N . LYS A 1 695 ? -29.909 -4.554 -25.061 1.00 96.88 695 LYS A N 1
ATOM 5261 C CA . LYS A 1 695 ? -28.855 -4.448 -26.091 1.00 96.88 695 LYS A CA 1
ATOM 5262 C C . LYS A 1 695 ? -28.136 -5.779 -26.365 1.00 96.88 695 LYS A C 1
ATOM 5264 O O . LYS A 1 695 ? -27.542 -5.937 -27.428 1.00 96.88 695 LYS A O 1
ATOM 5269 N N . TYR A 1 696 ? -28.202 -6.747 -25.447 1.00 97.19 696 TYR A N 1
ATOM 5270 C CA . TYR A 1 696 ? -27.588 -8.072 -25.605 1.00 97.19 696 TYR A CA 1
ATOM 5271 C C . TYR A 1 696 ? -28.416 -9.033 -26.475 1.00 97.19 696 TYR A C 1
ATOM 5273 O O . TYR A 1 696 ? -27.980 -10.155 -26.729 1.00 97.19 696 TYR A O 1
ATOM 5281 N N . GLN A 1 697 ? -29.590 -8.627 -26.972 1.00 95.94 697 GLN A N 1
ATOM 5282 C CA . GLN A 1 697 ? -30.431 -9.478 -27.813 1.00 95.94 697 GLN A CA 1
ATOM 5283 C C . GLN A 1 697 ? -29.758 -9.808 -29.160 1.00 95.94 697 GLN A C 1
ATOM 5285 O O . GLN A 1 697 ? -29.805 -9.033 -30.113 1.00 95.94 697 GLN A O 1
ATOM 5290 N N . THR A 1 698 ? -29.187 -11.009 -29.264 1.00 93.06 698 THR A N 1
ATOM 5291 C CA . THR A 1 698 ? -28.635 -11.563 -30.509 1.00 93.06 698 THR A CA 1
ATOM 5292 C C . THR A 1 698 ? -29.631 -12.471 -31.233 1.00 93.06 698 THR A C 1
ATOM 5294 O O . THR A 1 698 ? -30.597 -12.967 -30.646 1.00 93.06 698 THR A O 1
ATOM 5297 N N . SER A 1 699 ? -29.391 -12.711 -32.526 1.00 92.75 699 SER A N 1
ATOM 5298 C CA . SER A 1 699 ? -30.160 -13.652 -33.354 1.00 92.75 699 SER A CA 1
ATOM 5299 C C . SER A 1 699 ? -29.782 -15.122 -33.130 1.00 92.75 699 SER A C 1
ATOM 5301 O O . SER A 1 699 ? -30.607 -16.000 -33.369 1.00 92.75 699 SER A O 1
ATOM 5303 N N . ASP A 1 700 ? -28.562 -15.393 -32.659 1.00 93.75 700 ASP A N 1
ATOM 5304 C CA . ASP A 1 700 ? -28.074 -16.731 -32.296 1.00 93.75 700 ASP A CA 1
ATOM 5305 C C . ASP A 1 700 ? -28.482 -17.167 -30.874 1.00 93.75 700 ASP A C 1
ATOM 5307 O O . ASP A 1 700 ? -28.341 -18.334 -30.517 1.00 93.75 700 ASP A O 1
ATOM 5311 N N . GLY A 1 701 ? -29.002 -16.241 -30.061 1.00 93.00 701 GLY A N 1
ATOM 5312 C CA . GLY A 1 701 ? -29.381 -16.484 -28.672 1.00 93.00 701 GLY A CA 1
ATOM 5313 C C . GLY A 1 701 ? -28.212 -16.604 -27.685 1.00 93.00 701 GLY A C 1
ATOM 5314 O O . GLY A 1 701 ? -28.466 -16.959 -26.535 1.00 93.00 701 GLY A O 1
ATOM 5315 N N . LYS A 1 702 ? -26.966 -16.294 -28.079 1.00 93.19 702 LYS A N 1
ATOM 5316 C CA . LYS A 1 702 ? -25.765 -16.424 -27.230 1.00 93.19 702 LYS A CA 1
ATOM 5317 C C . LYS A 1 702 ? -25.919 -15.752 -25.856 1.00 93.19 702 LYS A C 1
ATOM 5319 O O . LYS A 1 702 ? -25.603 -16.363 -24.842 1.00 93.19 702 LYS A O 1
ATOM 5324 N N . TYR A 1 703 ? -26.461 -14.534 -25.809 1.00 96.69 703 TYR A N 1
ATOM 5325 C CA . TYR A 1 703 ? -26.675 -13.783 -24.562 1.00 96.69 703 TYR A CA 1
ATOM 5326 C C . TYR A 1 703 ? -28.129 -13.833 -24.063 1.00 96.69 703 TYR A C 1
ATOM 5328 O O . TYR A 1 703 ? -28.617 -12.899 -23.423 1.00 96.69 703 TYR A O 1
ATOM 5336 N N . ARG A 1 704 ? -28.872 -14.913 -24.358 1.00 96.94 704 ARG A N 1
ATOM 5337 C CA . ARG A 1 704 ? -30.287 -15.027 -23.958 1.00 96.94 704 ARG A CA 1
ATOM 5338 C C . ARG A 1 704 ? -30.474 -14.865 -22.448 1.00 96.94 704 ARG A C 1
ATOM 5340 O O . ARG A 1 704 ? -31.455 -14.242 -22.054 1.00 96.94 704 ARG A O 1
ATOM 5347 N N . ALA A 1 705 ? -29.557 -15.379 -21.626 1.00 97.19 705 ALA A N 1
ATOM 5348 C CA . ALA A 1 705 ? -29.601 -15.222 -20.171 1.00 97.19 705 ALA A CA 1
ATOM 5349 C C . ALA A 1 705 ? -29.480 -13.747 -19.747 1.00 97.19 705 ALA A C 1
ATOM 5351 O O . ALA A 1 705 ? -30.344 -13.255 -19.024 1.00 97.19 705 ALA A O 1
ATOM 5352 N N . GLY A 1 706 ? -28.496 -13.023 -20.293 1.00 97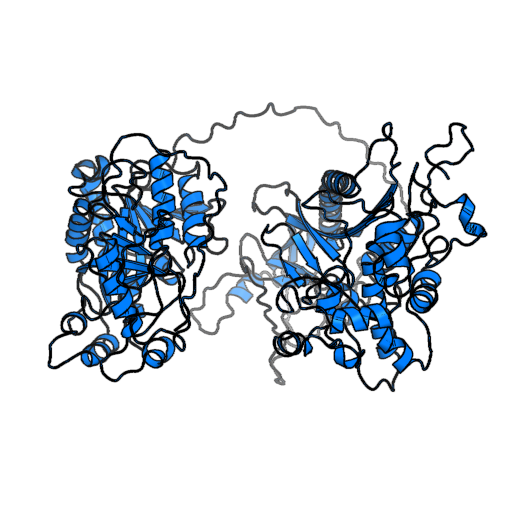.06 706 GLY A N 1
ATOM 5353 C CA . GLY A 1 706 ? -28.276 -11.598 -20.045 1.00 97.06 706 GLY A CA 1
ATOM 5354 C C . GLY A 1 706 ? -29.446 -10.680 -20.411 1.00 97.06 706 GLY A C 1
ATOM 5355 O O . GLY A 1 706 ? -29.517 -9.578 -19.895 1.00 97.06 706 GLY A O 1
ATOM 5356 N N . THR A 1 707 ? -30.397 -11.115 -21.246 1.00 97.56 707 THR A N 1
ATOM 5357 C CA . THR A 1 707 ? -31.599 -10.316 -21.586 1.00 97.56 707 THR A CA 1
ATOM 5358 C C . THR A 1 707 ? -32.788 -10.493 -20.628 1.00 97.56 707 THR A C 1
ATOM 5360 O O . THR A 1 707 ? -33.777 -9.767 -20.744 1.00 97.56 707 THR A O 1
ATOM 5363 N N . GLN A 1 708 ? -32.757 -11.477 -19.721 1.00 98.00 708 GLN A N 1
ATOM 5364 C CA . GLN A 1 708 ? -33.895 -11.787 -18.840 1.00 98.00 708 GLN A CA 1
ATOM 5365 C C . GLN A 1 708 ? -33.996 -10.806 -17.652 1.00 98.00 708 GLN A C 1
ATOM 5367 O O . GLN A 1 708 ? -33.088 -10.010 -17.444 1.00 98.00 708 GLN A O 1
ATOM 5372 N N . PRO A 1 709 ? -35.087 -10.814 -16.861 1.00 98.25 709 PRO A N 1
ATOM 5373 C CA . PRO A 1 709 ? -35.114 -10.175 -15.541 1.00 98.25 709 PRO A CA 1
ATOM 5374 C C . PRO A 1 709 ? -34.126 -10.821 -14.548 1.00 98.25 709 PRO A C 1
ATOM 5376 O O . PRO A 1 709 ? -33.776 -11.993 -14.730 1.00 98.25 709 PRO A O 1
ATOM 5379 N N . PRO A 1 710 ? -33.695 -10.102 -13.492 1.00 98.38 710 PRO A N 1
ATOM 5380 C CA . PRO A 1 710 ? -32.783 -10.639 -12.484 1.00 98.38 710 PRO A CA 1
ATOM 5381 C C . PRO A 1 710 ? -33.357 -11.871 -11.776 1.00 98.38 710 PRO A C 1
ATOM 5383 O O . PRO A 1 710 ? -34.556 -11.972 -11.513 1.00 98.38 710 PRO A O 1
ATOM 5386 N N . SER A 1 711 ? -32.486 -12.833 -11.467 1.00 98.56 711 SER A N 1
ATOM 5387 C CA . SER A 1 711 ? -32.860 -14.091 -10.807 1.00 98.56 711 SER A CA 1
ATOM 5388 C C . SER A 1 711 ? -31.727 -14.637 -9.928 1.00 98.56 711 SER A C 1
ATOM 5390 O O . SER A 1 711 ? -30.651 -14.045 -9.860 1.00 98.56 711 SER A O 1
ATOM 5392 N N . VAL A 1 712 ? -31.970 -15.755 -9.233 1.00 98.75 712 VAL A N 1
ATOM 5393 C CA . VAL A 1 712 ? -30.958 -16.449 -8.417 1.00 98.75 712 VAL A CA 1
ATOM 5394 C C . VAL A 1 712 ? -30.360 -17.620 -9.200 1.00 98.75 712 VAL A C 1
ATOM 5396 O O . VAL A 1 712 ? -31.039 -18.631 -9.439 1.00 98.75 712 VAL A O 1
ATOM 5399 N N . VAL A 1 713 ? -29.085 -17.490 -9.563 1.00 98.62 713 VAL A N 1
ATOM 5400 C CA . VAL A 1 713 ? -28.356 -18.397 -10.458 1.00 98.62 713 VAL A CA 1
ATOM 5401 C C . VAL A 1 713 ? -27.268 -19.160 -9.694 1.00 98.62 713 VAL A C 1
ATOM 5403 O O . VAL A 1 713 ? -26.475 -18.584 -8.955 1.00 98.62 713 VAL A O 1
ATOM 5406 N N . GLU A 1 714 ? -27.224 -20.478 -9.880 1.00 98.62 714 GLU A N 1
ATOM 5407 C CA . GLU A 1 714 ? -26.161 -21.346 -9.361 1.00 98.62 714 GLU A CA 1
ATOM 5408 C C . GLU A 1 714 ? -25.095 -21.506 -10.453 1.00 98.62 714 GLU A C 1
ATOM 5410 O O . GLU A 1 714 ? -25.315 -22.195 -11.448 1.00 98.62 714 GLU A O 1
ATOM 5415 N N . CYS A 1 715 ? -23.961 -20.835 -10.283 1.00 98.38 715 CYS A N 1
ATOM 5416 C CA . CYS A 1 715 ? -22.852 -20.774 -11.240 1.00 98.38 715 CYS A CA 1
ATOM 5417 C C . CYS A 1 715 ? -21.538 -20.586 -10.460 1.00 98.38 715 CYS A C 1
ATOM 5419 O O . CYS A 1 715 ? -21.487 -21.092 -9.342 1.00 98.38 715 CYS A O 1
ATOM 5421 N N . ASP A 1 716 ? -20.492 -19.955 -11.006 1.00 98.62 716 ASP A N 1
ATOM 5422 C CA . ASP A 1 716 ? -19.161 -19.848 -10.380 1.00 98.62 716 ASP A CA 1
ATOM 5423 C C . ASP A 1 716 ? -18.495 -18.475 -10.584 1.00 98.62 716 ASP A C 1
ATOM 5425 O O . ASP A 1 716 ? -18.789 -17.758 -11.549 1.00 98.62 716 ASP A O 1
ATOM 5429 N N . VAL A 1 717 ? -17.576 -18.128 -9.676 1.00 98.38 717 VAL A N 1
ATOM 5430 C CA . VAL A 1 717 ? -16.904 -16.820 -9.620 1.00 98.38 717 VAL A CA 1
ATOM 5431 C C . VAL A 1 717 ? -15.448 -16.904 -10.086 1.00 98.38 717 VAL A C 1
ATOM 5433 O O . VAL A 1 717 ? -14.763 -17.909 -9.871 1.00 98.38 717 VAL A O 1
ATOM 5436 N N . THR A 1 718 ? -14.955 -15.835 -10.708 1.00 97.94 718 THR A N 1
ATOM 5437 C CA . THR A 1 718 ? -13.533 -15.659 -11.029 1.00 97.94 718 THR A CA 1
ATOM 5438 C C . THR A 1 718 ? -12.926 -14.513 -10.235 1.00 97.94 718 THR A C 1
ATOM 5440 O O . THR A 1 718 ? -13.472 -13.412 -10.252 1.00 97.94 718 THR A O 1
ATOM 5443 N N . THR A 1 719 ? -11.776 -14.748 -9.610 1.00 97.69 719 THR A N 1
ATOM 5444 C CA . THR A 1 719 ? -10.992 -13.745 -8.882 1.00 97.69 719 THR A CA 1
ATOM 5445 C C . THR A 1 719 ? -9.885 -13.162 -9.760 1.00 97.69 719 THR A C 1
ATOM 5447 O O . THR A 1 719 ? -9.221 -13.909 -10.484 1.00 97.69 719 THR A O 1
ATOM 5450 N N . SER A 1 720 ? -9.678 -11.846 -9.686 1.00 95.75 720 SER A N 1
ATOM 5451 C CA . SER A 1 720 ? -8.493 -11.148 -10.191 1.00 95.75 720 SER A CA 1
ATOM 5452 C C . SER A 1 720 ? -8.340 -9.774 -9.532 1.00 95.75 720 SER A C 1
ATOM 5454 O O . SER A 1 720 ? -9.290 -8.998 -9.543 1.00 95.75 720 SER A O 1
ATOM 5456 N N . ASP A 1 721 ? -7.137 -9.415 -9.074 1.00 91.44 721 ASP A N 1
ATOM 5457 C CA . ASP A 1 721 ? -6.812 -8.022 -8.711 1.00 91.44 721 ASP A CA 1
ATOM 5458 C C . ASP A 1 721 ? -7.024 -7.015 -9.873 1.00 91.44 721 ASP A C 1
ATOM 5460 O O . ASP A 1 721 ? -7.267 -5.835 -9.622 1.00 91.44 721 ASP A O 1
ATOM 5464 N N . ASN A 1 722 ? -6.977 -7.444 -11.143 1.00 90.81 722 ASN A N 1
ATOM 5465 C CA . ASN A 1 722 ? -7.235 -6.574 -12.294 1.00 90.81 722 ASN A CA 1
ATOM 5466 C C . ASN A 1 722 ? -8.739 -6.487 -12.596 1.00 90.81 722 ASN A C 1
ATOM 5468 O O . ASN A 1 722 ? -9.334 -7.454 -13.077 1.00 90.81 722 ASN A O 1
ATOM 5472 N N . TRP A 1 723 ? -9.333 -5.297 -12.460 1.00 86.69 723 TRP A N 1
ATOM 5473 C CA . TRP A 1 723 ? -10.679 -5.044 -12.982 1.00 86.69 723 TRP A CA 1
ATOM 5474 C C . TRP A 1 723 ? -10.666 -5.084 -14.517 1.00 86.69 723 TRP A C 1
ATOM 5476 O O . TRP A 1 723 ? -10.095 -4.209 -15.174 1.00 86.69 723 TRP A O 1
ATOM 5486 N N . PHE A 1 724 ? -11.288 -6.105 -15.106 1.00 92.38 724 PHE A N 1
ATOM 5487 C CA . PHE A 1 724 ? -11.272 -6.334 -16.549 1.00 92.38 724 PHE A CA 1
ATOM 5488 C C . PHE A 1 724 ? -12.631 -6.073 -17.207 1.00 92.38 724 PHE A C 1
ATOM 5490 O O . PHE A 1 724 ? -13.688 -6.206 -16.604 1.00 92.38 724 PHE A O 1
ATOM 5497 N N . SER A 1 725 ? -12.594 -5.730 -18.494 1.00 93.81 725 SER A N 1
ATOM 5498 C CA . SER A 1 725 ? -13.774 -5.622 -19.351 1.00 93.81 725 SER A CA 1
ATOM 5499 C C . SER A 1 725 ? -13.406 -6.057 -20.761 1.00 93.81 725 SER A C 1
ATOM 5501 O O . SER A 1 725 ? -12.379 -5.644 -21.306 1.00 93.81 725 SER A O 1
ATOM 5503 N N . GLY A 1 726 ? -14.260 -6.865 -21.385 1.00 93.69 726 GLY A N 1
ATOM 5504 C CA . GLY A 1 726 ? -14.171 -7.127 -22.818 1.00 93.69 726 GLY A CA 1
ATOM 5505 C C . GLY A 1 726 ? -14.389 -8.580 -23.207 1.00 93.69 726 GLY A C 1
ATOM 5506 O O . GLY A 1 726 ? -13.904 -9.512 -22.570 1.00 93.69 726 GLY A O 1
ATOM 5507 N N . ARG A 1 727 ? -15.067 -8.770 -24.345 1.00 94.56 727 ARG A N 1
ATOM 5508 C CA . ARG A 1 727 ? -15.496 -10.085 -24.840 1.00 94.56 727 ARG A CA 1
ATOM 5509 C C . ARG A 1 727 ? -14.360 -11.113 -24.931 1.00 94.56 727 ARG A C 1
ATOM 5511 O O . ARG A 1 727 ? -14.578 -12.262 -24.577 1.00 94.56 727 ARG A O 1
ATOM 5518 N N . LEU A 1 728 ? -13.166 -10.722 -25.388 1.00 94.25 728 LEU A N 1
ATOM 5519 C CA . LEU A 1 728 ? -12.041 -11.656 -25.540 1.00 94.25 728 LEU A CA 1
ATOM 5520 C C . LEU A 1 728 ? -11.488 -12.145 -24.193 1.00 94.25 728 LEU A C 1
ATOM 5522 O O . LEU A 1 728 ? -11.163 -13.324 -24.081 1.00 94.25 728 LEU A O 1
ATOM 5526 N N . LEU A 1 729 ? -11.428 -11.274 -23.179 1.00 94.31 729 LEU A N 1
ATOM 5527 C CA . LEU A 1 729 ? -11.012 -11.645 -21.823 1.00 94.31 729 LEU A CA 1
ATOM 5528 C C . LEU A 1 729 ? -12.075 -12.517 -21.154 1.00 94.31 729 LEU A C 1
ATOM 5530 O O . LEU A 1 729 ? -11.761 -13.615 -20.707 1.00 94.31 729 LEU A O 1
ATOM 5534 N N . GLY A 1 730 ? -13.345 -12.108 -21.207 1.00 94.69 730 GLY A N 1
ATOM 5535 C CA . GLY A 1 730 ? -14.454 -12.901 -20.674 1.00 94.69 730 GLY A CA 1
ATOM 5536 C C . GLY A 1 730 ? -14.605 -14.284 -21.333 1.00 94.69 730 GLY A C 1
ATOM 5537 O O . GLY A 1 730 ? -14.942 -15.258 -20.662 1.00 94.69 730 GLY A O 1
ATOM 5538 N N . GLU A 1 731 ? -14.309 -14.411 -22.633 1.00 94.88 731 GLU A N 1
ATOM 5539 C CA . GLU A 1 731 ? -14.238 -15.702 -23.335 1.00 94.88 731 GLU A CA 1
ATOM 5540 C C . GLU A 1 731 ? -12.978 -16.510 -22.958 1.00 94.88 731 GLU A C 1
ATOM 5542 O O . GLU A 1 731 ? -13.030 -17.741 -22.932 1.00 94.88 731 GLU A O 1
ATOM 5547 N N . ALA A 1 732 ? -11.840 -15.863 -22.682 1.00 95.75 732 ALA A N 1
ATOM 5548 C CA . ALA A 1 732 ? -10.614 -16.534 -22.243 1.00 95.75 732 ALA A CA 1
ATOM 5549 C C . ALA A 1 732 ? -10.727 -17.070 -20.808 1.00 95.75 732 ALA A C 1
ATOM 5551 O O . ALA A 1 732 ? -10.324 -18.202 -20.545 1.00 95.75 732 ALA A O 1
ATOM 5552 N N . PHE A 1 733 ? -11.318 -16.295 -19.901 1.00 97.00 733 PHE A N 1
ATOM 5553 C CA . PHE A 1 733 ? -11.534 -16.683 -18.510 1.00 97.00 733 PHE A CA 1
ATOM 5554 C C . PHE A 1 733 ? -12.646 -17.730 -18.359 1.00 97.00 733 PHE A C 1
ATOM 5556 O O . PHE A 1 733 ? -12.495 -18.643 -17.553 1.00 97.00 733 PHE A O 1
ATOM 5563 N N . ASP A 1 734 ? -13.680 -17.724 -19.211 1.00 96.31 734 ASP A N 1
ATOM 5564 C CA . ASP A 1 734 ? -14.602 -18.867 -19.338 1.00 96.31 734 ASP A CA 1
ATOM 5565 C C . ASP A 1 734 ? -13.863 -20.161 -19.741 1.00 96.31 734 ASP A C 1
ATOM 5567 O O . ASP A 1 734 ? -14.042 -21.208 -19.110 1.00 96.31 734 ASP A O 1
ATOM 5571 N N . ARG A 1 735 ? -12.976 -20.092 -20.748 1.00 96.38 735 ARG A N 1
ATOM 5572 C CA . ARG A 1 735 ? -12.151 -21.243 -21.159 1.00 96.38 735 ARG A CA 1
ATOM 5573 C C . ARG A 1 735 ? -11.207 -21.704 -20.050 1.00 96.38 735 ARG A C 1
ATOM 5575 O O . ARG A 1 735 ? -11.090 -22.910 -19.849 1.00 96.38 735 ARG A O 1
ATOM 5582 N N . TYR A 1 736 ? -10.562 -20.788 -19.327 1.00 97.31 736 TYR A N 1
ATOM 5583 C CA . TYR A 1 736 ? -9.660 -21.137 -18.228 1.00 97.31 736 TYR A CA 1
ATOM 5584 C C . TYR A 1 736 ? -10.410 -21.731 -17.028 1.00 97.31 736 TYR A C 1
ATOM 5586 O O . TYR A 1 736 ? -9.988 -22.762 -16.513 1.00 97.31 736 TYR A O 1
ATOM 5594 N N . THR A 1 737 ? -11.566 -21.179 -16.647 1.00 97.69 737 THR A N 1
ATOM 5595 C CA . THR A 1 737 ? -12.445 -21.757 -15.617 1.00 97.69 737 THR A CA 1
ATOM 5596 C C . THR A 1 737 ? -12.853 -23.181 -15.982 1.00 97.69 737 THR A C 1
ATOM 5598 O O . THR A 1 737 ? -12.693 -24.090 -15.168 1.00 97.69 737 THR A O 1
ATOM 5601 N N . LYS A 1 738 ? -13.284 -23.427 -17.226 1.00 96.44 738 LYS A N 1
ATOM 5602 C CA . LYS A 1 738 ? -13.576 -24.785 -17.717 1.00 96.44 738 LYS A CA 1
ATOM 5603 C C . LYS A 1 738 ? -12.340 -25.684 -17.711 1.00 96.44 738 LYS A C 1
ATOM 5605 O O . LYS A 1 738 ? -12.442 -26.837 -17.311 1.00 96.44 738 LYS A O 1
ATOM 5610 N N . LEU A 1 739 ? -11.175 -25.182 -18.115 1.00 95.19 739 LEU A N 1
ATOM 5611 C CA . LEU A 1 739 ? -9.925 -25.942 -18.104 1.00 95.19 739 LEU A CA 1
ATOM 5612 C C . LEU A 1 739 ? -9.546 -26.366 -16.680 1.00 95.19 739 LEU A C 1
ATOM 5614 O O . LEU A 1 739 ? -9.391 -27.559 -16.427 1.00 95.19 739 LEU A O 1
ATOM 5618 N N . ILE A 1 740 ? -9.431 -25.414 -15.749 1.00 95.62 740 ILE A N 1
ATOM 5619 C CA . ILE A 1 740 ? -8.921 -25.657 -14.396 1.00 95.62 740 ILE A CA 1
ATOM 5620 C C . ILE A 1 740 ? -9.878 -26.513 -13.556 1.00 95.62 740 ILE A C 1
ATOM 5622 O O . ILE A 1 740 ? -9.392 -27.319 -12.766 1.00 95.62 740 ILE A O 1
ATOM 5626 N N . THR A 1 741 ? -11.196 -26.416 -13.789 1.00 96.00 741 THR A N 1
ATOM 5627 C CA . THR A 1 741 ? -12.251 -27.224 -13.135 1.00 96.00 741 THR A CA 1
ATOM 5628 C C . THR A 1 741 ? -12.570 -28.542 -13.855 1.00 96.00 741 THR A C 1
ATOM 5630 O O . THR A 1 741 ? -13.526 -29.219 -13.492 1.00 96.00 741 THR A O 1
ATOM 5633 N N . ASN A 1 742 ? -11.803 -28.944 -14.879 1.00 93.56 742 ASN A N 1
ATOM 5634 C CA . ASN A 1 742 ? -12.064 -30.178 -15.643 1.00 93.56 742 ASN A CA 1
ATOM 5635 C C . ASN A 1 742 ? -13.479 -30.213 -16.286 1.00 93.56 742 ASN A C 1
ATOM 5637 O O . ASN A 1 742 ? -14.120 -31.256 -16.408 1.00 93.56 742 ASN A O 1
ATOM 5641 N N . GLY A 1 743 ? -13.967 -29.042 -16.702 1.00 95.00 743 GLY A N 1
ATOM 5642 C CA . GLY A 1 743 ? -15.223 -28.830 -17.422 1.00 95.00 743 GLY A CA 1
ATOM 5643 C C . GLY A 1 743 ? -16.476 -28.695 -16.553 1.00 95.00 743 GLY A C 1
ATOM 5644 O O . GLY A 1 743 ? -17.564 -28.584 -17.117 1.00 95.00 743 GLY A O 1
ATOM 5645 N N . THR A 1 744 ? -16.361 -28.715 -15.221 1.00 95.31 744 THR A N 1
ATOM 5646 C CA . THR A 1 744 ? -17.519 -28.661 -14.308 1.00 95.31 744 THR A CA 1
ATOM 5647 C C . THR A 1 744 ? -17.939 -27.242 -13.917 1.00 95.31 744 THR A C 1
ATOM 5649 O O . THR A 1 744 ? -19.098 -27.053 -13.545 1.00 95.31 744 THR A O 1
ATOM 5652 N N . GLY A 1 745 ? -17.026 -26.268 -13.992 1.00 96.69 745 GLY A N 1
ATOM 5653 C CA . GLY A 1 745 ? -17.259 -24.875 -13.615 1.00 96.69 745 GLY A CA 1
ATOM 5654 C C . GLY A 1 745 ? -17.940 -24.033 -14.700 1.00 96.69 745 GLY A C 1
ATOM 5655 O O . GLY A 1 745 ? -17.705 -24.209 -15.900 1.00 96.69 745 GLY A O 1
ATOM 5656 N N . VAL A 1 746 ? -18.766 -23.081 -14.267 1.00 98.06 746 VAL A N 1
ATOM 5657 C CA . VAL A 1 746 ? -19.593 -22.193 -15.095 1.00 98.06 746 VAL A CA 1
ATOM 5658 C C . VAL A 1 746 ? -19.364 -20.738 -14.675 1.00 98.06 746 VAL A C 1
ATOM 5660 O O . VAL A 1 746 ? -20.080 -20.203 -13.830 1.00 98.06 746 VAL A O 1
ATOM 5663 N N . TYR A 1 747 ? -18.370 -20.082 -15.281 1.00 97.94 747 TYR A N 1
ATOM 5664 C CA . TYR A 1 747 ? -18.036 -18.683 -14.992 1.00 97.94 747 TYR A CA 1
ATOM 5665 C C . TYR A 1 747 ? -19.222 -17.739 -15.258 1.00 97.94 747 TYR A C 1
ATOM 5667 O O . TYR A 1 747 ? -19.669 -17.592 -16.402 1.00 97.94 747 TYR A O 1
ATOM 5675 N N . CYS A 1 748 ? -19.698 -17.076 -14.202 1.00 96.19 748 CYS A N 1
ATOM 5676 C CA . CYS A 1 748 ? -20.794 -16.117 -14.276 1.00 96.19 748 CYS A CA 1
ATOM 5677 C C . CYS A 1 748 ? -20.541 -14.763 -13.615 1.00 96.19 748 CYS A C 1
ATOM 5679 O O . CYS A 1 748 ? -21.241 -13.825 -13.986 1.00 96.19 748 CYS A O 1
ATOM 5681 N N . ASN A 1 749 ? -19.613 -14.642 -12.660 1.00 97.19 749 ASN A N 1
ATOM 5682 C CA . ASN A 1 749 ? -19.408 -13.403 -11.906 1.00 97.19 749 ASN A CA 1
ATOM 5683 C C . ASN A 1 749 ? -17.920 -13.137 -11.595 1.00 97.19 749 ASN A C 1
ATOM 5685 O O . ASN A 1 749 ? -17.137 -14.086 -11.503 1.00 97.19 749 ASN A O 1
ATOM 5689 N N . THR A 1 750 ? -17.529 -11.869 -11.449 1.00 97.38 750 THR A N 1
ATOM 5690 C CA . THR A 1 750 ? -16.154 -11.421 -11.169 1.00 97.38 750 THR A CA 1
ATOM 5691 C C . THR A 1 750 ? -15.978 -10.895 -9.744 1.00 97.38 750 THR A C 1
ATOM 5693 O O . THR A 1 750 ? -16.819 -10.151 -9.254 1.00 97.38 750 THR A O 1
ATOM 5696 N N . ALA A 1 751 ? -14.830 -11.173 -9.133 1.00 97.06 751 ALA A N 1
ATOM 5697 C CA . ALA A 1 751 ? -14.422 -10.694 -7.813 1.00 97.06 751 ALA A CA 1
ATOM 5698 C C . ALA A 1 751 ? -12.940 -10.276 -7.821 1.00 97.06 751 ALA A C 1
ATOM 5700 O O . ALA A 1 751 ? -12.194 -10.729 -8.693 1.00 97.06 751 ALA A O 1
ATOM 5701 N N . GLN A 1 752 ? -12.480 -9.521 -6.818 1.00 96.31 752 GLN A N 1
ATOM 5702 C CA . GLN A 1 752 ? -11.038 -9.360 -6.558 1.00 96.31 752 GLN A CA 1
ATOM 5703 C C . GLN A 1 752 ? -10.587 -10.147 -5.312 1.00 96.31 752 GLN A C 1
ATOM 5705 O O . GLN A 1 752 ? -9.416 -10.452 -5.176 1.00 96.31 752 GLN A O 1
ATOM 5710 N N . GLU A 1 753 ? -11.496 -10.562 -4.425 1.00 97.31 753 GLU A N 1
ATOM 5711 C CA . GLU A 1 753 ? -11.149 -11.013 -3.066 1.00 97.31 753 GLU A CA 1
ATOM 5712 C C . GLU A 1 753 ? -11.279 -12.526 -2.838 1.00 97.31 753 GLU A C 1
ATOM 5714 O O . GLU A 1 753 ? -10.581 -13.093 -1.994 1.00 97.31 753 GLU A O 1
ATOM 5719 N N . ASP A 1 754 ? -12.183 -13.194 -3.563 1.00 98.12 754 ASP A N 1
ATOM 5720 C CA . ASP A 1 754 ? -12.748 -14.480 -3.125 1.00 98.12 754 ASP A CA 1
ATOM 5721 C C . ASP A 1 754 ? -11.692 -15.576 -2.895 1.00 98.12 754 ASP A C 1
ATOM 5723 O O . ASP A 1 754 ? -11.670 -16.192 -1.828 1.00 98.12 754 ASP A O 1
ATOM 5727 N N . ASN A 1 755 ? -10.759 -15.795 -3.830 1.00 98.31 755 ASN A N 1
ATOM 5728 C CA . ASN A 1 755 ? -9.694 -16.794 -3.653 1.00 98.31 755 ASN A CA 1
ATOM 5729 C C . ASN A 1 755 ? -8.757 -16.487 -2.464 1.00 98.31 755 ASN A C 1
ATOM 5731 O O . ASN A 1 755 ? -8.230 -17.418 -1.850 1.00 98.31 755 ASN A O 1
ATOM 5735 N N . ALA A 1 756 ? -8.571 -15.216 -2.102 1.00 98.44 756 ALA A N 1
ATOM 5736 C CA . ALA A 1 756 ? -7.749 -14.807 -0.966 1.00 98.44 756 ALA A CA 1
ATOM 5737 C C . ALA A 1 756 ? -8.472 -15.017 0.377 1.00 98.44 756 ALA A C 1
ATOM 5739 O O . ALA A 1 756 ? -7.900 -15.606 1.303 1.00 98.44 756 ALA A O 1
ATOM 5740 N N . THR A 1 757 ? -9.753 -14.642 0.454 1.00 98.75 757 THR A N 1
ATOM 5741 C CA . THR A 1 757 ? -10.651 -14.978 1.573 1.00 98.75 757 THR A CA 1
ATOM 5742 C C . THR A 1 757 ? -10.708 -16.491 1.800 1.00 98.75 757 THR A C 1
ATOM 5744 O O . THR A 1 757 ? -10.588 -16.958 2.937 1.00 98.75 757 THR A O 1
ATOM 5747 N N . LEU A 1 758 ? -10.837 -17.281 0.729 1.00 98.81 758 LEU A N 1
ATOM 5748 C CA . LEU A 1 758 ? -10.870 -18.739 0.820 1.00 98.81 758 LEU A CA 1
ATOM 5749 C C . LEU A 1 758 ? -9.538 -19.339 1.278 1.00 98.81 758 LEU A C 1
ATOM 5751 O O . LEU A 1 758 ? -9.563 -20.239 2.113 1.00 98.81 758 LEU A O 1
ATOM 5755 N N . GLU A 1 759 ? -8.381 -18.860 0.817 1.00 98.75 759 GLU A N 1
ATOM 5756 C CA . GLU A 1 759 ? -7.089 -19.370 1.303 1.00 98.75 759 GLU A CA 1
ATOM 5757 C C . GLU A 1 759 ? -6.895 -19.100 2.806 1.00 98.75 759 GLU A C 1
ATOM 5759 O O . GLU A 1 759 ? -6.416 -19.975 3.538 1.00 98.75 759 GLU A O 1
ATOM 5764 N N . ALA A 1 760 ? -7.315 -17.929 3.296 1.00 98.75 760 ALA A N 1
ATOM 5765 C CA . ALA A 1 760 ? -7.289 -17.602 4.722 1.00 98.75 760 ALA A CA 1
ATOM 5766 C C . ALA A 1 760 ? -8.201 -18.541 5.539 1.00 98.75 760 ALA A C 1
ATOM 5768 O O . ALA A 1 760 ? -7.751 -19.150 6.516 1.00 98.75 760 ALA A O 1
ATOM 5769 N N . LEU A 1 761 ? -9.448 -18.754 5.100 1.00 98.81 761 LEU A N 1
ATOM 5770 C CA . LEU A 1 761 ? -10.385 -19.683 5.749 1.00 98.81 761 LEU A CA 1
ATOM 5771 C C . LEU A 1 761 ? -9.932 -21.152 5.644 1.00 98.81 761 LEU A C 1
ATOM 5773 O O . LEU A 1 761 ? -10.113 -21.920 6.589 1.00 98.81 761 LEU A O 1
ATOM 5777 N N . LEU A 1 762 ? -9.282 -21.561 4.551 1.00 98.62 762 LEU A N 1
ATOM 5778 C CA . LEU A 1 762 ? -8.740 -22.914 4.375 1.00 98.62 762 LEU A CA 1
ATOM 5779 C C . LEU A 1 762 ? -7.597 -23.194 5.361 1.00 98.62 762 LEU A C 1
ATOM 5781 O O . LEU A 1 762 ? -7.522 -24.278 5.952 1.00 98.62 762 LEU A O 1
ATOM 5785 N N . ARG A 1 763 ? -6.726 -22.204 5.583 1.00 98.25 763 ARG A N 1
ATOM 5786 C CA . ARG A 1 763 ? -5.675 -22.255 6.612 1.00 98.25 763 ARG A CA 1
ATOM 5787 C C . ARG A 1 763 ? -6.271 -22.254 8.016 1.00 98.25 763 ARG A C 1
ATOM 5789 O O . ARG A 1 763 ? -5.846 -23.066 8.838 1.00 98.25 763 ARG A O 1
ATOM 5796 N N . GLY A 1 764 ? -7.293 -21.434 8.262 1.00 98.38 764 GLY A N 1
ATOM 5797 C CA . GLY A 1 764 ? -8.079 -21.452 9.496 1.00 98.38 764 GLY A CA 1
ATOM 5798 C C . GLY A 1 764 ? -8.683 -22.825 9.794 1.00 98.38 764 GLY A C 1
ATOM 5799 O O . GLY A 1 764 ? -8.577 -23.322 10.914 1.00 98.38 764 GLY A O 1
ATOM 5800 N N . HIS A 1 765 ? -9.241 -23.490 8.781 1.00 98.44 765 HIS A N 1
ATOM 5801 C CA . HIS A 1 765 ? -9.797 -24.834 8.919 1.00 98.44 765 HIS A CA 1
ATOM 5802 C C . HIS A 1 765 ? -8.723 -25.868 9.250 1.00 98.44 765 HIS A C 1
ATOM 5804 O O . HIS A 1 765 ? -8.884 -26.670 10.169 1.00 98.44 765 HIS A O 1
ATOM 5810 N N . LYS A 1 766 ? -7.576 -25.800 8.570 1.00 96.75 766 LYS A N 1
ATOM 5811 C CA . LYS A 1 766 ? -6.418 -26.651 8.869 1.00 96.75 766 LYS A CA 1
ATOM 5812 C C . LYS A 1 766 ? -5.851 -26.426 10.279 1.00 96.75 766 LYS A C 1
ATOM 5814 O O . LYS A 1 766 ? -5.274 -27.351 10.846 1.00 96.75 766 LYS A O 1
ATOM 5819 N N . ALA A 1 767 ? -6.025 -25.230 10.838 1.00 97.19 767 ALA A N 1
ATOM 5820 C CA . ALA A 1 767 ? -5.693 -24.894 12.222 1.00 97.19 767 ALA A CA 1
ATOM 5821 C C . ALA A 1 767 ? -6.796 -25.272 13.238 1.00 97.19 767 ALA A C 1
ATOM 5823 O O . ALA A 1 767 ? -6.580 -25.129 14.439 1.00 97.19 767 ALA A O 1
ATOM 5824 N N . GLY A 1 768 ? -7.958 -25.760 12.786 1.00 97.25 768 GLY A N 1
ATOM 5825 C CA . GLY A 1 768 ? -9.099 -26.103 13.642 1.00 97.25 768 GLY A CA 1
ATOM 5826 C C . GLY A 1 768 ? -9.895 -24.898 14.157 1.00 97.25 768 GLY A C 1
ATOM 5827 O O . GLY A 1 768 ? -10.595 -25.031 15.156 1.00 97.25 768 GLY A O 1
ATOM 5828 N N . LEU A 1 769 ? -9.774 -23.733 13.510 1.00 98.12 769 LEU A N 1
ATOM 5829 C CA . LEU A 1 769 ? -10.398 -22.470 13.932 1.00 98.12 769 LEU A CA 1
ATOM 5830 C C . LEU A 1 769 ? -11.725 -22.170 13.214 1.00 98.12 769 LEU A C 1
ATOM 5832 O O . LEU A 1 769 ? -12.566 -21.475 13.776 1.00 98.12 769 LEU A O 1
ATOM 5836 N N . VAL A 1 770 ? -11.926 -22.705 12.003 1.00 98.38 770 VAL A N 1
ATOM 5837 C CA . VAL A 1 770 ? -13.168 -22.578 11.211 1.00 98.38 770 VAL A CA 1
ATOM 5838 C C . VAL A 1 770 ? -13.534 -23.899 10.524 1.00 98.38 770 VAL A C 1
ATOM 5840 O O . VAL A 1 770 ? -12.718 -24.817 10.433 1.00 98.38 770 VAL A O 1
ATOM 5843 N N . ASP A 1 771 ? -14.746 -24.001 9.983 1.00 98.38 771 ASP A N 1
ATOM 5844 C CA . ASP A 1 771 ? -15.196 -25.140 9.174 1.00 98.38 771 ASP A CA 1
ATOM 5845 C C . ASP A 1 771 ? -15.341 -24.731 7.697 1.00 98.38 771 ASP A C 1
ATOM 5847 O O . ASP A 1 771 ? -16.278 -24.025 7.325 1.00 98.38 771 ASP A O 1
ATOM 5851 N N . PHE A 1 772 ? -14.422 -25.188 6.835 1.00 98.56 772 PHE A N 1
ATOM 5852 C CA . PHE A 1 772 ? -14.425 -24.838 5.406 1.00 98.56 772 PHE A CA 1
ATOM 5853 C C . PHE A 1 772 ? -15.683 -25.337 4.668 1.00 98.56 772 PHE A C 1
ATOM 5855 O O . PHE A 1 772 ? -16.033 -24.818 3.610 1.00 98.56 772 PHE A O 1
ATOM 5862 N N . SER A 1 773 ? -16.415 -26.309 5.230 1.00 98.44 773 SER A N 1
ATOM 5863 C CA . SER A 1 773 ? -17.685 -26.774 4.659 1.00 98.44 773 SER A CA 1
ATOM 5864 C C . SER A 1 773 ? -18.844 -25.780 4.839 1.00 98.44 773 SER A C 1
ATOM 5866 O O . SER A 1 773 ? -19.914 -25.999 4.266 1.00 98.44 773 SER A O 1
ATOM 5868 N N . ARG A 1 774 ? -18.644 -24.690 5.597 1.00 98.75 774 ARG A N 1
ATOM 5869 C CA . ARG A 1 774 ? -19.664 -23.688 5.964 1.00 98.75 774 ARG A CA 1
ATOM 5870 C C . ARG A 1 774 ? -19.543 -22.359 5.213 1.00 98.75 774 ARG A C 1
ATOM 5872 O O . ARG A 1 774 ? -20.134 -21.366 5.632 1.00 98.75 774 ARG A O 1
ATOM 5879 N N . ILE A 1 775 ? -18.782 -22.327 4.122 1.00 98.88 775 ILE A N 1
ATOM 5880 C CA . ILE A 1 775 ? -18.560 -21.113 3.333 1.00 98.88 775 ILE A CA 1
ATOM 5881 C C . ILE A 1 775 ? -19.556 -21.041 2.170 1.00 98.88 775 ILE A C 1
ATOM 5883 O O . ILE A 1 775 ? -19.758 -22.015 1.442 1.00 98.88 775 ILE A O 1
ATOM 5887 N N . ILE A 1 776 ? -20.156 -19.867 1.998 1.00 98.94 776 ILE A N 1
ATOM 5888 C CA . ILE A 1 776 ? -21.025 -19.478 0.889 1.00 98.94 776 ILE A CA 1
ATOM 5889 C C . ILE A 1 776 ? -20.373 -18.269 0.218 1.00 98.94 776 ILE A C 1
ATOM 5891 O O . ILE A 1 776 ? -20.027 -17.308 0.901 1.00 98.94 776 ILE A O 1
ATOM 5895 N N . ILE A 1 777 ? -20.250 -18.296 -1.109 1.00 98.81 777 ILE A N 1
ATOM 5896 C CA . ILE A 1 777 ? -19.976 -17.095 -1.902 1.00 98.81 777 ILE A CA 1
ATOM 5897 C C . ILE A 1 777 ? -21.262 -16.690 -2.607 1.00 98.81 777 ILE A C 1
ATOM 5899 O O . ILE A 1 777 ? -21.839 -17.481 -3.360 1.00 98.81 777 ILE A O 1
ATOM 5903 N N . MET A 1 778 ? -21.684 -15.456 -2.352 1.00 98.69 778 MET A N 1
ATOM 5904 C CA . MET A 1 778 ? -22.792 -14.768 -2.987 1.00 98.69 778 MET A CA 1
ATOM 5905 C C . MET A 1 778 ? -22.279 -13.482 -3.631 1.00 98.69 778 MET A C 1
ATOM 5907 O O . MET A 1 778 ? -21.815 -12.578 -2.941 1.00 98.69 778 MET A O 1
ATOM 5911 N N . ARG A 1 779 ? -22.415 -13.381 -4.953 1.00 98.38 779 ARG A N 1
ATOM 5912 C CA . ARG A 1 779 ? -22.094 -12.159 -5.695 1.00 98.38 779 ARG A CA 1
ATOM 5913 C C . ARG A 1 779 ? -23.320 -11.633 -6.432 1.00 98.38 779 ARG A C 1
ATOM 5915 O O . ARG A 1 779 ? -24.080 -12.420 -7.007 1.00 98.38 779 ARG A O 1
ATOM 5922 N N . THR A 1 780 ? -23.531 -10.320 -6.421 1.00 98.50 780 THR A N 1
ATOM 5923 C CA . THR A 1 780 ? -24.654 -9.665 -7.118 1.00 98.50 780 THR A CA 1
ATOM 5924 C C . THR A 1 780 ? -24.189 -8.806 -8.285 1.00 98.50 780 THR A C 1
ATOM 5926 O O . THR A 1 780 ? -23.154 -8.156 -8.227 1.00 98.50 780 THR A O 1
ATOM 5929 N N . ALA A 1 781 ? -24.933 -8.848 -9.387 1.00 98.25 781 ALA A N 1
ATOM 5930 C CA . ALA A 1 781 ? -24.452 -8.356 -10.672 1.00 98.25 781 ALA A CA 1
ATOM 5931 C C . ALA A 1 781 ? -24.596 -6.827 -10.829 1.00 98.25 781 ALA A C 1
ATOM 5933 O O . ALA A 1 781 ? -25.666 -6.356 -11.219 1.00 98.25 781 ALA A O 1
ATOM 5934 N N . SER A 1 782 ? -23.539 -6.061 -10.555 1.00 96.75 782 SER A N 1
ATOM 5935 C CA . SER A 1 782 ? -23.511 -4.587 -10.665 1.00 96.75 782 SER A CA 1
ATOM 5936 C C . SER A 1 782 ? -23.431 -4.069 -12.102 1.00 96.75 782 SER A C 1
ATOM 5938 O O . SER A 1 782 ? -23.913 -2.974 -12.392 1.00 96.75 782 SER A O 1
ATOM 5940 N N . ASP A 1 783 ? -22.841 -4.862 -12.990 1.00 97.19 783 ASP A N 1
ATOM 5941 C CA . ASP A 1 783 ? -22.461 -4.513 -14.359 1.00 97.19 783 ASP A CA 1
ATOM 5942 C C . ASP A 1 783 ? -22.228 -5.796 -15.184 1.00 97.19 783 ASP A C 1
ATOM 5944 O O . ASP A 1 783 ? -22.234 -6.903 -14.646 1.00 97.19 783 ASP A O 1
ATOM 5948 N N . MET A 1 784 ? -22.072 -5.673 -16.501 1.00 97.19 784 MET A N 1
ATOM 5949 C CA . MET A 1 784 ? -21.688 -6.760 -17.408 1.00 97.19 784 MET A CA 1
ATOM 5950 C C . MET A 1 784 ? -20.165 -6.787 -17.605 1.00 97.19 784 MET A C 1
ATOM 5952 O O . MET A 1 784 ? -19.573 -5.776 -17.976 1.00 97.19 784 MET A O 1
ATOM 5956 N N . ASP A 1 785 ? -19.536 -7.964 -17.513 1.00 96.06 785 ASP A N 1
ATOM 5957 C CA . ASP A 1 785 ? -18.076 -8.148 -17.674 1.00 96.06 785 ASP A CA 1
ATOM 5958 C C . ASP A 1 785 ? -17.559 -7.888 -19.112 1.00 96.06 785 ASP A C 1
ATOM 5960 O O . ASP A 1 785 ? -16.354 -7.879 -19.397 1.00 96.06 785 ASP A O 1
ATOM 5964 N N . ARG A 1 786 ? -18.479 -7.722 -20.067 1.00 96.69 786 ARG A N 1
ATOM 5965 C CA . ARG A 1 786 ? -18.197 -7.530 -21.490 1.00 96.69 786 ARG A CA 1
ATOM 5966 C C . ARG A 1 786 ? -19.289 -6.692 -22.165 1.00 96.69 786 ARG A C 1
ATOM 5968 O O . ARG A 1 786 ? -20.468 -6.868 -21.852 1.00 96.69 786 ARG A O 1
ATOM 5975 N N . PRO A 1 787 ? -18.932 -5.871 -23.173 1.00 96.69 787 PRO A N 1
ATOM 5976 C CA . PRO A 1 787 ? -19.900 -5.085 -23.930 1.00 96.69 787 PRO A CA 1
ATOM 5977 C C . PRO A 1 787 ? -20.922 -5.958 -24.660 1.00 96.69 787 PRO A C 1
ATOM 5979 O O . PRO A 1 787 ? -20.625 -7.074 -25.106 1.00 96.69 787 PRO A O 1
ATOM 5982 N N . TYR A 1 788 ? -22.104 -5.384 -24.875 1.00 95.44 788 TYR A N 1
ATOM 5983 C CA . TYR A 1 788 ? -23.110 -5.903 -25.798 1.00 95.44 788 TYR A CA 1
ATOM 5984 C C . TYR A 1 788 ? -22.573 -5.975 -27.246 1.00 95.44 788 TYR A C 1
ATOM 5986 O O . TYR A 1 788 ? -21.599 -5.296 -27.590 1.00 95.44 788 TYR A O 1
ATOM 5994 N N . PRO A 1 789 ? -23.189 -6.781 -28.134 1.00 94.31 789 PRO A N 1
ATOM 5995 C CA . PRO A 1 789 ? -22.799 -6.862 -29.542 1.00 94.31 789 PRO A CA 1
ATOM 5996 C C . PRO A 1 789 ? -22.726 -5.484 -30.221 1.00 94.31 789 PRO A C 1
ATOM 5998 O O . PRO A 1 789 ? -23.731 -4.795 -30.363 1.00 94.31 789 PRO A O 1
ATOM 6001 N N . GLY A 1 790 ? -21.530 -5.094 -30.668 1.00 91.94 790 GLY A N 1
ATOM 6002 C CA . GLY A 1 790 ? -21.274 -3.796 -31.307 1.00 91.94 790 GLY A CA 1
ATOM 6003 C C . GLY A 1 790 ? -20.825 -2.676 -30.359 1.00 91.94 790 GLY A C 1
ATOM 6004 O O . GLY A 1 790 ? -20.343 -1.657 -30.847 1.00 91.94 790 GLY A O 1
ATOM 6005 N N . GLY A 1 791 ? -20.909 -2.864 -29.038 1.00 93.88 791 GLY A N 1
ATOM 6006 C CA . GLY A 1 791 ? -20.295 -1.975 -28.046 1.00 93.88 791 GLY A CA 1
ATOM 6007 C C . GLY A 1 791 ? -18.775 -2.170 -27.935 1.00 93.88 791 GLY A C 1
ATOM 6008 O O . GLY A 1 791 ? -18.237 -3.215 -28.314 1.00 93.88 791 GLY A O 1
ATOM 6009 N N . SER A 1 792 ? -18.064 -1.174 -27.394 1.00 95.75 792 SER A N 1
ATOM 6010 C CA . SER A 1 792 ? -16.626 -1.273 -27.103 1.00 95.75 792 SER A CA 1
ATOM 6011 C C . SER A 1 792 ? -16.365 -1.664 -25.645 1.00 95.75 792 SER A C 1
ATOM 6013 O O . SER A 1 792 ? -17.126 -1.316 -24.745 1.00 95.75 792 SER A O 1
ATOM 6015 N N . ALA A 1 793 ? -15.246 -2.350 -25.388 1.00 94.31 793 ALA A N 1
ATOM 6016 C CA . ALA A 1 793 ? -14.840 -2.703 -24.023 1.00 94.31 793 ALA A CA 1
ATOM 6017 C C . ALA A 1 793 ? -14.554 -1.464 -23.150 1.00 94.31 793 ALA A C 1
ATOM 6019 O O . ALA A 1 793 ? -14.816 -1.485 -21.950 1.00 94.31 793 ALA A O 1
ATOM 6020 N N . THR A 1 794 ? -14.080 -0.374 -23.766 1.00 93.06 794 THR A N 1
ATOM 6021 C CA . THR A 1 794 ? -13.854 0.920 -23.106 1.00 93.06 794 THR A CA 1
ATOM 6022 C C . THR A 1 794 ? -15.153 1.606 -22.690 1.00 93.06 794 THR A C 1
ATOM 6024 O O . THR A 1 794 ? -15.207 2.166 -21.602 1.00 93.06 794 THR A O 1
ATOM 6027 N N . ALA A 1 795 ? -16.209 1.537 -23.510 1.00 92.56 795 ALA A N 1
ATOM 6028 C CA . ALA A 1 795 ? -17.523 2.047 -23.128 1.00 92.56 795 ALA A CA 1
ATOM 6029 C C . ALA A 1 795 ? -18.097 1.215 -21.976 1.00 92.56 795 ALA A C 1
ATOM 6031 O O . ALA A 1 795 ? -18.467 1.784 -20.959 1.00 92.56 795 ALA A O 1
ATOM 6032 N N . ASN A 1 796 ? -18.052 -0.118 -22.077 1.00 94.38 796 ASN A N 1
ATOM 6033 C CA . ASN A 1 796 ? -18.528 -1.019 -21.022 1.00 94.38 796 ASN A CA 1
ATOM 6034 C C . ASN A 1 796 ? -17.849 -0.791 -19.657 1.00 94.38 796 ASN A C 1
ATOM 6036 O O . ASN A 1 796 ? -18.498 -0.972 -18.637 1.00 94.38 796 ASN A O 1
ATOM 6040 N N . LEU A 1 797 ? -16.565 -0.399 -19.643 1.00 91.38 797 LEU A N 1
ATOM 6041 C CA . LEU A 1 797 ? -15.797 -0.174 -18.412 1.00 91.38 797 LEU A CA 1
ATOM 6042 C C . LEU A 1 797 ? -15.918 1.250 -17.840 1.00 91.38 797 LEU A C 1
ATOM 6044 O O . LEU A 1 797 ? -15.855 1.414 -16.627 1.00 91.38 797 LEU A O 1
ATOM 6048 N N . TRP A 1 798 ? -16.031 2.281 -18.689 1.00 85.81 798 TRP A N 1
ATOM 6049 C CA . TRP A 1 798 ? -15.889 3.687 -18.259 1.00 85.81 798 TRP A CA 1
ATOM 6050 C C . TRP A 1 798 ? -16.993 4.647 -18.727 1.00 85.81 798 TRP A C 1
ATOM 6052 O O . TRP A 1 798 ? -17.002 5.795 -18.289 1.00 85.81 798 TRP A O 1
ATOM 6062 N N . GLY A 1 799 ? -17.863 4.252 -19.661 1.00 77.44 799 GLY A N 1
ATOM 6063 C CA . GLY A 1 799 ? -18.773 5.185 -20.348 1.00 77.44 799 GLY A CA 1
ATOM 6064 C C . GLY A 1 799 ? -20.250 4.792 -20.375 1.00 77.44 799 GLY A C 1
ATOM 6065 O O . GLY A 1 799 ? -21.102 5.666 -20.508 1.00 77.44 799 GLY A O 1
ATOM 6066 N N . ASP A 1 800 ? -20.561 3.504 -20.267 1.00 85.19 800 ASP A N 1
ATOM 6067 C CA . ASP A 1 800 ? -21.923 2.983 -20.262 1.00 85.19 800 ASP A CA 1
ATOM 6068 C C . ASP A 1 800 ? -22.474 2.947 -18.829 1.00 85.19 800 ASP A C 1
ATOM 6070 O O . ASP A 1 800 ? -22.090 2.090 -18.035 1.00 85.19 800 ASP A O 1
ATOM 6074 N N . ASP A 1 801 ? -23.444 3.811 -18.522 1.00 89.50 801 ASP A N 1
ATOM 6075 C CA . ASP A 1 801 ? -24.318 3.580 -17.371 1.00 89.50 801 ASP A CA 1
ATOM 6076 C C . ASP A 1 801 ? -25.211 2.360 -17.658 1.00 89.50 801 ASP A C 1
ATOM 6078 O O . ASP A 1 801 ? -26.010 2.345 -18.605 1.00 89.50 801 ASP A O 1
ATOM 6082 N N . GLN A 1 802 ? -25.030 1.313 -16.854 1.00 94.94 802 GLN A N 1
ATOM 6083 C CA . GLN A 1 802 ? -25.780 0.061 -16.944 1.00 94.94 802 GLN A CA 1
ATOM 6084 C C . GLN A 1 802 ? -26.997 0.040 -16.003 1.00 94.94 802 GLN A C 1
ATOM 6086 O O . GLN A 1 802 ? -27.768 -0.919 -16.029 1.00 94.94 802 GLN A O 1
ATOM 6091 N N . GLY A 1 803 ? -27.173 1.059 -15.153 1.00 95.12 803 GLY A N 1
ATOM 6092 C CA . GLY A 1 803 ? -28.299 1.203 -14.226 1.00 95.12 803 GLY A CA 1
ATOM 6093 C C . GLY A 1 803 ? -28.366 0.177 -13.091 1.00 95.12 803 GLY A C 1
ATOM 6094 O O . GLY A 1 803 ? -29.350 0.153 -12.348 1.00 95.12 803 GLY A O 1
ATOM 6095 N N . ALA A 1 804 ? -27.374 -0.707 -12.973 1.00 96.62 804 ALA A N 1
ATOM 6096 C CA . ALA A 1 804 ? -27.480 -1.940 -12.198 1.00 96.62 804 ALA A CA 1
ATOM 6097 C C . ALA A 1 804 ? -26.761 -1.941 -10.842 1.00 96.62 804 ALA A C 1
ATOM 6099 O O . ALA A 1 804 ? -27.079 -2.782 -10.003 1.00 96.62 804 ALA A O 1
ATOM 6100 N N . TYR A 1 805 ? -25.880 -0.976 -10.576 1.00 95.94 805 TYR A N 1
ATOM 6101 C CA . TYR A 1 805 ? -25.165 -0.886 -9.302 1.00 95.94 805 TYR A CA 1
ATOM 6102 C C . TYR A 1 805 ? -26.113 -0.719 -8.084 1.00 95.94 805 TYR A C 1
ATOM 6104 O O . TYR A 1 805 ? -26.070 -1.571 -7.192 1.00 95.94 805 TYR A O 1
ATOM 6112 N N . PRO A 1 806 ? -27.067 0.244 -8.047 1.00 96.69 806 PRO A N 1
ATOM 6113 C CA . PRO A 1 806 ? -28.022 0.340 -6.936 1.00 96.69 806 PRO A CA 1
ATOM 6114 C C . PRO A 1 806 ? -28.933 -0.893 -6.736 1.00 96.69 806 PRO A C 1
ATOM 6116 O O . PRO A 1 806 ? -29.087 -1.329 -5.591 1.00 96.69 806 PRO A O 1
ATOM 6119 N N . PRO A 1 807 ? -29.553 -1.505 -7.775 1.00 97.50 807 PRO A N 1
ATOM 6120 C CA . PRO A 1 807 ? -30.338 -2.719 -7.566 1.00 97.50 807 PRO A CA 1
ATOM 6121 C C . PRO A 1 807 ? -29.477 -3.940 -7.209 1.00 97.50 807 PRO A C 1
ATOM 6123 O O . PRO A 1 807 ? -29.988 -4.799 -6.495 1.00 97.50 807 PRO A O 1
ATOM 6126 N N . ALA A 1 808 ? -28.200 -4.018 -7.608 1.00 98.06 808 ALA A N 1
ATOM 6127 C CA . ALA A 1 808 ? -27.288 -5.074 -7.154 1.00 98.06 808 ALA A CA 1
ATOM 6128 C C . ALA A 1 808 ? -27.061 -5.007 -5.636 1.00 98.06 808 ALA A C 1
ATOM 6130 O O . ALA A 1 808 ? -27.385 -5.973 -4.946 1.00 98.06 808 ALA A O 1
ATOM 6131 N N . LEU A 1 809 ? -26.653 -3.847 -5.101 1.00 97.75 809 LEU A N 1
ATOM 6132 C CA . LEU A 1 809 ? -26.521 -3.631 -3.651 1.00 97.75 809 LEU A CA 1
ATOM 6133 C C . LEU A 1 809 ? -27.826 -3.933 -2.902 1.00 97.75 809 LEU A C 1
ATOM 6135 O O . LEU A 1 809 ? -27.830 -4.620 -1.880 1.00 97.75 809 LEU A O 1
ATOM 6139 N N . ARG A 1 810 ? -28.975 -3.505 -3.443 1.00 97.38 810 ARG A N 1
ATOM 6140 C CA . ARG A 1 810 ? -30.269 -3.826 -2.826 1.00 97.38 810 ARG A CA 1
ATOM 6141 C C . ARG A 1 810 ? -30.569 -5.330 -2.845 1.00 97.38 810 ARG A C 1
ATOM 6143 O O . ARG A 1 810 ? -31.158 -5.836 -1.889 1.00 97.38 810 ARG A O 1
ATOM 6150 N N . ASN A 1 811 ? -30.174 -6.043 -3.897 1.00 98.25 811 ASN A N 1
ATOM 6151 C CA . ASN A 1 811 ? -30.374 -7.487 -4.034 1.00 98.25 811 ASN A CA 1
ATOM 6152 C C . ASN A 1 811 ? -29.409 -8.314 -3.186 1.00 98.25 811 ASN A C 1
ATOM 6154 O O . ASN A 1 811 ? -29.791 -9.406 -2.763 1.00 98.25 811 ASN A O 1
ATOM 6158 N N . LEU A 1 812 ? -28.224 -7.779 -2.885 1.00 97.19 812 LEU A N 1
ATOM 6159 C CA . LEU A 1 812 ? -27.258 -8.366 -1.962 1.00 97.19 812 LEU A CA 1
ATOM 6160 C C . LEU A 1 812 ? -27.903 -8.575 -0.590 1.00 97.19 812 LEU A C 1
ATOM 6162 O O . LEU A 1 812 ? -28.014 -9.705 -0.109 1.00 97.19 812 LEU A O 1
ATOM 6166 N N . HIS A 1 813 ? -28.460 -7.492 -0.050 1.00 96.06 813 HIS A N 1
ATOM 6167 C CA . HIS A 1 813 ? -29.303 -7.504 1.137 1.00 96.06 813 HIS A CA 1
ATOM 6168 C C . HIS A 1 813 ? -30.531 -8.418 0.965 1.00 96.06 813 HIS A C 1
ATOM 6170 O O . HIS A 1 813 ? -30.707 -9.368 1.725 1.00 96.06 813 HIS A O 1
ATOM 6176 N N . LEU A 1 814 ? -31.385 -8.180 -0.042 1.00 98.00 814 LEU A N 1
ATOM 6177 C CA . LEU A 1 814 ? -32.687 -8.860 -0.134 1.00 98.00 814 LEU A CA 1
ATOM 6178 C C . LEU A 1 814 ? -32.569 -10.389 -0.225 1.00 98.00 814 LEU A C 1
ATOM 6180 O O . LEU A 1 814 ? -33.376 -11.094 0.381 1.00 98.00 814 LEU A O 1
ATOM 6184 N N . ALA A 1 815 ? -31.592 -10.910 -0.968 1.00 98.56 815 ALA A N 1
ATOM 6185 C CA . ALA A 1 815 ? -31.366 -12.348 -1.085 1.00 98.56 815 ALA A CA 1
ATOM 6186 C C . ALA A 1 815 ? -30.552 -12.912 0.085 1.00 98.56 815 ALA A C 1
ATOM 6188 O O . ALA A 1 815 ? -30.900 -13.972 0.616 1.00 98.56 815 ALA A O 1
ATOM 6189 N N . GLY A 1 816 ? -29.505 -12.207 0.513 1.00 98.31 816 GLY A N 1
ATOM 6190 C CA . GLY A 1 816 ? -28.636 -12.653 1.593 1.00 98.31 816 GLY A CA 1
ATOM 6191 C C . GLY A 1 816 ? -29.335 -12.685 2.951 1.00 98.31 816 GLY A C 1
ATOM 6192 O O . GLY A 1 816 ? -29.184 -13.663 3.680 1.00 98.31 816 GLY A O 1
ATOM 6193 N N . THR A 1 817 ? -30.224 -11.733 3.247 1.00 97.94 817 THR A N 1
ATOM 6194 C CA . THR A 1 817 ? -31.096 -11.783 4.432 1.00 97.94 817 THR A CA 1
ATOM 6195 C C . THR A 1 817 ? -31.946 -13.058 4.454 1.00 97.94 817 THR A C 1
ATOM 6197 O O . THR A 1 817 ? -32.104 -13.666 5.511 1.00 97.94 817 THR A O 1
ATOM 6200 N N . LYS A 1 818 ? -32.418 -13.566 3.302 1.00 98.69 818 LYS A N 1
ATOM 6201 C CA . LYS A 1 818 ? -33.137 -14.857 3.252 1.00 98.69 818 LYS A CA 1
ATOM 6202 C C . LYS A 1 818 ? -32.234 -16.060 3.502 1.00 98.69 818 LYS A C 1
ATOM 6204 O O . LYS A 1 818 ? -32.690 -17.023 4.120 1.00 98.69 818 LYS A O 1
ATOM 6209 N N . ILE A 1 819 ? -30.965 -16.006 3.094 1.00 98.81 819 ILE A N 1
ATOM 6210 C CA . ILE A 1 819 ? -29.960 -17.017 3.459 1.00 98.81 819 ILE A CA 1
ATOM 6211 C C . ILE A 1 819 ? -29.723 -16.997 4.980 1.00 98.81 819 ILE A C 1
ATOM 6213 O O . ILE A 1 819 ? -29.788 -18.053 5.612 1.00 98.81 819 ILE A O 1
ATOM 6217 N N . ILE A 1 820 ? -29.530 -15.815 5.573 1.00 98.69 820 ILE A N 1
ATOM 6218 C CA . ILE A 1 820 ? -29.318 -15.623 7.018 1.00 98.69 820 ILE A CA 1
ATOM 6219 C C . ILE A 1 820 ? -30.524 -16.128 7.824 1.00 98.69 820 ILE A C 1
ATOM 6221 O O . ILE A 1 820 ? -30.349 -16.966 8.710 1.00 98.69 820 ILE A O 1
ATOM 6225 N N . GLU A 1 821 ? -31.749 -15.709 7.483 1.00 98.25 821 GLU A N 1
ATOM 6226 C CA . GLU A 1 821 ? -32.996 -16.211 8.089 1.00 98.25 821 GLU A CA 1
ATOM 6227 C C . GLU A 1 821 ? -33.080 -17.745 8.033 1.00 98.25 821 GLU A C 1
ATOM 6229 O O . GLU A 1 821 ? -33.446 -18.392 9.017 1.00 98.25 821 GLU A O 1
ATOM 6234 N N . GLY A 1 822 ? -32.715 -18.341 6.892 1.00 98.25 822 GLY A N 1
ATOM 6235 C CA . GLY A 1 822 ? -32.701 -19.790 6.699 1.00 98.25 822 GLY A CA 1
ATOM 6236 C C . GLY A 1 822 ? -31.698 -20.516 7.602 1.00 98.25 822 GLY A C 1
ATOM 6237 O O . GLY A 1 822 ? -32.049 -21.532 8.209 1.00 98.25 822 GLY A O 1
ATOM 6238 N N . ILE A 1 823 ? -30.479 -19.984 7.736 1.00 98.62 823 ILE A N 1
ATOM 6239 C CA . ILE A 1 823 ? -29.417 -20.556 8.581 1.00 98.62 823 ILE A CA 1
ATOM 6240 C C . ILE A 1 823 ? -29.748 -20.396 10.071 1.00 98.62 823 ILE A C 1
ATOM 6242 O O . ILE A 1 823 ? -29.687 -21.368 10.830 1.00 98.62 823 ILE A O 1
ATOM 6246 N N . VAL A 1 824 ? -30.117 -19.185 10.499 1.00 98.12 824 VAL A N 1
ATOM 6247 C CA . VAL A 1 824 ? -30.384 -18.862 11.909 1.00 98.12 824 VAL A CA 1
ATOM 6248 C C . VAL A 1 824 ? -31.678 -19.519 12.394 1.00 98.12 824 VAL A C 1
ATOM 6250 O O . VAL A 1 824 ? -31.697 -20.072 13.496 1.00 98.12 824 VAL A O 1
ATOM 6253 N N . GLY A 1 825 ? -32.732 -19.529 11.571 1.00 97.44 825 GLY A N 1
ATOM 6254 C CA . GLY A 1 825 ? -33.994 -20.211 11.871 1.00 97.44 825 GLY A CA 1
ATOM 6255 C C . GLY A 1 825 ? -33.859 -21.737 11.884 1.00 97.44 825 GLY A C 1
ATOM 6256 O O . GLY A 1 825 ? -34.385 -22.395 12.777 1.00 97.44 825 GLY A O 1
ATOM 6257 N N . GLY A 1 826 ? -33.089 -22.308 10.951 1.00 97.81 826 GLY A N 1
ATOM 6258 C CA . GLY A 1 826 ? -32.814 -23.748 10.874 1.00 97.81 826 GLY A CA 1
ATOM 6259 C C . GLY A 1 826 ? -31.688 -24.249 11.791 1.00 97.81 826 GLY A C 1
ATOM 6260 O O . GLY A 1 826 ? -31.240 -25.391 11.630 1.00 97.81 826 GLY A O 1
ATOM 6261 N N . TRP A 1 827 ? -31.182 -23.416 12.711 1.00 98.25 827 TRP A N 1
ATOM 6262 C CA . TRP A 1 827 ? -29.917 -23.654 13.419 1.00 98.25 827 TRP A CA 1
ATOM 6263 C C . TRP A 1 827 ? -29.871 -24.994 14.159 1.00 98.25 827 TRP A C 1
ATOM 6265 O O . TRP A 1 827 ? -29.007 -25.825 13.888 1.00 98.25 827 TRP A O 1
ATOM 6275 N N . ASN A 1 828 ? -30.826 -25.240 15.057 1.00 97.75 828 ASN A N 1
ATOM 6276 C CA . ASN A 1 828 ? -30.829 -26.435 15.910 1.00 97.75 828 ASN A CA 1
ATOM 6277 C C . ASN A 1 828 ? -31.161 -27.731 15.144 1.00 97.75 828 ASN A C 1
ATOM 6279 O O . ASN A 1 828 ? -30.808 -28.826 15.587 1.00 97.75 828 ASN A O 1
ATOM 6283 N N . GLU A 1 829 ? -31.844 -27.619 14.004 1.00 96.56 829 GLU A N 1
ATOM 6284 C CA . GLU A 1 829 ? -32.269 -28.765 13.197 1.00 96.56 829 GLU A CA 1
ATOM 6285 C C . GLU A 1 829 ? -31.137 -29.244 12.280 1.00 96.56 829 GLU A C 1
ATOM 6287 O O . GLU A 1 829 ? -30.780 -30.431 12.295 1.00 96.56 829 GLU A O 1
ATOM 6292 N N . THR A 1 830 ? -30.549 -28.296 11.539 1.00 96.56 830 THR A N 1
ATOM 6293 C CA . THR A 1 830 ? -29.593 -28.540 10.450 1.00 96.56 830 THR A CA 1
ATOM 6294 C C . THR A 1 830 ? -28.252 -27.850 10.700 1.00 96.56 830 THR A C 1
ATOM 6296 O O . THR A 1 830 ? -27.227 -28.522 10.816 1.00 96.56 830 THR A O 1
ATOM 6299 N N . PHE A 1 831 ? -28.229 -26.517 10.796 1.00 98.25 831 PHE A N 1
ATOM 6300 C CA . PHE A 1 831 ? -26.993 -25.763 10.563 1.00 98.25 831 PHE A CA 1
ATOM 6301 C C . PHE A 1 831 ? -25.953 -25.878 11.685 1.00 98.25 831 PHE A C 1
ATOM 6303 O O . PHE A 1 831 ? -24.764 -25.931 11.377 1.00 98.25 831 PHE A O 1
ATOM 6310 N N . ALA A 1 832 ? -26.349 -26.049 12.950 1.00 97.44 832 ALA A N 1
ATOM 6311 C CA . ALA A 1 832 ? -25.413 -26.289 14.052 1.00 97.44 832 ALA A CA 1
ATOM 6312 C C . ALA A 1 832 ? -24.517 -27.517 13.786 1.00 97.44 832 ALA A C 1
ATOM 6314 O O . ALA A 1 832 ? -23.296 -27.447 13.930 1.00 97.44 832 ALA A O 1
ATOM 6315 N N . LYS A 1 833 ? -25.105 -28.618 13.294 1.00 96.06 833 LYS A N 1
ATOM 6316 C CA . LYS A 1 833 ? -24.390 -29.869 12.971 1.00 96.06 833 LYS A CA 1
ATOM 6317 C C . LYS A 1 833 ? -23.491 -29.767 11.735 1.00 96.06 833 LYS A C 1
ATOM 6319 O O . LYS A 1 833 ? -22.605 -30.600 11.584 1.00 96.06 833 LYS A O 1
ATOM 6324 N N . GLY A 1 834 ? -23.712 -28.770 10.879 1.00 96.50 834 GLY A N 1
ATOM 6325 C CA . GLY A 1 834 ? -23.060 -28.659 9.575 1.00 96.50 834 GLY A CA 1
ATOM 6326 C C . GLY A 1 834 ? -23.858 -29.340 8.461 1.00 96.50 834 GLY A C 1
ATOM 6327 O O . GLY A 1 834 ? -24.648 -30.256 8.699 1.00 96.50 834 GLY A O 1
ATOM 6328 N N . VAL A 1 835 ? -23.640 -28.892 7.225 1.00 98.31 835 VAL A N 1
ATOM 6329 C CA . VAL A 1 835 ? -24.218 -29.499 6.018 1.00 98.31 835 VAL A CA 1
ATOM 6330 C C . VAL A 1 835 ? -23.152 -30.376 5.368 1.00 98.31 835 VAL A C 1
ATOM 6332 O O . VAL A 1 835 ? -22.125 -29.869 4.933 1.00 98.31 835 VAL A O 1
ATOM 6335 N N . ALA A 1 836 ? -23.377 -31.687 5.275 1.00 97.19 836 ALA A N 1
ATOM 6336 C CA . ALA A 1 836 ? -22.392 -32.590 4.682 1.00 97.19 836 ALA A CA 1
ATOM 6337 C C . ALA A 1 836 ? -22.208 -32.318 3.167 1.00 97.19 836 ALA A C 1
ATOM 6339 O O . ALA A 1 836 ? -23.203 -32.311 2.427 1.00 97.19 836 ALA A O 1
ATOM 6340 N N . PRO A 1 837 ? -20.967 -32.123 2.677 1.00 96.50 837 PRO A N 1
ATOM 6341 C CA . PRO A 1 837 ? -20.712 -31.948 1.252 1.00 96.50 837 PRO A CA 1
ATOM 6342 C C . PRO A 1 837 ? -20.933 -33.259 0.489 1.00 96.50 837 PRO A C 1
ATOM 6344 O O . PRO A 1 837 ? -20.537 -34.336 0.938 1.00 96.50 837 PRO A O 1
ATOM 6347 N N . THR A 1 838 ? -21.555 -33.169 -0.687 1.00 95.06 838 THR A N 1
ATOM 6348 C CA . THR A 1 838 ? -21.679 -34.288 -1.646 1.00 95.06 838 THR A CA 1
ATOM 6349 C C . THR A 1 838 ? -20.555 -34.317 -2.686 1.00 95.06 838 THR A C 1
ATOM 6351 O O . THR A 1 838 ? -20.507 -35.215 -3.523 1.00 95.06 838 THR A O 1
ATOM 6354 N N . ASN A 1 839 ? -19.678 -33.319 -2.645 1.00 95.81 839 ASN A N 1
ATOM 6355 C CA . ASN A 1 839 ? -18.601 -33.030 -3.582 1.00 95.81 839 ASN A CA 1
ATOM 6356 C C . ASN A 1 839 ? -17.263 -32.849 -2.837 1.00 95.81 839 ASN A C 1
ATOM 6358 O O . ASN A 1 839 ? -17.211 -32.944 -1.608 1.00 95.81 839 ASN A O 1
ATOM 6362 N N . TYR A 1 840 ? -16.174 -32.614 -3.571 1.00 95.75 840 TYR A N 1
ATOM 6363 C CA . TYR A 1 840 ? -14.911 -32.201 -2.959 1.00 95.75 840 TYR A CA 1
ATOM 6364 C C . TYR A 1 840 ? -15.027 -30.764 -2.413 1.00 95.75 840 TYR A C 1
ATOM 6366 O O . TYR A 1 840 ? -15.796 -29.966 -2.938 1.00 95.75 840 TYR A O 1
ATOM 6374 N N . ILE A 1 841 ? -14.281 -30.437 -1.352 1.00 97.12 841 ILE A N 1
ATOM 6375 C CA . ILE A 1 841 ? -14.143 -29.063 -0.852 1.00 97.12 841 ILE A CA 1
ATOM 6376 C C . ILE A 1 841 ? -12.683 -28.761 -0.505 1.00 97.12 841 ILE A C 1
ATOM 6378 O O . ILE A 1 841 ? -11.970 -29.623 0.016 1.00 97.12 841 ILE A O 1
ATOM 6382 N N . GLY A 1 842 ? -12.250 -27.529 -0.764 1.00 96.81 842 GLY A N 1
ATOM 6383 C CA . GLY A 1 842 ? -10.874 -27.066 -0.567 1.00 96.81 842 GLY A CA 1
ATOM 6384 C C . GLY A 1 842 ? -10.173 -26.703 -1.878 1.00 96.81 842 GLY A C 1
ATOM 6385 O O . GLY A 1 842 ? -10.815 -26.511 -2.907 1.00 96.81 842 GLY A O 1
ATOM 6386 N N . ASN A 1 843 ? -8.846 -26.574 -1.836 1.00 96.38 843 ASN A N 1
ATOM 6387 C CA . ASN A 1 843 ? -8.037 -26.139 -2.976 1.00 96.38 843 ASN A CA 1
ATOM 6388 C C . ASN A 1 843 ? -7.473 -27.286 -3.832 1.00 96.38 843 ASN A C 1
ATOM 6390 O O . ASN A 1 843 ? -7.426 -28.446 -3.424 1.00 96.38 843 ASN A O 1
ATOM 6394 N N . ILE A 1 844 ? -6.928 -26.935 -4.998 1.00 94.12 844 ILE A N 1
ATOM 6395 C CA . ILE A 1 844 ? -6.271 -27.854 -5.949 1.00 94.12 844 ILE A CA 1
ATOM 6396 C C . ILE A 1 844 ? -5.170 -28.757 -5.352 1.00 94.12 844 ILE A C 1
ATOM 6398 O O . ILE A 1 844 ? -4.860 -29.803 -5.920 1.00 94.12 844 ILE A O 1
ATOM 6402 N N . LEU A 1 845 ? -4.594 -28.407 -4.195 1.00 92.81 845 LEU A N 1
ATOM 6403 C CA . LEU A 1 845 ? -3.576 -29.219 -3.512 1.00 92.81 845 LEU A CA 1
ATOM 6404 C C . LEU A 1 845 ? -4.146 -30.316 -2.594 1.00 92.81 845 LEU A C 1
ATOM 6406 O O . LEU A 1 845 ? -3.368 -31.113 -2.067 1.00 92.81 845 LEU A O 1
ATOM 6410 N N . GLY A 1 846 ? -5.461 -30.363 -2.347 1.00 92.75 846 GLY A N 1
ATOM 6411 C CA . GLY A 1 846 ? -6.037 -31.294 -1.367 1.00 92.75 846 GLY A CA 1
ATOM 6412 C C . GLY A 1 846 ? -5.642 -30.961 0.079 1.00 92.75 846 GLY A C 1
ATOM 6413 O O . GLY A 1 846 ? -5.489 -31.859 0.907 1.00 92.75 846 GLY A O 1
ATOM 6414 N N . THR A 1 847 ? -5.426 -29.675 0.391 1.00 92.19 847 THR A N 1
ATOM 6415 C CA . THR A 1 847 ? -4.757 -29.198 1.626 1.00 92.19 847 THR A CA 1
ATOM 6416 C C . THR A 1 847 ? -5.397 -29.676 2.933 1.00 92.19 847 THR A C 1
ATOM 6418 O O . THR A 1 847 ? -4.687 -29.808 3.938 1.00 92.19 847 THR A O 1
ATOM 6421 N N . ILE A 1 848 ? -6.709 -29.931 2.908 1.00 92.50 848 ILE A N 1
ATOM 6422 C CA . ILE A 1 848 ? -7.548 -30.342 4.047 1.00 92.50 848 ILE A CA 1
ATOM 6423 C C . ILE A 1 848 ? -8.014 -31.808 3.943 1.00 92.50 848 ILE A C 1
ATOM 6425 O O . ILE A 1 848 ? -8.916 -32.238 4.655 1.00 92.50 848 ILE A O 1
ATOM 6429 N N . GLY A 1 849 ? -7.379 -32.598 3.071 1.00 88.38 849 GLY A N 1
ATOM 6430 C CA . GLY A 1 849 ? -7.781 -33.968 2.758 1.00 88.38 849 GLY A CA 1
ATOM 6431 C C . GLY A 1 849 ? -8.768 -34.041 1.592 1.00 88.38 849 GLY A C 1
ATOM 6432 O O . GLY A 1 849 ? -8.969 -33.070 0.866 1.00 88.38 849 GLY A O 1
ATOM 6433 N N . GLY A 1 850 ? -9.353 -35.223 1.384 1.00 86.06 850 GLY A N 1
ATOM 6434 C CA . GLY A 1 850 ? -10.146 -35.522 0.189 1.00 86.06 850 GLY A CA 1
ATOM 6435 C C . GLY A 1 850 ? -9.286 -35.696 -1.069 1.00 86.06 850 GLY A C 1
ATOM 6436 O O . GLY A 1 850 ? -8.066 -35.854 -1.000 1.00 86.06 850 GLY A O 1
ATOM 6437 N N . ARG A 1 851 ? -9.937 -35.709 -2.232 1.00 86.50 851 ARG A N 1
ATOM 6438 C CA . ARG A 1 851 ? -9.287 -35.745 -3.545 1.00 86.50 851 ARG A CA 1
ATOM 6439 C C . ARG A 1 851 ? -10.093 -34.861 -4.505 1.00 86.50 851 ARG A C 1
ATOM 6441 O O . ARG A 1 851 ? -11.243 -35.220 -4.750 1.00 86.50 851 ARG A O 1
ATOM 6448 N N . PRO A 1 852 ? -9.511 -33.769 -5.034 1.00 88.56 852 PRO A N 1
ATOM 6449 C CA . PRO A 1 852 ? -10.147 -32.957 -6.069 1.00 88.56 852 PRO A CA 1
ATOM 6450 C C . PRO A 1 852 ? -10.596 -33.797 -7.277 1.00 88.56 852 PRO A C 1
ATOM 6452 O O . PRO A 1 852 ? -9.909 -34.754 -7.662 1.00 88.56 852 PRO A O 1
ATOM 6455 N N . ASP A 1 853 ? -11.744 -33.448 -7.866 1.00 84.00 853 ASP A N 1
ATOM 6456 C CA . ASP A 1 853 ? -12.212 -33.969 -9.166 1.00 84.00 853 ASP A CA 1
ATOM 6457 C C . ASP A 1 853 ? -11.643 -33.170 -10.365 1.00 84.00 853 ASP A C 1
ATOM 6459 O O . ASP A 1 853 ? -11.706 -33.614 -11.517 1.00 84.00 853 ASP A O 1
ATOM 6463 N N . PHE A 1 854 ? -10.983 -32.051 -10.055 1.00 88.69 854 PHE A N 1
ATOM 6464 C CA . PHE A 1 854 ? -10.090 -31.263 -10.900 1.00 88.69 854 PHE A CA 1
ATOM 6465 C C . PHE A 1 854 ? -8.603 -31.468 -10.521 1.00 88.69 854 PHE A C 1
ATOM 6467 O O . PHE A 1 854 ? -8.259 -32.335 -9.717 1.00 88.69 854 PHE A O 1
ATOM 6474 N N . GLY A 1 855 ? -7.687 -30.693 -11.110 1.00 78.44 855 GLY A N 1
ATOM 6475 C CA . GLY A 1 855 ? -6.240 -30.852 -10.915 1.00 78.44 855 GLY A CA 1
ATOM 6476 C C . GLY A 1 855 ? -5.596 -31.882 -11.859 1.00 78.44 855 GLY A C 1
ATOM 6477 O O . GLY A 1 855 ? -6.290 -32.579 -12.600 1.00 78.44 855 GLY A O 1
ATOM 6478 N N . PRO A 1 856 ? -4.258 -32.042 -11.822 1.00 65.50 856 PRO A N 1
ATOM 6479 C CA . PRO A 1 856 ? -3.501 -32.942 -12.708 1.00 65.50 856 PRO A CA 1
ATOM 6480 C C . PRO A 1 856 ? -3.696 -34.449 -12.415 1.00 65.50 856 PRO A C 1
ATOM 6482 O O . PRO A 1 856 ? -2.907 -35.285 -12.858 1.00 65.50 856 PRO A O 1
ATOM 6485 N N . GLY A 1 857 ? -4.735 -34.819 -11.661 1.00 54.66 857 GLY A N 1
ATOM 6486 C CA . GLY A 1 857 ? -4.989 -36.179 -11.198 1.00 54.66 857 GLY A CA 1
ATOM 6487 C C . GLY A 1 857 ? -4.156 -36.591 -9.972 1.00 54.66 857 GLY A C 1
ATOM 6488 O O . GLY A 1 857 ? -3.368 -35.812 -9.433 1.00 54.66 857 GLY A O 1
ATOM 6489 N N . PRO A 1 858 ? -4.343 -37.828 -9.475 1.00 39.78 858 PRO A N 1
ATOM 6490 C CA . PRO A 1 858 ? -3.674 -38.299 -8.270 1.00 39.78 858 PRO A CA 1
ATOM 6491 C C . PRO A 1 858 ? -2.181 -38.537 -8.521 1.00 39.78 858 PRO A C 1
ATOM 6493 O O . PRO A 1 858 ? -1.803 -39.413 -9.302 1.00 39.78 858 PRO A O 1
ATOM 6496 N N . VAL A 1 859 ? -1.323 -37.854 -7.763 1.00 38.81 859 VAL A N 1
ATOM 6497 C CA . VAL A 1 859 ? 0.070 -38.287 -7.601 1.00 38.81 859 VAL A CA 1
ATOM 6498 C C . VAL A 1 859 ? 0.051 -39.641 -6.888 1.00 38.81 859 VAL A C 1
ATOM 6500 O O . VAL A 1 859 ? -0.355 -39.750 -5.731 1.00 38.81 859 VAL A O 1
ATOM 6503 N N . ALA A 1 860 ? 0.434 -40.700 -7.600 1.00 27.66 860 ALA A N 1
ATOM 6504 C CA . ALA A 1 860 ? 0.372 -42.058 -7.079 1.00 27.66 860 ALA A CA 1
ATOM 6505 C C . ALA A 1 860 ? 1.375 -42.268 -5.928 1.00 27.66 860 ALA A C 1
ATOM 6507 O O . ALA A 1 860 ? 2.585 -42.183 -6.126 1.00 27.66 860 ALA A O 1
ATOM 6508 N N . GLY A 1 861 ? 0.859 -42.625 -4.748 1.00 27.09 861 GLY A N 1
ATOM 6509 C CA . GLY A 1 861 ? 1.652 -43.040 -3.588 1.00 27.09 861 GLY A CA 1
ATOM 6510 C C . GLY A 1 861 ? 1.690 -41.996 -2.472 1.00 27.09 861 GLY A C 1
ATOM 6511 O O . GLY A 1 861 ? 2.277 -40.928 -2.613 1.00 27.09 861 GLY A O 1
ATOM 6512 N N . GLY A 1 862 ? 1.090 -42.337 -1.329 1.00 29.77 862 GLY A N 1
ATOM 6513 C CA . GLY A 1 862 ? 1.021 -41.472 -0.154 1.00 29.77 862 GLY A CA 1
ATOM 6514 C C . GLY A 1 862 ? 2.376 -41.237 0.518 1.00 29.77 862 GLY A C 1
ATOM 6515 O O . GLY A 1 862 ? 2.724 -41.921 1.476 1.00 29.77 862 GLY A O 1
ATOM 6516 N N . GLN A 1 863 ? 3.094 -40.213 0.067 1.00 27.72 863 GLN A N 1
ATOM 6517 C CA . GLN A 1 863 ? 3.992 -39.419 0.902 1.00 27.72 863 GLN A CA 1
ATOM 6518 C C . GLN A 1 863 ? 3.765 -37.947 0.570 1.00 27.72 863 GLN A C 1
ATOM 6520 O O . GLN A 1 863 ? 3.961 -37.530 -0.570 1.00 27.72 863 GLN A O 1
ATOM 6525 N N . ALA A 1 864 ? 3.376 -37.155 1.572 1.00 32.41 864 ALA A N 1
ATOM 6526 C CA . ALA A 1 864 ? 3.351 -35.706 1.440 1.00 32.41 864 ALA A CA 1
ATOM 6527 C C . ALA A 1 864 ? 4.763 -35.239 1.067 1.00 32.41 864 ALA A C 1
ATOM 6529 O O . ALA A 1 864 ? 5.706 -35.397 1.847 1.00 32.41 864 ALA A O 1
ATOM 6530 N N . ALA A 1 865 ? 4.919 -34.704 -0.144 1.00 29.47 865 ALA A N 1
ATOM 6531 C CA . ALA A 1 865 ? 6.210 -34.297 -0.667 1.00 29.47 865 ALA A CA 1
ATOM 6532 C C . ALA A 1 865 ? 6.663 -32.974 -0.034 1.00 29.47 865 ALA A C 1
ATOM 6534 O O . ALA A 1 865 ? 6.806 -31.957 -0.708 1.00 29.47 865 ALA A O 1
ATOM 6535 N N . ALA A 1 866 ? 7.040 -33.033 1.246 1.00 30.91 866 ALA A N 1
ATOM 6536 C CA . ALA A 1 866 ? 7.998 -32.124 1.865 1.00 30.91 866 ALA A CA 1
ATOM 6537 C C . ALA A 1 866 ? 9.404 -32.326 1.252 1.00 30.91 866 ALA A C 1
ATOM 6539 O O . ALA A 1 866 ? 10.413 -32.483 1.945 1.00 30.91 866 ALA A O 1
ATOM 6540 N N . ARG A 1 867 ? 9.494 -32.335 -0.084 1.00 26.84 867 ARG A N 1
ATOM 6541 C CA . ARG A 1 867 ? 10.757 -32.193 -0.794 1.00 26.84 867 ARG A CA 1
ATOM 6542 C C . ARG A 1 867 ? 11.173 -30.741 -0.648 1.00 26.84 867 ARG A C 1
ATOM 6544 O O . ARG A 1 867 ? 10.684 -29.872 -1.364 1.00 26.84 867 ARG A O 1
ATOM 6551 N N . LYS A 1 868 ? 12.121 -30.510 0.269 1.00 28.86 868 LYS A N 1
ATOM 6552 C CA . LYS A 1 868 ? 12.985 -29.322 0.274 1.00 28.86 868 LYS A CA 1
ATOM 6553 C C . LYS A 1 868 ? 13.277 -28.911 -1.170 1.00 28.86 868 LYS A C 1
ATOM 6555 O O . LYS A 1 868 ? 13.669 -29.767 -1.968 1.00 28.86 868 LYS A O 1
ATOM 6560 N N . ARG A 1 869 ? 13.123 -27.619 -1.476 1.00 29.94 869 ARG A N 1
ATOM 6561 C CA . ARG A 1 869 ? 13.473 -27.008 -2.767 1.00 29.94 869 ARG A CA 1
ATOM 6562 C C . ARG A 1 869 ? 14.979 -27.197 -3.014 1.00 29.94 869 ARG A C 1
ATOM 6564 O O . ARG A 1 869 ? 15.801 -26.355 -2.673 1.00 29.94 869 ARG A O 1
ATOM 6571 N N . SER A 1 870 ? 15.347 -28.360 -3.545 1.00 26.77 870 SER A N 1
ATOM 6572 C CA . SER A 1 870 ? 16.706 -28.668 -3.968 1.00 26.77 870 SER A CA 1
ATOM 6573 C C . SER A 1 870 ? 16.981 -27.868 -5.230 1.00 26.77 870 SER A C 1
ATOM 6575 O O . SER A 1 870 ? 16.312 -28.039 -6.249 1.00 26.77 870 SER A O 1
ATOM 6577 N N . THR A 1 871 ? 17.966 -26.982 -5.154 1.00 32.84 871 THR A N 1
ATOM 6578 C CA . THR A 1 871 ? 18.468 -26.184 -6.268 1.00 32.84 871 THR A CA 1
ATOM 6579 C C . THR A 1 871 ? 19.159 -27.069 -7.308 1.00 32.84 871 THR A C 1
ATOM 6581 O O . THR A 1 871 ? 20.381 -27.142 -7.393 1.00 32.84 871 THR A O 1
ATOM 6584 N N . LYS A 1 872 ? 18.366 -27.709 -8.170 1.00 26.42 872 LYS A N 1
ATOM 6585 C CA . LYS A 1 872 ? 18.820 -28.173 -9.484 1.00 26.42 872 LYS A CA 1
ATOM 6586 C C . LYS A 1 872 ? 18.149 -27.346 -10.570 1.00 26.42 872 LYS A C 1
ATOM 6588 O O . LYS A 1 872 ? 17.025 -27.620 -10.976 1.00 26.42 872 LYS A O 1
ATOM 6593 N N . ARG A 1 873 ? 18.878 -26.331 -11.048 1.00 31.56 873 ARG A N 1
ATOM 6594 C CA . ARG A 1 873 ? 18.570 -25.627 -12.298 1.00 31.56 873 ARG A CA 1
ATOM 6595 C C . ARG A 1 873 ? 18.539 -26.652 -13.435 1.00 31.56 873 ARG A C 1
ATOM 6597 O O . ARG A 1 873 ? 19.598 -27.104 -13.866 1.00 31.56 873 ARG A O 1
ATOM 6604 N N . HIS A 1 874 ? 17.360 -26.975 -13.960 1.00 26.98 874 HIS A N 1
ATOM 6605 C CA . HIS A 1 874 ? 17.285 -27.441 -15.339 1.00 26.98 874 HIS A CA 1
ATOM 6606 C C . HIS A 1 874 ? 17.371 -26.216 -16.246 1.00 26.98 874 HIS A C 1
ATOM 6608 O O . HIS A 1 874 ? 16.404 -25.482 -16.427 1.00 26.98 874 HIS A O 1
ATOM 6614 N N . PHE A 1 875 ? 18.564 -25.992 -16.796 1.00 27.14 875 PHE A N 1
ATOM 6615 C CA . PHE A 1 875 ? 18.726 -25.133 -17.959 1.00 27.14 875 PHE A CA 1
ATOM 6616 C C . PHE A 1 875 ? 17.904 -25.724 -19.108 1.00 27.14 875 PHE A C 1
ATOM 6618 O O . PHE A 1 875 ? 18.230 -26.800 -19.609 1.00 27.14 875 PHE A O 1
ATOM 6625 N N . LEU A 1 876 ? 16.861 -25.014 -19.540 1.00 29.41 876 LEU A N 1
ATOM 6626 C CA . LEU A 1 876 ? 16.245 -25.248 -20.842 1.00 29.41 876 LEU A CA 1
ATOM 6627 C C . LEU A 1 876 ? 17.204 -24.733 -21.917 1.00 29.41 876 LEU A C 1
ATOM 6629 O O . LEU A 1 876 ? 17.216 -23.552 -22.265 1.00 29.41 876 LEU A O 1
ATOM 6633 N N . THR A 1 877 ? 18.040 -25.627 -22.436 1.00 26.88 877 THR A N 1
ATOM 6634 C CA . THR A 1 877 ? 18.858 -25.368 -23.618 1.00 26.88 877 THR A CA 1
ATOM 6635 C C . THR A 1 877 ? 17.955 -25.174 -24.836 1.00 26.88 877 THR A C 1
ATOM 6637 O O . THR A 1 877 ? 17.477 -26.137 -25.435 1.00 26.88 877 THR A O 1
ATOM 6640 N N . ARG A 1 878 ? 17.760 -23.917 -25.259 1.00 29.92 878 ARG A N 1
ATOM 6641 C CA . ARG A 1 878 ? 17.273 -23.598 -26.611 1.00 29.92 878 ARG A CA 1
ATOM 6642 C C . ARG A 1 878 ? 18.331 -24.021 -27.637 1.00 29.92 878 ARG A C 1
ATOM 6644 O O . ARG A 1 878 ? 19.157 -23.221 -28.068 1.00 29.92 878 ARG A O 1
ATOM 6651 N N . SER A 1 879 ? 18.302 -25.286 -28.045 1.00 26.14 879 SER A N 1
ATOM 6652 C CA . SER A 1 879 ? 19.015 -25.747 -29.235 1.00 26.14 879 SER A CA 1
ATOM 6653 C C . SER A 1 879 ? 18.281 -25.264 -30.484 1.00 26.14 879 SER A C 1
ATOM 6655 O O . SER A 1 879 ? 17.402 -25.951 -31.003 1.00 26.14 879 SER A O 1
ATOM 6657 N N . ALA A 1 880 ? 18.655 -24.086 -30.981 1.00 29.38 880 ALA A N 1
ATOM 6658 C CA . ALA A 1 880 ? 18.310 -23.684 -32.337 1.00 29.38 880 ALA A CA 1
ATOM 6659 C C . ALA A 1 880 ? 18.981 -24.654 -33.326 1.00 29.38 880 ALA A C 1
ATOM 6661 O O . ALA A 1 880 ? 20.209 -24.714 -33.411 1.00 29.38 880 ALA A O 1
ATOM 6662 N N . LYS A 1 881 ? 18.181 -25.427 -34.066 1.00 27.34 881 LYS A N 1
ATOM 6663 C CA . LYS A 1 881 ? 18.659 -26.091 -35.282 1.00 27.34 881 LYS A CA 1
ATOM 6664 C C . LYS A 1 881 ? 18.617 -25.077 -36.419 1.00 27.34 881 LYS A C 1
ATOM 6666 O O . LYS A 1 881 ? 17.556 -24.546 -36.720 1.00 27.34 881 LYS A O 1
ATOM 6671 N N . LEU A 1 882 ? 19.774 -24.847 -37.030 1.00 29.06 882 LEU A N 1
ATOM 6672 C CA . LEU A 1 882 ? 19.903 -24.135 -38.297 1.00 29.06 882 LEU A CA 1
ATOM 6673 C C . LEU A 1 882 ? 19.259 -24.945 -39.430 1.00 29.06 882 LEU A C 1
ATOM 6675 O O . LEU A 1 882 ? 19.663 -26.089 -39.659 1.00 29.06 882 LEU A O 1
ATOM 6679 N N . ALA A 1 883 ? 18.315 -24.322 -40.133 1.00 29.42 883 ALA A N 1
ATOM 6680 C CA . ALA A 1 883 ? 17.988 -24.520 -41.545 1.00 29.42 883 ALA A CA 1
ATOM 6681 C C . ALA A 1 883 ? 17.225 -23.276 -42.025 1.00 29.42 883 ALA A C 1
ATOM 6683 O O . ALA A 1 883 ? 16.234 -22.931 -41.345 1.00 29.42 883 ALA A O 1
#

Secondary structure (DSSP, 8-state):
-BTT-SS--S----TT-EEE-GGGHHHHHHHHHHHHHHHHHT-TT-SS---TT-BHHHH-TT----HHHHHTTGGG-BHHHHHTS-SS--S-SS--S-BTTTTBS---IIIIIHHHHT--HHHHHHHHTTS--SS-TTSS-----THHHHHHH-----HHHHHIIIIITTTT-TT-BSSSPPGGGGGGB-B-SSS-STT----TTTHHHH--EEEHHHHHHHIIIIIISSSPPTTS-HHHHHHHSS--EE-TTSSEEEETTEEEEEEEE--SSSSS--PEEEEEEEEEEEETTEEEEEEEBGGGTB--EEEEE--SSTT-----HHHHHHHHHHHHHHHHHHHHHHHHHHHH-EEE------S-S--------S---EEEEEEETTEEEEEEEEETTEEHHHHHHT--SSTT----SSSSTT-EEEEE---HHHHHTT-TT---EEEE-TT-SS-----TT----TT------------S------------PPPP-----PPP-------S--B--SEEEEESSHHHHHTTTT-SS--GGGEEEE-TTS-TTS-EEEE-TTSSEEEEE--SSHHHHHHHHHHHHH-TTB--TTPEEEEEEEEEE-TTT--TT-EEEEEEEEESSSSEE--TTT--TT-S-SEE-TT-SSTTSPPSS--S-SEEE--HHHHHHHHHHHTTS-----HHHHHHHGGG--SS-TTTGGGSPP-EEEEEEEE-SS----HHHHHHHHHHHHHHTTT---EEEEESSHHHHHHHHHHHHHTTSS-GGGEEEEEEEEEESSPPTT--HHHHHHT---S-HHHHHHHHHHHHHHHHHHHHHTTTTTGGG-PPPSS--EETT-TTSS--SSSS---SS----------------------

Radius of gyration: 34.27 Å; chains: 1; bounding box: 90×87×95 Å

Organism: NCBI:txid1892770

Sequence (883 aa):
MNETSLHDTGNNITSDSVLRINSISKNFAVFSTLVIENLAKAQRNVAKEINLDTRIRDILPQFRLPERDWDDGGQDITLRMLASHSSGLPREGYSTDFDMVLAGGKADAATIGAKWASATPDSVIERVAKTNLMFAPGRRAACAVITYYNGITGTDSNWSDFATQNILAPLNMTHSFLGAVPDRLVPDIGIPGGENFADLVVGLGYDPAAGMWSSANDLVKYIHHIWLRPDPLPLITLPQRRLSLQPSVALPDGQQLVGPGWEIDLFEVPTSNSTSAANRTYATFGKSGDGGGWHSWIDVVPDLGYGLVVLSQVSGLADYLSISPTALKTTAHEHLLPAFAEALTWRMGNRFAGMYGKPADGGLIADEIKNVTNSTSYAKIELEENILYLRDLVVNGTSALESLDRLGWTDDYQGRFFSTPTGVVLTPADGAGETAEFGPGAQVWRMMGPGLEVCDWFDFDGLPGDNSRTRAVMFVPSVAALVALLLPLTASASPLSQNDTSPTPGTGTYPSTKLAPKVFIISMFDGEEEAWFNIPEFDILAQNITVTGLSPQFPDVHCTADGSICQVVTAMGEVNAAVTITSLVLSPKFDLTSTYFMVAGIGGVNPEVATIASVTLARYAVQVALQYEFDPREIPANFSSGYVPFGSVSPEQYPSSIYGTEVFELNDSLRKLAAGFARKATLNDSAEAVAYRAKYQTSDGKYRAGTQPPSVVECDVTTSDNWFSGRLLGEAFDRYTKLITNGTGVYCNTAQEDNATLEALLRGHKAGLVDFSRIIIMRTASDMDRPYPGGSATANLWGDDQGAYPPALRNLHLAGTKIIEGIVGGWNETFAKGVAPTNYIGNILGTIGGRPDFGPGPVAGGQAAARKRSTKRHFLTRSAKLA

InterPro domains:
  IPR001466 Beta-lactamase-related [PF00144] (9-317)
  IPR009486 Purine nucleoside permease [PF06516] (516-835)
  IPR009486 Purine nucleoside permease [PTHR38643] (496-868)
  IPR012338 Beta-lactamase/transpeptidase-like [G3DSA:3.40.710.10] (2-324)
  IPR012338 Beta-lactamase/transpeptidase-like [SSF56601] (8-320)